Protein AF-0000000071894433 (afdb_homodimer)

Organism: Sorghum bicolor (NCBI:txid4558)

pLDDT: mean 80.27, std 16.72, range [29.19, 98.5]

Secondary structure (DSSP, 8-state):
-HHHHHHHHHHHHHHHHHH--------SS-THHHHHHHHTS-HHHHHHHHHTS-HHHHHHGGGT-HHHHHHHHT-SEEEEEGGGGT--TTS-HHHHHHHHHHHHHHHHHHHHSS--SS--SEEEEEEE-S-HHHHHHHHHHHHHT--SEEEEEEES-----BPPP--HHHHTT--EEEEES-EE-HHHHHHHHHH-TT--EEEEES-EE-SSS--EEE-TT--EEEEEEEEE-SSSPEEEE-TT--EEEEEEEEESS-EEEE--TT--EEEEE--TTT--HHHHHHHHHHTTT-SEEEEES--HHHH--SSGGGSPP-TT--EEEEES-S-SS--HHHHHHHHHHHHHT-TT--EEEEES-SS---SS-TT----SEEEE-S--SPPP--TT--EEEEEE-S--HHHHHHHHHHHHHH-TTSEEEEEE--SS--/-HHHHHHHHHHHHHHHHHH--------SS-THHHHHHHHTS-HHHHHHHHHTS-HHHHHHGGGT-HHHHHHHHT-SEEEEEGGGGT--TTS-HHHHHHHHHHHHHHHHHHHHHS--SS--SEEEEEEE-S-HHHHHHHHHHHHHT--SEEEEEEES-----BPPP--HHHHTT--EEEEES-EE-HHHHHHHHHH-TT--EEEEES-EE-SSS--EEE-TT--EEEEEEEEE-SSSPEEEE-TT--EEEEEEEE-SS-EEEE--TT--EEEEE--TTTS-HHHHHHHHHHTTT-SEEEEES--HHHH--SSGGGSPP-TT--EEEEES-S-SS--HHHHHHHHHHHHHT-TT--EEEEES-SS---SS-TT----SEEEE-S--SPPP--TT--EEEEEE-S--HHHHHHHHHHHHHH-TTSEEEEEE--TT--

InterPro domains:
  IPR001810 F-box domain [PF00646] (38-77)
  IPR001810 F-box domain [PS50181] (35-81)
  IPR001810 F-box domain [SM00256] (41-81)
  IPR032675 Leucine-rich repeat domain superfamily [G3DSA:3.80.10.10] (117-419)
  IPR036047 F-box-like domain superfamily [SSF81383] (24-81)
  IPR053197 F-box/SCF ubiquitin ligase complex component [PTHR34223] (30-425)

Nearest PDB structures (foldseek):
  7b5r-assembly1_T  TM=5.183E-01  e=6.063E-05  Homo sapiens
  7v8x-assembly1_A  TM=3.724E-01  e=5.279E+00  Paenibacillus sp.
  7v8x-assembly1_A  TM=3.524E-01  e=8.282E+00  Paenibacillus sp.
  3dz1-assembly1_A  TM=2.800E-01  e=5.695E+00  Rhodopseudomonas palustris
  2qgq-assembly4_D  TM=2.876E-01  e=9.532E+00  Thermotoga maritima MSB8

Sequence (868 aa):
MQCEAENNHVLVVVRAQMMHPEPTMKRAGGPTNAVDRLSALPDELLHVILSFLPAPLVVQTSLLSRRWRRLWRSTPLIKIHEQEFVISSKIRTNTLEERWAKFEDFATNLLLFHDNTSALGEFRLCCRVHNWRHVDRWIRRGIEYCPSVLQIRLVGYVLGFKLPPMVESNFCCLKRLHLEHIILNSHFTGSLCSACPVLEDMNLDCCEFCDNCPQGIISPKLNKLVMDLCLNNTLYPLVITAPSLTYLYISFQYFRVGILLCKMDSLVKAEISVSETEISEETQRNLLGSLCNVTSLELTGFEAEVMLNDNSKEFPVFHNLQTLVLRSCFLNEYELTDKLEALGSFLQNAPCLEKFSLQYCMFYSFSDSDWEIERKNITLPRHDGKILHCQKLKLIEVIYDHDHDHQLIELVWSLGRRLPDANIKLNKIDRFHPMQCEAENNHVLVVVRAQMMHPEPTMKRAGGPTNAVDRLSALPDELLHVILSFLPAPLVVQTSLLSRRWRRLWRSTPLIKIHEQEFVISSKIRTNTLEERWAKFEDFATNLLLFHDNTSALGEFRLCCRVHNWRHVDRWIRRGIEYCPSVLQIRLVGYVLGFKLPPMVESNFCCLKRLHLEHIILNSHFTGSLCSACPVLEDMNLDCCEFCDNCPQGIISPKLNKLVMDLCLNNTLYPLVITAPSLTYLYISFQYFRVGILLCKMDSLVKAEISVSETEISEETQRNLLGSLCNVTSLELTGFEAEVMLNDNSKEFPVFHNLQTLVLRSCFLNEYELTDKLEALGSFLQNAPCLEKFSLQYCMFYSFSDSDWEIERKNITLPRHDGKILHCQKLKLIEVIYDHDHDHQLIELVWSLGRRLPDANIKLNKIDRFHP

Solvent-accessible surface area (backbone atoms only — not comparable to full-atom values): 44522 Å² total; per-residue (Å²): 112,66,71,53,46,59,49,44,51,54,49,49,52,56,49,60,57,64,73,62,73,66,80,84,66,83,76,64,97,47,84,64,55,60,56,49,52,58,68,66,46,56,67,72,56,48,44,55,53,44,66,72,39,58,51,71,57,39,58,52,43,30,74,75,36,72,64,37,40,51,47,58,24,60,41,46,59,46,61,47,52,46,70,82,57,68,74,52,88,84,47,58,67,69,59,42,52,49,42,48,48,50,48,52,51,47,54,51,48,57,63,66,60,36,55,75,83,55,70,26,45,32,35,36,40,36,36,58,79,82,48,63,68,58,51,51,50,52,52,53,54,52,40,65,32,21,21,26,28,40,34,43,35,41,48,70,95,58,84,76,46,64,71,73,81,64,47,42,86,30,25,53,54,20,29,33,43,35,42,24,41,35,32,40,40,56,63,46,36,68,28,39,44,73,17,28,64,53,27,29,37,42,36,37,34,47,24,32,38,43,51,88,49,77,42,37,51,44,31,68,50,24,29,34,43,37,33,41,49,28,33,46,68,23,89,37,40,40,35,36,37,27,51,45,20,33,36,40,35,40,29,46,60,41,32,76,60,36,64,43,73,39,57,46,78,48,26,35,37,40,35,44,37,47,49,87,89,25,58,53,56,66,49,52,40,53,43,52,47,52,52,26,58,22,33,31,43,35,43,28,39,52,46,37,73,55,44,43,48,95,57,65,86,70,55,61,57,21,72,48,22,30,36,42,36,37,30,49,20,31,55,61,90,68,51,67,69,56,41,49,49,11,51,45,49,50,49,58,31,22,59,45,27,32,37,39,34,39,33,48,43,62,54,70,80,64,90,76,57,81,70,66,63,72,64,48,60,47,72,47,60,52,75,45,79,70,69,54,76,45,86,50,28,49,37,34,37,39,35,36,62,64,92,43,59,66,60,51,42,51,50,53,51,39,48,43,57,19,35,53,75,27,28,38,34,41,35,60,49,68,83,78,67,130,112,66,72,55,48,58,49,42,52,53,49,47,53,58,51,58,58,63,74,60,74,69,77,86,65,85,82,58,102,44,83,64,57,59,59,47,51,57,67,64,45,55,67,71,56,48,44,55,53,44,66,72,40,57,51,71,55,38,59,53,43,31,72,74,37,74,65,37,40,52,48,58,24,60,42,46,58,47,60,46,52,44,70,81,57,69,73,50,88,86,49,57,66,69,60,41,51,49,42,47,50,51,48,50,50,47,55,50,47,56,63,65,60,36,56,75,83,54,71,26,46,31,34,36,40,37,37,59,80,82,47,63,67,58,52,52,50,50,51,53,53,52,40,66,31,21,20,26,28,42,35,41,35,42,48,71,96,57,83,77,45,64,70,74,80,67,47,41,88,31,25,54,53,21,30,33,42,36,42,24,42,36,32,41,40,54,62,46,35,68,28,38,43,72,16,29,63,53,27,30,36,41,37,35,35,47,24,32,37,43,51,84,48,79,41,37,50,44,31,67,50,23,29,34,42,37,33,41,49,29,34,52,66,23,83,42,41,40,35,37,38,26,50,45,20,32,37,40,34,42,30,48,59,41,32,75,60,34,62,42,70,37,58,47,78,48,26,36,38,40,37,43,36,46,48,86,88,26,57,52,56,67,47,53,41,53,44,52,48,51,50,26,58,21,34,33,42,35,42,28,40,51,47,36,74,56,42,42,47,95,57,63,87,70,53,58,56,20,72,48,22,30,36,41,37,38,30,50,22,32,55,61,92,67,53,68,69,56,38,50,48,10,50,46,51,51,46,58,32,22,60,44,26,32,37,38,34,38,33,47,43,63,51,71,79,64,89,75,59,81,69,68,63,73,64,47,60,49,72,48,59,53,76,46,79,70,69,54,77,44,85,50,28,50,38,34,36,39,35,38,64,64,92,43,57,65,60,51,43,51,48,52,51,38,48,43,56,18,34,54,76,27,27,39,34,41,35,61,48,69,84,77,67,127

Radius of gyration: 45.7 Å; Cα contacts (8 Å, |Δi|>4): 1756; chains: 2; bounding box: 72×140×84 Å

Structure (mmCIF, N/CA/C/O backbone):
data_AF-0000000071894433-model_v1
#
loop_
_entity.id
_entity.type
_entity.pdbx_description
1 polymer 'F-box domain-containing protein'
#
loop_
_atom_site.group_PDB
_atom_site.id
_atom_site.type_symbol
_atom_site.label_atom_id
_atom_site.label_alt_id
_atom_site.label_comp_id
_atom_site.label_asym_id
_atom_site.label_entity_id
_atom_site.label_seq_id
_atom_site.pdbx_PDB_ins_code
_atom_site.Cartn_x
_atom_site.Cartn_y
_atom_site.Cartn_z
_atom_site.occupancy
_atom_site.B_iso_or_equiv
_atom_site.auth_seq_id
_atom_site.auth_comp_id
_atom_site.auth_asym_id
_atom_site.auth_atom_id
_atom_site.pdbx_PDB_model_num
ATOM 1 N N . MET A 1 1 ? 15.125 -42.625 4.516 1 29.95 1 MET A N 1
ATOM 2 C CA . MET A 1 1 ? 16.484 -42.219 4.859 1 29.95 1 MET A CA 1
ATOM 3 C C . MET A 1 1 ? 17.328 -43.406 5.266 1 29.95 1 MET A C 1
ATOM 5 O O . MET A 1 1 ? 18.516 -43.469 4.965 1 29.95 1 MET A O 1
ATOM 9 N N . GLN A 1 2 ? 16.641 -44.344 5.996 1 32.09 2 GLN A N 1
ATOM 10 C CA . GLN A 1 2 ? 17.391 -45.5 6.5 1 32.09 2 GLN A CA 1
ATOM 11 C C . GLN A 1 2 ? 17.781 -46.438 5.363 1 32.09 2 GLN A C 1
ATOM 13 O O . GLN A 1 2 ? 18.891 -47 5.367 1 32.09 2 GLN A O 1
ATOM 18 N N . CYS A 1 3 ? 16.766 -46.625 4.477 1 35.28 3 CYS A N 1
ATOM 19 C CA . CYS A 1 3 ? 17.078 -47.531 3.385 1 35.28 3 CYS A CA 1
ATOM 20 C C . CYS A 1 3 ? 18.156 -46.969 2.471 1 35.28 3 CYS A C 1
ATOM 22 O O . CYS A 1 3 ? 18.875 -47.719 1.807 1 35.28 3 CYS A O 1
ATOM 24 N N . GLU A 1 4 ? 18.266 -45.656 2.564 1 36.09 4 GLU A N 1
ATOM 25 C CA . GLU A 1 4 ? 19.266 -45 1.729 1 36.09 4 GLU A CA 1
ATOM 26 C C . GLU A 1 4 ? 20.656 -45.156 2.326 1 36.09 4 GLU A C 1
ATOM 28 O O . GLU A 1 4 ? 21.656 -45.25 1.594 1 36.09 4 GLU A O 1
ATOM 33 N N . ALA A 1 5 ? 20.734 -45.219 3.623 1 43.12 5 ALA A N 1
ATOM 34 C CA . ALA A 1 5 ? 22.031 -45.312 4.277 1 43.12 5 ALA A CA 1
ATOM 35 C C . ALA A 1 5 ? 22.625 -46.719 4.129 1 43.12 5 ALA A C 1
ATOM 37 O O . ALA A 1 5 ? 23.828 -46.875 3.898 1 43.12 5 ALA A O 1
ATOM 38 N N . GLU A 1 6 ? 21.812 -47.625 4.477 1 39.94 6 GLU A N 1
ATOM 39 C CA . GLU A 1 6 ? 22.297 -49 4.328 1 39.94 6 GLU A CA 1
ATOM 40 C C . GLU A 1 6 ? 22.656 -49.312 2.877 1 39.94 6 GLU A C 1
ATOM 42 O O . GLU A 1 6 ? 23.625 -50.031 2.613 1 39.94 6 GLU A O 1
ATOM 47 N N . ASN A 1 7 ? 21.844 -48.656 2.016 1 43.09 7 ASN A N 1
ATOM 48 C CA . ASN A 1 7 ? 22.125 -48.781 0.589 1 43.09 7 ASN A CA 1
ATOM 49 C C . ASN A 1 7 ? 23.422 -48.062 0.209 1 43.09 7 ASN A C 1
ATOM 51 O O . ASN A 1 7 ? 24.172 -48.531 -0.65 1 43.09 7 ASN A O 1
ATOM 55 N N . ASN A 1 8 ? 23.672 -47.031 0.991 1 47.16 8 ASN A N 1
ATOM 56 C CA . ASN A 1 8 ? 24.922 -46.344 0.759 1 47.16 8 ASN A CA 1
ATOM 57 C C . ASN A 1 8 ? 26.125 -47.188 1.178 1 47.16 8 ASN A C 1
ATOM 59 O O . ASN A 1 8 ? 27.172 -47.156 0.523 1 47.16 8 ASN A O 1
ATOM 63 N N . HIS A 1 9 ? 25.953 -47.906 2.307 1 47.12 9 HIS A N 1
ATOM 64 C CA . HIS A 1 9 ? 27.078 -48.75 2.754 1 47.12 9 HIS A CA 1
ATOM 65 C C . HIS A 1 9 ? 27.375 -49.844 1.751 1 47.12 9 HIS A C 1
ATOM 67 O O . HIS A 1 9 ? 28.531 -50.125 1.471 1 47.12 9 HIS A O 1
ATOM 73 N N . VAL A 1 10 ? 26.344 -50.469 1.257 1 49.03 10 VAL A N 1
ATOM 74 C CA . VAL A 1 10 ? 26.547 -51.5 0.246 1 49.03 10 VAL A CA 1
ATOM 75 C C . VAL A 1 10 ? 27.141 -50.875 -1.017 1 49.03 10 VAL A C 1
ATOM 77 O O . VAL A 1 10 ? 28.031 -51.438 -1.634 1 49.03 10 VAL A O 1
ATOM 80 N N . LEU A 1 11 ? 26.75 -49.656 -1.272 1 52.41 11 LEU A N 1
ATOM 81 C CA . LEU A 1 11 ? 27.281 -48.938 -2.434 1 52.41 11 LEU A CA 1
ATOM 82 C C . LEU A 1 11 ? 28.75 -48.594 -2.252 1 52.41 11 LEU A C 1
ATOM 84 O O . LEU A 1 11 ? 29.531 -48.719 -3.195 1 52.41 11 LEU A O 1
ATOM 88 N N . VAL A 1 12 ? 29.094 -48.25 -1.104 1 51.72 12 VAL A N 1
ATOM 89 C CA . VAL A 1 12 ? 30.484 -47.938 -0.795 1 51.72 12 VAL A CA 1
ATOM 90 C C . VAL A 1 12 ? 31.328 -49.219 -0.84 1 51.72 12 VAL A C 1
ATOM 92 O O . VAL A 1 12 ? 32.438 -49.188 -1.356 1 51.72 12 VAL A O 1
ATOM 95 N N . VAL A 1 13 ? 30.781 -50.281 -0.39 1 49.34 13 VAL A N 1
ATOM 96 C CA . VAL A 1 13 ? 31.547 -51.531 -0.353 1 49.34 13 VAL A CA 1
ATOM 97 C C . VAL A 1 13 ? 31.75 -52.062 -1.773 1 49.34 13 VAL A C 1
ATOM 99 O O . VAL A 1 13 ? 32.844 -52.469 -2.131 1 49.34 13 VAL A O 1
ATOM 102 N N . VAL A 1 14 ? 30.766 -51.875 -2.6 1 51.75 14 VAL A N 1
ATOM 103 C CA . VAL A 1 14 ? 30.906 -52.344 -3.979 1 51.75 14 VAL A CA 1
ATOM 104 C C . VAL A 1 14 ? 31.891 -51.438 -4.723 1 51.75 14 VAL A C 1
ATOM 106 O O . VAL A 1 14 ? 32.75 -51.938 -5.449 1 51.75 14 VAL A O 1
ATOM 109 N N . ARG A 1 15 ? 31.906 -50.156 -4.469 1 52.5 15 ARG A N 1
ATOM 110 C CA . ARG A 1 15 ? 32.844 -49.219 -5.102 1 52.5 15 ARG A CA 1
ATOM 111 C C . ARG A 1 15 ? 34.25 -49.469 -4.629 1 52.5 15 ARG A C 1
ATOM 113 O O . ARG A 1 15 ? 35.188 -49.438 -5.426 1 52.5 15 ARG A O 1
ATOM 120 N N . ALA A 1 16 ? 34.438 -49.469 -3.447 1 51.75 16 ALA A N 1
ATOM 121 C CA . ALA A 1 16 ? 35.75 -49.688 -2.852 1 51.75 16 ALA A CA 1
ATOM 122 C C . ALA A 1 16 ? 36.375 -51 -3.34 1 51.75 16 ALA A C 1
ATOM 124 O O . ALA A 1 16 ? 37.594 -51.062 -3.572 1 51.75 16 ALA A O 1
ATOM 125 N N . GLN A 1 17 ? 35.719 -51.906 -3.562 1 47.22 17 GLN A N 1
ATOM 126 C CA . GLN A 1 17 ? 36.25 -53.188 -4.023 1 47.22 17 GLN A CA 1
ATOM 127 C C . GLN A 1 17 ? 36.656 -53.125 -5.484 1 47.22 17 GLN A C 1
ATOM 129 O O . GLN A 1 17 ? 37.594 -53.812 -5.895 1 47.22 17 GLN A O 1
ATOM 134 N N . MET A 1 18 ? 36.094 -52.281 -6.176 1 46.97 18 MET A N 1
ATOM 135 C CA . MET A 1 18 ? 36.375 -52.188 -7.602 1 46.97 18 MET A CA 1
ATOM 136 C C . MET A 1 18 ? 37.656 -51.344 -7.844 1 46.97 18 MET A C 1
ATOM 138 O O . MET A 1 18 ? 38.312 -51.531 -8.852 1 46.97 18 MET A O 1
ATOM 142 N N . MET A 1 19 ? 38 -50.281 -7.223 1 45.44 19 MET A N 1
ATOM 143 C CA . MET A 1 19 ? 39.156 -49.438 -7.492 1 45.44 19 MET A CA 1
ATOM 144 C C . MET A 1 19 ? 40.469 -50.156 -7.203 1 45.44 19 MET A C 1
ATOM 146 O O . MET A 1 19 ? 41.531 -49.75 -7.699 1 45.44 19 MET A O 1
ATOM 150 N N . HIS A 1 20 ? 40.75 -50.844 -6.176 1 36.25 20 HIS A N 1
ATOM 151 C CA . HIS A 1 20 ? 42.094 -51.406 -5.914 1 36.25 20 HIS A CA 1
ATOM 152 C C . HIS A 1 20 ? 42.062 -52.938 -6.082 1 36.25 20 HIS A C 1
ATOM 154 O O . HIS A 1 20 ? 41.75 -53.656 -5.148 1 36.25 20 HIS A O 1
ATOM 160 N N . PRO A 1 21 ? 42.062 -53.375 -7.391 1 37.66 21 PRO A N 1
ATOM 161 C CA . PRO A 1 21 ? 42.25 -54.812 -7.5 1 37.66 21 PRO A CA 1
ATOM 162 C C . PRO A 1 21 ? 43.625 -55.281 -6.973 1 37.66 21 PRO A C 1
ATOM 164 O O . PRO A 1 21 ? 44.656 -55 -7.586 1 37.66 21 PRO A O 1
ATOM 167 N N . GLU A 1 22 ? 44.062 -54.906 -5.785 1 34.75 22 GLU A N 1
ATOM 168 C CA . GLU A 1 22 ? 45.406 -55.375 -5.41 1 34.75 22 GLU A CA 1
ATOM 169 C C . GLU A 1 22 ? 45.594 -56.844 -5.777 1 34.75 22 GLU A C 1
ATOM 171 O O . GLU A 1 22 ? 44.656 -57.625 -5.793 1 34.75 22 GLU A O 1
ATOM 176 N N . PRO A 1 23 ? 46.906 -57.188 -6.418 1 35.12 23 PRO A N 1
ATOM 177 C CA . PRO A 1 23 ? 47.344 -58.562 -6.609 1 35.12 23 PRO A CA 1
ATOM 178 C C . PRO A 1 23 ? 47.031 -59.469 -5.414 1 35.12 23 PRO A C 1
ATOM 180 O O . PRO A 1 23 ? 46.875 -58.969 -4.297 1 35.12 23 PRO A O 1
ATOM 183 N N . THR A 1 24 ? 46.656 -60.656 -5.672 1 31.45 24 THR A N 1
ATOM 184 C CA . THR A 1 24 ? 46.281 -61.812 -4.836 1 31.45 24 THR A CA 1
ATOM 185 C C . THR A 1 24 ? 47.344 -62.094 -3.795 1 31.45 24 THR A C 1
ATOM 187 O O . THR A 1 24 ? 48.281 -62.875 -4.039 1 31.45 24 THR A O 1
ATOM 190 N N . MET A 1 25 ? 48.094 -61.125 -3.139 1 30.12 25 MET A N 1
ATOM 191 C CA . MET A 1 25 ? 48.781 -61.906 -2.1 1 30.12 25 MET A CA 1
ATOM 192 C C . MET A 1 25 ? 47.781 -62.688 -1.264 1 30.12 25 MET A C 1
ATOM 194 O O . MET A 1 25 ? 46.625 -62.281 -1.099 1 30.12 25 MET A O 1
ATOM 198 N N . LYS A 1 26 ? 48.344 -63.656 -0.49 1 33.09 26 LYS A N 1
ATOM 199 C CA . LYS A 1 26 ? 47.719 -64.75 0.263 1 33.09 26 LYS A CA 1
ATOM 200 C C . LYS A 1 26 ? 46.531 -64.25 1.069 1 33.09 26 LYS A C 1
ATOM 202 O O . LYS A 1 26 ? 46.406 -63.062 1.346 1 33.09 26 LYS A O 1
ATOM 207 N N . ARG A 1 27 ? 45.875 -65.188 1.806 1 30.47 27 ARG A N 1
ATOM 208 C CA . ARG A 1 27 ? 44.688 -65.688 2.434 1 30.47 27 ARG A CA 1
ATOM 209 C C . ARG A 1 27 ? 44.312 -64.875 3.674 1 30.47 27 ARG A C 1
ATOM 211 O O . ARG A 1 27 ? 43.531 -65.375 4.523 1 30.47 27 ARG A O 1
ATOM 218 N N . ALA A 1 28 ? 44.938 -63.969 4.25 1 31.73 28 ALA A N 1
ATOM 219 C CA . ALA A 1 28 ? 44.188 -63.781 5.484 1 31.73 28 ALA A CA 1
ATOM 220 C C . ALA A 1 28 ? 42.719 -63.438 5.191 1 31.73 28 ALA A C 1
ATOM 222 O O . ALA A 1 28 ? 42.375 -63 4.09 1 31.73 28 ALA A O 1
ATOM 223 N N . GLY A 1 29 ? 41.812 -63.375 6.223 1 33.22 29 GLY A N 1
ATOM 224 C CA . GLY A 1 29 ? 40.344 -63.25 6.172 1 33.22 29 GLY A CA 1
ATOM 225 C C . GLY A 1 29 ? 39.875 -62.188 5.199 1 33.22 29 GLY A C 1
ATOM 226 O O . GLY A 1 29 ? 39.5 -61.094 5.609 1 33.22 29 GLY A O 1
ATOM 227 N N . GLY A 1 30 ? 40.438 -62.031 4.086 1 31.72 30 GLY A N 1
ATOM 228 C CA . GLY A 1 30 ? 40.5 -60.938 3.15 1 31.72 30 GLY A CA 1
ATOM 229 C C . GLY A 1 30 ? 39.125 -60.531 2.652 1 31.72 30 GLY A C 1
ATOM 230 O O . GLY A 1 30 ? 38.125 -61.188 2.93 1 31.72 30 GLY A O 1
ATOM 231 N N . PRO A 1 31 ? 39 -59.344 2.021 1 38.97 31 PRO A N 1
ATOM 232 C CA . PRO A 1 31 ? 37.812 -58.719 1.417 1 38.97 31 PRO A CA 1
ATOM 233 C C . PRO A 1 31 ? 36.906 -59.719 0.695 1 38.97 31 PRO A C 1
ATOM 235 O O . PRO A 1 31 ? 35.938 -59.344 0.059 1 38.97 31 PRO A O 1
ATOM 238 N N . THR A 1 32 ? 37.25 -61.031 0.605 1 41.41 32 THR A N 1
ATOM 239 C CA . THR A 1 32 ? 36.469 -62.125 0.011 1 41.41 32 THR A CA 1
ATOM 240 C C . THR A 1 32 ? 35.125 -62.281 0.703 1 41.41 32 THR A C 1
ATOM 242 O O . THR A 1 32 ? 34.156 -62.75 0.096 1 41.41 32 THR A O 1
ATOM 245 N N . ASN A 1 33 ? 35.062 -61.906 1.915 1 44.38 33 ASN A N 1
ATOM 246 C CA . ASN A 1 33 ? 33.875 -62.188 2.699 1 44.38 33 ASN A CA 1
ATOM 247 C C . ASN A 1 33 ? 32.719 -61.281 2.314 1 44.38 33 ASN A C 1
ATOM 249 O O . ASN A 1 33 ? 31.562 -61.719 2.371 1 44.38 33 ASN A O 1
ATOM 253 N N . ALA A 1 34 ? 32.969 -60.094 2.092 1 44.25 34 ALA A N 1
ATOM 254 C CA . ALA A 1 34 ? 31.844 -59.188 1.804 1 44.25 34 ALA A CA 1
ATOM 255 C C . ALA A 1 34 ? 31.203 -59.531 0.462 1 44.25 34 ALA A C 1
ATOM 257 O O . ALA A 1 34 ? 29.984 -59.469 0.314 1 44.25 34 ALA A O 1
ATOM 258 N N . VAL A 1 35 ? 31.953 -59.875 -0.567 1 50.25 35 VAL A N 1
ATOM 259 C CA . VAL A 1 35 ? 31.438 -60.344 -1.85 1 50.25 35 VAL A CA 1
ATOM 260 C C . VAL A 1 35 ? 30.625 -61.625 -1.646 1 50.25 35 VAL A C 1
ATOM 262 O O . VAL A 1 35 ? 29.578 -61.812 -2.27 1 50.25 35 VAL A O 1
ATOM 265 N N . ASP A 1 36 ? 31.125 -62.375 -0.728 1 53.88 36 ASP A N 1
ATOM 266 C CA . ASP A 1 36 ? 30.406 -63.594 -0.388 1 53.88 36 ASP A CA 1
ATOM 267 C C . ASP A 1 36 ? 29.047 -63.312 0.234 1 53.88 36 ASP A C 1
ATOM 269 O O . ASP A 1 36 ? 28.062 -63.969 -0.048 1 53.88 36 ASP A O 1
ATOM 273 N N . ARG A 1 37 ? 29 -62.25 0.822 1 54.34 37 ARG A N 1
ATOM 274 C CA . ARG A 1 37 ? 27.734 -61.938 1.475 1 54.34 37 ARG A CA 1
ATOM 275 C C . ARG A 1 37 ? 26.719 -61.375 0.479 1 54.34 37 ARG A C 1
ATOM 277 O O . ARG A 1 37 ? 25.531 -61.688 0.554 1 54.34 37 ARG A O 1
ATOM 284 N N . LEU A 1 38 ? 27.234 -60.656 -0.3 1 60 38 LEU A N 1
ATOM 285 C CA . LEU A 1 38 ? 26.344 -60.094 -1.304 1 60 38 LEU A CA 1
ATOM 286 C C . LEU A 1 38 ? 25.891 -61.156 -2.297 1 60 38 LEU A C 1
ATOM 288 O O . LEU A 1 38 ? 24.75 -61.156 -2.748 1 60 38 LEU A O 1
ATOM 292 N N . SER A 1 39 ? 26.797 -62.062 -2.512 1 61.16 39 SER A N 1
ATOM 293 C CA . SER A 1 39 ? 26.5 -63.156 -3.451 1 61.16 39 SER A CA 1
ATOM 294 C C . SER A 1 39 ? 25.453 -64.125 -2.885 1 61.16 39 SER A C 1
ATOM 296 O O . SER A 1 39 ? 24.812 -64.875 -3.631 1 61.16 39 SER A O 1
ATOM 298 N N . ALA A 1 40 ? 25.375 -63.938 -1.609 1 63.31 40 ALA A N 1
ATOM 299 C CA . ALA A 1 40 ? 24.391 -64.812 -0.978 1 63.31 40 ALA A CA 1
ATOM 300 C C . ALA A 1 40 ? 23 -64.25 -1.028 1 63.31 40 ALA A C 1
ATOM 302 O O . ALA A 1 40 ? 22.016 -64.938 -0.72 1 63.31 40 ALA A O 1
ATOM 303 N N . LEU A 1 41 ? 22.891 -63.062 -1.447 1 67.5 41 LEU A N 1
ATOM 304 C CA . LEU A 1 41 ? 21.578 -62.406 -1.458 1 67.5 41 LEU A CA 1
ATOM 305 C C . LEU A 1 41 ? 20.734 -62.906 -2.633 1 67.5 41 LEU A C 1
ATOM 307 O O . LEU A 1 41 ? 21.281 -63.25 -3.686 1 67.5 41 LEU A O 1
ATOM 311 N N . PRO A 1 42 ? 19.438 -63.094 -2.27 1 74.69 42 PRO A N 1
ATOM 312 C CA . PRO A 1 42 ? 18.547 -63.5 -3.369 1 74.69 42 PRO A CA 1
ATOM 313 C C . PRO A 1 42 ? 18.641 -62.562 -4.566 1 74.69 42 PRO A C 1
ATOM 315 O O . PRO A 1 42 ? 18.984 -61.375 -4.406 1 74.69 42 PRO A O 1
ATOM 318 N N . ASP A 1 43 ? 18.359 -63.125 -5.746 1 74.31 43 ASP A N 1
ATOM 319 C CA . ASP A 1 43 ? 18.484 -62.375 -7.004 1 74.31 43 ASP A CA 1
ATOM 320 C C . ASP A 1 43 ? 17.625 -61.125 -6.988 1 74.31 43 ASP A C 1
ATOM 322 O O . ASP A 1 43 ? 18.062 -60.062 -7.484 1 74.31 43 ASP A O 1
ATOM 326 N N . GLU A 1 44 ? 16.484 -61.219 -6.348 1 74.31 44 GLU A N 1
ATOM 327 C CA . GLU A 1 44 ? 15.578 -60.062 -6.312 1 74.31 44 GLU A CA 1
ATOM 328 C C . GLU A 1 44 ? 16.203 -58.875 -5.59 1 74.31 44 GLU A C 1
ATOM 330 O O . GLU A 1 44 ? 16.062 -57.75 -6.023 1 74.31 44 GLU A O 1
ATOM 335 N N . LEU A 1 45 ? 16.828 -59.188 -4.637 1 73.25 45 LEU A N 1
ATOM 336 C CA . LEU A 1 45 ? 17.469 -58.156 -3.85 1 73.25 45 LEU A CA 1
ATOM 337 C C . LEU A 1 45 ? 18.703 -57.625 -4.562 1 73.25 45 LEU A C 1
ATOM 339 O O . LEU A 1 45 ? 18.969 -56.406 -4.52 1 73.25 45 LEU A O 1
ATOM 343 N N . LEU A 1 46 ? 19.391 -58.5 -5.176 1 73.31 46 LEU A N 1
ATOM 344 C CA . LEU A 1 46 ? 20.594 -58.062 -5.902 1 73.31 46 LEU A CA 1
ATOM 345 C C . LEU A 1 46 ? 20.219 -57.125 -7.043 1 73.31 46 LEU A C 1
ATOM 347 O O . LEU A 1 46 ? 20.906 -56.156 -7.285 1 73.31 46 LEU A O 1
ATOM 351 N N . HIS A 1 47 ? 19.078 -57.438 -7.629 1 74.44 47 HIS A N 1
ATOM 352 C CA . HIS A 1 47 ? 18.609 -56.562 -8.695 1 74.44 47 HIS A CA 1
ATOM 353 C C . HIS A 1 47 ? 18.281 -55.188 -8.156 1 74.44 47 HIS A C 1
ATOM 355 O O . HIS A 1 47 ? 18.547 -54.188 -8.828 1 74.44 47 HIS A O 1
ATOM 361 N N . VAL A 1 48 ? 17.812 -55.156 -6.98 1 70.44 48 VAL A N 1
ATOM 362 C CA . VAL A 1 48 ? 17.5 -53.875 -6.352 1 70.44 48 VAL A CA 1
ATOM 363 C C . VAL A 1 48 ? 18.797 -53.094 -6.098 1 70.44 48 VAL A C 1
ATOM 365 O O . VAL A 1 48 ? 18.859 -51.906 -6.363 1 70.44 48 VAL A O 1
ATOM 368 N N . ILE A 1 49 ? 19.734 -53.812 -5.695 1 66.19 49 ILE A N 1
ATOM 369 C CA . ILE A 1 49 ? 21.016 -53.188 -5.406 1 66.19 49 ILE A CA 1
ATOM 370 C C . ILE A 1 49 ? 21.625 -52.656 -6.699 1 66.19 49 ILE A C 1
ATOM 372 O O . ILE A 1 49 ? 22.109 -51.5 -6.738 1 66.19 49 ILE A O 1
ATOM 376 N N . LEU A 1 50 ? 21.547 -53.438 -7.637 1 71.88 50 LEU A N 1
ATOM 377 C CA . LEU A 1 50 ? 22.156 -53.062 -8.914 1 71.88 50 LEU A CA 1
ATOM 378 C C . LEU A 1 50 ? 21.469 -51.844 -9.508 1 71.88 50 LEU A C 1
ATOM 380 O O . LEU A 1 50 ? 22.094 -51.062 -10.227 1 71.88 50 LEU A O 1
ATOM 384 N N . SER A 1 51 ? 20.219 -51.719 -9.133 1 71.19 51 SER A N 1
ATOM 385 C CA . SER A 1 51 ? 19.438 -50.625 -9.68 1 71.19 51 SER A CA 1
ATOM 386 C C . SER A 1 51 ? 19.938 -49.281 -9.164 1 71.19 51 SER A C 1
ATOM 388 O O . SER A 1 51 ? 19.688 -48.25 -9.773 1 71.19 51 SER A O 1
ATOM 390 N N . PHE A 1 52 ? 20.703 -49.406 -8.102 1 66.44 52 PHE A N 1
ATOM 391 C CA . PHE A 1 52 ? 21.203 -48.156 -7.512 1 66.44 52 PHE A CA 1
ATOM 392 C C . PHE A 1 52 ? 22.609 -47.844 -8.016 1 66.44 52 PHE A C 1
ATOM 394 O O . PHE A 1 52 ? 23.141 -46.781 -7.746 1 66.44 52 PHE A O 1
ATOM 401 N N . LEU A 1 53 ? 23.094 -48.688 -8.719 1 66.75 53 LEU A N 1
ATOM 402 C CA . LEU A 1 53 ? 24.469 -48.5 -9.172 1 66.75 53 LEU A CA 1
ATOM 403 C C . LEU A 1 53 ? 24.5 -47.906 -10.586 1 66.75 53 LEU A C 1
ATOM 405 O O . LEU A 1 53 ? 23.641 -48.25 -11.406 1 66.75 53 LEU A O 1
ATOM 409 N N . PRO A 1 54 ? 25.438 -46.938 -10.758 1 72.62 54 PRO A N 1
ATOM 410 C CA . PRO A 1 54 ? 25.641 -46.5 -12.141 1 72.62 54 PRO A CA 1
ATOM 411 C C . PRO A 1 54 ? 25.938 -47.688 -13.078 1 72.62 54 PRO A C 1
ATOM 413 O O . PRO A 1 54 ? 26.547 -48.656 -12.664 1 72.62 54 PRO A O 1
ATOM 416 N N . ALA A 1 55 ? 25.516 -47.531 -14.281 1 74.75 55 ALA A N 1
ATOM 417 C CA . ALA A 1 55 ? 25.562 -48.625 -15.258 1 74.75 55 ALA A CA 1
ATOM 418 C C . ALA A 1 55 ? 26.969 -49.188 -15.391 1 74.75 55 ALA A C 1
ATOM 420 O O . ALA A 1 55 ? 27.156 -50.406 -15.414 1 74.75 55 ALA A O 1
ATOM 421 N N . PRO A 1 56 ? 27.953 -48.312 -15.391 1 72.31 56 PRO A N 1
ATOM 422 C CA . PRO A 1 56 ? 29.297 -48.906 -15.523 1 72.31 56 PRO A CA 1
ATOM 423 C C . PRO A 1 56 ? 29.672 -49.781 -14.336 1 72.31 56 PRO A C 1
ATOM 425 O O . PRO A 1 56 ? 30.359 -50.812 -14.516 1 72.31 56 PRO A O 1
ATOM 428 N N . LEU A 1 57 ? 29.203 -49.375 -13.281 1 70.62 57 LEU A N 1
ATOM 429 C CA . LEU A 1 57 ? 29.531 -50.156 -12.094 1 70.62 57 LEU A CA 1
ATOM 430 C C . LEU A 1 57 ? 28.766 -51.469 -12.086 1 70.62 57 LEU A C 1
ATOM 432 O O . LEU A 1 57 ? 29.281 -52.5 -11.641 1 70.62 57 LEU A O 1
ATOM 436 N N . VAL A 1 58 ? 27.625 -51.375 -12.547 1 71.38 58 VAL A N 1
ATOM 437 C CA . VAL A 1 58 ? 26.828 -52.594 -12.641 1 71.38 58 VAL A CA 1
ATOM 438 C C . VAL A 1 58 ? 27.531 -53.625 -13.508 1 71.38 58 VAL A C 1
ATOM 440 O O . VAL A 1 58 ? 27.672 -54.812 -13.125 1 71.38 58 VAL A O 1
ATOM 443 N N . VAL A 1 59 ? 28.016 -53.219 -14.594 1 71.62 59 VAL A N 1
ATOM 444 C CA . VAL A 1 59 ? 28.703 -54.125 -15.531 1 71.62 59 VAL A CA 1
ATOM 445 C C . VAL A 1 59 ? 29.984 -54.656 -14.883 1 71.62 59 VAL A C 1
ATOM 447 O O . VAL A 1 59 ? 30.328 -55.812 -15.07 1 71.62 59 VAL A O 1
ATOM 450 N N . GLN A 1 60 ? 30.547 -53.812 -14.125 1 72.31 60 GLN A N 1
ATOM 451 C CA . GLN A 1 60 ? 31.797 -54.188 -13.492 1 72.31 60 GLN A CA 1
ATOM 452 C C . GLN A 1 60 ? 31.562 -55.312 -12.477 1 72.31 60 GLN A C 1
ATOM 454 O O . GLN A 1 60 ? 32.469 -56.125 -12.211 1 72.31 60 GLN A O 1
ATOM 459 N N . THR A 1 61 ? 30.453 -55.281 -11.93 1 69.12 61 THR A N 1
ATOM 460 C CA . THR A 1 61 ? 30.156 -56.312 -10.953 1 69.12 61 THR A CA 1
ATOM 461 C C . THR A 1 61 ? 30.156 -57.688 -11.617 1 69.12 61 THR A C 1
ATOM 463 O O . THR A 1 61 ? 30.281 -58.719 -10.945 1 69.12 61 THR A O 1
ATOM 466 N N . SER A 1 62 ? 30.016 -57.688 -12.914 1 70.06 62 SER A N 1
ATOM 467 C CA . SER A 1 62 ? 30.016 -58.969 -13.648 1 70.06 62 SER A CA 1
ATOM 468 C C . SER A 1 62 ? 31.359 -59.688 -13.508 1 70.06 62 SER A C 1
ATOM 470 O O . SER A 1 62 ? 31.438 -60.875 -13.719 1 70.06 62 SER A O 1
ATOM 472 N N . LEU A 1 63 ? 32.281 -58.875 -13.133 1 67.12 63 LEU A N 1
ATOM 473 C CA . LEU A 1 63 ? 33.625 -59.438 -12.992 1 67.12 63 LEU A CA 1
ATOM 474 C C . LEU A 1 63 ? 33.75 -60.188 -11.664 1 67.12 63 LEU A C 1
ATOM 476 O O . LEU A 1 63 ? 34.719 -60.938 -11.461 1 67.12 63 LEU A O 1
ATOM 480 N N . LEU A 1 64 ? 32.844 -60.031 -10.82 1 67.31 64 LEU A N 1
ATOM 481 C CA . LEU A 1 64 ? 32.969 -60.562 -9.469 1 67.31 64 LEU A CA 1
ATOM 482 C C . LEU A 1 64 ? 32.688 -62.062 -9.469 1 67.31 64 LEU A C 1
ATOM 484 O O . LEU A 1 64 ? 33.375 -62.844 -8.805 1 67.31 64 LEU A O 1
ATOM 488 N N . SER A 1 65 ? 31.578 -62.406 -10.125 1 68.12 65 SER A N 1
ATOM 489 C CA . SER A 1 65 ? 31.234 -63.844 -10.211 1 68.12 65 SER A CA 1
ATOM 490 C C . SER A 1 65 ? 30.297 -64.125 -11.383 1 68.12 65 SER A C 1
ATOM 492 O O . SER A 1 65 ? 29.781 -63.156 -12 1 68.12 65 SER A O 1
ATOM 494 N N . ARG A 1 66 ? 30.172 -65.312 -11.773 1 75.06 66 ARG A N 1
ATOM 495 C CA . ARG A 1 66 ? 29.266 -65.75 -12.828 1 75.06 66 ARG A CA 1
ATOM 496 C C . ARG A 1 66 ? 27.812 -65.375 -12.508 1 75.06 66 ARG A C 1
ATOM 498 O O . ARG A 1 66 ? 27.047 -65 -13.398 1 75.06 66 ARG A O 1
ATOM 505 N N . ARG A 1 67 ? 27.594 -65.375 -11.312 1 75.81 67 ARG A N 1
ATOM 506 C CA . ARG A 1 67 ? 26.25 -65 -10.883 1 75.81 67 ARG A CA 1
ATOM 507 C C . ARG A 1 67 ? 25.953 -63.531 -11.18 1 75.81 67 ARG A C 1
ATOM 509 O O . ARG A 1 67 ? 24.891 -63.219 -11.688 1 75.81 67 ARG A O 1
ATOM 516 N N . TRP A 1 68 ? 27.016 -62.781 -10.953 1 73.5 68 TRP A N 1
ATOM 517 C CA . TRP A 1 68 ? 26.844 -61.375 -11.172 1 73.5 68 TRP A CA 1
ATOM 518 C C . TRP A 1 68 ? 26.703 -61.062 -12.656 1 73.5 68 TRP A C 1
ATOM 520 O O . TRP A 1 68 ? 25.953 -60.125 -13.039 1 73.5 68 TRP A O 1
ATOM 530 N N . ARG A 1 69 ? 27.281 -61.812 -13.359 1 72.31 69 ARG A N 1
ATOM 531 C CA . ARG A 1 69 ? 27.172 -61.656 -14.812 1 72.31 69 ARG A CA 1
ATOM 532 C C . ARG A 1 69 ? 25.75 -61.938 -15.281 1 72.31 69 ARG A C 1
ATOM 534 O O . ARG A 1 69 ? 25.203 -61.219 -16.125 1 72.31 69 ARG A O 1
ATOM 541 N N . ARG A 1 70 ? 25.234 -62.875 -14.672 1 74.94 70 ARG A N 1
ATOM 542 C CA . ARG A 1 70 ? 23.859 -63.219 -15.031 1 74.94 70 ARG A CA 1
ATOM 543 C C . ARG A 1 70 ? 22.875 -62.188 -14.516 1 74.94 70 ARG A C 1
ATOM 545 O O . ARG A 1 70 ? 21.906 -61.844 -15.195 1 74.94 70 ARG A O 1
ATOM 552 N N . LEU A 1 71 ? 23.172 -61.688 -13.438 1 75.81 71 LEU A N 1
ATOM 553 C CA . LEU A 1 71 ? 22.281 -60.719 -12.797 1 75.81 71 LEU A CA 1
ATOM 554 C C . LEU A 1 71 ? 22.234 -59.406 -13.586 1 75.81 71 LEU A C 1
ATOM 556 O O . LEU A 1 71 ? 21.156 -58.844 -13.758 1 75.81 71 LEU A O 1
ATOM 560 N N . TRP A 1 72 ? 23.312 -59.125 -14.055 1 74.56 72 TRP A N 1
ATOM 561 C CA . TRP A 1 72 ? 23.297 -57.844 -14.766 1 74.56 72 TRP A CA 1
ATOM 562 C C . TRP A 1 72 ? 22.562 -57.969 -16.094 1 74.56 72 TRP A C 1
ATOM 564 O O . TRP A 1 72 ? 21.875 -57.062 -16.516 1 74.56 72 TRP A O 1
ATOM 574 N N . ARG A 1 73 ? 22.578 -59.125 -16.672 1 77.5 73 ARG A N 1
ATOM 575 C CA . ARG A 1 73 ? 21.922 -59.344 -17.953 1 77.5 73 ARG A CA 1
ATOM 576 C C . ARG A 1 73 ? 20.406 -59.438 -17.797 1 77.5 73 ARG A C 1
ATOM 578 O O . ARG A 1 73 ? 19.672 -59.25 -18.766 1 77.5 73 ARG A O 1
ATOM 585 N N . SER A 1 74 ? 19.984 -59.688 -16.547 1 79.81 74 SER A N 1
ATOM 586 C CA . SER A 1 74 ? 18.547 -59.875 -16.328 1 79.81 74 SER A CA 1
ATOM 587 C C . SER A 1 74 ? 17.969 -58.75 -15.484 1 79.81 74 SER A C 1
ATOM 589 O O . SER A 1 74 ? 16.859 -58.875 -14.945 1 79.81 74 SER A O 1
ATOM 591 N N . THR A 1 75 ? 18.672 -57.625 -15.352 1 80.38 75 THR A N 1
ATOM 592 C CA . THR A 1 75 ? 18.203 -56.531 -14.539 1 80.38 75 THR A CA 1
ATOM 593 C C . THR A 1 75 ? 16.922 -55.906 -15.133 1 80.38 75 THR A C 1
ATOM 595 O O . THR A 1 75 ? 16.812 -55.781 -16.344 1 80.38 75 THR A O 1
ATOM 598 N N . PRO A 1 76 ? 16 -55.594 -14.289 1 83.94 76 PRO A N 1
ATOM 599 C CA . PRO A 1 76 ? 14.766 -55 -14.789 1 83.94 76 PRO A CA 1
ATOM 600 C C . PRO A 1 76 ? 14.922 -53.531 -15.133 1 83.94 76 PRO A C 1
ATOM 602 O O . PRO A 1 76 ? 14.039 -52.938 -15.75 1 83.94 76 PRO A O 1
ATOM 605 N N . LEU A 1 77 ? 15.977 -52.938 -14.789 1 87.5 77 LEU A N 1
ATOM 606 C CA . LEU A 1 77 ? 16.234 -51.531 -15.07 1 87.5 77 LEU A CA 1
ATOM 607 C C . LEU A 1 77 ? 17.484 -51.375 -15.922 1 87.5 77 LEU A C 1
ATOM 609 O O . LEU A 1 77 ? 18.562 -51.844 -15.555 1 87.5 77 LEU A O 1
ATOM 613 N N . ILE A 1 78 ? 17.297 -50.781 -17.078 1 86.88 78 ILE A N 1
ATOM 614 C CA . ILE A 1 78 ? 18.438 -50.406 -17.891 1 86.88 78 ILE A CA 1
ATOM 615 C C . ILE A 1 78 ? 18.562 -48.875 -17.938 1 86.88 78 ILE A C 1
ATOM 617 O O . ILE A 1 78 ? 17.672 -48.219 -18.438 1 86.88 78 ILE A O 1
ATOM 621 N N . LYS A 1 79 ? 19.562 -48.406 -17.344 1 88.81 79 LYS A N 1
ATOM 622 C CA . LYS A 1 79 ? 19.797 -46.938 -17.312 1 88.81 79 LYS A CA 1
ATOM 623 C C . LYS A 1 79 ? 21.094 -46.594 -18.031 1 88.81 79 LYS A C 1
ATOM 625 O O . LYS A 1 79 ? 22.172 -47.031 -17.625 1 88.81 79 LYS A O 1
ATOM 630 N N . ILE A 1 80 ? 20.984 -45.875 -19.078 1 88.62 80 ILE A N 1
ATOM 631 C CA . ILE A 1 80 ? 22.141 -45.406 -19.828 1 88.62 80 ILE A CA 1
ATOM 632 C C . ILE A 1 80 ? 22.219 -43.875 -19.766 1 88.62 80 ILE A C 1
ATOM 634 O O . ILE A 1 80 ? 21.375 -43.188 -20.328 1 88.62 80 ILE A O 1
ATOM 638 N N . HIS A 1 81 ? 23.234 -43.344 -19.109 1 87.44 81 HIS A N 1
ATOM 639 C CA . HIS A 1 81 ? 23.422 -41.906 -18.938 1 87.44 81 HIS A CA 1
ATOM 640 C C . HIS A 1 81 ? 24.828 -41.5 -19.328 1 87.44 81 HIS A C 1
ATOM 642 O O . HIS A 1 81 ? 25.812 -41.969 -18.766 1 87.44 81 HIS A O 1
ATOM 648 N N . GLU A 1 82 ? 24.844 -40.562 -20.141 1 85 82 GLU A N 1
ATOM 649 C CA . GLU A 1 82 ? 26.141 -40.125 -20.625 1 85 82 GLU A CA 1
ATOM 650 C C . GLU A 1 82 ? 26.953 -39.469 -19.516 1 85 82 GLU A C 1
ATOM 652 O O . GLU A 1 82 ? 28.188 -39.5 -19.531 1 85 82 GLU A O 1
ATOM 657 N N . GLN A 1 83 ? 26.281 -38.812 -18.625 1 79.44 83 GLN A N 1
ATOM 658 C CA . GLN A 1 83 ? 26.984 -38.094 -17.562 1 79.44 83 GLN A CA 1
ATOM 659 C C . GLN A 1 83 ? 27.875 -39 -16.75 1 79.44 83 GLN A C 1
ATOM 661 O O . GLN A 1 83 ? 28.844 -38.562 -16.125 1 79.44 83 GLN A O 1
ATOM 666 N N . GLU A 1 84 ? 27.531 -40.25 -16.719 1 77.06 84 GLU A N 1
ATOM 667 C CA . GLU A 1 84 ? 28.328 -41.188 -15.977 1 77.06 84 GLU A CA 1
ATOM 668 C C . GLU A 1 84 ? 29.703 -41.375 -16.594 1 77.06 84 GLU A C 1
ATOM 670 O O . GLU A 1 84 ? 30.609 -41.906 -15.953 1 77.06 84 GLU A O 1
ATOM 675 N N . PHE A 1 85 ? 29.906 -40.906 -17.812 1 75.88 85 PHE A N 1
ATOM 676 C CA . PHE A 1 85 ? 31.188 -41.031 -18.516 1 75.88 85 PHE A CA 1
ATOM 677 C C . PHE A 1 85 ? 31.906 -39.719 -18.594 1 75.88 85 PHE A C 1
ATOM 679 O O . PHE A 1 85 ? 32.875 -39.562 -19.344 1 75.88 85 PHE A O 1
ATOM 686 N N . VAL A 1 86 ? 31.516 -38.781 -17.719 1 67.69 86 VAL A N 1
ATOM 687 C CA . VAL A 1 86 ? 32.156 -37.5 -17.516 1 67.69 86 VAL A CA 1
ATOM 688 C C . VAL A 1 86 ? 32.406 -36.812 -18.859 1 67.69 86 VAL A C 1
ATOM 690 O O . VAL A 1 86 ? 33.5 -36.375 -19.156 1 67.69 86 VAL A O 1
ATOM 693 N N . ILE A 1 87 ? 31.516 -37 -19.75 1 67.75 87 ILE A N 1
ATOM 694 C CA . ILE A 1 87 ? 31.625 -36.375 -21.047 1 67.75 87 ILE A CA 1
ATOM 695 C C . ILE A 1 87 ? 31.312 -34.875 -20.906 1 67.75 87 ILE A C 1
ATOM 697 O O . ILE A 1 87 ? 30.188 -34.5 -20.562 1 67.75 87 ILE A O 1
ATOM 701 N N . SER A 1 88 ? 32.344 -34.031 -20.656 1 63.03 88 SER A N 1
ATOM 702 C CA . SER A 1 88 ? 32.188 -32.594 -20.516 1 63.03 88 SER A CA 1
ATOM 703 C C . SER A 1 88 ? 32.875 -31.844 -21.656 1 63.03 88 SER A C 1
ATOM 705 O O . SER A 1 88 ? 33.812 -32.375 -22.266 1 63.03 88 SER A O 1
ATOM 707 N N . SER A 1 89 ? 32.312 -30.828 -22.047 1 60.06 89 SER A N 1
ATOM 708 C CA . SER A 1 89 ? 32.906 -30 -23.109 1 60.06 89 SER A CA 1
ATOM 709 C C . SER A 1 89 ? 34.25 -29.469 -22.703 1 60.06 89 SER A C 1
ATOM 711 O O . SER A 1 89 ? 35.031 -28.984 -23.547 1 60.06 89 SER A O 1
ATOM 713 N N . LYS A 1 90 ? 34.5 -29.578 -21.5 1 60.12 90 LYS A N 1
ATOM 714 C CA . LYS A 1 90 ? 35.75 -28.969 -21.047 1 60.12 90 LYS A CA 1
ATOM 715 C C . LYS A 1 90 ? 36.938 -29.891 -21.297 1 60.12 90 LYS A C 1
ATOM 717 O O . LYS A 1 90 ? 38.094 -29.516 -21.062 1 60.12 90 LYS A O 1
ATOM 722 N N . ILE A 1 91 ? 36.812 -30.906 -21.812 1 65.12 91 ILE A N 1
ATOM 723 C CA . ILE A 1 91 ? 37.875 -31.906 -21.969 1 65.12 91 ILE A CA 1
ATOM 724 C C . ILE A 1 91 ? 38.469 -31.812 -23.375 1 65.12 91 ILE A C 1
ATOM 726 O O . ILE A 1 91 ? 37.781 -31.438 -24.328 1 65.12 91 ILE A O 1
ATOM 730 N N . ARG A 1 92 ? 39.688 -32.094 -23.422 1 64.12 92 ARG A N 1
ATOM 731 C CA . ARG A 1 92 ? 40.406 -32.094 -24.688 1 64.12 92 ARG A CA 1
ATOM 732 C C . ARG A 1 92 ? 39.688 -33 -25.719 1 64.12 92 ARG A C 1
ATOM 734 O O . ARG A 1 92 ? 39.125 -34.031 -25.359 1 64.12 92 ARG A O 1
ATOM 741 N N . THR A 1 93 ? 39.75 -32.562 -27.031 1 69.88 93 THR A N 1
ATOM 742 C CA . THR A 1 93 ? 39 -33.156 -28.125 1 69.88 93 THR A CA 1
ATOM 743 C C . THR A 1 93 ? 39.281 -34.656 -28.219 1 69.88 93 THR A C 1
ATOM 745 O O . THR A 1 93 ? 38.344 -35.438 -28.375 1 69.88 93 THR A O 1
ATOM 748 N N . ASN A 1 94 ? 40.531 -34.938 -28.219 1 72.44 94 ASN A N 1
ATOM 749 C CA . ASN A 1 94 ? 40.875 -36.344 -28.359 1 72.44 94 ASN A CA 1
ATOM 750 C C . ASN A 1 94 ? 40.312 -37.188 -27.203 1 72.44 94 ASN A C 1
ATOM 752 O O . ASN A 1 94 ? 39.844 -38.281 -27.422 1 72.44 94 ASN A O 1
ATOM 756 N N . THR A 1 95 ? 40.5 -36.656 -26.094 1 75.62 95 THR A N 1
ATOM 757 C CA . THR A 1 95 ? 40 -37.344 -24.906 1 75.62 95 THR A CA 1
ATOM 758 C C . THR A 1 95 ? 38.469 -37.438 -24.953 1 75.62 95 THR A C 1
ATOM 760 O O . THR A 1 95 ? 37.875 -38.438 -24.516 1 75.62 95 THR A O 1
ATOM 763 N N . LEU A 1 96 ? 38.031 -36.406 -25.578 1 77.5 96 LEU A N 1
ATOM 764 C CA . LEU A 1 96 ? 36.562 -36.406 -25.703 1 77.5 96 LEU A CA 1
ATOM 765 C C . LEU A 1 96 ? 36.094 -37.5 -26.641 1 77.5 96 LEU A C 1
ATOM 767 O O . LEU A 1 96 ? 35.094 -38.188 -26.359 1 77.5 96 LEU A O 1
ATOM 771 N N . GLU A 1 97 ? 36.844 -37.688 -27.641 1 81.12 97 GLU A N 1
ATOM 772 C CA . GLU A 1 97 ? 36.5 -38.719 -28.609 1 81.12 97 GLU A CA 1
ATOM 773 C C . GLU A 1 97 ? 36.625 -40.094 -27.984 1 81.12 97 GLU A C 1
ATOM 775 O O . GLU A 1 97 ? 35.812 -41 -28.25 1 81.12 97 GLU A O 1
ATOM 780 N N . GLU A 1 98 ? 37.531 -40.25 -27.203 1 82.69 98 GLU A N 1
ATOM 781 C CA . GLU A 1 98 ? 37.719 -41.5 -26.531 1 82.69 98 GLU A CA 1
ATOM 782 C C . GLU A 1 98 ? 36.594 -41.812 -25.531 1 82.69 98 GLU A C 1
ATOM 784 O O . GLU A 1 98 ? 36.156 -42.938 -25.422 1 82.69 98 GLU A O 1
ATOM 789 N N . ARG A 1 99 ? 36.312 -40.875 -24.891 1 81.25 99 ARG A N 1
ATOM 790 C CA . ARG A 1 99 ? 35.25 -41.031 -23.891 1 81.25 99 ARG A CA 1
ATOM 791 C C . ARG A 1 99 ? 33.938 -41.344 -24.578 1 81.25 99 ARG A C 1
ATOM 793 O O . ARG A 1 99 ? 33.156 -42.188 -24.078 1 81.25 99 ARG A O 1
ATOM 800 N N . TRP A 1 100 ? 33.781 -40.75 -25.703 1 83.31 100 TRP A N 1
ATOM 801 C CA . TRP A 1 100 ? 32.562 -41.062 -26.484 1 83.31 100 TRP A CA 1
ATOM 802 C C . TRP A 1 100 ? 32.562 -42.5 -26.969 1 83.31 100 TRP A C 1
ATOM 804 O O . TRP A 1 100 ? 31.547 -43.188 -26.891 1 83.31 100 TRP A O 1
ATOM 814 N N . ALA A 1 101 ? 33.625 -42.844 -27.359 1 84.38 101 ALA A N 1
ATOM 815 C CA . ALA A 1 101 ? 33.75 -44.219 -27.844 1 84.38 101 ALA A CA 1
ATOM 816 C C . ALA A 1 101 ? 33.469 -45.219 -26.719 1 84.38 101 ALA A C 1
ATOM 818 O O . ALA A 1 101 ? 32.812 -46.219 -26.938 1 84.38 101 ALA A O 1
ATOM 819 N N . LYS A 1 102 ? 34 -44.906 -25.609 1 82.44 102 LYS A N 1
ATOM 820 C CA . LYS A 1 102 ? 33.781 -45.75 -24.453 1 82.44 102 LYS A CA 1
ATOM 821 C C . LYS A 1 102 ? 32.312 -45.812 -24.078 1 82.44 102 LYS A C 1
ATOM 823 O O . LYS A 1 102 ? 31.781 -46.875 -23.75 1 82.44 102 LYS A O 1
ATOM 828 N N . PHE A 1 103 ? 31.703 -44.781 -24.094 1 86 103 PHE A N 1
ATOM 829 C CA . PHE A 1 103 ? 30.266 -44.688 -23.781 1 86 103 PHE A CA 1
ATOM 830 C C . PHE A 1 103 ? 29.469 -45.5 -24.797 1 86 103 PHE A C 1
ATOM 832 O O . PHE A 1 103 ? 28.594 -46.281 -24.422 1 86 103 PHE A O 1
ATOM 839 N N . GLU A 1 104 ? 29.844 -45.281 -26.047 1 87.31 104 GLU A N 1
ATOM 840 C CA . GLU A 1 104 ? 29.125 -45.969 -27.109 1 87.31 104 GLU A CA 1
ATOM 841 C C . GLU A 1 104 ? 29.281 -47.469 -27 1 87.31 104 GLU A C 1
ATOM 843 O O . GLU A 1 104 ? 28.312 -48.219 -27.156 1 87.31 104 GLU A O 1
ATOM 848 N N . ASP A 1 105 ? 30.438 -47.844 -26.719 1 86.5 105 ASP A N 1
ATOM 849 C CA . ASP A 1 105 ? 30.703 -49.281 -26.547 1 86.5 105 ASP A CA 1
ATOM 850 C C . ASP A 1 105 ? 29.938 -49.844 -25.359 1 86.5 105 ASP A C 1
ATOM 852 O O . ASP A 1 105 ? 29.344 -50.938 -25.453 1 86.5 105 ASP A O 1
ATOM 856 N N . PHE A 1 106 ? 30.031 -49.156 -24.422 1 84.19 106 PHE A N 1
ATOM 857 C CA . PHE A 1 106 ? 29.344 -49.594 -23.203 1 84.19 106 PHE A CA 1
ATOM 858 C C . PHE A 1 106 ? 27.844 -49.719 -23.453 1 84.19 106 PHE A C 1
ATOM 860 O O . PHE A 1 106 ? 27.25 -50.781 -23.141 1 84.19 106 PHE A O 1
ATOM 867 N N . ALA A 1 107 ? 27.234 -48.688 -23.938 1 86.38 107 ALA A N 1
ATOM 868 C CA . ALA A 1 107 ? 25.797 -48.688 -24.188 1 86.38 107 ALA A CA 1
ATOM 869 C C . ALA A 1 107 ? 25.391 -49.812 -25.125 1 86.38 107 ALA A C 1
ATOM 871 O O . ALA A 1 107 ? 24.422 -50.531 -24.859 1 86.38 107 ALA A O 1
ATOM 872 N N . THR A 1 108 ? 26.125 -49.969 -26.109 1 88 108 THR A N 1
ATOM 873 C CA . THR A 1 108 ? 25.844 -51 -27.094 1 88 108 THR A CA 1
ATOM 874 C C . THR A 1 108 ? 25.922 -52.375 -26.453 1 88 108 THR A C 1
ATOM 876 O O . THR A 1 108 ? 25.016 -53.188 -26.625 1 88 108 THR A O 1
ATOM 879 N N . ASN A 1 109 ? 26.938 -52.594 -25.688 1 84.25 109 ASN A N 1
ATOM 880 C CA . ASN A 1 109 ? 27.125 -53.906 -25.062 1 84.25 109 ASN A CA 1
ATOM 881 C C . ASN A 1 109 ? 26.078 -54.188 -24 1 84.25 109 ASN A C 1
ATOM 883 O O . ASN A 1 109 ? 25.609 -55.312 -23.875 1 84.25 109 ASN A O 1
ATOM 887 N N . LEU A 1 110 ? 25.828 -53.188 -23.312 1 83.12 110 LEU A N 1
ATOM 888 C CA . LEU A 1 110 ? 24.812 -53.344 -22.266 1 83.12 110 LEU A CA 1
ATOM 889 C C . LEU A 1 110 ? 23.5 -53.844 -22.859 1 83.12 110 LEU A C 1
ATOM 891 O O . LEU A 1 110 ? 22.859 -54.719 -22.297 1 83.12 110 LEU A O 1
ATOM 895 N N . LEU A 1 111 ? 23.094 -53.281 -23.953 1 86.56 111 LEU A N 1
ATOM 896 C CA . LEU A 1 111 ? 21.828 -53.625 -24.594 1 86.56 111 LEU A CA 1
ATOM 897 C C . LEU A 1 111 ? 21.922 -54.938 -25.344 1 86.56 111 LEU A C 1
ATOM 899 O O . LEU A 1 111 ? 20.953 -55.719 -25.406 1 86.56 111 LEU A O 1
ATOM 903 N N . LEU A 1 112 ? 23.062 -55.219 -25.812 1 82.19 112 LEU A N 1
ATOM 904 C CA . LEU A 1 112 ? 23.25 -56.438 -26.594 1 82.19 112 LEU A CA 1
ATOM 905 C C . LEU A 1 112 ? 23.234 -57.656 -25.703 1 82.19 112 LEU A C 1
ATOM 907 O O . LEU A 1 112 ? 22.703 -58.719 -26.094 1 82.19 112 LEU A O 1
ATOM 911 N N . PHE A 1 113 ? 23.719 -57.5 -24.547 1 79.88 113 PHE A N 1
ATOM 912 C CA . PHE A 1 113 ? 23.922 -58.688 -23.719 1 79.88 113 PHE A CA 1
ATOM 913 C C . PHE A 1 113 ? 22.797 -58.844 -22.719 1 79.88 113 PHE A C 1
ATOM 915 O O . PHE A 1 113 ? 22.766 -59.812 -21.953 1 79.88 113 PHE A O 1
ATOM 922 N N . HIS A 1 114 ? 21.969 -57.938 -22.781 1 82.31 114 HIS A N 1
ATOM 923 C CA . HIS A 1 114 ? 20.844 -58.062 -21.875 1 82.31 114 HIS A CA 1
ATOM 924 C C . HIS A 1 114 ? 19.938 -59.25 -22.312 1 82.31 114 HIS A C 1
ATOM 926 O O . HIS A 1 114 ? 19.734 -59.469 -23.5 1 82.31 114 HIS A O 1
ATOM 932 N N . ASP A 1 115 ? 19.438 -59.906 -21.297 1 77.88 115 ASP A N 1
ATOM 933 C CA . ASP A 1 115 ? 18.562 -61.062 -21.562 1 77.88 115 ASP A CA 1
ATOM 934 C C . ASP A 1 115 ? 17.141 -60.562 -21.906 1 77.88 115 ASP A C 1
ATOM 936 O O . ASP A 1 115 ? 16.609 -59.688 -21.219 1 77.88 115 ASP A O 1
ATOM 940 N N . ASN A 1 116 ? 16.625 -60.969 -23.094 1 65.94 116 ASN A N 1
ATOM 941 C CA . ASN A 1 116 ? 15.328 -60.562 -23.609 1 65.94 116 ASN A CA 1
ATOM 942 C C . ASN A 1 116 ? 14.188 -61.375 -23.016 1 65.94 116 ASN A C 1
ATOM 944 O O . ASN A 1 116 ? 13.086 -61.406 -23.578 1 65.94 116 ASN A O 1
ATOM 948 N N . THR A 1 117 ? 14.375 -62.094 -22.031 1 60.72 117 THR A N 1
ATOM 949 C CA . THR A 1 117 ? 13.414 -63.125 -21.625 1 60.72 117 THR A CA 1
ATOM 950 C C . THR A 1 117 ? 12.188 -62.469 -20.984 1 60.72 117 THR A C 1
ATOM 952 O O . THR A 1 117 ? 11.086 -63.031 -21.062 1 60.72 117 THR A O 1
ATOM 955 N N . SER A 1 118 ? 12.312 -61.469 -20.203 1 65.31 118 SER A N 1
ATOM 956 C CA . SER A 1 118 ? 11.156 -60.875 -19.531 1 65.31 118 SER A CA 1
ATOM 957 C C . SER A 1 118 ? 11.008 -59.406 -19.875 1 65.31 118 SER A C 1
ATOM 959 O O . SER A 1 118 ? 11.961 -58.75 -20.328 1 65.31 118 SER A O 1
ATOM 961 N N . ALA A 1 119 ? 9.758 -59 -19.859 1 75.06 119 ALA A N 1
ATOM 962 C CA . ALA A 1 119 ? 9.477 -57.562 -20.109 1 75.06 119 ALA A CA 1
ATOM 963 C C . ALA A 1 119 ? 10.297 -56.688 -19.172 1 75.06 119 ALA A C 1
ATOM 965 O O . ALA A 1 119 ? 10.367 -56.938 -17.969 1 75.06 119 ALA A O 1
ATOM 966 N N . LEU A 1 120 ? 10.992 -55.781 -19.75 1 85.25 120 LEU A N 1
ATOM 967 C CA . LEU A 1 120 ? 11.852 -54.875 -19.016 1 85.25 120 LEU A CA 1
ATOM 968 C C . LEU A 1 120 ? 11.016 -53.906 -18.156 1 85.25 120 LEU A C 1
ATOM 970 O O . LEU A 1 120 ? 9.945 -53.469 -18.578 1 85.25 120 LEU A O 1
ATOM 974 N N . GLY A 1 121 ? 11.375 -53.719 -16.906 1 88.81 121 GLY A N 1
ATOM 975 C CA . GLY A 1 121 ? 10.711 -52.75 -16.047 1 88.81 121 GLY A CA 1
ATOM 976 C C . GLY A 1 121 ? 10.859 -51.312 -16.5 1 88.81 121 GLY A C 1
ATOM 977 O O . GLY A 1 121 ? 9.867 -50.625 -16.766 1 88.81 121 GLY A O 1
ATOM 978 N N . GLU A 1 122 ? 12.109 -50.938 -16.547 1 93.19 122 GLU A N 1
ATOM 979 C CA . GLU A 1 122 ? 12.375 -49.562 -16.906 1 93.19 122 GLU A CA 1
ATOM 980 C C . GLU A 1 122 ? 13.57 -49.438 -17.859 1 93.19 122 GLU A C 1
ATOM 982 O O . GLU A 1 122 ? 14.594 -50.094 -17.641 1 93.19 122 GLU A O 1
ATOM 987 N N . PHE A 1 123 ? 13.422 -48.688 -18.906 1 92.81 123 PHE A N 1
ATOM 988 C CA . PHE A 1 123 ? 14.516 -48.312 -19.797 1 92.81 123 PHE A CA 1
ATOM 989 C C . PHE A 1 123 ? 14.703 -46.812 -19.812 1 92.81 123 PHE A C 1
ATOM 991 O O . PHE A 1 123 ? 13.781 -46.062 -20.172 1 92.81 123 PHE A O 1
ATOM 998 N N . ARG A 1 124 ? 15.805 -46.344 -19.453 1 93.88 124 ARG A N 1
ATOM 999 C CA . ARG A 1 124 ? 16.125 -44.906 -19.422 1 93.88 124 ARG A CA 1
ATOM 1000 C C . ARG A 1 124 ? 17.391 -44.594 -20.219 1 93.88 124 ARG A C 1
ATOM 1002 O O . ARG A 1 124 ? 18.438 -45.219 -19.984 1 93.88 124 ARG A O 1
ATOM 1009 N N . LEU A 1 125 ? 17.188 -43.75 -21.141 1 93.25 125 LEU A N 1
ATOM 1010 C CA . LEU A 1 125 ? 18.312 -43.281 -21.953 1 93.25 125 LEU A CA 1
ATOM 1011 C C . LEU A 1 125 ? 18.469 -41.781 -21.859 1 93.25 125 LEU A C 1
ATOM 1013 O O . LEU A 1 125 ? 17.516 -41.031 -22.125 1 93.25 125 LEU A O 1
ATOM 1017 N N . CYS A 1 126 ? 19.594 -41.25 -21.453 1 91.12 126 CYS A N 1
ATOM 1018 C CA . CYS A 1 126 ? 19.906 -39.812 -21.406 1 91.12 126 CYS A CA 1
ATOM 1019 C C . CYS A 1 126 ? 21.266 -39.531 -22.031 1 91.12 126 CYS A C 1
ATOM 1021 O O . CYS A 1 126 ? 22.297 -39.875 -21.453 1 91.12 126 CYS A O 1
ATOM 1023 N N . CYS A 1 127 ? 21.188 -38.938 -23.172 1 87.44 127 CYS A N 1
ATOM 1024 C CA . CYS A 1 127 ? 22.484 -38.719 -23.812 1 87.44 127 CYS A CA 1
ATOM 1025 C C . CYS A 1 127 ? 22.359 -37.656 -24.906 1 87.44 127 CYS A C 1
ATOM 1027 O O . CYS A 1 127 ? 21.25 -37.344 -25.344 1 87.44 127 CYS A O 1
ATOM 1029 N N . ARG A 1 128 ? 23.469 -37.094 -25.328 1 81.56 128 ARG A N 1
ATOM 1030 C CA . ARG A 1 128 ? 23.547 -36.25 -26.516 1 81.56 128 ARG A CA 1
ATOM 1031 C C . ARG A 1 128 ? 23.594 -37.125 -27.781 1 81.56 128 ARG A C 1
ATOM 1033 O O . ARG A 1 128 ? 24 -38.281 -27.734 1 81.56 128 ARG A O 1
ATOM 1040 N N . VAL A 1 129 ? 23.234 -36.531 -28.781 1 81.19 129 VAL A N 1
ATOM 1041 C CA . VAL A 1 129 ? 23.281 -37.25 -30.047 1 81.19 129 VAL A CA 1
ATOM 1042 C C . VAL A 1 129 ? 24.641 -37.062 -30.703 1 81.19 129 VAL A C 1
ATOM 1044 O O . VAL A 1 129 ? 24.797 -36.188 -31.578 1 81.19 129 VAL A O 1
ATOM 1047 N N . HIS A 1 130 ? 25.5 -37.812 -30.25 1 79.56 130 HIS A N 1
ATOM 1048 C CA . HIS A 1 130 ? 26.844 -37.781 -30.844 1 79.56 130 HIS A CA 1
ATOM 1049 C C . HIS A 1 130 ? 26.875 -38.625 -32.125 1 79.56 130 HIS A C 1
ATOM 1051 O O . HIS A 1 130 ? 27.422 -38.188 -33.125 1 79.56 130 HIS A O 1
ATOM 1057 N N . ASN A 1 131 ? 26.391 -39.688 -32.062 1 82.69 131 ASN A N 1
ATOM 1058 C CA . ASN A 1 131 ? 26.203 -40.594 -33.188 1 82.69 131 ASN A CA 1
ATOM 1059 C C . ASN A 1 131 ? 24.75 -41.031 -33.344 1 82.69 131 ASN A C 1
ATOM 1061 O O . ASN A 1 131 ? 24.25 -41.844 -32.531 1 82.69 131 ASN A O 1
ATOM 1065 N N . TRP A 1 132 ? 24.203 -40.625 -34.438 1 83.62 132 TRP A N 1
ATOM 1066 C CA . TRP A 1 132 ? 22.781 -40.812 -34.625 1 83.62 132 TRP A CA 1
ATOM 1067 C C . TRP A 1 132 ? 22.453 -42.312 -34.781 1 83.62 132 TRP A C 1
ATOM 1069 O O . TRP A 1 132 ? 21.453 -42.781 -34.25 1 83.62 132 TRP A O 1
ATOM 1079 N N . ARG A 1 133 ? 23.219 -42.938 -35.438 1 87.06 133 ARG A N 1
ATOM 1080 C CA . ARG A 1 133 ? 22.969 -44.344 -35.719 1 87.06 133 ARG A CA 1
ATOM 1081 C C . ARG A 1 133 ? 23.031 -45.156 -34.438 1 87.06 133 ARG A C 1
ATOM 1083 O O . ARG A 1 133 ? 22.203 -46.062 -34.219 1 87.06 133 ARG A O 1
ATOM 1090 N N . HIS A 1 134 ? 23.938 -44.906 -33.594 1 88.25 134 HIS A N 1
ATOM 1091 C CA . HIS A 1 134 ? 24.062 -45.594 -32.312 1 88.25 134 HIS A CA 1
ATOM 1092 C C . HIS A 1 134 ? 22.859 -45.312 -31.422 1 88.25 134 HIS A C 1
ATOM 1094 O O . HIS A 1 134 ? 22.266 -46.25 -30.859 1 88.25 134 HIS A O 1
ATOM 1100 N N . VAL A 1 135 ? 22.547 -44.094 -31.422 1 88.88 135 VAL A N 1
ATOM 1101 C CA . VAL A 1 135 ? 21.438 -43.719 -30.562 1 88.88 135 VAL A CA 1
ATOM 1102 C C . VAL A 1 135 ? 20.156 -44.375 -31.062 1 88.88 135 VAL A C 1
ATOM 1104 O O . VAL A 1 135 ? 19.375 -44.906 -30.266 1 88.88 135 VAL A O 1
ATOM 1107 N N . ASP A 1 136 ? 20 -44.281 -32.344 1 89.44 136 ASP A N 1
ATOM 1108 C CA . ASP A 1 136 ? 18.844 -44.938 -32.938 1 89.44 136 ASP A CA 1
ATOM 1109 C C . ASP A 1 136 ? 18.797 -46.406 -32.594 1 89.44 136 ASP A C 1
ATOM 1111 O O . ASP A 1 136 ? 17.734 -46.938 -32.219 1 89.44 136 ASP A O 1
ATOM 1115 N N . ARG A 1 137 ? 19.859 -47.094 -32.656 1 89.81 137 ARG A N 1
ATOM 1116 C CA . ARG A 1 137 ? 19.953 -48.531 -32.344 1 89.81 137 ARG A CA 1
ATOM 1117 C C . ARG A 1 137 ? 19.641 -48.781 -30.875 1 89.81 137 ARG A C 1
ATOM 1119 O O . ARG A 1 137 ? 18.984 -49.75 -30.531 1 89.81 137 ARG A O 1
ATOM 1126 N N . TRP A 1 138 ? 20.188 -48 -30.016 1 91.75 138 TRP A N 1
ATOM 1127 C CA . TRP A 1 138 ? 19.938 -48.156 -28.594 1 91.75 138 TRP A CA 1
ATOM 1128 C C . TRP A 1 138 ? 18.453 -48.062 -28.266 1 91.75 138 TRP A C 1
ATOM 1130 O O . TRP A 1 138 ? 17.906 -48.875 -27.516 1 91.75 138 TRP A O 1
ATOM 1140 N N . ILE A 1 139 ? 17.844 -47.062 -28.859 1 91.56 139 ILE A N 1
ATOM 1141 C CA . ILE A 1 139 ? 16.422 -46.812 -28.609 1 91.56 139 ILE A CA 1
ATOM 1142 C C . ILE A 1 139 ? 15.602 -48 -29.125 1 91.56 139 ILE A C 1
ATOM 1144 O O . ILE A 1 139 ? 14.734 -48.5 -28.406 1 91.56 139 ILE A O 1
ATOM 1148 N N . ARG A 1 140 ? 15.938 -48.438 -30.281 1 89.19 140 ARG A N 1
ATOM 1149 C CA . ARG A 1 140 ? 15.211 -49.562 -30.859 1 89.19 140 ARG A CA 1
ATOM 1150 C C . ARG A 1 140 ? 15.352 -50.812 -30 1 89.19 140 ARG A C 1
ATOM 1152 O O . ARG A 1 140 ? 14.367 -51.5 -29.719 1 89.19 140 ARG A O 1
ATOM 1159 N N . ARG A 1 141 ? 16.547 -51.062 -29.594 1 88.75 141 ARG A N 1
ATOM 1160 C CA . ARG A 1 141 ? 16.797 -52.25 -28.766 1 88.75 141 ARG A CA 1
ATOM 1161 C C . ARG A 1 141 ? 16.094 -52.125 -27.406 1 88.75 141 ARG A C 1
ATOM 1163 O O . ARG A 1 141 ? 15.531 -53.094 -26.906 1 88.75 141 ARG A O 1
ATOM 1170 N N . GLY A 1 142 ? 16.219 -50.969 -26.859 1 90.5 142 GLY A N 1
ATOM 1171 C CA . GLY A 1 142 ? 15.539 -50.719 -25.594 1 90.5 142 GLY A CA 1
ATOM 1172 C C . GLY A 1 142 ? 14.047 -50.969 -25.672 1 90.5 142 GLY A C 1
ATOM 1173 O O . GLY A 1 142 ? 13.461 -51.562 -24.766 1 90.5 142 GLY A O 1
ATOM 1174 N N . ILE A 1 143 ? 13.445 -50.531 -26.75 1 90.38 143 ILE A N 1
ATOM 1175 C CA . ILE A 1 143 ? 12.008 -50.656 -26.969 1 90.38 143 ILE A CA 1
ATOM 1176 C C . ILE A 1 143 ? 11.656 -52.125 -27.172 1 90.38 143 ILE A C 1
ATOM 1178 O O . ILE A 1 143 ? 10.594 -52.594 -26.75 1 90.38 143 ILE A O 1
ATOM 1182 N N . GLU A 1 144 ? 12.547 -52.875 -27.75 1 88.12 144 GLU A N 1
ATOM 1183 C CA . GLU A 1 144 ? 12.328 -54.281 -28.031 1 88.12 144 GLU A CA 1
ATOM 1184 C C . GLU A 1 144 ? 12.164 -55.094 -26.734 1 88.12 144 GLU A C 1
ATOM 1186 O O . GLU A 1 144 ? 11.562 -56.156 -26.75 1 88.12 144 GLU A O 1
ATOM 1191 N N . TYR A 1 145 ? 12.648 -54.562 -25.688 1 89.5 145 TYR A N 1
ATOM 1192 C CA . TYR A 1 145 ? 12.555 -55.281 -24.406 1 89.5 145 TYR A CA 1
ATOM 1193 C C . TYR A 1 145 ? 11.211 -55 -23.734 1 89.5 145 TYR A C 1
ATOM 1195 O O . TYR A 1 145 ? 10.969 -55.469 -22.609 1 89.5 145 TYR A O 1
ATOM 1203 N N . CYS A 1 146 ? 10.344 -54.25 -24.344 1 90.31 146 CYS A N 1
ATOM 1204 C CA . CYS A 1 146 ? 8.969 -53.969 -23.922 1 90.31 146 CYS A CA 1
ATOM 1205 C C . CYS A 1 146 ? 8.93 -53.438 -22.5 1 90.31 146 CYS A C 1
ATOM 1207 O O . CYS A 1 146 ? 8.25 -54 -21.641 1 90.31 146 CYS A O 1
ATOM 1209 N N . PRO A 1 147 ? 9.578 -52.312 -22.297 1 93.12 147 PRO A N 1
ATOM 1210 C CA . PRO A 1 147 ? 9.602 -51.75 -20.938 1 93.12 147 PRO A CA 1
ATOM 1211 C C . PRO A 1 147 ? 8.25 -51.188 -20.516 1 93.12 147 PRO A C 1
ATOM 1213 O O . PRO A 1 147 ? 7.48 -50.719 -21.359 1 93.12 147 PRO A O 1
ATOM 1216 N N . SER A 1 148 ? 7.996 -51.219 -19.188 1 95.25 148 SER A N 1
ATOM 1217 C CA . SER A 1 148 ? 6.816 -50.562 -18.625 1 95.25 148 SER A CA 1
ATOM 1218 C C . SER A 1 148 ? 7.027 -49.062 -18.484 1 95.25 148 SER A C 1
ATOM 1220 O O . SER A 1 148 ? 6.066 -48.312 -18.516 1 95.25 148 SER A O 1
ATOM 1222 N N . VAL A 1 149 ? 8.242 -48.688 -18.219 1 96.31 149 VAL A N 1
ATOM 1223 C CA . VAL A 1 149 ? 8.617 -47.281 -18.156 1 96.31 149 VAL A CA 1
ATOM 1224 C C . VAL A 1 149 ? 9.695 -46.969 -19.188 1 96.31 149 VAL A C 1
ATOM 1226 O O . VAL A 1 149 ? 10.742 -47.594 -19.203 1 96.31 149 VAL A O 1
ATOM 1229 N N . LEU A 1 150 ? 9.43 -46.062 -20.062 1 95.56 150 LEU A N 1
ATOM 1230 C CA . LEU A 1 150 ? 10.367 -45.688 -21.094 1 95.56 150 LEU A CA 1
ATOM 1231 C C . LEU A 1 150 ? 10.711 -44.188 -21 1 95.56 150 LEU A C 1
ATOM 1233 O O . LEU A 1 150 ? 9.82 -43.344 -21.078 1 95.56 150 LEU A O 1
ATOM 1237 N N . GLN A 1 151 ? 11.891 -43.875 -20.75 1 96.56 151 GLN A N 1
ATOM 1238 C CA . GLN A 1 151 ? 12.359 -42.5 -20.703 1 96.56 151 GLN A CA 1
ATOM 1239 C C . GLN A 1 151 ? 13.508 -42.25 -21.672 1 96.56 151 GLN A C 1
ATOM 1241 O O . GLN A 1 151 ? 14.547 -42.906 -21.578 1 96.56 151 GLN A O 1
ATOM 1246 N N . ILE A 1 152 ? 13.312 -41.406 -22.625 1 94.5 152 ILE A N 1
ATOM 1247 C CA . ILE A 1 152 ? 14.344 -41 -23.578 1 94.5 152 ILE A CA 1
ATOM 1248 C C . ILE A 1 152 ? 14.586 -39.5 -23.5 1 94.5 152 ILE A C 1
ATOM 1250 O O . ILE A 1 152 ? 13.719 -38.719 -23.875 1 94.5 152 ILE A O 1
ATOM 1254 N N . ARG A 1 153 ? 15.711 -39.094 -23.078 1 93.06 153 ARG A N 1
ATOM 1255 C CA . ARG A 1 153 ? 16.094 -37.688 -22.953 1 93.06 153 ARG A CA 1
ATOM 1256 C C . ARG A 1 153 ? 17.344 -37.375 -23.797 1 93.06 153 ARG A C 1
ATOM 1258 O O . ARG A 1 153 ? 18.438 -37.844 -23.453 1 93.06 153 ARG A O 1
ATOM 1265 N N . LEU A 1 154 ? 17.125 -36.719 -24.812 1 91 154 LEU A N 1
ATOM 1266 C CA . LEU A 1 154 ? 18.25 -36.312 -25.656 1 91 154 LEU A CA 1
ATOM 1267 C C . LEU A 1 154 ? 18.688 -34.875 -25.312 1 91 154 LEU A C 1
ATOM 1269 O O . LEU A 1 154 ? 17.875 -33.969 -25.344 1 91 154 LEU A O 1
ATOM 1273 N N . VAL A 1 155 ? 19.859 -34.844 -24.719 1 81.19 155 VAL A N 1
ATOM 1274 C CA . VAL A 1 155 ? 20.375 -33.594 -24.234 1 81.19 155 VAL A CA 1
ATOM 1275 C C . VAL A 1 155 ? 21.094 -32.844 -25.375 1 81.19 155 VAL A C 1
ATOM 1277 O O . VAL A 1 155 ? 21.719 -33.5 -26.234 1 81.19 155 VAL A O 1
ATOM 1280 N N . GLY A 1 156 ? 20.891 -31.578 -25.453 1 68.19 156 GLY A N 1
ATOM 1281 C CA . GLY A 1 156 ? 21.531 -30.734 -26.469 1 68.19 156 GLY A CA 1
ATOM 1282 C C . GLY A 1 156 ? 20.625 -30.406 -27.625 1 68.19 156 GLY A C 1
ATOM 1283 O O . GLY A 1 156 ? 19.5 -30.922 -27.719 1 68.19 156 GLY A O 1
ATOM 1284 N N . TYR A 1 157 ? 20.891 -29.297 -28.484 1 56.59 157 TYR A N 1
ATOM 1285 C CA . TYR A 1 157 ? 20.078 -28.766 -29.562 1 56.59 157 TYR A CA 1
ATOM 1286 C C . TYR A 1 157 ? 20.016 -29.75 -30.734 1 56.59 157 TYR A C 1
ATOM 1288 O O . TYR A 1 157 ? 20.938 -29.797 -31.562 1 56.59 157 TYR A O 1
ATOM 1296 N N . VAL A 1 158 ? 19.672 -31.016 -30.438 1 59.94 158 VAL A N 1
ATOM 1297 C CA . VAL A 1 158 ? 19.672 -31.844 -31.641 1 59.94 158 VAL A CA 1
ATOM 1298 C C . VAL A 1 158 ? 18.328 -31.734 -32.344 1 59.94 158 VAL A C 1
ATOM 1300 O O . VAL A 1 158 ? 17.281 -31.969 -31.75 1 59.94 158 VAL A O 1
ATOM 1303 N N . LEU A 1 159 ? 18.266 -30.969 -33.281 1 59.28 159 LEU A N 1
ATOM 1304 C CA . LEU A 1 159 ? 17.125 -30.812 -34.156 1 59.28 159 LEU A CA 1
ATOM 1305 C C . LEU A 1 159 ? 16.891 -32.094 -34.969 1 59.28 159 LEU A C 1
ATOM 1307 O O . LEU A 1 159 ? 17.828 -32.688 -35.5 1 59.28 159 LEU A O 1
ATOM 1311 N N . GLY A 1 160 ? 15.773 -32.844 -34.719 1 68.81 160 GLY A N 1
ATOM 1312 C CA . GLY A 1 160 ? 15.328 -33.688 -35.812 1 68.81 160 GLY A CA 1
ATOM 1313 C C . GLY A 1 160 ? 15.344 -35.156 -35.469 1 68.81 160 GLY A C 1
ATOM 1314 O O . GLY A 1 160 ? 15.359 -36 -36.344 1 68.81 160 GLY A O 1
ATOM 1315 N N . PHE A 1 161 ? 15.641 -35.562 -34.125 1 83.44 161 PHE A N 1
ATOM 1316 C CA . PHE A 1 161 ? 15.625 -37 -33.875 1 83.44 161 PHE A CA 1
ATOM 1317 C C . PHE A 1 161 ? 14.195 -37.531 -33.812 1 83.44 161 PHE A C 1
ATOM 1319 O O . PHE A 1 161 ? 13.352 -37 -33.094 1 83.44 161 PHE A O 1
ATOM 1326 N N . LYS A 1 162 ? 13.938 -38.531 -34.656 1 84.06 162 LYS A N 1
ATOM 1327 C CA . LYS A 1 162 ? 12.609 -39.125 -34.719 1 84.06 162 LYS A CA 1
ATOM 1328 C C . LYS A 1 162 ? 12.594 -40.5 -34.062 1 84.06 162 LYS A C 1
ATOM 1330 O O . LYS A 1 162 ? 13.531 -41.281 -34.219 1 84.06 162 LYS A O 1
ATOM 1335 N N . LEU A 1 163 ? 11.578 -40.75 -33.281 1 82.5 163 LEU A N 1
ATOM 1336 C CA . LEU A 1 163 ? 11.422 -42.062 -32.688 1 82.5 163 LEU A CA 1
ATOM 1337 C C . LEU A 1 163 ? 11.078 -43.125 -33.719 1 82.5 163 LEU A C 1
ATOM 1339 O O . LEU A 1 163 ? 10.383 -42.812 -34.688 1 82.5 163 LEU A O 1
ATOM 1343 N N . PRO A 1 164 ? 11.57 -44.312 -33.438 1 78.38 164 PRO A N 1
ATOM 1344 C CA . PRO A 1 164 ? 11.164 -45.375 -34.344 1 78.38 164 PRO A CA 1
ATOM 1345 C C . PRO A 1 164 ? 9.664 -45.656 -34.281 1 78.38 164 PRO A C 1
ATOM 1347 O O . PRO A 1 164 ? 9 -45.312 -33.312 1 78.38 164 PRO A O 1
ATOM 1350 N N . PRO A 1 165 ? 9.188 -46.25 -35.438 1 77.19 165 PRO A N 1
ATOM 1351 C CA . PRO A 1 165 ? 7.754 -46.562 -35.438 1 77.19 165 PRO A CA 1
ATOM 1352 C C . PRO A 1 165 ? 7.332 -47.438 -34.281 1 77.19 165 PRO A C 1
ATOM 1354 O O . PRO A 1 165 ? 8.062 -48.344 -33.906 1 77.19 165 PRO A O 1
ATOM 1357 N N . MET A 1 166 ? 6.297 -47.094 -33.688 1 73.94 166 MET A N 1
ATOM 1358 C CA . MET A 1 166 ? 5.762 -47.844 -32.562 1 73.94 166 MET A CA 1
ATOM 1359 C C . MET A 1 166 ? 5.039 -49.125 -33.031 1 73.94 166 MET A C 1
ATOM 1361 O O . MET A 1 166 ? 4.121 -49.031 -33.844 1 73.94 166 MET A O 1
ATOM 1365 N N . VAL A 1 167 ? 5.562 -50.219 -32.688 1 77.12 167 VAL A N 1
ATOM 1366 C CA . VAL A 1 167 ? 4.914 -51.5 -32.969 1 77.12 167 VAL A CA 1
ATOM 1367 C C . VAL A 1 167 ? 4.266 -52.031 -31.703 1 77.12 167 VAL A C 1
ATOM 1369 O O . VAL A 1 167 ? 4.848 -51.969 -30.609 1 77.12 167 VAL A O 1
ATOM 1372 N N . GLU A 1 168 ? 3.033 -52.5 -31.828 1 80.12 168 GLU A N 1
ATOM 1373 C CA . GLU A 1 168 ? 2.207 -52.938 -30.703 1 80.12 168 GLU A CA 1
ATOM 1374 C C . GLU A 1 168 ? 2.951 -53.906 -29.812 1 80.12 168 GLU A C 1
ATOM 1376 O O . GLU A 1 168 ? 2.867 -53.844 -28.594 1 80.12 168 GLU A O 1
ATOM 1381 N N . SER A 1 169 ? 3.705 -54.75 -30.438 1 81.81 169 SER A N 1
ATOM 1382 C CA . SER A 1 169 ? 4.359 -55.844 -29.688 1 81.81 169 SER A CA 1
ATOM 1383 C C . SER A 1 169 ? 5.41 -55.281 -28.734 1 81.81 169 SER A C 1
ATOM 1385 O O . SER A 1 169 ? 5.672 -55.875 -27.688 1 81.81 169 SER A O 1
ATOM 1387 N N . ASN A 1 170 ? 5.801 -54.062 -29.016 1 86.19 170 ASN A N 1
ATOM 1388 C CA . ASN A 1 170 ? 6.902 -53.562 -28.219 1 86.19 170 ASN A CA 1
ATOM 1389 C C . ASN A 1 170 ? 6.41 -52.594 -27.141 1 86.19 170 ASN A C 1
ATOM 1391 O O . ASN A 1 170 ? 7.129 -52.312 -26.172 1 86.19 170 ASN A O 1
ATOM 1395 N N . PHE A 1 171 ? 5.129 -52.219 -27.281 1 90.5 171 PHE A N 1
ATOM 1396 C CA . PHE A 1 171 ? 4.688 -51.156 -26.375 1 90.5 171 PHE A CA 1
ATOM 1397 C C . PHE A 1 171 ? 3.467 -51.594 -25.578 1 90.5 171 PHE A C 1
ATOM 1399 O O . PHE A 1 171 ? 2.848 -50.781 -24.891 1 90.5 171 PHE A O 1
ATOM 1406 N N . CYS A 1 172 ? 3.107 -52.812 -25.625 1 89.94 172 CYS A N 1
ATOM 1407 C CA . CYS A 1 172 ? 1.877 -53.344 -25.016 1 89.94 172 CYS A CA 1
ATOM 1408 C C . CYS A 1 172 ? 1.914 -53.219 -23.5 1 89.94 172 CYS A C 1
ATOM 1410 O O . CYS A 1 172 ? 0.868 -53.156 -22.859 1 89.94 172 CYS A O 1
ATOM 1412 N N . CYS A 1 173 ? 3.158 -53.094 -22.891 1 92.38 173 CYS A N 1
ATOM 1413 C CA . CYS A 1 173 ? 3.279 -53.031 -21.438 1 92.38 173 CYS A CA 1
ATOM 1414 C C . CYS A 1 173 ? 3.664 -51.625 -20.969 1 92.38 173 CYS A C 1
ATOM 1416 O O . CYS A 1 173 ? 3.875 -51.406 -19.781 1 92.38 173 CYS A O 1
ATOM 1418 N N . LEU A 1 174 ? 3.65 -50.688 -21.844 1 94.75 174 LEU A N 1
ATOM 1419 C CA . LEU A 1 174 ? 4.152 -49.344 -21.516 1 94.75 174 LEU A CA 1
ATOM 1420 C C . LEU A 1 174 ? 3.135 -48.562 -20.688 1 94.75 174 LEU A C 1
ATOM 1422 O O . LEU A 1 174 ? 2.045 -48.25 -21.172 1 94.75 174 LEU A O 1
ATOM 1426 N N . LYS A 1 175 ? 3.539 -48.188 -19.5 1 96.75 175 LYS A N 1
ATOM 1427 C CA . LYS A 1 175 ? 2.666 -47.469 -18.578 1 96.75 175 LYS A CA 1
ATOM 1428 C C . LYS A 1 175 ? 3.066 -46 -18.469 1 96.75 175 LYS A C 1
ATOM 1430 O O . LYS A 1 175 ? 2.211 -45.125 -18.312 1 96.75 175 LYS A O 1
ATOM 1435 N N . ARG A 1 176 ? 4.34 -45.781 -18.516 1 97.94 176 ARG A N 1
ATOM 1436 C CA . ARG A 1 176 ? 4.863 -44.438 -18.391 1 97.94 176 ARG A CA 1
ATOM 1437 C C . ARG A 1 176 ? 5.84 -44.125 -19.516 1 97.94 176 ARG A C 1
ATOM 1439 O O . ARG A 1 176 ? 6.77 -44.875 -19.781 1 97.94 176 ARG A O 1
ATOM 1446 N N . LEU A 1 177 ? 5.613 -43 -20.172 1 96.81 177 LEU A N 1
ATOM 1447 C CA . LEU A 1 177 ? 6.453 -42.562 -21.281 1 96.81 177 LEU A CA 1
ATOM 1448 C C . LEU A 1 177 ? 6.973 -41.156 -21.047 1 96.81 177 LEU A C 1
ATOM 1450 O O . LEU A 1 177 ? 6.191 -40.219 -20.797 1 96.81 177 LEU A O 1
ATOM 1454 N N . HIS A 1 178 ? 8.234 -40.938 -21.031 1 97.25 178 HIS A N 1
ATOM 1455 C CA . HIS A 1 178 ? 8.859 -39.625 -20.922 1 97.25 178 HIS A CA 1
ATOM 1456 C C . HIS A 1 178 ? 9.82 -39.375 -22.094 1 97.25 178 HIS A C 1
ATOM 1458 O O . HIS A 1 178 ? 10.812 -40.094 -22.234 1 97.25 178 HIS A O 1
ATOM 1464 N N . LEU A 1 179 ? 9.5 -38.406 -22.891 1 94.62 179 LEU A N 1
ATOM 1465 C CA . LEU A 1 179 ? 10.336 -38.031 -24.047 1 94.62 179 LEU A CA 1
ATOM 1466 C C . LEU A 1 179 ? 10.82 -36.594 -23.938 1 94.62 179 LEU A C 1
ATOM 1468 O O . LEU A 1 179 ? 10.055 -35.719 -23.562 1 94.62 179 LEU A O 1
ATOM 1472 N N . GLU A 1 180 ? 12.047 -36.375 -24.25 1 93.19 180 GLU A N 1
ATOM 1473 C CA . GLU A 1 180 ? 12.625 -35.031 -24.234 1 93.19 180 GLU A CA 1
ATOM 1474 C C . GLU A 1 180 ? 13.445 -34.781 -25.484 1 93.19 180 GLU A C 1
ATOM 1476 O O . GLU A 1 180 ? 14.344 -35.531 -25.828 1 93.19 180 GLU A O 1
ATOM 1481 N N . HIS A 1 181 ? 13.086 -33.719 -26.219 1 90.88 181 HIS A N 1
ATOM 1482 C CA . HIS A 1 181 ? 13.789 -33.281 -27.406 1 90.88 181 HIS A CA 1
ATOM 1483 C C . HIS A 1 181 ? 13.68 -34.312 -28.531 1 90.88 181 HIS A C 1
ATOM 1485 O O . HIS A 1 181 ? 14.688 -34.688 -29.125 1 90.88 181 HIS A O 1
ATOM 1491 N N . ILE A 1 182 ? 12.477 -34.688 -28.781 1 90.44 182 ILE A N 1
ATOM 1492 C CA . ILE A 1 182 ? 12.203 -35.688 -29.797 1 90.44 182 ILE A CA 1
ATOM 1493 C C . ILE A 1 182 ? 11.164 -35.156 -30.781 1 90.44 182 ILE A C 1
ATOM 1495 O O . ILE A 1 182 ? 10.266 -34.406 -30.406 1 90.44 182 ILE A O 1
ATOM 1499 N N . ILE A 1 183 ? 11.344 -35.531 -32.031 1 89.88 183 ILE A N 1
ATOM 1500 C CA . ILE A 1 183 ? 10.352 -35.188 -33.062 1 89.88 183 ILE A CA 1
ATOM 1501 C C . ILE A 1 183 ? 9.297 -36.312 -33.125 1 89.88 183 ILE A C 1
ATOM 1503 O O . ILE A 1 183 ? 9.633 -37.469 -33.25 1 89.88 183 ILE A O 1
ATOM 1507 N N . LEU A 1 184 ? 8.109 -35.875 -32.969 1 90.88 184 LEU A N 1
ATOM 1508 C CA . LEU A 1 184 ? 6.988 -36.781 -33.031 1 90.88 184 LEU A CA 1
ATOM 1509 C C . LEU A 1 184 ? 6.266 -36.719 -34.375 1 90.88 184 LEU A C 1
ATOM 1511 O O . LEU A 1 184 ? 5.613 -35.719 -34.656 1 90.88 184 LEU A O 1
ATOM 1515 N N . ASN A 1 185 ? 6.316 -37.719 -35.094 1 89.75 185 ASN A N 1
ATOM 1516 C CA . ASN A 1 185 ? 5.676 -37.719 -36.406 1 89.75 185 ASN A CA 1
ATOM 1517 C C . ASN A 1 185 ? 4.289 -38.375 -36.344 1 89.75 185 ASN A C 1
ATOM 1519 O O . ASN A 1 185 ? 3.84 -38.781 -35.281 1 89.75 185 ASN A O 1
ATOM 1523 N N . SER A 1 186 ? 3.65 -38.406 -37.5 1 90.62 186 SER A N 1
ATOM 1524 C CA . SER A 1 186 ? 2.273 -38.875 -37.562 1 90.62 186 SER A CA 1
ATOM 1525 C C . SER A 1 186 ? 2.191 -40.375 -37.281 1 90.62 186 SER A C 1
ATOM 1527 O O . SER A 1 186 ? 1.173 -40.844 -36.781 1 90.62 186 SER A O 1
ATOM 1529 N N . HIS A 1 187 ? 3.215 -41.062 -37.562 1 87.81 187 HIS A N 1
ATOM 1530 C CA . HIS A 1 187 ? 3.225 -42.5 -37.25 1 87.81 187 HIS A CA 1
ATOM 1531 C C . HIS A 1 187 ? 3.188 -42.75 -35.75 1 87.81 187 HIS A C 1
ATOM 1533 O O . HIS A 1 187 ? 2.455 -43.625 -35.281 1 87.81 187 HIS A O 1
ATOM 1539 N N . PHE A 1 188 ? 3.957 -42 -35.094 1 87.94 188 PHE A N 1
ATOM 1540 C CA . PHE A 1 188 ? 3.994 -42.094 -33.625 1 87.94 188 PHE A CA 1
ATOM 1541 C C . PHE A 1 188 ? 2.631 -41.781 -33.031 1 87.94 188 PHE A C 1
ATOM 1543 O O . PHE A 1 188 ? 2.078 -42.562 -32.25 1 87.94 188 PHE A O 1
ATOM 1550 N N . THR A 1 189 ? 2.072 -40.625 -33.406 1 90 189 THR A N 1
ATOM 1551 C CA . THR A 1 189 ? 0.818 -40.156 -32.844 1 90 189 THR A CA 1
ATOM 1552 C C . THR A 1 189 ? -0.334 -41.094 -33.219 1 90 189 THR A C 1
ATOM 1554 O O . THR A 1 189 ? -1.23 -41.344 -32.438 1 90 189 THR A O 1
ATOM 1557 N N . GLY A 1 190 ? -0.249 -41.562 -34.375 1 89 190 GLY A N 1
ATOM 1558 C CA . GLY A 1 190 ? -1.312 -42.438 -34.875 1 89 190 GLY A CA 1
ATOM 1559 C C . GLY A 1 190 ? -1.316 -43.812 -34.25 1 89 190 GLY A C 1
ATOM 1560 O O . GLY A 1 190 ? -2.354 -44.469 -34.188 1 89 190 GLY A O 1
ATOM 1561 N N . SER A 1 191 ? -0.211 -44.219 -33.719 1 90.12 191 SER A N 1
ATOM 1562 C CA . SER A 1 191 ? -0.092 -45.594 -33.188 1 90.12 191 SER A CA 1
ATOM 1563 C C . SER A 1 191 ? -0.26 -45.594 -31.672 1 90.12 191 SER A C 1
ATOM 1565 O O . SER A 1 191 ? -0.38 -46.656 -31.062 1 90.12 191 SER A O 1
ATOM 1567 N N . LEU A 1 192 ? -0.326 -44.5 -31.078 1 90.75 192 LEU A N 1
ATOM 1568 C CA . LEU A 1 192 ? -0.318 -44.375 -29.625 1 90.75 192 LEU A CA 1
ATOM 1569 C C . LEU A 1 192 ? -1.483 -45.156 -29.016 1 90.75 192 LEU A C 1
ATOM 1571 O O . LEU A 1 192 ? -1.299 -45.906 -28.062 1 90.75 192 LEU A O 1
ATOM 1575 N N . CYS A 1 193 ? -2.643 -45.031 -29.609 1 90.44 193 CYS A N 1
ATOM 1576 C CA . CYS A 1 193 ? -3.852 -45.625 -29.062 1 90.44 193 CYS A CA 1
ATOM 1577 C C . CYS A 1 193 ? -3.789 -47.156 -29.156 1 90.44 193 CYS A C 1
ATOM 1579 O O . CYS A 1 193 ? -4.133 -47.844 -28.188 1 90.44 193 CYS A O 1
ATOM 1581 N N . SER A 1 194 ? -3.254 -47.625 -30.25 1 91.12 194 SER A N 1
ATOM 1582 C CA . SER A 1 194 ? -3.24 -49.062 -30.469 1 91.12 194 SER A CA 1
ATOM 1583 C C . SER A 1 194 ? -1.996 -49.719 -29.875 1 91.12 194 SER A C 1
ATOM 1585 O O . SER A 1 194 ? -2.066 -50.812 -29.297 1 91.12 194 SER A O 1
ATOM 1587 N N . ALA A 1 195 ? -0.91 -49.031 -29.953 1 90.5 195 ALA A N 1
ATOM 1588 C CA . ALA A 1 195 ? 0.369 -49.625 -29.547 1 90.5 195 ALA A CA 1
ATOM 1589 C C . ALA A 1 195 ? 0.556 -49.562 -28.047 1 90.5 195 ALA A C 1
ATOM 1591 O O . ALA A 1 195 ? 1.264 -50.375 -27.453 1 90.5 195 ALA A O 1
ATOM 1592 N N . CYS A 1 196 ? -0.112 -48.625 -27.406 1 93.5 196 CYS A N 1
ATOM 1593 C CA . CYS A 1 196 ? 0.091 -48.438 -25.969 1 93.5 196 CYS A CA 1
ATOM 1594 C C . CYS A 1 196 ? -1.238 -48.438 -25.219 1 93.5 196 CYS A C 1
ATOM 1596 O O . CYS A 1 196 ? -1.646 -47.438 -24.641 1 93.5 196 CYS A O 1
ATOM 1598 N N . PRO A 1 197 ? -1.871 -49.562 -25.094 1 93 197 PRO A N 1
ATOM 1599 C CA . PRO A 1 197 ? -3.213 -49.656 -24.516 1 93 197 PRO A CA 1
ATOM 1600 C C . PRO A 1 197 ? -3.219 -49.406 -23 1 93 197 PRO A C 1
ATOM 1602 O O . PRO A 1 197 ? -4.262 -49.094 -22.422 1 93 197 PRO A O 1
ATOM 1605 N N . VAL A 1 198 ? -2.01 -49.562 -22.297 1 95.25 198 VAL A N 1
ATOM 1606 C CA . VAL A 1 198 ? -2.014 -49.46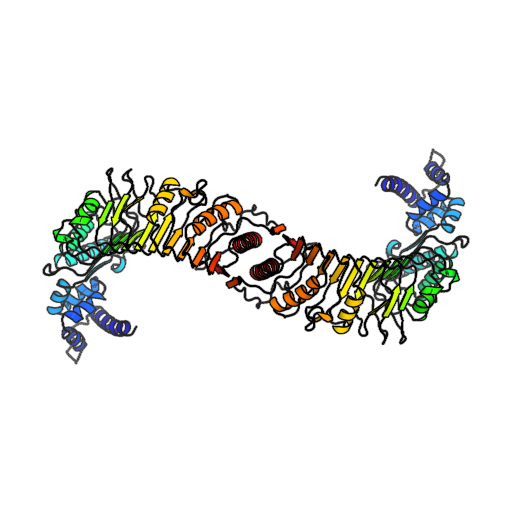9 -20.828 1 95.25 198 VAL A CA 1
ATOM 1607 C C . VAL A 1 198 ? -1.269 -48.188 -20.406 1 95.25 198 VAL A C 1
ATOM 1609 O O . VAL A 1 198 ? -0.89 -48.062 -19.234 1 95.25 198 VAL A O 1
ATOM 1612 N N . LEU A 1 199 ? -1.075 -47.25 -21.312 1 96.62 199 LEU A N 1
ATOM 1613 C CA . LEU A 1 199 ? -0.349 -46.031 -21.031 1 96.62 199 LEU A CA 1
ATOM 1614 C C . LEU A 1 199 ? -1.13 -45.125 -20.062 1 96.62 199 LEU A C 1
ATOM 1616 O O . LEU A 1 199 ? -2.285 -44.812 -20.312 1 96.62 199 LEU A O 1
ATOM 1620 N N . GLU A 1 200 ? -0.485 -44.719 -18.906 1 98.06 200 GLU A N 1
ATOM 1621 C CA . GLU A 1 200 ? -1.148 -43.938 -17.875 1 98.06 200 GLU A CA 1
ATOM 1622 C C . GLU A 1 200 ? -0.521 -42.562 -17.734 1 98.06 200 GLU A C 1
ATOM 1624 O O . GLU A 1 200 ? -1.2 -41.594 -17.359 1 98.06 200 GLU A O 1
ATOM 1629 N N . ASP A 1 201 ? 0.741 -42.5 -17.906 1 98.31 201 ASP A N 1
ATOM 1630 C CA . ASP A 1 201 ? 1.495 -41.25 -17.688 1 98.31 201 ASP A CA 1
ATOM 1631 C C . ASP A 1 201 ? 2.354 -40.938 -18.906 1 98.31 201 ASP A C 1
ATOM 1633 O O . ASP A 1 201 ? 3.186 -41.719 -19.328 1 98.31 201 ASP A O 1
ATOM 1637 N N . MET A 1 202 ? 2.195 -39.75 -19.484 1 97.88 202 MET A N 1
ATOM 1638 C CA . MET A 1 202 ? 2.996 -39.312 -20.625 1 97.88 202 MET A CA 1
ATOM 1639 C C . MET A 1 202 ? 3.578 -37.906 -20.375 1 97.88 202 MET A C 1
ATOM 1641 O O . MET A 1 202 ? 2.846 -36.969 -20.047 1 97.88 202 MET A O 1
ATOM 1645 N N . ASN A 1 203 ? 4.832 -37.75 -20.438 1 97.88 203 ASN A N 1
ATOM 1646 C CA . ASN A 1 203 ? 5.555 -36.5 -20.281 1 97.88 203 ASN A CA 1
ATOM 1647 C C . ASN A 1 203 ? 6.375 -36.156 -21.516 1 97.88 203 ASN A C 1
ATOM 1649 O O . ASN A 1 203 ? 7.301 -36.906 -21.875 1 97.88 203 ASN A O 1
ATOM 1653 N N . LEU A 1 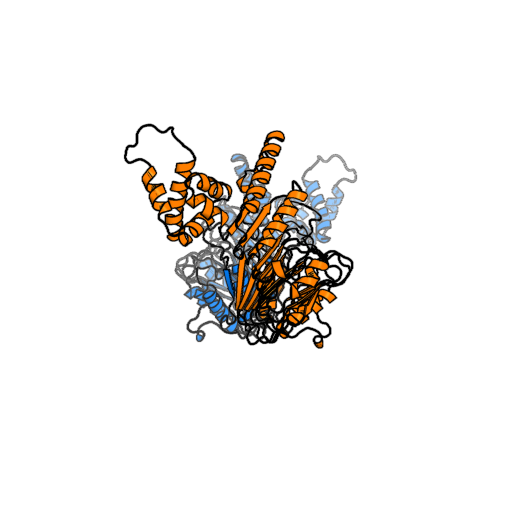204 ? 6.02 -35.125 -22.188 1 95.12 204 LEU A N 1
ATOM 1654 C CA . LEU A 1 204 ? 6.73 -34.625 -23.359 1 95.12 204 LEU A CA 1
ATOM 1655 C C . LEU A 1 204 ? 7.41 -33.312 -23.062 1 95.12 204 LEU A C 1
ATOM 1657 O O . LEU A 1 204 ? 6.738 -32.312 -22.781 1 95.12 204 LEU A O 1
ATOM 1661 N N . ASP A 1 205 ? 8.703 -33.219 -23.141 1 92.81 205 ASP A N 1
ATOM 1662 C CA . ASP A 1 205 ? 9.469 -32.031 -22.875 1 92.81 205 ASP A CA 1
ATOM 1663 C C . ASP A 1 205 ? 10.211 -31.547 -24.125 1 92.81 205 ASP A C 1
ATOM 1665 O O . ASP A 1 205 ? 11.07 -32.281 -24.641 1 92.81 205 ASP A O 1
ATOM 1669 N N . CYS A 1 206 ? 9.867 -30.359 -24.641 1 90 206 CYS A N 1
ATOM 1670 C CA . CYS A 1 206 ? 10.531 -29.75 -25.781 1 90 206 CYS A CA 1
ATOM 1671 C C . CYS A 1 206 ? 10.438 -30.656 -27 1 90 206 CYS A C 1
ATOM 1673 O O . CYS A 1 206 ? 11.406 -30.797 -27.75 1 90 206 CYS A O 1
ATOM 1675 N N . CYS A 1 207 ? 9.344 -31.344 -27.078 1 89.62 207 CYS A N 1
ATOM 1676 C CA . CYS A 1 207 ? 9.117 -32.188 -28.25 1 89.62 207 CYS A CA 1
ATOM 1677 C C . CYS A 1 207 ? 8.422 -31.406 -29.359 1 89.62 207 CYS A C 1
ATOM 1679 O O . CYS A 1 207 ? 7.844 -30.344 -29.109 1 89.62 207 CYS A O 1
ATOM 1681 N N . GLU A 1 208 ? 8.57 -31.922 -30.578 1 89.19 208 GLU A N 1
ATOM 1682 C CA . GLU A 1 208 ? 8.008 -31.219 -31.734 1 89.19 208 GLU A CA 1
ATOM 1683 C C . GLU A 1 208 ? 7.141 -32.156 -32.594 1 89.19 208 GLU A C 1
ATOM 1685 O O . GLU A 1 208 ? 7.602 -33.219 -33.031 1 89.19 208 GLU A O 1
ATOM 1690 N N . PHE A 1 209 ? 5.891 -31.781 -32.656 1 88.88 209 PHE A N 1
ATOM 1691 C CA . PHE A 1 209 ? 5.043 -32.469 -33.625 1 88.88 209 PHE A CA 1
ATOM 1692 C C . PHE A 1 209 ? 5.309 -31.953 -35.031 1 88.88 209 PHE A C 1
ATOM 1694 O O . PHE A 1 209 ? 5.277 -30.75 -35.281 1 88.88 209 PHE A O 1
ATOM 1701 N N . CYS A 1 210 ? 5.586 -33.031 -35.781 1 83.56 210 CYS A N 1
ATOM 1702 C CA . CYS A 1 210 ? 5.961 -32.656 -37.156 1 83.56 210 CYS A CA 1
ATOM 1703 C C . CYS A 1 210 ? 5.129 -33.406 -38.188 1 83.56 210 CYS A C 1
ATOM 1705 O O . CYS A 1 210 ? 4.324 -34.25 -37.812 1 83.56 210 CYS A O 1
ATOM 1707 N N . ASP A 1 211 ? 4.934 -32.969 -39.375 1 86.12 211 ASP A N 1
ATOM 1708 C CA . ASP A 1 211 ? 4.219 -33.469 -40.562 1 86.12 211 ASP A CA 1
ATOM 1709 C C . ASP A 1 211 ? 2.99 -32.625 -40.875 1 86.12 211 ASP A C 1
ATOM 1711 O O . ASP A 1 211 ? 2.332 -32.125 -39.969 1 86.12 211 ASP A O 1
ATOM 1715 N N . ASN A 1 212 ? 2.758 -32.531 -42.031 1 85.81 212 ASN A N 1
ATOM 1716 C CA . ASN A 1 212 ? 1.659 -31.672 -42.469 1 85.81 212 ASN A CA 1
ATOM 1717 C C . ASN A 1 212 ? 0.34 -32.438 -42.5 1 85.81 212 ASN A C 1
ATOM 1719 O O . ASN A 1 212 ? -0.3 -32.531 -43.562 1 85.81 212 ASN A O 1
ATOM 1723 N N . CYS A 1 213 ? -0.027 -33.125 -41.469 1 90.62 213 CYS A N 1
ATOM 1724 C CA . CYS A 1 213 ? -1.298 -33.812 -41.312 1 90.62 213 CYS A CA 1
ATOM 1725 C C . CYS A 1 213 ? -1.814 -33.656 -39.875 1 90.62 213 CYS A C 1
ATOM 1727 O O . CYS A 1 213 ? -1.065 -33.25 -38.969 1 90.62 213 CYS A O 1
ATOM 1729 N N . PRO A 1 214 ? -3.031 -33.781 -39.781 1 90.5 214 PRO A N 1
ATOM 1730 C CA . PRO A 1 214 ? -3.574 -33.688 -38.438 1 90.5 214 PRO A CA 1
ATOM 1731 C C . PRO A 1 214 ? -2.953 -34.719 -37.5 1 90.5 214 PRO A C 1
ATOM 1733 O O . PRO A 1 214 ? -2.773 -35.875 -37.875 1 90.5 214 PRO A O 1
ATOM 1736 N N . GLN A 1 215 ? -2.457 -34.312 -36.375 1 90.56 215 GLN A N 1
ATOM 1737 C CA . GLN A 1 215 ? -1.863 -35.156 -35.344 1 90.56 215 GLN A CA 1
ATOM 1738 C C . GLN A 1 215 ? -2.553 -34.938 -34 1 90.56 215 GLN A C 1
ATOM 1740 O O . GLN A 1 215 ? -3.215 -33.938 -33.781 1 90.56 215 GLN A O 1
ATOM 1745 N N . GLY A 1 216 ? -2.475 -36 -33.188 1 91.75 216 GLY A N 1
ATOM 1746 C CA . GLY A 1 216 ? -3.094 -35.906 -31.875 1 91.75 216 GLY A CA 1
ATOM 1747 C C . GLY A 1 216 ? -2.635 -36.969 -30.906 1 91.75 216 GLY A C 1
ATOM 1748 O O . GLY A 1 216 ? -1.91 -37.875 -31.297 1 91.75 216 GLY A O 1
ATOM 1749 N N . ILE A 1 217 ? -2.979 -36.812 -29.703 1 94.69 217 ILE A N 1
ATOM 1750 C CA . ILE A 1 217 ? -2.744 -37.781 -28.641 1 94.69 217 ILE A CA 1
ATOM 1751 C C . ILE A 1 217 ? -4.062 -38.438 -28.25 1 94.69 217 ILE A C 1
ATOM 1753 O O . ILE A 1 217 ? -4.922 -37.812 -27.625 1 94.69 217 ILE A O 1
ATOM 1757 N N . ILE A 1 218 ? -4.227 -39.594 -28.75 1 95.56 218 ILE A N 1
ATOM 1758 C CA . ILE A 1 218 ? -5.426 -40.375 -28.438 1 95.56 218 ILE A CA 1
ATOM 1759 C C . ILE A 1 218 ? -5.066 -41.562 -27.531 1 95.56 218 ILE A C 1
ATOM 1761 O O . ILE A 1 218 ? -4.371 -42.469 -27.969 1 95.56 218 ILE A O 1
ATOM 1765 N N . SER A 1 219 ? -5.453 -41.531 -26.297 1 95.25 219 SER A N 1
ATOM 1766 C CA . SER A 1 219 ? -5.145 -42.594 -25.328 1 95.25 219 SER A CA 1
ATOM 1767 C C . SER A 1 219 ? -6.254 -42.719 -24.281 1 95.25 219 SER A C 1
ATOM 1769 O O . SER A 1 219 ? -6.398 -41.844 -23.422 1 95.25 219 SER A O 1
ATOM 1771 N N . PRO A 1 220 ? -7.02 -43.781 -24.312 1 94.38 220 PRO A N 1
ATOM 1772 C CA . PRO A 1 220 ? -8.172 -43.938 -23.422 1 94.38 220 PRO A CA 1
ATOM 1773 C C . PRO A 1 220 ? -7.77 -44.062 -21.953 1 94.38 220 PRO A C 1
ATOM 1775 O O . PRO A 1 220 ? -8.516 -43.625 -21.062 1 94.38 220 PRO A O 1
ATOM 1778 N N . LYS A 1 221 ? -6.559 -44.594 -21.672 1 96.06 221 LYS A N 1
ATOM 1779 C CA . LYS A 1 221 ? -6.199 -44.875 -20.297 1 96.06 221 LYS A CA 1
ATOM 1780 C C . LYS A 1 221 ? -5.23 -43.844 -19.734 1 96.06 221 LYS A C 1
ATOM 1782 O O . LYS A 1 221 ? -4.844 -43.906 -18.562 1 96.06 221 LYS A O 1
ATOM 1787 N N . LEU A 1 222 ? -4.969 -42.875 -20.516 1 97.5 222 LEU A N 1
ATOM 1788 C CA . LEU A 1 222 ? -4.035 -41.844 -20.094 1 97.5 222 LEU A CA 1
ATOM 1789 C C . LEU A 1 222 ? -4.594 -41.031 -18.906 1 97.5 222 LEU A C 1
ATOM 1791 O O . LEU A 1 222 ? -5.695 -40.5 -18.984 1 97.5 222 LEU A O 1
ATOM 1795 N N . ASN A 1 223 ? -3.803 -41 -17.828 1 98.12 223 ASN A N 1
ATOM 1796 C CA . ASN A 1 223 ? -4.234 -40.344 -16.594 1 98.12 223 ASN A CA 1
ATOM 1797 C C . ASN A 1 223 ? -3.555 -38.969 -16.422 1 98.12 223 ASN A C 1
ATOM 1799 O O . ASN A 1 223 ? -4.168 -38.031 -15.93 1 98.12 223 ASN A O 1
ATOM 1803 N N . LYS A 1 224 ? -2.336 -38.938 -16.734 1 98.5 224 LYS A N 1
ATOM 1804 C CA . LYS A 1 224 ? -1.543 -37.719 -16.609 1 98.5 224 LYS A CA 1
ATOM 1805 C C . LYS A 1 224 ? -0.827 -37.375 -17.906 1 98.5 224 LYS A C 1
ATOM 1807 O O . LYS A 1 224 ? -0.15 -38.25 -18.484 1 98.5 224 LYS A O 1
ATOM 1812 N N . LEU A 1 225 ? -0.977 -36.125 -18.391 1 98.06 225 LEU A N 1
ATOM 1813 C CA . LEU A 1 225 ? -0.291 -35.656 -19.594 1 98.06 225 LEU A CA 1
ATOM 1814 C C . LEU A 1 225 ? 0.442 -34.344 -19.328 1 98.06 225 LEU A C 1
ATOM 1816 O O . LEU A 1 225 ? -0.172 -33.375 -18.906 1 98.06 225 LEU A O 1
ATOM 1820 N N . VAL A 1 226 ? 1.697 -34.344 -19.453 1 97.56 226 VAL A N 1
ATOM 1821 C CA . VAL A 1 226 ? 2.52 -33.156 -19.281 1 97.56 226 VAL A CA 1
ATOM 1822 C C . VAL A 1 226 ? 3.203 -32.812 -20.609 1 97.56 226 VAL A C 1
ATOM 1824 O O . VAL A 1 226 ? 3.975 -33.625 -21.141 1 97.56 226 VAL A O 1
ATOM 1827 N N . MET A 1 227 ? 2.891 -31.734 -21.172 1 94.38 227 MET A N 1
ATOM 1828 C CA . MET A 1 227 ? 3.547 -31.203 -22.359 1 94.38 227 MET A CA 1
ATOM 1829 C C . MET A 1 227 ? 4.242 -29.875 -22.062 1 94.38 227 MET A C 1
ATOM 1831 O O . MET A 1 227 ? 3.605 -28.828 -22.062 1 94.38 227 MET A O 1
ATOM 1835 N N . ASP A 1 228 ? 5.484 -29.906 -21.875 1 92.75 228 ASP A N 1
ATOM 1836 C CA . ASP A 1 228 ? 6.238 -28.719 -21.469 1 92.75 228 ASP A CA 1
ATOM 1837 C C . ASP A 1 228 ? 7.086 -28.188 -22.625 1 92.75 228 ASP A C 1
ATOM 1839 O O . ASP A 1 228 ? 7.961 -28.891 -23.125 1 92.75 228 ASP A O 1
ATOM 1843 N N . LEU A 1 229 ? 6.805 -26.969 -23.109 1 88.88 229 LEU A N 1
ATOM 1844 C CA . LEU A 1 229 ? 7.547 -26.266 -24.156 1 88.88 229 LEU A CA 1
ATOM 1845 C C . LEU A 1 229 ? 7.539 -27.062 -25.453 1 88.88 229 LEU A C 1
ATOM 1847 O O . LEU A 1 229 ? 8.57 -27.188 -26.109 1 88.88 229 LEU A O 1
ATOM 1851 N N . CYS A 1 230 ? 6.453 -27.734 -25.672 1 87.5 230 CYS A N 1
ATOM 1852 C CA . CYS A 1 230 ? 6.32 -28.484 -26.906 1 87.5 230 CYS A CA 1
ATOM 1853 C C . CYS A 1 230 ? 5.949 -27.562 -28.062 1 87.5 230 CYS A C 1
ATOM 1855 O O . CYS A 1 230 ? 5.434 -26.453 -27.844 1 87.5 230 CYS A O 1
ATOM 1857 N N . LEU A 1 231 ? 6.234 -28.047 -29.328 1 85.25 231 LEU A N 1
ATOM 1858 C CA . LEU A 1 231 ? 5.949 -27.281 -30.531 1 85.25 231 LEU A CA 1
ATOM 1859 C C . LEU A 1 231 ? 5.047 -28.062 -31.484 1 85.25 231 LEU A C 1
ATOM 1861 O O . LEU A 1 231 ? 5.191 -29.281 -31.609 1 85.25 231 LEU A O 1
ATOM 1865 N N . ASN A 1 232 ? 4.113 -27.375 -31.922 1 86.12 232 ASN A N 1
ATOM 1866 C CA . ASN A 1 232 ? 3.289 -27.969 -32.969 1 86.12 232 ASN A CA 1
ATOM 1867 C C . ASN A 1 232 ? 3.527 -27.281 -34.312 1 86.12 232 ASN A C 1
ATOM 1869 O O . ASN A 1 232 ? 2.988 -26.203 -34.594 1 86.12 232 ASN A O 1
ATOM 1873 N N . ASN A 1 233 ? 4.254 -27.875 -35.094 1 82.88 233 ASN A N 1
ATOM 1874 C CA . ASN A 1 233 ? 4.566 -27.328 -36.438 1 82.88 233 ASN A CA 1
ATOM 1875 C C . ASN A 1 233 ? 3.729 -27.984 -37.531 1 82.88 233 ASN A C 1
ATOM 1877 O O . ASN A 1 233 ? 4.105 -27.969 -38.688 1 82.88 233 ASN A O 1
ATOM 1881 N N . THR A 1 234 ? 2.666 -28.438 -36.906 1 82.44 234 THR A N 1
ATOM 1882 C CA . THR A 1 234 ? 1.731 -28.953 -37.906 1 82.44 234 THR A CA 1
ATOM 1883 C C . THR A 1 234 ? 0.809 -27.859 -38.406 1 82.44 234 THR A C 1
ATOM 1885 O O . THR A 1 234 ? 0.74 -26.781 -37.812 1 82.44 234 THR A O 1
ATOM 1888 N N . LEU A 1 235 ? 0.308 -27.703 -39.594 1 82.25 235 LEU A N 1
ATOM 1889 C CA . LEU A 1 235 ? -0.65 -26.734 -40.156 1 82.25 235 LEU A CA 1
ATOM 1890 C C . LEU A 1 235 ? -2.053 -27.016 -39.625 1 82.25 235 LEU A C 1
ATOM 1892 O O . LEU A 1 235 ? -3.018 -26.375 -40.031 1 82.25 235 LEU A O 1
ATOM 1896 N N . TYR A 1 236 ? -2.08 -27.938 -38.562 1 87.38 236 TYR A N 1
ATOM 1897 C CA . TYR A 1 236 ? -3.365 -28.328 -37.969 1 87.38 236 TYR A CA 1
ATOM 1898 C C . TYR A 1 236 ? -3.34 -28.219 -36.469 1 87.38 236 TYR A C 1
ATOM 1900 O O . TYR A 1 236 ? -2.277 -28.312 -35.844 1 87.38 236 TYR A O 1
ATOM 1908 N N . PRO A 1 237 ? -4.465 -28.016 -35.844 1 88.25 237 PRO A N 1
ATOM 1909 C CA . PRO A 1 237 ? -4.516 -28.031 -34.375 1 88.25 237 PRO A CA 1
ATOM 1910 C C . PRO A 1 237 ? -4.203 -29.406 -33.781 1 88.25 237 PRO A C 1
ATOM 1912 O O . PRO A 1 237 ? -4.566 -30.438 -34.375 1 88.25 237 PRO A O 1
ATOM 1915 N N . LEU A 1 238 ? -3.508 -29.422 -32.688 1 89.69 238 LEU A N 1
ATOM 1916 C CA . LEU A 1 238 ? -3.234 -30.672 -32 1 89.69 238 LEU A CA 1
ATOM 1917 C C . LEU A 1 238 ? -4.473 -31.156 -31.25 1 89.69 238 LEU A C 1
ATOM 1919 O O . LEU A 1 238 ? -5.055 -30.422 -30.453 1 89.69 238 LEU A O 1
ATOM 1923 N N . VAL A 1 239 ? -4.902 -32.375 -31.578 1 92.56 239 VAL A N 1
ATOM 1924 C CA . VAL A 1 239 ? -6.109 -32.906 -30.953 1 92.56 239 VAL A CA 1
ATOM 1925 C C . VAL A 1 239 ? -5.734 -33.875 -29.844 1 92.56 239 VAL A C 1
ATOM 1927 O O . VAL A 1 239 ? -4.992 -34.844 -30.062 1 92.56 239 VAL A O 1
ATOM 1930 N N . ILE A 1 240 ? -6.215 -33.656 -28.656 1 94.88 240 ILE A N 1
ATOM 1931 C CA . ILE A 1 240 ? -5.98 -34.531 -27.516 1 94.88 240 ILE A CA 1
ATOM 1932 C C . ILE A 1 240 ? -7.301 -35.156 -27.078 1 94.88 240 ILE A C 1
ATOM 1934 O O . ILE A 1 240 ? -8.25 -34.438 -26.734 1 94.88 240 ILE A O 1
ATOM 1938 N N . THR A 1 241 ? -7.375 -36.469 -27.188 1 96.5 241 THR A N 1
ATOM 1939 C CA . THR A 1 241 ? -8.531 -37.219 -26.719 1 96.5 241 THR A CA 1
ATOM 1940 C C . THR A 1 241 ? -8.133 -38.219 -25.656 1 96.5 241 THR A C 1
ATOM 1942 O O . THR A 1 241 ? -7.574 -39.281 -25.969 1 96.5 241 THR A O 1
ATOM 1945 N N . ALA A 1 242 ? -8.367 -37.938 -24.438 1 96.12 242 ALA 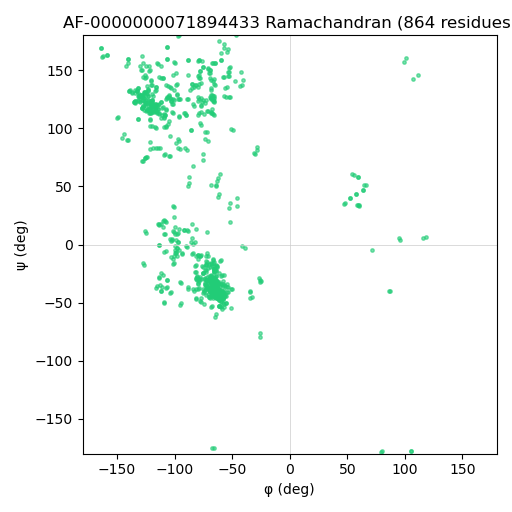A N 1
ATOM 1946 C CA . ALA A 1 242 ? -8 -38.781 -23.281 1 96.12 242 ALA A CA 1
ATOM 1947 C C . ALA A 1 242 ? -9.102 -38.75 -22.234 1 96.12 242 ALA A C 1
ATOM 1949 O O . ALA A 1 242 ? -9.023 -38 -21.25 1 96.12 242 ALA A O 1
ATOM 1950 N N . PRO A 1 243 ? -10.078 -39.656 -22.312 1 95.88 243 PRO A N 1
ATOM 1951 C CA . PRO A 1 243 ? -11.258 -39.625 -21.438 1 95.88 243 PRO A CA 1
ATOM 1952 C C . PRO A 1 243 ? -10.922 -39.875 -19.984 1 95.88 243 PRO A C 1
ATOM 1954 O O . PRO A 1 243 ? -11.672 -39.5 -19.094 1 95.88 243 PRO A O 1
ATOM 1957 N N . SER A 1 244 ? -9.773 -40.562 -19.688 1 97.12 244 SER A N 1
ATOM 1958 C CA . SER A 1 244 ? -9.422 -40.875 -18.297 1 97.12 244 SER A CA 1
ATOM 1959 C C . SER A 1 244 ? -8.453 -39.875 -17.719 1 97.12 244 SER A C 1
ATOM 1961 O O . SER A 1 244 ? -7.98 -40.031 -16.594 1 97.12 244 SER A O 1
ATOM 1963 N N . LEU A 1 245 ? -8.227 -38.812 -18.406 1 97.69 245 LEU A N 1
ATOM 1964 C CA . LEU A 1 245 ? -7.227 -37.812 -18 1 97.69 245 LEU A CA 1
ATOM 1965 C C . LEU A 1 245 ? -7.66 -37.094 -16.75 1 97.69 245 LEU A C 1
ATOM 1967 O O . LEU A 1 245 ? -8.766 -36.531 -16.703 1 97.69 245 LEU A O 1
ATOM 1971 N N . THR A 1 246 ? -6.797 -37.062 -15.672 1 98.06 246 THR A N 1
ATOM 1972 C CA . THR A 1 246 ? -7.109 -36.375 -14.43 1 98.06 246 THR A CA 1
ATOM 1973 C C . THR A 1 246 ? -6.219 -35.125 -14.25 1 98.06 246 THR A C 1
ATOM 1975 O O . THR A 1 246 ? -6.586 -34.188 -13.547 1 98.06 246 THR A O 1
ATOM 1978 N N . TYR A 1 247 ? -5.105 -35.219 -14.852 1 98.44 247 TYR A N 1
ATOM 1979 C CA . TYR A 1 247 ? -4.156 -34.125 -14.742 1 98.44 247 TYR A CA 1
ATOM 1980 C C . TYR A 1 247 ? -3.609 -33.75 -16.109 1 98.44 247 TYR A C 1
ATOM 1982 O O . TYR A 1 247 ? -3.156 -34.594 -16.875 1 98.44 247 TYR A O 1
ATOM 1990 N N . LEU A 1 248 ? -3.598 -32.438 -16.422 1 97.56 248 LEU A N 1
ATOM 1991 C CA . LEU A 1 248 ? -3.102 -31.906 -17.703 1 97.56 248 LEU A CA 1
ATOM 1992 C C . LEU A 1 248 ? -2.197 -30.703 -17.484 1 97.56 248 LEU A C 1
ATOM 1994 O O . LEU A 1 248 ? -2.584 -29.75 -16.812 1 97.56 248 LEU A O 1
ATOM 1998 N N . TYR A 1 249 ? -1.058 -30.766 -17.922 1 97 249 TYR A N 1
ATOM 1999 C CA . TYR A 1 249 ? -0.151 -29.625 -17.953 1 97 249 TYR A CA 1
ATOM 2000 C C . TYR A 1 249 ? 0.277 -29.297 -19.391 1 97 249 TYR A C 1
ATOM 2002 O O . TYR A 1 249 ? 0.748 -30.188 -20.109 1 97 249 TYR A O 1
ATOM 2010 N N . ILE A 1 250 ? 0.074 -28.109 -19.812 1 92.88 250 ILE A N 1
ATOM 2011 C CA . ILE A 1 250 ? 0.501 -27.688 -21.141 1 92.88 250 ILE A CA 1
ATOM 2012 C C . ILE A 1 250 ? 1.244 -26.359 -21.062 1 92.88 250 ILE A C 1
ATOM 2014 O O . ILE A 1 250 ? 0.729 -25.391 -20.5 1 92.88 250 ILE A O 1
ATOM 2018 N N . SER A 1 251 ? 2.424 -26.281 -21.516 1 88.38 251 SER A N 1
ATOM 2019 C CA . SER A 1 251 ? 3.18 -25.047 -21.734 1 88.38 251 SER A CA 1
ATOM 2020 C C . SER A 1 251 ? 3.613 -24.906 -23.188 1 88.38 251 SER A C 1
ATOM 2022 O O . SER A 1 251 ? 4.277 -25.797 -23.734 1 88.38 251 SER A O 1
ATOM 2024 N N . PHE A 1 252 ? 3.105 -23.859 -23.781 1 70.38 252 PHE A N 1
ATOM 2025 C CA . PHE A 1 252 ? 3.322 -23.781 -25.219 1 70.38 252 PHE A CA 1
ATOM 2026 C C . PHE A 1 252 ? 4.402 -22.75 -25.547 1 70.38 252 PHE A C 1
ATOM 2028 O O . PHE A 1 252 ? 4.453 -21.672 -24.938 1 70.38 252 PHE A O 1
ATOM 2035 N N . GLN A 1 253 ? 5.227 -23.125 -26.375 1 63.34 253 GLN A N 1
ATOM 2036 C CA . GLN A 1 253 ? 6.156 -22.172 -26.953 1 63.34 253 GLN A CA 1
ATOM 2037 C C . GLN A 1 253 ? 5.625 -21.609 -28.281 1 63.34 253 GLN A C 1
ATOM 2039 O O . GLN A 1 253 ? 5.637 -20.391 -28.484 1 63.34 253 GLN A O 1
ATOM 2044 N N . TYR A 1 254 ? 5.164 -22.5 -29.266 1 62.47 254 TYR A N 1
ATOM 2045 C CA . TYR A 1 254 ? 4.688 -22.078 -30.578 1 62.47 254 TYR A CA 1
ATOM 2046 C C . TYR A 1 254 ? 3.539 -22.953 -31.047 1 62.47 254 TYR A C 1
ATOM 2048 O O . TYR A 1 254 ? 3.738 -24.125 -31.375 1 62.47 254 TYR A O 1
ATOM 2056 N N . PHE A 1 255 ? 2.246 -22.422 -30.766 1 62.34 255 PHE A N 1
ATOM 2057 C CA . PHE A 1 255 ? 1.151 -23.156 -31.406 1 62.34 255 PHE A CA 1
ATOM 2058 C C . PHE A 1 255 ? 0.337 -22.234 -32.312 1 62.34 255 PHE A C 1
ATOM 2060 O O . PHE A 1 255 ? -0.601 -21.578 -31.844 1 62.34 255 PHE A O 1
ATOM 2067 N N . ARG A 1 256 ? 0.739 -22.109 -33.562 1 62.97 256 ARG A N 1
ATOM 2068 C CA . ARG A 1 256 ? 0.071 -21.172 -34.469 1 62.97 256 ARG A CA 1
ATOM 2069 C C . ARG A 1 256 ? -1.392 -21.547 -34.656 1 62.97 256 ARG A C 1
ATOM 2071 O O . ARG A 1 256 ? -2.266 -20.672 -34.688 1 62.97 256 ARG A O 1
ATOM 2078 N N . VAL A 1 257 ? -1.624 -22.969 -34.781 1 72 257 VAL A N 1
ATOM 2079 C CA . VAL A 1 257 ? -2.963 -23.328 -35.25 1 72 257 VAL A CA 1
ATOM 2080 C C . VAL A 1 257 ? -3.811 -23.75 -34.062 1 72 257 VAL A C 1
ATOM 2082 O O . VAL A 1 257 ? -5.023 -23.938 -34.188 1 72 257 VAL A O 1
ATOM 2085 N N . GLY A 1 258 ? -3.203 -23.938 -32.844 1 77.38 258 GLY A N 1
ATOM 2086 C CA . GLY A 1 258 ? -4.016 -24.109 -31.656 1 77.38 258 GLY A CA 1
ATOM 2087 C C . GLY A 1 258 ? -4.062 -25.547 -31.172 1 77.38 258 GLY A C 1
ATOM 2088 O O . GLY A 1 258 ? -3.371 -26.422 -31.703 1 77.38 258 GLY A O 1
ATOM 2089 N N . ILE A 1 259 ? -4.871 -25.891 -30.016 1 84.12 259 ILE A N 1
ATOM 2090 C CA . ILE A 1 259 ? -5.043 -27.188 -29.375 1 84.12 259 ILE A CA 1
ATOM 2091 C C . ILE A 1 259 ? -6.527 -27.453 -29.125 1 84.12 259 ILE A C 1
ATOM 2093 O O . ILE A 1 259 ? -7.27 -26.547 -28.766 1 84.12 259 ILE A O 1
ATOM 2097 N N . LEU A 1 260 ? -6.926 -28.641 -29.5 1 87.81 260 LEU A N 1
ATOM 2098 C CA . LEU A 1 260 ? -8.297 -29.062 -29.234 1 87.81 260 LEU A CA 1
ATOM 2099 C C . LEU A 1 260 ? -8.328 -30.188 -28.188 1 87.81 260 LEU A C 1
ATOM 2101 O O . LEU A 1 260 ? -7.699 -31.219 -28.375 1 87.81 260 LEU A O 1
ATOM 2105 N N . LEU A 1 261 ? -9.031 -29.938 -27.125 1 92.88 261 LEU A N 1
ATOM 2106 C CA . LEU A 1 261 ? -9.18 -30.922 -26.062 1 92.88 261 LEU A CA 1
ATOM 2107 C C . LEU A 1 261 ? -10.547 -31.578 -26.125 1 92.88 261 LEU A C 1
ATOM 2109 O O . LEU A 1 261 ? -11.57 -30.906 -26.109 1 92.88 261 LEU A O 1
ATOM 2113 N N . CYS A 1 262 ? -10.484 -32.938 -26.219 1 92.38 262 CYS A N 1
ATOM 2114 C CA . CYS A 1 262 ? -11.711 -33.688 -26.359 1 92.38 262 CYS A CA 1
ATOM 2115 C C . CYS A 1 262 ? -11.875 -34.688 -25.203 1 92.38 262 CYS A C 1
ATOM 2117 O O . CYS A 1 262 ? -10.898 -35.25 -24.734 1 92.38 262 CYS A O 1
ATOM 2119 N N . LYS A 1 263 ? -13.172 -34.812 -24.719 1 91.94 263 LYS A N 1
ATOM 2120 C CA . LYS A 1 263 ? -13.555 -35.781 -23.719 1 91.94 263 LYS A CA 1
ATOM 2121 C C . LYS A 1 263 ? -12.766 -35.594 -22.422 1 91.94 263 LYS A C 1
ATOM 2123 O O . LYS A 1 263 ? -12.141 -36.531 -21.922 1 91.94 263 LYS A O 1
ATOM 2128 N N . MET A 1 264 ? -12.875 -34.438 -21.891 1 91.06 264 MET A N 1
ATOM 2129 C CA . MET A 1 264 ? -12.102 -34.062 -20.719 1 91.06 264 MET A CA 1
ATOM 2130 C C . MET A 1 264 ? -12.953 -34.156 -19.453 1 91.06 264 MET A C 1
ATOM 2132 O O . MET A 1 264 ? -12.719 -33.438 -18.484 1 91.06 264 MET A O 1
ATOM 2136 N N . ASP A 1 265 ? -13.883 -35.062 -19.375 1 91.88 265 ASP A N 1
ATOM 2137 C CA . ASP A 1 265 ? -14.844 -35.125 -18.281 1 91.88 265 ASP A CA 1
ATOM 2138 C C . ASP A 1 265 ? -14.164 -35.531 -16.969 1 91.88 265 ASP A C 1
ATOM 2140 O O . ASP A 1 265 ? -14.609 -35.156 -15.891 1 91.88 265 ASP A O 1
ATOM 2144 N N . SER A 1 266 ? -13.102 -36.312 -17.078 1 95.69 266 SER A N 1
ATOM 2145 C CA . SER A 1 266 ? -12.445 -36.844 -15.875 1 95.69 266 SER A CA 1
ATOM 2146 C C . SER A 1 266 ? -11.367 -35.875 -15.383 1 95.69 266 SER A C 1
ATOM 2148 O O . SER A 1 266 ? -10.758 -36.125 -14.336 1 95.69 266 SER A O 1
ATOM 2150 N N . LEU A 1 267 ? -11.18 -34.781 -16.125 1 96.88 267 LEU A N 1
ATOM 2151 C CA . LEU A 1 267 ? -10.102 -33.875 -15.797 1 96.88 267 LEU A CA 1
ATOM 2152 C C . LEU A 1 267 ? -10.359 -33.188 -14.469 1 96.88 267 LEU A C 1
ATOM 2154 O O . LEU A 1 267 ? -11.445 -32.625 -14.25 1 96.88 267 LEU A O 1
ATOM 2158 N N . VAL A 1 268 ? -9.344 -33.25 -13.57 1 97.75 268 VAL A N 1
ATOM 2159 C CA . VAL A 1 268 ? -9.477 -32.656 -12.234 1 97.75 268 VAL A CA 1
ATOM 2160 C C . VAL A 1 268 ? -8.617 -31.422 -12.117 1 97.75 268 VAL A C 1
ATOM 2162 O O . VAL A 1 268 ? -9.094 -30.359 -11.68 1 97.75 268 VAL A O 1
ATOM 2165 N N . LYS A 1 269 ? -7.371 -31.547 -12.5 1 98.31 269 LYS A N 1
ATOM 2166 C CA . LYS A 1 269 ? -6.434 -30.422 -12.406 1 98.31 269 LYS A CA 1
ATOM 2167 C C . LYS A 1 269 ? -5.82 -30.109 -13.766 1 98.31 269 LYS A C 1
ATOM 2169 O O . LYS A 1 269 ? -5.398 -31.016 -14.492 1 98.31 269 LYS A O 1
ATOM 2174 N N . ALA A 1 270 ? -5.789 -28.891 -14.148 1 97.75 270 ALA A N 1
ATOM 2175 C CA . ALA A 1 270 ? -5.164 -28.438 -15.398 1 97.75 270 ALA A CA 1
ATOM 2176 C C . ALA A 1 270 ? -4.258 -27.234 -15.156 1 97.75 270 ALA A C 1
ATOM 2178 O O . ALA A 1 270 ? -4.602 -26.328 -14.391 1 97.75 270 ALA A O 1
ATOM 2179 N N . GLU A 1 271 ? -3.135 -27.219 -15.672 1 97.06 271 GLU A N 1
ATOM 2180 C CA . GLU A 1 271 ? -2.18 -26.125 -15.68 1 97.06 271 GLU A CA 1
ATOM 2181 C C . GLU A 1 271 ? -1.812 -25.734 -17.109 1 97.06 271 GLU A C 1
ATOM 2183 O O . GLU A 1 271 ? -1.174 -26.5 -17.828 1 97.06 271 GLU A O 1
ATOM 2188 N N . ILE A 1 272 ? -2.207 -24.562 -17.453 1 93.69 272 ILE A N 1
ATOM 2189 C CA . ILE A 1 272 ? -1.978 -24.125 -18.828 1 93.69 272 ILE A CA 1
ATOM 2190 C C . ILE A 1 272 ? -1.104 -22.875 -18.828 1 93.69 272 ILE A C 1
ATOM 2192 O O . ILE A 1 272 ? -1.398 -21.906 -18.125 1 93.69 272 ILE A O 1
ATOM 2196 N N . SER A 1 273 ? -0.067 -22.812 -19.562 1 91.69 273 SER A N 1
ATOM 2197 C CA . SER A 1 273 ? 0.812 -21.656 -19.719 1 91.69 273 SER A CA 1
ATOM 2198 C C . SER A 1 273 ? 0.875 -21.203 -21.172 1 91.69 273 SER A C 1
ATOM 2200 O O . SER A 1 273 ? 1.125 -22 -22.062 1 91.69 273 SER A O 1
ATOM 2202 N N . VAL A 1 274 ? 0.539 -19.938 -21.359 1 85 274 VAL A N 1
ATOM 2203 C CA . VAL A 1 274 ? 0.576 -19.391 -22.719 1 85 274 VAL A CA 1
ATOM 2204 C C . VAL A 1 274 ? 1.627 -18.281 -22.797 1 85 274 VAL A C 1
ATOM 2206 O O . VAL A 1 274 ? 1.795 -17.5 -21.859 1 85 274 VAL A O 1
ATOM 2209 N N . SER A 1 275 ? 2.381 -18.312 -23.812 1 72.56 275 SER A N 1
ATOM 2210 C CA . SER A 1 275 ? 3.322 -17.219 -24.062 1 72.56 275 SER A CA 1
ATOM 2211 C C . SER A 1 275 ? 2.764 -16.234 -25.062 1 72.56 275 SER A C 1
ATOM 2213 O O . SER A 1 275 ? 1.936 -16.594 -25.906 1 72.56 275 SER A O 1
ATOM 2215 N N . GLU A 1 276 ? 2.688 -14.812 -24.875 1 59.09 276 GLU A N 1
ATOM 2216 C CA . GLU A 1 276 ? 2.072 -13.68 -25.547 1 59.09 276 GLU A CA 1
ATOM 2217 C C . GLU A 1 276 ? 2.057 -13.875 -27.062 1 59.09 276 GLU A C 1
ATOM 2219 O O . GLU A 1 276 ? 1.09 -13.508 -27.734 1 59.09 276 GLU A O 1
ATOM 2224 N N . THR A 1 277 ? 3.059 -14.367 -27.625 1 58.75 277 THR A N 1
ATOM 2225 C CA . THR A 1 277 ? 3.244 -14.195 -29.062 1 58.75 277 THR A CA 1
ATOM 2226 C C . THR A 1 277 ? 2.732 -15.414 -29.812 1 58.75 277 THR A C 1
ATOM 2228 O O . THR A 1 277 ? 2.676 -15.406 -31.047 1 58.75 277 THR A O 1
ATOM 2231 N N . GLU A 1 278 ? 1.894 -16.344 -29.016 1 63.16 278 GLU A N 1
ATOM 2232 C CA . GLU A 1 278 ? 1.95 -17.578 -29.812 1 63.16 278 GLU A CA 1
ATOM 2233 C C . GLU A 1 278 ? 0.551 -18.094 -30.125 1 63.16 278 GLU A C 1
ATOM 2235 O O . GLU A 1 278 ? 0.354 -18.828 -31.094 1 63.16 278 GLU A O 1
ATOM 2240 N N . ILE A 1 279 ? -0.497 -17.625 -29.359 1 72.94 279 ILE A N 1
ATOM 2241 C CA . ILE A 1 279 ? -1.812 -18.234 -29.547 1 72.94 279 ILE A CA 1
ATOM 2242 C C . ILE A 1 279 ? -2.877 -17.141 -29.625 1 72.94 279 ILE A C 1
ATOM 2244 O O . ILE A 1 279 ? -2.836 -16.172 -28.844 1 72.94 279 ILE A O 1
ATOM 2248 N N . SER A 1 280 ? -3.686 -17.266 -30.656 1 78.81 280 SER A N 1
ATOM 2249 C CA . SER A 1 280 ? -4.746 -16.266 -30.828 1 78.81 280 SER A CA 1
ATOM 2250 C C . SER A 1 280 ? -5.672 -16.25 -29.609 1 78.81 280 SER A C 1
ATOM 2252 O O . SER A 1 280 ? -5.766 -17.219 -28.875 1 78.81 280 SER A O 1
ATOM 2254 N N . GLU A 1 281 ? -6.348 -15.211 -29.422 1 81.25 281 GLU A N 1
ATOM 2255 C CA . GLU A 1 281 ? -7.305 -15.055 -28.344 1 81.25 281 GLU A CA 1
ATOM 2256 C C . GLU A 1 281 ? -8.445 -16.062 -28.453 1 81.25 281 GLU A C 1
ATOM 2258 O O . GLU A 1 281 ? -8.922 -16.594 -27.453 1 81.25 281 GLU A O 1
ATOM 2263 N N . GLU A 1 282 ? -8.844 -16.297 -29.656 1 80.44 282 GLU A N 1
ATOM 2264 C CA . GLU A 1 282 ? -9.938 -17.234 -29.906 1 80.44 282 GLU A CA 1
ATOM 2265 C C . GLU A 1 282 ? -9.562 -18.656 -29.484 1 80.44 282 GLU A C 1
ATOM 2267 O O . GLU A 1 282 ? -10.367 -19.359 -28.891 1 80.44 282 GLU A O 1
ATOM 2272 N N . THR A 1 283 ? -8.352 -19 -29.812 1 80.31 283 THR A N 1
ATOM 2273 C CA . THR A 1 283 ? -7.879 -20.328 -29.438 1 80.31 283 THR A CA 1
ATOM 2274 C C . THR A 1 283 ? -7.789 -20.453 -27.922 1 80.31 283 THR A C 1
ATOM 2276 O O . THR A 1 283 ? -8.102 -21.516 -27.359 1 80.31 283 THR A O 1
ATOM 2279 N N . GLN A 1 284 ? -7.387 -19.422 -27.312 1 85.56 284 GLN A N 1
ATOM 2280 C CA . GLN A 1 284 ? -7.297 -19.422 -25.859 1 85.56 284 GLN A CA 1
ATOM 2281 C C . GLN A 1 284 ? -8.672 -19.578 -25.219 1 85.56 284 GLN A C 1
ATOM 2283 O O . GLN A 1 284 ? -8.844 -20.328 -24.25 1 85.56 284 GLN A O 1
ATOM 2288 N N . ARG A 1 285 ? -9.609 -18.953 -25.75 1 85.19 285 ARG A N 1
ATOM 2289 C CA . ARG A 1 285 ? -10.977 -19.047 -25.25 1 85.19 285 ARG A CA 1
ATOM 2290 C C . ARG A 1 285 ? -11.539 -20.453 -25.422 1 85.19 285 ARG A C 1
ATOM 2292 O O . ARG A 1 285 ? -12.195 -20.969 -24.516 1 85.19 285 ARG A O 1
ATOM 2299 N N . ASN A 1 286 ? -11.281 -21 -26.547 1 82.94 286 ASN A N 1
ATOM 2300 C CA . ASN A 1 286 ? -11.719 -22.375 -26.797 1 82.94 286 ASN A CA 1
ATOM 2301 C C . ASN A 1 286 ? -1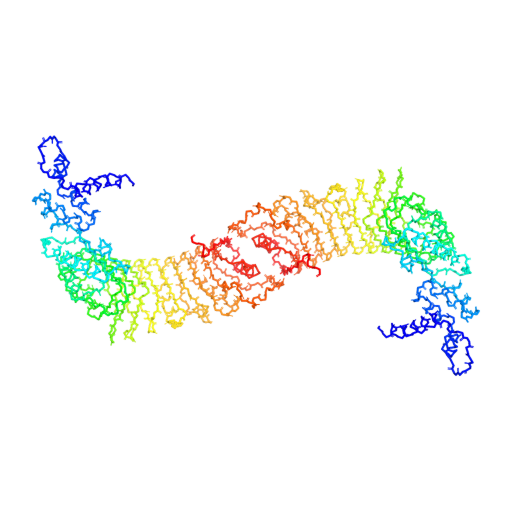1.086 -23.359 -25.812 1 82.94 286 ASN A C 1
ATOM 2303 O O . ASN A 1 286 ? -11.742 -24.297 -25.359 1 82.94 286 ASN A O 1
ATOM 2307 N N . LEU A 1 287 ? -9.867 -23.094 -25.641 1 86.5 287 LEU A N 1
ATOM 2308 C CA . LEU A 1 287 ? -9.148 -23.938 -24.672 1 86.5 287 LEU A CA 1
ATOM 2309 C C . LEU A 1 287 ? -9.797 -23.844 -23.297 1 86.5 287 LEU A C 1
ATOM 2311 O O . LEU A 1 287 ? -10.039 -24.875 -22.656 1 86.5 287 LEU A O 1
ATOM 2315 N N . LEU A 1 288 ? -10.125 -22.672 -22.891 1 88.88 288 LEU A N 1
ATOM 2316 C CA . LEU A 1 288 ? -10.758 -22.469 -21.594 1 88.88 288 LEU A CA 1
ATOM 2317 C C . LEU A 1 288 ? -12.117 -23.156 -21.531 1 88.88 288 LEU A C 1
ATOM 2319 O O . LEU A 1 288 ? -12.5 -23.719 -20.5 1 88.88 288 LEU A O 1
ATOM 2323 N N . GLY A 1 289 ? -12.781 -23.172 -22.625 1 88.44 289 GLY A N 1
ATOM 2324 C CA . GLY A 1 289 ? -14.07 -23.859 -22.703 1 88.44 289 GLY A CA 1
ATOM 2325 C C . GLY A 1 289 ? -13.969 -25.344 -22.484 1 88.44 289 GLY A C 1
ATOM 2326 O O . GLY A 1 289 ? -14.875 -25.953 -21.922 1 88.44 289 GLY A O 1
ATOM 2327 N N . SER A 1 290 ? -12.891 -25.891 -22.875 1 89.12 290 SER A N 1
ATOM 2328 C CA . SER A 1 290 ? -12.68 -27.328 -22.75 1 89.12 290 SER A CA 1
ATOM 2329 C C . SER A 1 290 ? -12.273 -27.719 -21.328 1 89.12 290 SER A C 1
ATOM 2331 O O . SER A 1 290 ? -12.25 -28.891 -20.969 1 89.12 290 SER A O 1
ATOM 2333 N N . LEU A 1 291 ? -12.008 -26.719 -20.516 1 92.5 291 LEU A N 1
ATOM 2334 C CA . LEU A 1 291 ? -11.531 -26.969 -19.172 1 92.5 291 LEU A CA 1
ATOM 2335 C C . LEU A 1 291 ? -12.609 -26.656 -18.141 1 92.5 291 LEU A C 1
ATOM 2337 O O . LEU A 1 291 ? -12.312 -26.484 -16.953 1 92.5 291 LEU A O 1
ATOM 2341 N N . CYS A 1 292 ? -13.852 -26.609 -18.469 1 90.88 292 CYS A N 1
ATOM 2342 C CA . CYS A 1 292 ? -14.938 -26.094 -17.641 1 90.88 292 CYS A CA 1
ATOM 2343 C C . CYS A 1 292 ? -15.25 -27.047 -16.484 1 90.88 292 CYS A C 1
ATOM 2345 O O . CYS A 1 292 ? -15.867 -26.656 -15.5 1 90.88 292 CYS A O 1
ATOM 2347 N N . ASN A 1 293 ? -14.758 -28.297 -16.531 1 91.88 293 ASN A N 1
ATOM 2348 C CA . ASN A 1 293 ? -15.133 -29.281 -15.523 1 91.88 293 ASN A CA 1
ATOM 2349 C C . ASN A 1 293 ? -14.031 -29.469 -14.492 1 91.88 293 ASN A C 1
ATOM 2351 O O . ASN A 1 293 ? -14.172 -30.281 -13.57 1 91.88 293 ASN A O 1
ATOM 2355 N N . VAL A 1 294 ? -13.047 -28.75 -14.586 1 96.88 294 VAL A N 1
ATOM 2356 C CA . VAL A 1 294 ? -11.914 -28.953 -13.695 1 96.88 294 VAL A CA 1
ATOM 2357 C C . VAL A 1 294 ? -12.242 -28.422 -12.305 1 96.88 294 VAL A C 1
ATOM 2359 O O . VAL A 1 294 ? -13.055 -27.516 -12.156 1 96.88 294 VAL A O 1
ATOM 2362 N N . THR A 1 295 ? -11.594 -29 -11.281 1 97.62 295 THR A N 1
ATOM 2363 C CA . THR A 1 295 ? -11.734 -28.531 -9.906 1 97.62 295 THR A CA 1
ATOM 2364 C C . THR A 1 295 ? -10.609 -27.562 -9.555 1 97.62 295 THR A C 1
ATOM 2366 O O . THR A 1 295 ? -10.781 -26.688 -8.703 1 97.62 295 THR A O 1
ATOM 2369 N N . SER A 1 296 ? -9.5 -27.797 -10.125 1 98.38 296 SER A N 1
ATOM 2370 C CA . SER A 1 296 ? -8.336 -26.938 -9.914 1 98.38 296 SER A CA 1
ATOM 2371 C C . SER A 1 296 ? -7.754 -26.453 -11.234 1 98.38 296 SER A C 1
ATOM 2373 O O . SER A 1 296 ? -7.453 -27.266 -12.117 1 98.38 296 SER A O 1
ATOM 2375 N N . LEU A 1 297 ? -7.609 -25.172 -11.391 1 97.88 297 LEU A N 1
ATOM 2376 C CA . LEU A 1 297 ? -7.129 -24.594 -12.641 1 97.88 297 LEU A CA 1
ATOM 2377 C C . LEU A 1 297 ? -6.012 -23.594 -12.375 1 97.88 297 LEU A C 1
ATOM 2379 O O . LEU A 1 297 ? -6.125 -22.734 -11.492 1 97.88 297 LEU A O 1
ATOM 2383 N N . GLU A 1 298 ? -4.938 -23.703 -13.039 1 97.88 298 GLU A N 1
ATOM 2384 C CA . GLU A 1 298 ? -3.84 -22.734 -13.008 1 97.88 298 GLU A CA 1
ATOM 2385 C C . GLU A 1 298 ? -3.553 -22.188 -14.398 1 97.88 298 GLU A C 1
ATOM 2387 O O . GLU A 1 298 ? -3.291 -22.953 -15.336 1 97.88 298 GLU A O 1
ATOM 2392 N N . LEU A 1 299 ? -3.658 -20.938 -14.555 1 95.25 299 LEU A N 1
ATOM 2393 C CA . LEU A 1 299 ? -3.43 -20.266 -15.836 1 95.25 299 LEU A CA 1
ATOM 2394 C C . LEU A 1 299 ? -2.24 -19.328 -15.75 1 95.25 299 LEU A C 1
ATOM 2396 O O . LEU A 1 299 ? -2.137 -18.531 -14.805 1 95.25 299 LEU A O 1
ATOM 2400 N N . THR A 1 300 ? -1.37 -19.391 -16.719 1 94 300 THR A N 1
ATOM 2401 C CA . THR A 1 300 ? -0.203 -18.516 -16.766 1 94 300 THR A CA 1
ATOM 2402 C C . THR A 1 300 ? -0.156 -17.75 -18.094 1 94 300 THR A C 1
ATOM 2404 O O . THR A 1 300 ? -0.278 -18.344 -19.156 1 94 300 THR A O 1
ATOM 2407 N N . GLY A 1 301 ? -0.109 -16.469 -17.984 1 90.12 301 GLY A N 1
ATOM 2408 C CA . GLY A 1 301 ? 0.177 -15.664 -19.172 1 90.12 301 GLY A CA 1
ATOM 2409 C C . GLY A 1 301 ? -1.072 -15.164 -19.875 1 90.12 301 GLY A C 1
ATOM 2410 O O . GLY A 1 301 ? -0.987 -14.523 -20.922 1 90.12 301 GLY A O 1
ATOM 2411 N N . PHE A 1 302 ? -2.236 -15.359 -19.375 1 89.75 302 PHE A N 1
ATOM 2412 C CA . PHE A 1 302 ? -3.477 -14.961 -20.031 1 89.75 302 PHE A CA 1
ATOM 2413 C C . PHE A 1 302 ? -3.727 -13.469 -19.844 1 89.75 302 PHE A C 1
ATOM 2415 O O . PHE A 1 302 ? -3.469 -12.922 -18.766 1 89.75 302 PHE A O 1
ATOM 2422 N N . GLU A 1 303 ? -4.273 -12.852 -20.891 1 89.12 303 GLU A N 1
ATOM 2423 C CA . GLU A 1 303 ? -4.555 -11.422 -20.859 1 89.12 303 GLU A CA 1
ATOM 2424 C C . GLU A 1 303 ? -6.051 -11.156 -20.734 1 89.12 303 GLU A C 1
ATOM 2426 O O . GLU A 1 303 ? -6.863 -12.07 -20.844 1 89.12 303 GLU A O 1
ATOM 2431 N N . ALA A 1 304 ? -6.379 -9.898 -20.484 1 87.06 304 ALA A N 1
ATOM 2432 C CA . ALA A 1 304 ? -7.746 -9.492 -20.156 1 87.06 304 ALA A CA 1
ATOM 2433 C C . ALA A 1 304 ? -8.688 -9.773 -21.328 1 87.06 304 ALA A C 1
ATOM 2435 O O . ALA A 1 304 ? -9.852 -10.109 -21.125 1 87.06 304 ALA A O 1
ATOM 2436 N N . GLU A 1 305 ? -8.203 -9.688 -22.516 1 85 305 GLU A N 1
ATOM 2437 C CA . GLU A 1 305 ? -9.039 -9.82 -23.719 1 85 305 GLU A CA 1
ATOM 2438 C C . GLU A 1 305 ? -9.641 -11.219 -23.812 1 85 305 GLU A C 1
ATOM 2440 O O . GLU A 1 305 ? -10.727 -11.398 -24.359 1 85 305 GLU A O 1
ATOM 2445 N N . VAL A 1 306 ? -8.898 -12.117 -23.281 1 83.12 306 VAL A N 1
ATOM 2446 C CA . VAL A 1 306 ? -9.344 -13.5 -23.359 1 83.12 306 VAL A CA 1
ATOM 2447 C C . VAL A 1 306 ? -10.516 -13.719 -22.406 1 83.12 306 VAL A C 1
ATOM 2449 O O . VAL A 1 306 ? -11.406 -14.531 -22.672 1 83.12 306 VAL A O 1
ATOM 2452 N N . MET A 1 307 ? -10.492 -12.977 -21.344 1 80.88 307 MET A N 1
ATOM 2453 C CA . MET A 1 307 ? -11.477 -13.211 -20.297 1 80.88 307 MET A CA 1
ATOM 2454 C C . MET A 1 307 ? -12.609 -12.195 -20.375 1 80.88 307 MET A C 1
ATOM 2456 O O . MET A 1 307 ? -13.641 -12.359 -19.719 1 80.88 307 MET A O 1
ATOM 2460 N N . LEU A 1 308 ? -12.328 -11.008 -21.188 1 71.25 308 LEU A N 1
ATOM 2461 C CA . LEU A 1 308 ? -13.328 -9.953 -21.312 1 71.25 308 LEU A CA 1
ATOM 2462 C C . LEU A 1 308 ? -14.477 -10.398 -22.219 1 71.25 308 LEU A C 1
ATOM 2464 O O . LEU A 1 308 ? -14.258 -10.867 -23.328 1 71.25 308 LEU A O 1
ATOM 2468 N N . ASN A 1 309 ? -15.555 -10.867 -21.812 1 60.81 309 ASN A N 1
ATOM 2469 C CA . ASN A 1 309 ? -16.641 -11.211 -22.734 1 60.81 309 ASN A CA 1
ATOM 2470 C C . ASN A 1 309 ? -17.75 -10.164 -22.703 1 60.81 309 ASN A C 1
ATOM 2472 O O . ASN A 1 309 ? -18.344 -9.914 -21.656 1 60.81 309 ASN A O 1
ATOM 2476 N N . ASP A 1 310 ? -17.625 -9.148 -23.672 1 56.66 310 ASP A N 1
ATOM 2477 C CA . ASP A 1 310 ? -18.766 -8.258 -23.875 1 56.66 310 ASP A CA 1
ATOM 2478 C C . ASP A 1 310 ? -20.094 -8.992 -23.656 1 56.66 310 ASP A C 1
ATOM 2480 O O . ASP A 1 310 ? -21.047 -8.414 -23.141 1 56.66 310 ASP A O 1
ATOM 2484 N N . ASN A 1 311 ? -20.266 -10.203 -24.203 1 51.94 311 ASN A N 1
ATOM 2485 C CA . ASN A 1 311 ? -21.453 -11.031 -24.062 1 51.94 311 ASN A CA 1
ATOM 2486 C C . ASN A 1 311 ? -21.219 -12.172 -23.078 1 51.94 311 ASN A C 1
ATOM 2488 O O . ASN A 1 311 ? -20.609 -13.18 -23.422 1 51.94 311 ASN A O 1
ATOM 2492 N N . SER A 1 312 ? -21.234 -11.852 -21.703 1 53.47 312 SER A N 1
ATOM 2493 C CA . SER A 1 312 ? -21.094 -12.766 -20.578 1 53.47 312 SER A CA 1
ATOM 2494 C C . SER A 1 312 ? -21.578 -14.172 -20.953 1 53.47 312 SER A C 1
ATOM 2496 O O . SER A 1 312 ? -21.047 -15.164 -20.438 1 53.47 312 SER A O 1
ATOM 2498 N N . LYS A 1 313 ? -22.531 -14.281 -21.891 1 54.09 313 LYS A N 1
ATOM 2499 C CA . LYS A 1 313 ? -23.234 -15.539 -22.172 1 54.09 313 LYS A CA 1
ATOM 2500 C C . LYS A 1 313 ? -22.328 -16.531 -22.891 1 54.09 313 LYS A C 1
ATOM 2502 O O . LYS A 1 313 ? -22.609 -17.734 -22.906 1 54.09 313 LYS A O 1
ATOM 2507 N N . GLU A 1 314 ? -21.172 -15.906 -23.266 1 66.81 314 GLU A N 1
ATOM 2508 C CA . GLU A 1 314 ? -20.406 -16.828 -24.109 1 66.81 314 GLU A CA 1
ATOM 2509 C C . GLU A 1 314 ? -19.172 -17.344 -23.391 1 66.81 314 GLU A C 1
ATOM 2511 O O . GLU A 1 314 ? -18.531 -18.281 -23.844 1 66.81 314 GLU A O 1
ATOM 2516 N N . PHE A 1 315 ? -18.844 -16.797 -22.141 1 77.25 315 PHE A N 1
ATOM 2517 C CA . PHE A 1 315 ? -17.703 -17.312 -21.406 1 77.25 315 PHE A CA 1
ATOM 2518 C C . PHE A 1 315 ? -18.062 -18.609 -20.688 1 77.25 315 PHE A C 1
ATOM 2520 O O . PHE A 1 315 ? -19.172 -18.75 -20.172 1 77.25 315 PHE A O 1
ATOM 2527 N N . PRO A 1 316 ? -17.188 -19.531 -20.797 1 86.12 316 PRO A N 1
ATOM 2528 C CA . PRO A 1 316 ? -17.5 -20.828 -20.188 1 86.12 316 PRO A CA 1
ATOM 2529 C C . PRO A 1 316 ? -17.797 -20.719 -18.688 1 86.12 316 PRO A C 1
ATOM 2531 O O . PRO A 1 316 ? -17.234 -19.875 -18 1 86.12 316 PRO A O 1
ATOM 2534 N N . VAL A 1 317 ? -18.719 -21.531 -18.281 1 90.44 317 VAL A N 1
ATOM 2535 C CA . VAL A 1 317 ? -19.047 -21.594 -16.859 1 90.44 317 VAL A CA 1
ATOM 2536 C C . VAL A 1 317 ? -18.281 -22.75 -16.203 1 90.44 317 VAL A C 1
ATOM 2538 O O . VAL A 1 317 ? -18.344 -23.891 -16.688 1 90.44 317 VAL A O 1
ATOM 2541 N N . PHE A 1 318 ? -17.562 -22.484 -15.203 1 93.38 318 PHE A N 1
ATOM 2542 C CA . PHE A 1 318 ? -16.781 -23.469 -14.461 1 93.38 318 PHE A CA 1
ATOM 2543 C C . PHE A 1 318 ? -17.531 -23.953 -13.234 1 93.38 318 PHE A C 1
ATOM 2545 O O . PHE A 1 318 ? -17.281 -23.484 -12.117 1 93.38 318 PHE A O 1
ATOM 2552 N N . HIS A 1 319 ? -18.312 -24.969 -13.336 1 92.38 319 HIS A N 1
ATOM 2553 C CA . HIS A 1 319 ? -19.281 -25.391 -12.32 1 92.38 319 HIS A CA 1
ATOM 2554 C C . HIS A 1 319 ? -18.578 -26.062 -11.148 1 92.38 319 HIS A C 1
ATOM 2556 O O . HIS A 1 319 ? -19.078 -26.047 -10.023 1 92.38 319 HIS A O 1
ATOM 2562 N N . ASN A 1 320 ? -17.406 -26.594 -11.453 1 94.5 320 ASN A N 1
ATOM 2563 C CA . ASN A 1 320 ? -16.781 -27.391 -10.406 1 94.5 320 ASN A CA 1
ATOM 2564 C C . ASN A 1 320 ? -15.508 -26.75 -9.883 1 94.5 320 ASN A C 1
ATOM 2566 O O . ASN A 1 320 ? -14.859 -27.281 -8.992 1 94.5 320 ASN A O 1
ATOM 2570 N N . LEU A 1 321 ? -15.195 -25.656 -10.422 1 96.44 321 LEU A N 1
ATOM 2571 C CA . LEU A 1 321 ? -13.914 -25.031 -10.102 1 96.44 321 LEU A CA 1
ATOM 2572 C C . LEU A 1 321 ? -13.875 -24.594 -8.648 1 96.44 321 LEU A C 1
ATOM 2574 O O . LEU A 1 321 ? -14.703 -23.797 -8.211 1 96.44 321 LEU A O 1
ATOM 2578 N N . GLN A 1 322 ? -12.898 -25.062 -7.887 1 97.12 322 GLN A N 1
ATOM 2579 C CA . GLN A 1 322 ? -12.766 -24.734 -6.473 1 97.12 322 GLN A CA 1
ATOM 2580 C C . GLN A 1 322 ? -11.523 -23.891 -6.223 1 97.12 322 GLN A C 1
ATOM 2582 O O . GLN A 1 322 ? -11.508 -23.062 -5.305 1 97.12 322 GLN A O 1
ATOM 2587 N N . THR A 1 323 ? -10.523 -24.188 -6.973 1 97.75 323 THR A N 1
ATOM 2588 C CA . THR A 1 323 ? -9.281 -23.453 -6.809 1 97.75 323 THR A CA 1
ATOM 2589 C C . THR A 1 323 ? -8.82 -22.875 -8.141 1 97.75 323 THR A C 1
ATOM 2591 O O . THR A 1 323 ? -8.75 -23.578 -9.148 1 97.75 323 THR A O 1
ATOM 2594 N N . LEU A 1 324 ? -8.492 -21.609 -8.18 1 97.56 324 LEU A N 1
ATOM 2595 C CA . LEU A 1 324 ? -7.996 -20.922 -9.367 1 97.56 324 LEU A CA 1
ATOM 2596 C C . LEU A 1 324 ? -6.703 -20.172 -9.07 1 97.56 324 LEU A C 1
ATOM 2598 O O . LEU A 1 324 ? -6.621 -19.438 -8.086 1 97.56 324 LEU A O 1
ATOM 2602 N N . VAL A 1 325 ? -5.73 -20.406 -9.82 1 98 325 VAL A N 1
ATOM 2603 C CA . VAL A 1 325 ? -4.469 -19.688 -9.695 1 98 325 VAL A CA 1
ATOM 2604 C C . VAL A 1 325 ? -4.141 -18.984 -11.016 1 98 325 VAL A C 1
ATOM 2606 O O . VAL A 1 325 ? -4.086 -19.625 -12.07 1 98 325 VAL A O 1
ATOM 2609 N N . LEU A 1 326 ? -4.004 -17.75 -11 1 97.12 326 LEU A N 1
ATOM 2610 C CA . LEU A 1 326 ? -3.521 -16.969 -12.141 1 97.12 326 LEU A CA 1
ATOM 2611 C C . LEU A 1 326 ? -2.09 -16.5 -11.906 1 97.12 326 LEU A C 1
ATOM 2613 O O . LEU A 1 326 ? -1.79 -15.898 -10.867 1 97.12 326 LEU A O 1
ATOM 2617 N N . ARG A 1 327 ? -1.312 -16.812 -12.844 1 94.31 327 ARG A N 1
ATOM 2618 C CA . ARG A 1 327 ? 0.092 -16.422 -12.727 1 94.31 327 ARG A CA 1
ATOM 2619 C C . ARG A 1 327 ? 0.521 -15.57 -13.914 1 94.31 327 ARG A C 1
ATOM 2621 O O . ARG A 1 327 ? 0.317 -15.953 -15.07 1 94.31 327 ARG A O 1
ATOM 2628 N N . SER A 1 328 ? 1.123 -14.383 -13.609 1 91.81 328 SER A N 1
ATOM 2629 C CA . SER A 1 328 ? 1.62 -13.484 -14.641 1 91.81 328 SER A CA 1
ATOM 2630 C C . SER A 1 328 ? 0.539 -13.18 -15.672 1 91.81 328 SER A C 1
ATOM 2632 O O . SER A 1 328 ? 0.788 -13.242 -16.875 1 91.81 328 SER A O 1
ATOM 2634 N N . CYS A 1 329 ? -0.654 -13 -15.234 1 92.38 329 CYS A N 1
ATOM 2635 C CA . CYS A 1 329 ? -1.784 -12.664 -16.094 1 92.38 329 CYS A CA 1
ATOM 2636 C C . CYS A 1 329 ? -2.086 -11.172 -16.047 1 92.38 329 CYS A C 1
ATOM 2638 O O . CYS A 1 329 ? -1.716 -10.492 -15.094 1 92.38 329 CYS A O 1
ATOM 2640 N N . PHE A 1 330 ? -2.742 -10.609 -17.094 1 92.19 330 PHE A N 1
ATOM 2641 C CA . PHE A 1 330 ? -3.219 -9.227 -17.156 1 92.19 330 PHE A CA 1
ATOM 2642 C C . PHE A 1 330 ? -2.053 -8.25 -17.094 1 92.19 330 PHE A C 1
ATOM 2644 O O . PHE A 1 330 ? -2.068 -7.297 -16.312 1 92.19 330 PHE A O 1
ATOM 2651 N N . LEU A 1 331 ? -1.109 -8.508 -17.844 1 88.94 331 LEU A N 1
ATOM 2652 C CA . LEU A 1 331 ? 0.081 -7.664 -17.781 1 88.94 331 LEU A CA 1
ATOM 2653 C C . LEU A 1 331 ? 0.076 -6.641 -18.906 1 88.94 331 LEU A C 1
ATOM 2655 O O . LEU A 1 331 ? 0.906 -5.727 -18.938 1 88.94 331 LEU A O 1
ATOM 2659 N N . ASN A 1 332 ? -0.897 -6.754 -19.75 1 84.5 332 ASN A N 1
ATOM 2660 C CA . ASN A 1 332 ? -0.971 -5.824 -20.875 1 84.5 332 ASN A CA 1
ATOM 2661 C C . ASN A 1 332 ? -1.266 -4.402 -20.406 1 84.5 332 ASN A C 1
ATOM 2663 O O . ASN A 1 332 ? -1.319 -4.137 -19.203 1 84.5 332 ASN A O 1
ATOM 2667 N N . GLU A 1 333 ? -1.48 -3.414 -21.328 1 82.5 333 GLU A N 1
ATOM 2668 C CA . GLU A 1 333 ? -1.522 -1.987 -21.016 1 82.5 333 GLU A CA 1
ATOM 2669 C C . GLU A 1 333 ? -2.936 -1.544 -20.656 1 82.5 333 GLU A C 1
ATOM 2671 O O . GLU A 1 333 ? -3.193 -0.35 -20.484 1 82.5 333 GLU A O 1
ATOM 2676 N N . TYR A 1 334 ? -3.811 -2.432 -20.438 1 82 334 TYR A N 1
ATOM 2677 C CA . TYR A 1 334 ? -5.168 -2.057 -20.062 1 82 334 TYR A CA 1
ATOM 2678 C C . TYR A 1 334 ? -5.188 -1.418 -18.672 1 82 334 TYR A C 1
ATOM 2680 O O . TYR A 1 334 ? -4.277 -1.641 -17.859 1 82 334 TYR A O 1
ATOM 2688 N N . GLU A 1 335 ? -6.203 -0.642 -18.484 1 87.56 335 GLU A N 1
ATOM 2689 C CA . GLU A 1 335 ? -6.414 -0.046 -17.172 1 87.56 335 GLU A CA 1
ATOM 2690 C C . GLU A 1 335 ? -6.812 -1.102 -16.141 1 87.56 335 GLU A C 1
ATOM 2692 O O . GLU A 1 335 ? -7.375 -2.141 -16.5 1 87.56 335 GLU A O 1
ATOM 2697 N N . LEU A 1 336 ? -6.465 -0.848 -15 1 89.69 336 LEU A N 1
ATOM 2698 C CA . LEU A 1 336 ? -6.77 -1.781 -13.922 1 89.69 336 LEU A CA 1
ATOM 2699 C C . LEU A 1 336 ? -8.258 -2.096 -13.875 1 89.69 336 LEU A C 1
ATOM 2701 O O . LEU A 1 336 ? -8.648 -3.24 -13.633 1 89.69 336 LEU A O 1
ATOM 2705 N N . THR A 1 337 ? -9.102 -1.101 -14.156 1 88.31 337 THR A N 1
ATOM 2706 C CA . THR A 1 337 ? -10.547 -1.28 -14.109 1 88.31 337 THR A CA 1
ATOM 2707 C C . THR A 1 337 ? -10.992 -2.32 -15.133 1 88.31 337 THR A C 1
ATOM 2709 O O . THR A 1 337 ? -11.828 -3.178 -14.836 1 88.31 337 THR A O 1
ATOM 2712 N N . ASP A 1 338 ? -10.438 -2.225 -16.297 1 89.62 338 ASP A N 1
ATOM 2713 C CA . ASP A 1 338 ? -10.773 -3.176 -17.344 1 89.62 338 ASP A CA 1
ATOM 2714 C C . ASP A 1 338 ? -10.289 -4.582 -17 1 89.62 338 ASP A C 1
ATOM 2716 O O . ASP A 1 338 ? -10.984 -5.566 -17.25 1 89.62 338 ASP A O 1
ATOM 2720 N N . LYS A 1 339 ? -9.086 -4.668 -16.5 1 91.88 339 LYS A N 1
ATOM 2721 C CA . LYS A 1 339 ? -8.531 -5.953 -16.078 1 91.88 339 LYS A CA 1
ATOM 2722 C C . LYS A 1 339 ? -9.398 -6.602 -15.008 1 91.88 339 LYS A C 1
ATOM 2724 O O . LYS A 1 339 ? -9.672 -7.805 -15.062 1 91.88 339 LYS A O 1
ATOM 2729 N N . LEU A 1 340 ? -9.867 -5.781 -14.109 1 92.19 340 LEU A N 1
ATOM 2730 C CA . LEU A 1 340 ? -10.688 -6.289 -13.016 1 92.19 340 LEU A CA 1
ATOM 2731 C C . LEU A 1 340 ? -12.078 -6.68 -13.523 1 92.19 340 LEU A C 1
ATOM 2733 O O . LEU A 1 340 ? -12.711 -7.582 -12.969 1 92.19 340 LEU A O 1
ATOM 2737 N N . GLU A 1 341 ? -12.523 -6 -14.539 1 90.12 341 GLU A N 1
ATOM 2738 C CA . GLU A 1 341 ? -13.781 -6.395 -15.148 1 90.12 341 GLU A CA 1
ATOM 2739 C C . GLU A 1 341 ? -13.672 -7.766 -15.812 1 90.12 341 GLU A C 1
ATOM 2741 O O . GLU A 1 341 ? -14.578 -8.594 -15.695 1 90.12 341 GLU A O 1
ATOM 2746 N N . ALA A 1 342 ? -12.586 -7.91 -16.516 1 90.88 342 ALA A N 1
ATOM 2747 C CA . ALA A 1 342 ? -12.328 -9.211 -17.125 1 90.88 342 ALA A CA 1
ATOM 2748 C C . ALA A 1 342 ? -12.234 -10.305 -16.078 1 90.88 342 ALA A C 1
ATOM 2750 O O . ALA A 1 342 ? -12.852 -11.367 -16.219 1 90.88 342 ALA A O 1
ATOM 2751 N N . LEU A 1 343 ? -11.461 -10.062 -15.055 1 92.94 343 LEU A N 1
ATOM 2752 C CA . LEU A 1 343 ? -11.344 -11.008 -13.953 1 92.94 343 LEU A CA 1
ATOM 2753 C C . LEU A 1 343 ? -12.703 -11.289 -13.328 1 92.94 343 LEU A C 1
ATOM 2755 O O . LEU A 1 343 ? -13.023 -12.438 -13.008 1 92.94 343 LEU A O 1
ATOM 2759 N N . GLY A 1 344 ? -13.477 -10.266 -13.125 1 91.19 344 GLY A N 1
ATOM 2760 C CA . GLY A 1 344 ? -14.812 -10.414 -12.562 1 91.19 344 GLY A CA 1
ATOM 2761 C C . GLY A 1 344 ? -15.703 -11.312 -13.383 1 91.19 344 GLY A C 1
ATOM 2762 O O . GLY A 1 344 ? -16.469 -12.109 -12.836 1 91.19 344 GLY A O 1
ATOM 2763 N N . SER A 1 345 ? -15.609 -11.18 -14.672 1 88.94 345 SER A N 1
ATOM 2764 C CA . SER A 1 345 ? -16.375 -12.055 -15.547 1 88.94 345 SER A CA 1
ATOM 2765 C C . SER A 1 345 ? -16.016 -13.516 -15.328 1 88.94 345 SER A C 1
ATOM 2767 O O . SER A 1 345 ? -16.891 -14.383 -15.281 1 88.94 345 SER A O 1
ATOM 2769 N N . PHE A 1 346 ? -14.781 -13.773 -15.227 1 91.75 346 PHE A N 1
ATOM 2770 C CA . PHE A 1 346 ? -14.312 -15.125 -14.969 1 91.75 346 PHE A CA 1
ATOM 2771 C C . PHE A 1 346 ? -14.836 -15.633 -13.625 1 91.75 346 PHE A C 1
ATOM 2773 O O . PHE A 1 346 ? -15.391 -16.734 -13.547 1 91.75 346 PHE A O 1
ATOM 2780 N N . LEU A 1 347 ? -14.719 -14.82 -12.586 1 92.5 347 LEU A N 1
ATOM 2781 C CA . LEU A 1 347 ? -15.078 -15.227 -11.227 1 92.5 347 LEU A CA 1
ATOM 2782 C C . LEU A 1 347 ? -16.578 -15.438 -11.109 1 92.5 347 LEU A C 1
ATOM 2784 O O . LEU A 1 347 ? -17.031 -16.344 -10.398 1 92.5 347 LEU A O 1
ATOM 2788 N N . GLN A 1 348 ? -17.312 -14.672 -11.789 1 89.56 348 GLN A N 1
ATOM 2789 C CA . GLN A 1 348 ? -18.766 -14.805 -11.742 1 89.56 348 GLN A CA 1
ATOM 2790 C C . GLN A 1 348 ? -19.219 -16.109 -12.391 1 89.56 348 GLN A C 1
ATOM 2792 O O . GLN A 1 348 ? -20.297 -16.609 -12.078 1 89.56 348 GLN A O 1
ATOM 2797 N N . ASN A 1 349 ? -18.406 -16.578 -13.312 1 90.81 349 ASN A N 1
ATOM 2798 C CA . ASN A 1 349 ? -18.719 -17.828 -13.992 1 90.81 349 ASN A CA 1
ATOM 2799 C C . ASN A 1 349 ? -18.094 -19.031 -13.281 1 90.81 349 ASN A C 1
ATOM 2801 O O . ASN A 1 349 ? -18.016 -20.125 -13.852 1 90.81 349 ASN A O 1
ATOM 2805 N N . ALA A 1 350 ? -17.625 -18.844 -12.133 1 93.25 350 ALA A N 1
ATOM 2806 C CA . ALA A 1 350 ? -17.125 -19.906 -11.273 1 93.25 350 ALA A CA 1
ATOM 2807 C C . ALA A 1 350 ? -17.812 -19.891 -9.906 1 93.25 350 ALA A C 1
ATOM 2809 O O . ALA A 1 350 ? -17.203 -19.516 -8.898 1 93.25 350 ALA A O 1
ATOM 2810 N N . PRO A 1 351 ? -19 -20.312 -9.805 1 92.56 351 PRO A N 1
ATOM 2811 C CA . PRO A 1 351 ? -19.828 -20.156 -8.602 1 92.56 351 PRO A CA 1
ATOM 2812 C C . PRO A 1 351 ? -19.281 -20.953 -7.422 1 92.56 351 PRO A C 1
ATOM 2814 O O . PRO A 1 351 ? -19.562 -20.625 -6.266 1 92.56 351 PRO A O 1
ATOM 2817 N N . CYS 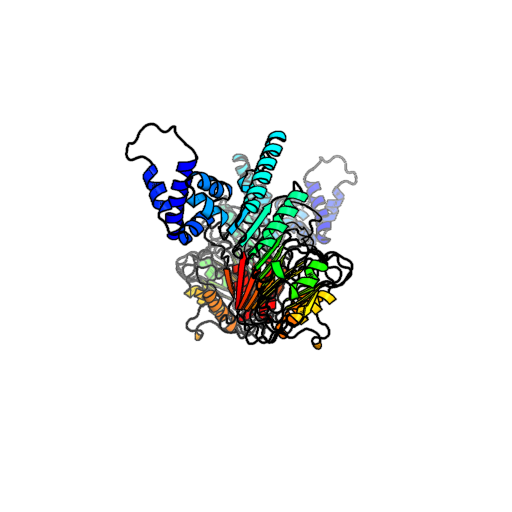A 1 352 ? -18.469 -22.016 -7.688 1 94.44 352 CYS A N 1
ATOM 2818 C CA . CYS A 1 352 ? -18.016 -22.875 -6.605 1 94.44 352 CYS A CA 1
ATOM 2819 C C . CYS A 1 352 ? -16.594 -22.531 -6.199 1 94.44 352 CYS A C 1
ATOM 2821 O O . CYS A 1 352 ? -15.953 -23.281 -5.457 1 94.44 352 CYS A O 1
ATOM 2823 N N . LEU A 1 353 ? -16.094 -21.469 -6.664 1 96.25 353 LEU A N 1
ATOM 2824 C CA . LEU A 1 353 ? -14.703 -21.078 -6.387 1 96.25 353 LEU A CA 1
ATOM 2825 C C . LEU A 1 353 ? -14.516 -20.766 -4.906 1 96.25 353 LEU A C 1
ATOM 2827 O O . LEU A 1 353 ? -15.273 -19.984 -4.336 1 96.25 353 LEU A O 1
ATOM 2831 N N . GLU A 1 354 ? -13.547 -21.359 -4.246 1 96.06 354 GLU A N 1
ATOM 2832 C CA . GLU A 1 354 ? -13.289 -21.188 -2.822 1 96.06 354 GLU A CA 1
ATOM 2833 C C . GLU A 1 354 ? -11.977 -20.438 -2.592 1 96.06 354 GLU A C 1
ATOM 2835 O O . GLU A 1 354 ? -11.844 -19.688 -1.627 1 96.06 354 GLU A O 1
ATOM 2840 N N . LYS A 1 355 ? -11.055 -20.797 -3.389 1 95.94 355 LYS A N 1
ATOM 2841 C CA . LYS A 1 355 ? -9.734 -20.188 -3.258 1 95.94 355 LYS A CA 1
ATOM 2842 C C . LYS A 1 355 ? -9.273 -19.578 -4.582 1 95.94 355 LYS A C 1
ATOM 2844 O O . LYS A 1 355 ? -9.375 -20.219 -5.629 1 95.94 355 LYS A O 1
ATOM 2849 N N . PHE A 1 356 ? -8.859 -18.453 -4.508 1 97.06 356 PHE A N 1
ATOM 2850 C CA . PHE A 1 356 ? -8.391 -17.719 -5.68 1 97.06 356 PHE A CA 1
ATOM 2851 C C . PHE A 1 356 ? -7.039 -17.078 -5.418 1 97.06 356 PHE A C 1
ATOM 2853 O O . PHE A 1 356 ? -6.855 -16.391 -4.41 1 97.06 356 PHE A O 1
ATOM 2860 N N . SER A 1 357 ? -6.059 -17.328 -6.289 1 97.56 357 SER A N 1
ATOM 2861 C CA . SER A 1 357 ? -4.723 -16.781 -6.094 1 97.56 357 SER A CA 1
ATOM 2862 C C . SER A 1 357 ? -4.277 -15.961 -7.305 1 97.56 357 SER A C 1
ATOM 2864 O O . SER A 1 357 ? -4.383 -16.422 -8.445 1 97.56 357 SER A O 1
ATOM 2866 N N . LEU A 1 358 ? -3.807 -14.766 -7.086 1 96.5 358 LEU A N 1
ATOM 2867 C CA . LEU A 1 358 ? -3.174 -13.891 -8.07 1 96.5 358 LEU A CA 1
ATOM 2868 C C . LEU A 1 358 ? -1.673 -13.789 -7.824 1 96.5 358 LEU A C 1
ATOM 2870 O O . LEU A 1 358 ? -1.24 -13.188 -6.836 1 96.5 358 LEU A O 1
ATOM 2874 N N . GLN A 1 359 ? -0.956 -14.359 -8.758 1 94.56 359 GLN A N 1
ATOM 2875 C CA . GLN A 1 359 ? 0.492 -14.336 -8.586 1 94.56 359 GLN A CA 1
ATOM 2876 C C . GLN A 1 359 ? 1.163 -13.484 -9.656 1 94.56 359 GLN A C 1
ATOM 2878 O O . GLN A 1 359 ? 1.118 -13.82 -10.844 1 94.56 359 GLN A O 1
ATOM 2883 N N . TYR A 1 360 ? 1.742 -12.344 -9.266 1 91.06 360 TYR A N 1
ATOM 2884 C CA . TYR A 1 360 ? 2.455 -11.438 -10.164 1 91.06 360 TYR A CA 1
ATOM 2885 C C . TYR A 1 360 ? 1.552 -10.977 -11.305 1 91.06 360 TYR A C 1
ATOM 2887 O O . TYR A 1 360 ? 1.947 -11.008 -12.469 1 91.06 360 TYR A O 1
ATOM 2895 N N . CYS A 1 361 ? 0.388 -10.656 -11.008 1 92.75 361 CYS A N 1
ATOM 2896 C CA . CYS A 1 361 ? -0.613 -10.289 -12.008 1 92.75 361 CYS A CA 1
ATOM 2897 C C . CYS A 1 361 ? -0.872 -8.789 -11.992 1 92.75 361 CYS A C 1
ATOM 2899 O O . CYS A 1 361 ? -0.495 -8.094 -11.047 1 92.75 361 CYS A O 1
ATOM 2901 N N . MET A 1 362 ? -1.421 -8.195 -13.047 1 91.56 362 MET A N 1
ATOM 2902 C CA . MET A 1 362 ? -2.023 -6.871 -13.156 1 91.56 362 MET A CA 1
ATOM 2903 C C . MET A 1 362 ? -0.969 -5.816 -13.469 1 91.56 362 MET A C 1
ATOM 2905 O O . MET A 1 362 ? -1.263 -4.816 -14.133 1 91.56 362 MET A O 1
ATOM 2909 N N . PHE A 1 363 ? 0.214 -5.969 -12.82 1 85.06 363 PHE A N 1
ATOM 2910 C CA . PHE A 1 363 ? 1.236 -4.949 -13.023 1 85.06 363 PHE A CA 1
ATOM 2911 C C . PHE A 1 363 ? 2.539 -5.578 -13.5 1 85.06 363 PHE A C 1
ATOM 2913 O O . PHE A 1 363 ? 2.865 -6.707 -13.125 1 85.06 363 PHE A O 1
ATOM 2920 N N . TYR A 1 364 ? 3.172 -4.773 -14.383 1 73 364 TYR A N 1
ATOM 2921 C CA . TYR A 1 364 ? 4.5 -5.219 -14.789 1 73 364 TYR A CA 1
ATOM 2922 C C . TYR A 1 364 ? 5.555 -4.793 -13.781 1 73 364 TYR A C 1
ATOM 2924 O O . TYR A 1 364 ? 5.461 -3.715 -13.188 1 73 364 TYR A O 1
ATOM 2932 N N . SER A 1 365 ? 6.281 -5.605 -13.141 1 60.69 365 SER A N 1
ATOM 2933 C CA . SER A 1 365 ? 7.355 -5.281 -12.203 1 60.69 365 SER A CA 1
ATOM 2934 C C . SER A 1 365 ? 8.484 -4.52 -12.898 1 60.69 365 SER A C 1
ATOM 2936 O O . SER A 1 365 ? 9.32 -5.121 -13.57 1 60.69 365 SER A O 1
ATOM 2938 N N . PHE A 1 366 ? 8.305 -3.568 -13.797 1 53.12 366 PHE A N 1
ATOM 2939 C CA . PHE A 1 366 ? 9.562 -3.066 -14.328 1 53.12 366 PHE A CA 1
ATOM 2940 C C . PHE A 1 366 ? 10.227 -2.115 -13.344 1 53.12 366 PHE A C 1
ATOM 2942 O O . PHE A 1 366 ? 9.562 -1.248 -12.766 1 53.12 366 PHE A O 1
ATOM 2949 N N . SER A 1 367 ? 11.297 -2.512 -12.602 1 48.16 367 SER A N 1
ATOM 2950 C CA . SER A 1 367 ? 12.141 -1.632 -11.797 1 48.16 367 SER A CA 1
ATOM 2951 C C . SER A 1 367 ? 12.117 -0.205 -12.336 1 48.16 367 SER A C 1
ATOM 2953 O O . SER A 1 367 ? 11.953 0.749 -11.57 1 48.16 367 SER A O 1
ATOM 2955 N N . ASP A 1 368 ? 12.922 -0.011 -13.547 1 45.66 368 ASP A N 1
ATOM 2956 C CA . ASP A 1 368 ? 13.555 1.193 -14.078 1 45.66 368 ASP A CA 1
ATOM 2957 C C . ASP A 1 368 ? 12.547 2.043 -14.852 1 45.66 368 ASP A C 1
ATOM 2959 O O . ASP A 1 368 ? 12.938 2.951 -15.586 1 45.66 368 ASP A O 1
ATOM 2963 N N . SER A 1 369 ? 11.477 1.551 -15.234 1 44.84 369 SER A N 1
ATOM 2964 C CA . SER A 1 369 ? 10.945 2.449 -16.25 1 44.84 369 SER A CA 1
ATOM 2965 C C . SER A 1 369 ? 10.523 3.781 -15.648 1 44.84 369 SER A C 1
ATOM 2967 O O . SER A 1 369 ? 9.93 3.818 -14.57 1 44.84 369 SER A O 1
ATOM 2969 N N . ASP A 1 370 ? 11.141 4.777 -15.961 1 45.66 370 ASP A N 1
ATOM 2970 C CA . ASP A 1 370 ? 10.938 6.215 -15.805 1 45.66 370 ASP A CA 1
ATOM 2971 C C . ASP A 1 370 ? 9.453 6.551 -15.68 1 45.66 370 ASP A C 1
ATOM 2973 O O . ASP A 1 370 ? 9.102 7.648 -15.242 1 45.66 370 ASP A O 1
ATOM 2977 N N . TRP A 1 371 ? 8.672 5.711 -16.328 1 45.16 371 TRP A N 1
ATOM 2978 C CA . TRP A 1 371 ? 7.293 6.156 -16.531 1 45.16 371 TRP A CA 1
ATOM 2979 C C . TRP A 1 371 ? 6.457 5.93 -15.281 1 45.16 371 TRP A C 1
ATOM 2981 O O . TRP A 1 371 ? 5.285 6.316 -15.234 1 45.16 371 TRP A O 1
ATOM 2991 N N . GLU A 1 372 ? 6.871 4.996 -14.586 1 49.22 372 GLU A N 1
ATOM 2992 C CA . GLU A 1 372 ? 5.926 4.871 -13.484 1 49.22 372 GLU A CA 1
ATOM 2993 C C . GLU A 1 372 ? 5.895 6.141 -12.633 1 49.22 372 GLU A C 1
ATOM 2995 O O . GLU A 1 372 ? 6.75 6.332 -11.766 1 49.22 372 GLU A O 1
ATOM 3000 N N . ILE A 1 373 ? 5.609 7.188 -13.305 1 49.78 373 ILE A N 1
ATOM 3001 C CA . ILE A 1 373 ? 5.246 8.383 -12.562 1 49.78 373 ILE A CA 1
ATOM 3002 C C . ILE A 1 373 ? 4.582 7.992 -11.242 1 49.78 373 ILE A C 1
ATOM 3004 O O . ILE A 1 373 ? 3.508 7.391 -11.234 1 49.78 373 ILE A O 1
ATOM 3008 N N . GLU A 1 374 ? 5.457 7.609 -10.359 1 56.88 374 GLU A N 1
ATOM 3009 C CA . GLU A 1 374 ? 4.988 7.449 -8.984 1 56.88 374 GLU A CA 1
ATOM 3010 C C . GLU A 1 374 ? 3.812 8.375 -8.695 1 56.88 374 GLU A C 1
ATOM 3012 O O . GLU A 1 374 ? 3.969 9.602 -8.672 1 56.88 374 GLU A O 1
ATOM 3017 N N . ARG A 1 375 ? 2.605 7.988 -9.086 1 67.69 375 ARG A N 1
ATOM 3018 C CA . ARG A 1 375 ? 1.474 8.805 -8.656 1 67.69 375 ARG A CA 1
ATOM 3019 C C . ARG A 1 375 ? 1.527 9.078 -7.16 1 67.69 375 ARG A C 1
ATOM 3021 O O . ARG A 1 375 ? 1.191 8.211 -6.352 1 67.69 375 ARG A O 1
ATOM 3028 N N . LYS A 1 376 ? 2.012 10.219 -6.891 1 75.69 376 LYS A N 1
ATOM 3029 C CA . LYS A 1 376 ? 2.121 10.617 -5.492 1 75.69 376 LYS A CA 1
ATOM 3030 C C . LYS A 1 376 ? 0.743 10.781 -4.855 1 75.69 376 LYS A C 1
ATOM 3032 O O . LYS A 1 376 ? 0.604 10.711 -3.635 1 75.69 376 LYS A O 1
ATOM 3037 N N . ASN A 1 377 ? -0.232 10.844 -5.75 1 86.31 377 ASN A N 1
ATOM 3038 C CA . ASN A 1 377 ? -1.582 11.031 -5.23 1 86.31 377 ASN A CA 1
ATOM 3039 C C . ASN A 1 377 ? -2.58 10.102 -5.91 1 86.31 377 ASN A C 1
ATOM 3041 O O . ASN A 1 377 ? -2.596 9.992 -7.141 1 86.31 377 ASN A O 1
ATOM 3045 N N . ILE A 1 378 ? -3.248 9.305 -5.117 1 88.06 378 ILE A N 1
ATOM 3046 C CA . ILE A 1 378 ? -4.309 8.469 -5.664 1 88.06 378 ILE A CA 1
ATOM 3047 C C . ILE A 1 378 ? -5.586 8.656 -4.852 1 88.06 378 ILE A C 1
ATOM 3049 O O . ILE A 1 378 ? -5.535 9.047 -3.684 1 88.06 378 ILE A O 1
ATOM 3053 N N . THR A 1 379 ? -6.641 8.5 -5.516 1 91.69 379 THR A N 1
ATOM 3054 C CA . THR A 1 379 ? -7.945 8.547 -4.859 1 91.69 379 THR A CA 1
ATOM 3055 C C . THR A 1 379 ? -8.641 7.191 -4.953 1 91.69 379 THR A C 1
ATOM 3057 O O . THR A 1 379 ? -8.773 6.629 -6.043 1 91.69 379 THR A O 1
ATOM 3060 N N . LEU A 1 380 ? -8.938 6.605 -3.846 1 92.88 380 LEU A N 1
ATOM 3061 C CA . LEU A 1 380 ? -9.695 5.363 -3.752 1 92.88 380 LEU A CA 1
ATOM 3062 C C . LEU A 1 380 ? -11.188 5.648 -3.635 1 92.88 380 LEU A C 1
ATOM 3064 O O . LEU A 1 380 ? -11.656 6.152 -2.607 1 92.88 380 LEU A O 1
ATOM 3068 N N . PRO A 1 381 ? -11.883 5.305 -4.656 1 90.19 381 PRO A N 1
ATOM 3069 C CA . PRO A 1 381 ? -13.305 5.668 -4.66 1 90.19 381 PRO A CA 1
ATOM 3070 C C . PRO A 1 381 ? -14.148 4.746 -3.783 1 90.19 381 PRO A C 1
ATOM 3072 O O . PRO A 1 381 ? -13.852 3.557 -3.662 1 90.19 381 PRO A O 1
ATOM 3075 N N . ARG A 1 382 ? -15.234 5.32 -3.227 1 84.69 382 ARG A N 1
ATOM 3076 C CA . ARG A 1 382 ? -16.172 4.531 -2.43 1 84.69 382 ARG A CA 1
ATOM 3077 C C . ARG A 1 382 ? -16.859 3.477 -3.285 1 84.69 382 ARG A C 1
ATOM 3079 O O . ARG A 1 382 ? -17.109 2.363 -2.82 1 84.69 382 ARG A O 1
ATOM 3086 N N . HIS A 1 383 ? -17.172 3.924 -4.488 1 78.31 383 HIS A N 1
ATOM 3087 C CA . HIS A 1 383 ? -17.766 2.965 -5.418 1 78.31 383 HIS A CA 1
ATOM 3088 C C . HIS A 1 383 ? -16.75 2.523 -6.469 1 78.31 383 HIS A C 1
ATOM 3090 O O . HIS A 1 383 ? -16.156 3.357 -7.16 1 78.31 383 HIS A O 1
ATOM 3096 N N . ASP A 1 384 ? -16.328 1.307 -6.242 1 73.94 384 ASP A N 1
ATOM 3097 C CA . ASP A 1 384 ? -15.359 0.783 -7.211 1 73.94 384 ASP A CA 1
ATOM 3098 C C . ASP A 1 384 ? -15.914 -0.457 -7.914 1 73.94 384 ASP A C 1
ATOM 3100 O O . ASP A 1 384 ? -15.562 -1.584 -7.555 1 73.94 384 ASP A O 1
ATOM 3104 N N . GLY A 1 385 ? -16.734 -0.287 -8.969 1 74.75 385 GLY A N 1
ATOM 3105 C CA . GLY A 1 385 ? -17.219 -1.373 -9.797 1 74.75 385 GLY A CA 1
ATOM 3106 C C . GLY A 1 385 ? -18.391 -2.123 -9.172 1 74.75 385 GLY A C 1
ATOM 3107 O O . GLY A 1 385 ? -18.875 -1.741 -8.109 1 74.75 385 GLY A O 1
ATOM 3108 N N . LYS A 1 386 ? -18.875 -3.178 -9.844 1 83.25 386 LYS A N 1
ATOM 3109 C CA . LYS A 1 386 ? -20 -4.012 -9.406 1 83.25 386 LYS A CA 1
ATOM 3110 C C . LYS A 1 386 ? -19.531 -5.066 -8.406 1 83.25 386 LYS A C 1
ATOM 3112 O O . LYS A 1 386 ? -18.422 -5.582 -8.508 1 83.25 386 LYS A O 1
ATOM 3117 N N . ILE A 1 387 ? -20.312 -5.211 -7.43 1 86.88 387 ILE A N 1
ATOM 3118 C CA . ILE A 1 387 ? -20.047 -6.258 -6.445 1 86.88 387 ILE A CA 1
ATOM 3119 C C . ILE A 1 387 ? -20.219 -7.629 -7.098 1 86.88 387 ILE A C 1
ATOM 3121 O O . ILE A 1 387 ? -21.203 -7.875 -7.801 1 86.88 387 ILE A O 1
ATOM 3125 N N . LEU A 1 388 ? -19.219 -8.391 -7.023 1 89.69 388 LEU A N 1
ATOM 3126 C CA . LEU A 1 388 ? -19.234 -9.742 -7.574 1 89.69 388 LEU A CA 1
ATOM 3127 C C . LEU A 1 388 ? -19.828 -10.727 -6.57 1 89.69 388 LEU A C 1
ATOM 3129 O O . LEU A 1 388 ? -19.547 -10.656 -5.375 1 89.69 388 LEU A O 1
ATOM 3133 N N . HIS A 1 389 ? -20.641 -11.508 -7.035 1 86.12 389 HIS A N 1
ATOM 3134 C CA . HIS A 1 389 ? -21.312 -12.461 -6.172 1 86.12 389 HIS A CA 1
ATOM 3135 C C . HIS A 1 389 ? -20.625 -13.82 -6.199 1 86.12 389 HIS A C 1
ATOM 3137 O O . HIS A 1 389 ? -20.953 -14.68 -7.012 1 86.12 389 HIS A O 1
ATOM 3143 N N . CYS A 1 390 ? -19.641 -13.953 -5.441 1 88.19 390 CYS A N 1
ATOM 3144 C CA . CYS A 1 390 ? -18.906 -15.203 -5.238 1 88.19 390 CYS A CA 1
ATOM 3145 C C . CYS A 1 390 ? -19.062 -15.703 -3.809 1 88.19 390 CYS A C 1
ATOM 3147 O O . CYS A 1 390 ? -18.188 -15.484 -2.967 1 88.19 390 CYS A O 1
ATOM 3149 N N . GLN A 1 391 ? -20.094 -16.359 -3.514 1 85.69 391 GLN A N 1
ATOM 3150 C CA . GLN A 1 391 ? -20.531 -16.672 -2.158 1 85.69 391 GLN A CA 1
ATOM 3151 C C . GLN A 1 391 ? -19.547 -17.625 -1.474 1 85.69 391 GLN A C 1
ATOM 3153 O O . GLN A 1 391 ? -19.312 -17.531 -0.264 1 85.69 391 GLN A O 1
ATOM 3158 N N . LYS A 1 392 ? -18.938 -18.484 -2.258 1 92.94 392 LYS A N 1
ATOM 3159 C CA . LYS A 1 392 ? -18.109 -19.516 -1.642 1 92.94 392 LYS A CA 1
ATOM 3160 C C . LYS A 1 392 ? -16.641 -19.062 -1.576 1 92.94 392 LYS A C 1
ATOM 3162 O O . LYS A 1 392 ? -15.812 -19.75 -0.982 1 92.94 392 LYS A O 1
ATOM 3167 N N . LEU A 1 393 ? -16.359 -17.953 -2.205 1 93.62 393 LEU A N 1
ATOM 3168 C CA . LEU A 1 393 ? -14.977 -17.469 -2.205 1 93.62 393 LEU A CA 1
ATOM 3169 C C . LEU A 1 393 ? -14.578 -16.953 -0.828 1 93.62 393 LEU A C 1
ATOM 3171 O O . LEU A 1 393 ? -15.117 -15.938 -0.363 1 93.62 393 LEU A O 1
ATOM 3175 N N . LYS A 1 394 ? -13.609 -17.641 -0.205 1 88.31 394 LYS A N 1
ATOM 3176 C CA . LYS A 1 394 ? -13.25 -17.328 1.176 1 88.31 394 LYS A CA 1
ATOM 3177 C C . LYS A 1 394 ? -11.906 -16.609 1.242 1 88.31 394 LYS A C 1
ATOM 3179 O O . LYS A 1 394 ? -11.625 -15.891 2.203 1 88.31 394 LYS A O 1
ATOM 3184 N N . LEU A 1 395 ? -11.156 -16.969 0.295 1 94.19 395 LEU A N 1
ATOM 3185 C CA . LEU A 1 395 ? -9.797 -16.469 0.407 1 94.19 395 LEU A CA 1
ATOM 3186 C C . LEU A 1 395 ? -9.258 -16.031 -0.956 1 94.19 395 LEU A C 1
ATOM 3188 O O . LEU A 1 395 ? -9.375 -16.781 -1.933 1 94.19 395 LEU A O 1
ATOM 3192 N N . ILE A 1 396 ? -8.703 -14.914 -1.001 1 96.19 396 ILE A N 1
ATOM 3193 C CA . ILE A 1 396 ? -7.957 -14.398 -2.148 1 96.19 396 ILE A CA 1
ATOM 3194 C C . ILE A 1 396 ? -6.492 -14.188 -1.763 1 96.19 396 ILE A C 1
ATOM 3196 O O . ILE A 1 396 ? -6.195 -13.469 -0.811 1 96.19 396 ILE A O 1
ATOM 3200 N N . GLU A 1 397 ? -5.676 -14.828 -2.432 1 96.56 397 GLU A N 1
ATOM 3201 C CA . GLU A 1 397 ? -4.246 -14.664 -2.193 1 96.56 397 GLU A CA 1
ATOM 3202 C C . GLU A 1 397 ? -3.596 -13.828 -3.291 1 96.56 397 GLU A C 1
ATOM 3204 O O . GLU A 1 397 ? -3.771 -14.109 -4.48 1 96.56 397 GLU A O 1
ATOM 3209 N N . VAL A 1 398 ? -2.893 -12.828 -2.889 1 94.38 398 VAL A N 1
ATOM 3210 C CA . VAL A 1 398 ? -2.168 -11.977 -3.826 1 94.38 398 VAL A CA 1
ATOM 3211 C C . VAL A 1 398 ? -0.668 -12.07 -3.551 1 94.38 398 VAL A C 1
ATOM 3213 O O . VAL A 1 398 ? -0.205 -11.703 -2.469 1 94.38 398 VAL A O 1
ATOM 3216 N N . ILE A 1 399 ? 0.024 -12.586 -4.477 1 92.5 399 ILE A N 1
ATOM 3217 C CA . ILE A 1 399 ? 1.476 -12.695 -4.383 1 92.5 399 ILE A CA 1
ATOM 3218 C C . ILE A 1 399 ? 2.133 -11.688 -5.324 1 92.5 399 ILE A C 1
ATOM 3220 O O . ILE A 1 399 ? 1.802 -11.633 -6.512 1 92.5 399 ILE A O 1
ATOM 3224 N N . TYR A 1 400 ? 3.014 -10.852 -4.805 1 88.06 400 TYR A N 1
ATOM 3225 C CA . TYR A 1 400 ? 3.652 -9.812 -5.605 1 88.06 400 TYR A CA 1
ATOM 3226 C C . TYR A 1 400 ? 5.125 -9.664 -5.238 1 88.06 400 TYR A C 1
ATOM 3228 O O . TYR A 1 400 ? 5.574 -10.203 -4.223 1 88.06 400 TYR A O 1
ATOM 3236 N N . ASP A 1 401 ? 5.984 -9.07 -6.102 1 79.69 401 ASP A N 1
ATOM 3237 C CA . ASP A 1 401 ? 7.426 -9.016 -5.875 1 79.69 401 ASP A CA 1
ATOM 3238 C C . ASP A 1 401 ? 7.891 -7.574 -5.648 1 79.69 401 ASP A C 1
ATOM 3240 O O . ASP A 1 401 ? 9.016 -7.344 -5.195 1 79.69 401 ASP A O 1
ATOM 3244 N N . HIS A 1 402 ? 7.266 -6.52 -6.168 1 69.94 402 HIS A N 1
ATOM 3245 C CA . HIS A 1 402 ? 7.785 -5.16 -6.105 1 69.94 402 HIS A CA 1
ATOM 3246 C C . HIS A 1 402 ? 6.895 -4.266 -5.258 1 69.94 402 HIS A C 1
ATOM 3248 O O . HIS A 1 402 ? 5.73 -4.594 -5.012 1 69.94 402 HIS A O 1
ATOM 3254 N N . ASP A 1 403 ? 7.73 -3.244 -4.82 1 63 403 ASP A N 1
ATOM 3255 C CA . ASP A 1 403 ? 7.016 -2.252 -4.023 1 63 403 ASP A CA 1
ATOM 3256 C C . ASP A 1 403 ? 6.156 -1.353 -4.906 1 63 403 ASP A C 1
ATOM 3258 O O . ASP A 1 403 ? 6.648 -0.381 -5.48 1 63 403 ASP A O 1
ATOM 3262 N N . HIS A 1 404 ? 5.074 -1.901 -5.406 1 60.12 404 HIS A N 1
ATOM 3263 C CA . HIS A 1 404 ? 4.102 -1.126 -6.172 1 60.12 404 HIS A CA 1
ATOM 3264 C C . HIS A 1 404 ? 3.119 -0.413 -5.25 1 60.12 404 HIS A C 1
ATOM 3266 O O . HIS A 1 404 ? 1.906 -0.604 -5.359 1 60.12 404 HIS A O 1
ATOM 3272 N N . ASP A 1 405 ? 3.615 0.587 -4.461 1 73.19 405 ASP A N 1
ATOM 3273 C CA . ASP A 1 405 ? 2.85 0.939 -3.271 1 73.19 405 ASP A CA 1
ATOM 3274 C C . ASP A 1 405 ? 1.418 1.329 -3.635 1 73.19 405 ASP A C 1
ATOM 3276 O O . ASP A 1 405 ? 0.466 0.646 -3.25 1 73.19 405 ASP A O 1
ATOM 3280 N N . HIS A 1 406 ? 1.28 2.312 -4.59 1 80.06 406 HIS A N 1
ATOM 3281 C CA . HIS A 1 406 ? -0.075 2.805 -4.809 1 80.06 406 HIS A CA 1
ATOM 3282 C C . HIS A 1 406 ? -0.866 1.862 -5.711 1 80.06 406 HIS A C 1
ATOM 3284 O O . HIS A 1 406 ? -2.076 1.704 -5.539 1 80.06 406 HIS A O 1
ATOM 3290 N N . GLN A 1 407 ? -0.155 1.13 -6.598 1 85.38 407 GLN A N 1
ATOM 3291 C CA . GLN A 1 407 ? -0.853 0.205 -7.484 1 85.38 407 GLN A CA 1
ATOM 3292 C C . GLN A 1 407 ? -1.41 -0.986 -6.711 1 85.38 407 GLN A C 1
ATOM 3294 O O . GLN A 1 407 ? -2.525 -1.438 -6.973 1 85.38 407 GLN A O 1
ATOM 3299 N N . LEU A 1 408 ? -0.578 -1.462 -5.895 1 88.19 408 LEU A N 1
ATOM 3300 C CA . LEU A 1 408 ? -1.021 -2.576 -5.066 1 88.19 408 LEU A CA 1
ATOM 3301 C C . LEU A 1 408 ? -2.211 -2.172 -4.203 1 88.19 408 LEU A C 1
ATOM 3303 O O . LEU A 1 408 ? -3.156 -2.947 -4.039 1 88.19 408 LEU A O 1
ATOM 3307 N N . ILE A 1 409 ? -2.166 -1.009 -3.666 1 89.62 409 ILE A N 1
ATOM 3308 C CA . ILE A 1 409 ? -3.252 -0.507 -2.83 1 89.62 409 ILE A CA 1
ATOM 3309 C C . ILE A 1 409 ? -4.535 -0.416 -3.65 1 89.62 409 ILE A C 1
ATOM 3311 O O . ILE A 1 409 ? -5.605 -0.817 -3.188 1 89.62 409 ILE A O 1
ATOM 3315 N N . GLU A 1 410 ? -4.41 0.142 -4.805 1 90.5 410 GLU A N 1
ATOM 3316 C CA . GLU A 1 410 ? -5.574 0.253 -5.676 1 90.5 410 GLU A CA 1
ATOM 3317 C C . GLU A 1 410 ? -6.164 -1.119 -5.984 1 90.5 410 GLU A C 1
ATOM 3319 O O . GLU A 1 410 ? -7.387 -1.287 -5.996 1 90.5 410 GLU A O 1
ATOM 3324 N N . LEU A 1 411 ? -5.273 -2.021 -6.258 1 92.06 411 LEU A N 1
ATOM 3325 C CA . LEU A 1 411 ? -5.727 -3.375 -6.566 1 92.06 411 LEU A CA 1
ATOM 3326 C C . LEU A 1 411 ? -6.477 -3.977 -5.383 1 92.06 411 LEU A C 1
ATOM 3328 O O . LEU A 1 411 ? -7.594 -4.48 -5.543 1 92.06 411 LEU A O 1
ATOM 3332 N N . VAL A 1 412 ? -5.832 -3.934 -4.277 1 91.75 412 VAL A N 1
ATOM 3333 C CA . VAL A 1 412 ? -6.414 -4.52 -3.076 1 91.75 412 VAL A CA 1
ATOM 3334 C C . VAL A 1 412 ? -7.73 -3.814 -2.742 1 91.75 412 VAL A C 1
ATOM 3336 O O . VAL A 1 412 ? -8.703 -4.457 -2.342 1 91.75 412 VAL A O 1
ATOM 3339 N N . TRP A 1 413 ? -7.711 -2.518 -2.885 1 92.19 413 TRP A N 1
ATOM 3340 C CA . TRP A 1 413 ? -8.922 -1.736 -2.646 1 92.19 413 TRP A CA 1
ATOM 3341 C C . TRP A 1 413 ? -10.055 -2.205 -3.547 1 92.19 413 TRP A C 1
ATOM 3343 O O . TRP A 1 413 ? -11.164 -2.48 -3.07 1 92.19 413 TRP A O 1
ATOM 3353 N N . SER A 1 414 ? -9.812 -2.311 -4.824 1 92.81 414 SER A N 1
ATOM 3354 C CA . SER A 1 414 ? -10.82 -2.703 -5.797 1 92.81 414 SER A CA 1
ATOM 3355 C C . SER A 1 414 ? -11.312 -4.125 -5.539 1 92.81 414 SER A C 1
ATOM 3357 O O . SER A 1 414 ? -12.516 -4.398 -5.617 1 92.81 414 SER A O 1
ATOM 3359 N N . LEU A 1 415 ? -10.375 -5.027 -5.262 1 92.81 415 LEU A N 1
ATOM 3360 C CA . LEU A 1 415 ? -10.758 -6.406 -4.961 1 92.81 415 LEU A CA 1
ATOM 3361 C C . LEU A 1 415 ? -11.664 -6.461 -3.734 1 92.81 415 LEU A C 1
ATOM 3363 O O . LEU A 1 415 ? -12.656 -7.195 -3.727 1 92.81 415 LEU A O 1
ATOM 3367 N N . GLY A 1 416 ? -11.25 -5.734 -2.766 1 90.5 416 GLY A N 1
ATOM 3368 C CA . GLY A 1 416 ? -12.023 -5.719 -1.536 1 90.5 416 GLY A CA 1
ATOM 3369 C C . GLY A 1 416 ? -13.43 -5.188 -1.728 1 90.5 416 GLY A C 1
ATOM 3370 O O . GLY A 1 416 ? -14.375 -5.676 -1.101 1 90.5 416 GLY A O 1
ATOM 3371 N N . ARG A 1 417 ? -13.562 -4.168 -2.543 1 90.06 417 ARG A N 1
ATOM 3372 C CA . ARG A 1 417 ? -14.875 -3.582 -2.797 1 90.06 417 ARG A CA 1
ATOM 3373 C C . ARG A 1 417 ? -15.734 -4.516 -3.643 1 90.06 417 ARG A C 1
ATOM 3375 O O . ARG A 1 417 ? -16.938 -4.629 -3.42 1 90.06 417 ARG A O 1
ATOM 3382 N N . ARG A 1 418 ? -15.172 -5.184 -4.586 1 90.56 418 ARG A N 1
ATOM 3383 C CA . ARG A 1 418 ? -15.898 -6.051 -5.512 1 90.56 418 ARG A CA 1
ATOM 3384 C C . ARG A 1 418 ? -16.188 -7.402 -4.875 1 90.56 418 ARG A C 1
ATOM 3386 O O . ARG A 1 418 ? -17.156 -8.07 -5.234 1 90.56 418 ARG A O 1
ATOM 3393 N N . LEU A 1 419 ? -15.297 -7.812 -3.98 1 92 419 LEU A N 1
ATOM 3394 C CA . LEU A 1 419 ? -15.453 -9.078 -3.271 1 92 419 LEU A CA 1
ATOM 3395 C C . LEU A 1 419 ? -15.438 -8.867 -1.763 1 92 419 LEU A C 1
ATOM 3397 O O . LEU A 1 419 ? -14.508 -9.289 -1.079 1 92 419 LEU A O 1
ATOM 3401 N N . PRO A 1 420 ? -16.5 -8.359 -1.219 1 86.69 420 PRO A N 1
ATOM 3402 C CA . PRO A 1 420 ? -16.516 -7.934 0.182 1 86.69 420 PRO A CA 1
ATOM 3403 C C . PRO A 1 420 ? -16.516 -9.109 1.156 1 86.69 420 PRO A C 1
ATOM 3405 O O . PRO A 1 420 ? -16.172 -8.945 2.328 1 86.69 420 PRO A O 1
ATOM 3408 N N . ASP A 1 421 ? -16.828 -10.281 0.721 1 88.62 421 ASP A N 1
ATOM 3409 C CA . ASP A 1 421 ? -16.984 -11.422 1.624 1 88.62 421 ASP A CA 1
ATOM 3410 C C . ASP A 1 421 ? -15.711 -12.266 1.677 1 88.62 421 ASP A C 1
ATOM 3412 O O . ASP A 1 421 ? -15.688 -13.32 2.311 1 88.62 421 ASP A O 1
ATOM 3416 N N . ALA A 1 422 ? -14.766 -11.891 1.043 1 91.31 422 ALA A N 1
ATOM 3417 C CA . ALA A 1 422 ? -13.539 -12.688 1 1 91.31 422 ALA A CA 1
ATOM 3418 C C . ALA A 1 422 ? -12.414 -12 1.775 1 91.31 422 ALA A C 1
ATOM 3420 O O . ALA A 1 422 ? -12.336 -10.773 1.814 1 91.31 422 ALA A O 1
ATOM 3421 N N . ASN A 1 423 ? -11.547 -12.844 2.479 1 93.38 423 ASN A N 1
ATOM 3422 C CA . ASN A 1 423 ? -10.297 -12.344 3.043 1 93.38 423 ASN A CA 1
ATOM 3423 C C . ASN A 1 423 ? -9.211 -12.227 1.979 1 93.38 423 ASN A C 1
ATOM 3425 O O . ASN A 1 423 ? -9.18 -13 1.025 1 93.38 423 ASN A O 1
ATOM 3429 N N . ILE A 1 424 ? -8.414 -11.25 2.131 1 94.38 424 ILE A N 1
ATOM 3430 C CA . ILE A 1 424 ? -7.32 -11.078 1.182 1 94.38 424 ILE A CA 1
ATOM 3431 C C . ILE A 1 424 ? -5.984 -11.289 1.893 1 94.38 424 ILE A C 1
ATOM 3433 O O . ILE A 1 424 ? -5.707 -10.641 2.906 1 94.38 424 ILE A O 1
ATOM 3437 N N . LYS A 1 425 ? -5.254 -12.211 1.436 1 94.81 425 LYS A N 1
ATOM 3438 C CA . LYS A 1 425 ? -3.908 -12.469 1.938 1 94.81 425 LYS A CA 1
ATOM 3439 C C . LYS A 1 425 ? -2.852 -11.914 0.987 1 94.81 425 LYS A C 1
ATOM 3441 O O . LYS A 1 425 ? -2.828 -12.258 -0.196 1 94.81 425 LYS A O 1
ATOM 3446 N N . LEU A 1 426 ? -2.021 -11.039 1.444 1 91.81 426 LEU A N 1
ATOM 3447 C CA . LEU A 1 426 ? -0.946 -10.453 0.655 1 91.81 426 LEU A CA 1
ATOM 3448 C C . LEU A 1 426 ? 0.4 -11.062 1.024 1 91.81 426 LEU A C 1
ATOM 3450 O O . LEU A 1 426 ? 0.749 -11.141 2.205 1 91.81 426 LEU A O 1
ATOM 3454 N N . ASN A 1 427 ? 1.083 -11.555 0.015 1 90.38 427 ASN A N 1
ATOM 3455 C CA . ASN A 1 427 ? 2.404 -12.148 0.196 1 90.38 427 ASN A CA 1
ATOM 3456 C C . ASN A 1 427 ? 3.43 -11.531 -0.747 1 90.38 427 ASN A C 1
ATOM 3458 O O . ASN A 1 427 ? 3.262 -11.57 -1.967 1 90.38 427 ASN A O 1
ATOM 3462 N N . LYS A 1 428 ? 4.43 -10.914 -0.132 1 86.69 428 LYS A N 1
ATOM 3463 C CA . LYS A 1 428 ? 5.531 -10.391 -0.938 1 86.69 428 LYS A CA 1
ATOM 3464 C C . LYS A 1 428 ? 6.645 -11.43 -1.079 1 86.69 428 LYS A C 1
ATOM 3466 O O . LYS A 1 428 ? 7.234 -11.852 -0.083 1 86.69 428 LYS A O 1
ATOM 3471 N N . ILE A 1 429 ? 6.836 -11.914 -2.268 1 83.38 429 ILE A N 1
ATOM 3472 C CA . ILE A 1 429 ? 7.871 -12.906 -2.535 1 83.38 429 ILE A CA 1
ATOM 3473 C C . ILE A 1 429 ? 8.789 -12.406 -3.645 1 83.38 429 ILE A C 1
ATOM 3475 O O . ILE A 1 429 ? 8.328 -12.07 -4.738 1 83.38 429 ILE A O 1
ATOM 3479 N N . ASP A 1 430 ? 10.156 -12.25 -3.305 1 74.06 430 ASP A N 1
ATOM 3480 C CA . ASP A 1 430 ? 11.109 -11.852 -4.336 1 74.06 430 ASP A CA 1
ATOM 3481 C C . ASP A 1 430 ? 11.289 -12.961 -5.375 1 74.06 430 ASP A C 1
ATOM 3483 O O . ASP A 1 430 ? 11.617 -14.094 -5.027 1 74.06 430 ASP A O 1
ATOM 3487 N N . ARG A 1 431 ? 10.914 -12.703 -6.691 1 65.06 431 ARG A N 1
ATOM 3488 C CA . ARG A 1 431 ? 11.016 -13.688 -7.766 1 65.06 431 ARG A CA 1
ATOM 3489 C C . ARG A 1 431 ? 12.461 -14.141 -7.953 1 65.06 431 ARG A C 1
ATOM 3491 O O . ARG A 1 431 ? 12.711 -15.281 -8.359 1 65.06 431 ARG A O 1
ATOM 3498 N N . PHE A 1 432 ? 13.359 -13.148 -7.816 1 58.41 432 PHE A N 1
ATOM 3499 C CA . PHE A 1 432 ? 14.734 -13.422 -8.227 1 58.41 432 PHE A CA 1
ATOM 3500 C C . PHE A 1 432 ? 15.602 -13.773 -7.02 1 58.41 432 PHE A C 1
ATOM 3502 O O . PHE A 1 432 ? 16.828 -13.867 -7.129 1 58.41 432 PHE A O 1
ATOM 3509 N N . HIS A 1 433 ? 15.234 -13.891 -5.93 1 47.97 433 HIS A N 1
ATOM 3510 C CA . HIS A 1 433 ? 16.219 -14.336 -4.957 1 47.97 433 HIS A CA 1
ATOM 3511 C C . HIS A 1 433 ? 16.422 -15.844 -5.027 1 47.97 433 HIS A C 1
ATOM 3513 O O . HIS A 1 433 ? 15.461 -16.609 -4.91 1 47.97 433 HIS A O 1
ATOM 3519 N N . PRO A 1 434 ? 17.609 -16.375 -5.492 1 40.91 434 PRO A N 1
ATOM 3520 C CA . PRO A 1 434 ? 18.109 -17.75 -5.473 1 40.91 434 PRO A CA 1
ATOM 3521 C C . PRO A 1 434 ? 17.859 -18.453 -4.141 1 40.91 434 PRO A C 1
ATOM 3523 O O . PRO A 1 434 ? 17.75 -17.797 -3.102 1 40.91 434 PRO A O 1
ATOM 3526 N N . MET B 1 1 ? 2.365 44.094 -6.617 1 29.19 1 MET B N 1
ATOM 3527 C CA . MET B 1 1 ? 3.654 44.062 -7.305 1 29.19 1 MET B CA 1
ATOM 3528 C C . MET B 1 1 ? 4.02 45.438 -7.848 1 29.19 1 MET B C 1
ATOM 3530 O O . MET B 1 1 ? 5.191 45.844 -7.84 1 29.19 1 MET B O 1
ATOM 3534 N N . GLN B 1 2 ? 2.939 46.156 -8.344 1 32.62 2 GLN B N 1
ATOM 3535 C CA . GLN B 1 2 ? 3.215 47.438 -8.961 1 32.62 2 GLN B CA 1
ATOM 3536 C C . GLN B 1 2 ? 3.59 48.469 -7.914 1 32.62 2 GLN B C 1
ATOM 3538 O O . GLN B 1 2 ? 4.469 49.312 -8.141 1 32.62 2 GLN B O 1
ATOM 3543 N N . CYS B 1 3 ? 2.797 48.406 -6.852 1 35.22 3 CYS B N 1
ATOM 3544 C CA . CYS B 1 3 ? 3.074 49.406 -5.82 1 35.22 3 CYS B CA 1
ATOM 3545 C C . CYS B 1 3 ? 4.434 49.188 -5.18 1 35.22 3 CYS B C 1
ATOM 3547 O O . CYS B 1 3 ? 5.051 50.094 -4.652 1 35.22 3 CYS B O 1
ATOM 3549 N N . GLU B 1 4 ? 4.859 47.938 -5.348 1 36.28 4 GLU B N 1
ATOM 3550 C CA . GLU B 1 4 ? 6.16 47.594 -4.773 1 36.28 4 GLU B CA 1
ATOM 3551 C C . GLU B 1 4 ? 7.297 48.094 -5.656 1 36.28 4 GLU B C 1
ATOM 3553 O O . GLU B 1 4 ? 8.367 48.469 -5.16 1 36.28 4 GLU B O 1
ATOM 3558 N N . ALA B 1 5 ? 7.039 48.156 -6.93 1 43.94 5 ALA B N 1
ATOM 3559 C CA . ALA B 1 5 ? 8.086 48.562 -7.855 1 43.94 5 ALA B CA 1
ATOM 3560 C C . ALA B 1 5 ? 8.289 50.094 -7.801 1 43.94 5 ALA B C 1
ATOM 3562 O O . ALA B 1 5 ? 9.422 50.562 -7.852 1 43.94 5 ALA B O 1
ATOM 3563 N N . GLU B 1 6 ? 7.234 50.719 -7.898 1 40.53 6 GLU B N 1
ATOM 3564 C CA . GLU B 1 6 ? 7.336 52.188 -7.82 1 40.53 6 GLU B CA 1
ATOM 3565 C C . GLU B 1 6 ? 7.914 52.625 -6.48 1 40.53 6 GLU B C 1
ATOM 3567 O O . GLU B 1 6 ? 8.68 53.594 -6.418 1 40.53 6 GLU B O 1
ATOM 3572 N N . ASN B 1 7 ? 7.531 51.812 -5.484 1 43.28 7 ASN B N 1
ATOM 3573 C CA . ASN B 1 7 ? 8.078 52.062 -4.152 1 43.28 7 ASN B CA 1
ATOM 3574 C C . ASN B 1 7 ? 9.562 51.719 -4.082 1 43.28 7 ASN B C 1
ATOM 3576 O O . ASN B 1 7 ? 10.32 52.375 -3.381 1 43.28 7 ASN B O 1
ATOM 3580 N N . ASN B 1 8 ? 9.891 50.812 -4.934 1 47.66 8 ASN B N 1
ATOM 3581 C CA . ASN B 1 8 ? 11.312 50.469 -5.012 1 47.66 8 ASN B CA 1
ATOM 3582 C C . ASN B 1 8 ? 12.117 51.594 -5.656 1 47.66 8 ASN B C 1
ATOM 3584 O O . ASN B 1 8 ? 13.25 51.844 -5.25 1 47.66 8 ASN B O 1
ATOM 3588 N N . HIS B 1 9 ? 11.516 52.219 -6.656 1 47.19 9 HIS B N 1
ATOM 3589 C CA . HIS B 1 9 ? 12.242 53.312 -7.312 1 47.19 9 HIS B CA 1
ATOM 3590 C C . HIS B 1 9 ? 12.445 54.5 -6.367 1 47.19 9 HIS B C 1
ATOM 3592 O O . HIS B 1 9 ? 13.523 55.094 -6.348 1 47.19 9 HIS B O 1
ATOM 3598 N N . VAL B 1 10 ? 11.461 54.844 -5.609 1 50.12 10 VAL B N 1
ATOM 3599 C CA . VAL B 1 10 ? 11.594 55.906 -4.633 1 50.12 10 VAL B CA 1
ATOM 3600 C C . VAL B 1 10 ? 12.594 55.5 -3.553 1 50.12 10 VAL B C 1
ATOM 3602 O O . VAL B 1 10 ? 13.43 56.312 -3.139 1 50.12 10 VAL B O 1
ATOM 3605 N N . LEU B 1 11 ? 12.602 54.25 -3.301 1 52.97 11 LEU B N 1
ATOM 3606 C CA . LEU B 1 11 ? 13.539 53.719 -2.307 1 52.97 11 LEU B CA 1
ATOM 3607 C C . LEU B 1 11 ? 14.969 53.781 -2.822 1 52.97 11 LEU B C 1
ATOM 3609 O O . LEU B 1 11 ? 15.891 54.125 -2.074 1 52.97 11 LEU B O 1
ATOM 3613 N N . VAL B 1 12 ? 15.133 53.5 -4.062 1 52.16 12 VAL B N 1
ATOM 3614 C CA . VAL B 1 12 ? 16.453 53.562 -4.684 1 52.16 12 VAL B CA 1
ATOM 3615 C C . VAL B 1 12 ? 16.906 55 -4.785 1 52.16 12 VAL B C 1
ATOM 3617 O O . VAL B 1 12 ? 18.078 55.312 -4.531 1 52.16 12 VAL B O 1
ATOM 3620 N N . VAL B 1 13 ? 16.016 55.906 -5.051 1 49.19 13 VAL B N 1
ATOM 3621 C CA . VAL B 1 13 ? 16.391 57.312 -5.215 1 49.19 13 VAL B CA 1
ATOM 3622 C C . VAL B 1 13 ? 16.766 57.906 -3.859 1 49.19 13 VAL B C 1
ATOM 3624 O O . VAL B 1 13 ? 17.766 58.594 -3.738 1 49.19 13 VAL B O 1
ATOM 3627 N N . VAL B 1 14 ? 16.078 57.5 -2.838 1 52.91 14 VAL B N 1
ATOM 3628 C CA . VAL B 1 14 ? 16.391 58.031 -1.508 1 52.91 14 VAL B CA 1
ATOM 3629 C C . VAL B 1 14 ? 17.719 57.438 -1.028 1 52.91 14 VAL B C 1
ATOM 3631 O O . VAL B 1 14 ? 18.562 58.156 -0.494 1 52.91 14 VAL B O 1
ATOM 3634 N N . ARG B 1 15 ? 18 56.156 -1.335 1 53.5 15 ARG B N 1
ATOM 3635 C CA . ARG B 1 15 ? 19.266 55.5 -0.965 1 53.5 15 ARG B CA 1
ATOM 3636 C C . ARG B 1 15 ? 20.422 56.125 -1.734 1 53.5 15 ARG B C 1
ATOM 3638 O O . ARG B 1 15 ? 21.5 56.344 -1.167 1 53.5 15 ARG B O 1
ATOM 3645 N N . ALA B 1 16 ? 20.328 56.188 -2.943 1 51.75 16 ALA B N 1
ATOM 3646 C CA . ALA B 1 16 ? 21.391 56.719 -3.805 1 51.75 16 ALA B CA 1
ATOM 3647 C C . ALA B 1 16 ? 21.734 58.156 -3.424 1 51.75 16 ALA B C 1
ATOM 3649 O O . ALA B 1 16 ? 22.906 58.531 -3.451 1 51.75 16 ALA B O 1
ATOM 3650 N N . GLN B 1 17 ? 20.953 58.875 -3.072 1 47.91 17 GLN B N 1
ATOM 3651 C CA . GLN B 1 17 ? 21.219 60.281 -2.697 1 47.91 17 GLN B CA 1
ATOM 3652 C C . GLN B 1 17 ? 21.953 60.375 -1.364 1 47.91 17 GLN B C 1
ATOM 3654 O O . GLN B 1 17 ? 22.734 61.281 -1.144 1 47.91 17 GLN B O 1
ATOM 3659 N N . MET B 1 18 ? 21.812 59.406 -0.605 1 47.53 18 MET B N 1
ATOM 3660 C CA . MET B 1 18 ? 22.438 59.406 0.717 1 47.53 18 MET B CA 1
ATOM 3661 C C . MET B 1 18 ? 23.875 58.938 0.646 1 47.53 18 MET B C 1
ATOM 3663 O O . MET B 1 18 ? 24.703 59.312 1.478 1 47.53 18 MET B O 1
ATOM 3667 N N . MET B 1 19 ? 24.359 58 -0.106 1 46.06 19 MET B N 1
ATOM 3668 C CA . MET B 1 19 ? 25.719 57.469 -0.141 1 46.06 19 MET B CA 1
ATOM 3669 C C . MET B 1 19 ? 26.688 58.5 -0.71 1 46.06 19 MET B C 1
ATOM 3671 O O . MET B 1 19 ? 27.891 58.406 -0.501 1 46.06 19 MET B O 1
ATOM 3675 N N . HIS B 1 20 ? 26.531 59.219 -1.758 1 36.5 20 HIS B N 1
ATOM 3676 C CA . HIS B 1 20 ? 27.547 60.125 -2.299 1 36.5 20 HIS B CA 1
ATOM 3677 C C . HIS B 1 20 ? 27.156 61.594 -2.08 1 36.5 20 HIS B C 1
ATOM 3679 O O . HIS B 1 20 ? 26.453 62.188 -2.902 1 36.5 20 HIS B O 1
ATOM 3685 N N . PRO B 1 21 ? 27.359 62.062 -0.806 1 38.03 21 PRO B N 1
ATOM 3686 C CA . PRO B 1 21 ? 27.203 63.5 -0.69 1 38.03 21 PRO B CA 1
ATOM 3687 C C . PRO B 1 21 ? 28.234 64.312 -1.488 1 38.03 21 PRO B C 1
ATOM 3689 O O . PRO B 1 21 ? 29.422 64.25 -1.157 1 38.03 21 PRO B O 1
ATOM 3692 N N . GLU B 1 22 ? 28.453 64.062 -2.791 1 35.28 22 GLU B N 1
ATOM 3693 C CA . GLU B 1 22 ? 29.5 64.875 -3.438 1 35.28 22 GLU B CA 1
ATOM 3694 C C . GLU B 1 22 ? 29.438 66.312 -3.012 1 35.28 22 GLU B C 1
ATOM 3696 O O . GLU B 1 22 ? 28.359 66.875 -2.717 1 35.28 22 GLU B O 1
ATOM 3701 N N . PRO B 1 23 ? 30.719 67 -2.715 1 35.81 23 PRO B N 1
ATOM 3702 C CA . PRO B 1 23 ? 30.875 68.438 -2.51 1 35.81 23 PRO B CA 1
ATOM 3703 C C . PRO B 1 23 ? 30.078 69.312 -3.508 1 35.81 23 PRO B C 1
ATOM 3705 O O . PRO B 1 23 ? 29.734 68.812 -4.582 1 35.81 23 PRO B O 1
ATOM 3708 N N . THR B 1 24 ? 29.641 70.438 -3.109 1 32.41 24 THR B N 1
ATOM 3709 C CA . THR B 1 24 ? 28.859 71.5 -3.738 1 32.41 24 THR B CA 1
ATOM 3710 C C . THR B 1 24 ? 29.5 71.938 -5.051 1 32.41 24 THR B C 1
ATOM 3712 O O . THR B 1 24 ? 30.266 72.938 -5.082 1 32.41 24 THR B O 1
ATOM 3715 N N . MET B 1 25 ? 30.203 71.188 -5.898 1 30.48 25 MET B N 1
ATOM 3716 C CA . MET B 1 25 ? 30.438 72 -7.051 1 30.48 25 MET B CA 1
ATOM 3717 C C . MET B 1 25 ? 29.125 72.562 -7.582 1 30.48 25 MET B C 1
ATOM 3719 O O . MET B 1 25 ? 28.062 71.938 -7.414 1 30.48 25 MET B O 1
ATOM 3723 N N . LYS B 1 26 ? 29.266 73.562 -8.539 1 35.22 26 LYS B N 1
ATOM 3724 C CA . LYS B 1 26 ? 28.281 74.438 -9.195 1 35.22 26 LYS B CA 1
ATOM 3725 C C . LYS B 1 26 ? 27.094 73.625 -9.695 1 35.22 26 LYS B C 1
ATOM 3727 O O . LYS B 1 26 ? 27.234 72.5 -10.086 1 35.22 26 LYS B O 1
ATOM 3732 N N . ARG B 1 27 ? 25.859 74.188 -9.555 1 31.41 27 ARG B N 1
ATOM 3733 C CA . ARG B 1 27 ? 24.406 74.125 -9.602 1 31.41 27 ARG B CA 1
ATOM 3734 C C . ARG B 1 27 ? 23.938 73.562 -10.961 1 31.41 27 ARG B C 1
ATOM 3736 O O . ARG B 1 27 ? 23.422 74.375 -11.773 1 31.41 27 ARG B O 1
ATOM 3743 N N . ALA B 1 28 ? 24.609 72.875 -11.812 1 31.73 28 ALA B N 1
ATOM 3744 C CA . ALA B 1 28 ? 23.672 72.562 -12.883 1 31.73 28 ALA B CA 1
ATOM 3745 C C . ALA B 1 28 ? 22.438 71.812 -12.328 1 31.73 28 ALA B C 1
ATOM 3747 O O . ALA B 1 28 ? 22.469 71.312 -11.219 1 31.73 28 ALA B O 1
ATOM 3748 N N . GLY B 1 29 ? 21.297 71.625 -13.172 1 33.69 29 GLY B N 1
ATOM 3749 C CA . GLY B 1 29 ? 19.953 71.188 -12.828 1 33.69 29 GLY B CA 1
ATOM 3750 C C . GLY B 1 29 ? 19.969 70 -11.922 1 33.69 29 GLY B C 1
ATOM 3751 O O . GLY B 1 29 ? 19.531 68.875 -12.328 1 33.69 29 GLY B O 1
ATOM 3752 N N . GLY B 1 30 ? 20.859 69.812 -11.07 1 31.86 30 GLY B N 1
ATOM 3753 C CA . GLY B 1 30 ? 21.391 68.688 -10.391 1 31.86 30 GLY B CA 1
ATOM 3754 C C . GLY B 1 30 ? 20.375 67.938 -9.523 1 31.86 30 GLY B C 1
ATOM 3755 O O . GLY B 1 30 ? 19.234 68.375 -9.398 1 31.86 30 GLY B O 1
ATOM 3756 N N . PRO B 1 31 ? 20.719 66.812 -8.906 1 38.53 31 PRO B N 1
ATOM 3757 C CA . PRO B 1 31 ? 19.922 65.938 -8.062 1 38.53 31 PRO B CA 1
ATOM 3758 C C . PRO B 1 31 ? 19.016 66.688 -7.094 1 38.53 31 PRO B C 1
ATOM 3760 O O . PRO B 1 31 ? 18.328 66.062 -6.27 1 38.53 31 PRO B O 1
ATOM 3763 N N . THR B 1 32 ? 19 68 -7.031 1 41.03 32 THR B N 1
ATOM 3764 C CA . THR B 1 32 ? 18.172 68.875 -6.219 1 41.03 32 THR B CA 1
ATOM 3765 C C . THR B 1 32 ? 16.703 68.688 -6.574 1 41.03 32 THR B C 1
ATOM 3767 O O . THR B 1 32 ? 15.82 68.938 -5.75 1 41.03 32 THR B O 1
ATOM 3770 N N . ASN B 1 33 ? 16.453 68.25 -7.75 1 44.78 33 ASN B N 1
ATOM 3771 C CA . ASN B 1 33 ? 15.078 68.25 -8.227 1 44.78 33 ASN B CA 1
ATOM 3772 C C . ASN B 1 33 ? 14.297 67.062 -7.641 1 44.78 33 ASN B C 1
ATOM 3774 O O . ASN B 1 33 ? 13.094 67.125 -7.422 1 44.78 33 ASN B O 1
ATOM 3778 N N . ALA B 1 34 ? 14.844 65.938 -7.48 1 45.47 34 ALA B N 1
ATOM 3779 C CA . ALA B 1 34 ? 14.102 64.812 -6.969 1 45.47 34 ALA B CA 1
ATOM 3780 C C . ALA B 1 34 ? 13.742 65 -5.496 1 45.47 34 ALA B C 1
ATOM 3782 O O . ALA B 1 34 ? 12.656 64.625 -5.062 1 45.47 34 ALA B O 1
ATOM 3783 N N . VAL B 1 35 ? 14.648 65.5 -4.75 1 49.84 35 VAL B N 1
ATOM 3784 C CA . VAL B 1 35 ? 14.375 65.812 -3.357 1 49.84 35 VAL B CA 1
ATOM 3785 C C . VAL B 1 35 ? 13.258 66.875 -3.289 1 49.84 35 VAL B C 1
ATOM 3787 O O . VAL B 1 35 ? 12.391 66.812 -2.422 1 49.84 35 VAL B O 1
ATOM 3790 N N . ASP B 1 36 ? 13.328 67.625 -4.254 1 54.19 36 ASP B N 1
ATOM 3791 C CA . ASP B 1 36 ? 12.273 68.625 -4.359 1 54.19 36 ASP B CA 1
ATOM 3792 C C . ASP B 1 36 ? 10.93 68 -4.691 1 54.19 36 ASP B C 1
ATOM 3794 O O . ASP B 1 36 ? 9.891 68.438 -4.172 1 54.19 36 ASP B O 1
ATOM 3798 N N . ARG B 1 37 ? 11.062 67 -5.344 1 54.59 37 ARG B N 1
ATOM 3799 C CA . ARG B 1 37 ? 9.797 66.375 -5.727 1 54.59 37 ARG B CA 1
ATOM 3800 C C . ARG B 1 37 ? 9.219 65.562 -4.57 1 54.59 37 ARG B C 1
ATOM 3802 O O . ARG B 1 37 ? 8 65.562 -4.375 1 54.59 37 ARG B O 1
ATOM 3809 N N . LEU B 1 38 ? 10.062 65 -3.963 1 60.09 38 LEU B N 1
ATOM 3810 C CA . LEU B 1 38 ? 9.578 64.25 -2.822 1 60.09 38 LEU B CA 1
ATOM 3811 C C . LEU B 1 38 ? 9.102 65.125 -1.705 1 60.09 38 LEU B C 1
ATOM 3813 O O . LEU B 1 38 ? 8.117 64.875 -1.022 1 60.09 38 LEU B O 1
ATOM 3817 N N . SER B 1 39 ? 9.758 66.25 -1.639 1 61.12 39 SER B N 1
ATOM 3818 C CA . SER B 1 39 ? 9.406 67.25 -0.612 1 61.12 39 SER B CA 1
ATOM 3819 C C . SER B 1 39 ? 8.055 67.875 -0.896 1 61.12 39 SER B C 1
ATOM 3821 O O . SER B 1 39 ? 7.426 68.438 0 1 61.12 39 SER B O 1
ATOM 3823 N N . ALA B 1 40 ? 7.738 67.688 -2.125 1 63.25 40 ALA B N 1
ATOM 3824 C CA . ALA B 1 40 ? 6.457 68.25 -2.494 1 63.25 40 ALA B CA 1
ATOM 3825 C C . ALA B 1 40 ? 5.301 67.312 -2.164 1 63.25 40 ALA B C 1
ATOM 3827 O O . ALA B 1 40 ? 4.133 67.75 -2.223 1 63.25 40 ALA B O 1
ATOM 3828 N N . LEU B 1 41 ? 5.613 66.188 -1.778 1 67.75 41 LEU B N 1
ATOM 3829 C CA . LEU B 1 41 ? 4.555 65.25 -1.512 1 67.75 41 LEU B CA 1
ATOM 3830 C C . LEU B 1 41 ? 3.891 65.5 -0.166 1 67.75 41 LEU B C 1
ATOM 3832 O O . LEU B 1 41 ? 4.539 66 0.757 1 67.75 41 LEU B O 1
ATOM 3836 N N . PRO B 1 42 ? 2.533 65.375 -0.22 1 74.56 42 PRO B N 1
ATOM 3837 C CA . PRO B 1 42 ? 1.84 65.562 1.058 1 74.56 42 PRO B CA 1
ATOM 3838 C C . PRO B 1 42 ? 2.426 64.688 2.174 1 74.56 42 PRO B C 1
ATOM 3840 O O . PRO B 1 42 ? 3.018 63.625 1.904 1 74.56 42 PRO B O 1
ATOM 3843 N N . ASP B 1 43 ? 2.266 65.188 3.393 1 74.19 43 ASP B N 1
ATOM 3844 C CA . ASP B 1 43 ? 2.836 64.5 4.566 1 74.19 43 ASP B CA 1
ATOM 3845 C C . ASP B 1 43 ? 2.359 63.062 4.684 1 74.19 43 ASP B C 1
ATOM 3847 O O . ASP B 1 43 ? 3.139 62.188 5.035 1 74.19 43 ASP B O 1
ATOM 3851 N N . GLU B 1 44 ? 1.114 62.844 4.312 1 74.62 44 GLU B N 1
ATOM 3852 C CA . GLU B 1 44 ? 0.545 61.5 4.43 1 74.62 44 GLU B CA 1
ATOM 3853 C C . GLU B 1 44 ? 1.29 60.5 3.545 1 74.62 44 GLU B C 1
ATOM 3855 O O . GLU B 1 44 ? 1.55 59.375 3.957 1 74.62 44 GLU B O 1
ATOM 3860 N N . LEU B 1 45 ? 1.58 60.938 2.494 1 73.25 45 LEU B N 1
ATOM 3861 C CA . LEU B 1 45 ? 2.283 60.094 1.55 1 73.25 45 LEU B CA 1
ATOM 3862 C C . LEU B 1 45 ? 3.738 59.906 1.962 1 73.25 45 LEU B C 1
ATOM 3864 O O . LEU B 1 45 ? 4.297 58.812 1.813 1 73.25 45 LEU B O 1
ATOM 3868 N N . LEU B 1 46 ? 4.301 60.969 2.453 1 73.25 46 LEU B N 1
ATOM 3869 C CA . LEU B 1 46 ? 5.688 60.875 2.887 1 73.25 46 LEU B CA 1
ATOM 3870 C C . LEU B 1 46 ? 5.832 59.875 4.047 1 73.25 46 LEU B C 1
ATOM 3872 O O . LEU B 1 46 ? 6.793 59.125 4.098 1 73.25 46 LEU B O 1
ATOM 3876 N N . HIS B 1 47 ? 4.812 59.906 4.867 1 74.62 47 HIS B N 1
ATOM 3877 C CA . HIS B 1 47 ? 4.824 58.969 5.977 1 74.62 47 HIS B CA 1
ATOM 3878 C C . HIS B 1 47 ? 4.762 57.5 5.473 1 74.62 47 HIS B C 1
ATOM 3880 O O . HIS B 1 47 ? 5.414 56.625 6.027 1 74.62 47 HIS B O 1
ATOM 3886 N N . VAL B 1 48 ? 4.07 57.344 4.438 1 70.69 48 VAL B N 1
ATOM 3887 C CA . VAL B 1 48 ? 3.967 56.031 3.84 1 70.69 48 VAL B CA 1
ATOM 3888 C C . VAL B 1 48 ? 5.324 55.594 3.287 1 70.69 48 VAL B C 1
ATOM 3890 O O . VAL B 1 48 ? 5.758 54.469 3.49 1 70.69 48 VAL B O 1
ATOM 3893 N N . ILE B 1 49 ? 5.93 56.531 2.715 1 66.31 49 ILE B N 1
ATOM 3894 C CA . ILE B 1 49 ? 7.234 56.219 2.133 1 66.31 49 ILE B CA 1
ATOM 3895 C C . ILE B 1 49 ? 8.234 55.906 3.238 1 66.31 49 ILE B C 1
ATOM 3897 O O . ILE B 1 49 ? 8.984 54.938 3.131 1 66.31 49 ILE B O 1
ATOM 3901 N N . LEU B 1 50 ? 8.18 56.656 4.207 1 72.12 50 LEU B N 1
ATOM 3902 C CA . LEU B 1 50 ? 9.125 56.5 5.309 1 72.12 50 LEU B CA 1
ATOM 3903 C C . LEU B 1 50 ? 8.914 55.156 5.996 1 72.12 50 LEU B C 1
ATOM 3905 O O . LEU B 1 50 ? 9.859 54.562 6.523 1 72.12 50 LEU B O 1
ATOM 3909 N N . SER B 1 51 ? 7.684 54.688 5.902 1 71.56 51 SER B N 1
ATOM 3910 C CA . SER B 1 51 ? 7.348 53.438 6.57 1 71.56 51 SER B CA 1
ATOM 3911 C C . SER B 1 51 ? 8.047 52.25 5.906 1 71.56 51 SER B C 1
ATOM 3913 O O . SER B 1 51 ? 8.211 51.188 6.523 1 71.56 51 SER B O 1
ATOM 3915 N N . PHE B 1 52 ? 8.508 52.562 4.703 1 66.38 52 PHE B N 1
ATOM 3916 C CA . PHE B 1 52 ? 9.164 51.469 3.973 1 66.38 52 PHE B CA 1
ATOM 3917 C C . PHE B 1 52 ? 10.68 51.562 4.141 1 66.38 52 PHE B C 1
ATOM 3919 O O . PHE B 1 52 ? 11.398 50.625 3.725 1 66.38 52 PHE B O 1
ATOM 3926 N N . LEU B 1 53 ? 11.078 52.5 4.762 1 66.69 53 LEU B N 1
ATOM 3927 C CA . LEU B 1 53 ? 12.516 52.688 4.891 1 66.69 53 LEU B CA 1
ATOM 3928 C C . LEU B 1 53 ? 13.008 52.156 6.242 1 66.69 53 LEU B C 1
ATOM 3930 O O . LEU B 1 53 ? 12.305 52.281 7.246 1 66.69 53 LEU B O 1
ATOM 3934 N N . PRO B 1 54 ? 14.188 51.438 6.172 1 72.62 54 PRO B N 1
ATOM 3935 C CA . PRO B 1 54 ? 14.789 51.125 7.465 1 72.62 54 PRO B CA 1
ATOM 3936 C C . PRO B 1 54 ? 14.977 52.344 8.352 1 72.62 54 PRO B C 1
ATOM 3938 O O . PRO B 1 54 ? 15.211 53.469 7.848 1 72.62 54 PRO B O 1
ATOM 3941 N N . ALA B 1 55 ? 14.883 52.156 9.617 1 74.69 55 ALA B N 1
ATOM 3942 C CA . ALA B 1 55 ? 14.859 53.219 10.594 1 74.69 55 ALA B CA 1
ATOM 3943 C C . ALA B 1 55 ? 16.062 54.156 10.43 1 74.69 55 ALA B C 1
ATOM 3945 O O . ALA B 1 55 ? 15.938 55.375 10.453 1 74.69 55 ALA B O 1
ATOM 3946 N N . PRO B 1 56 ? 17.219 53.562 10.172 1 72.38 56 PRO B N 1
ATOM 3947 C CA . PRO B 1 56 ? 18.359 54.469 10.023 1 72.38 56 PRO B CA 1
ATOM 3948 C C . PRO B 1 56 ? 18.234 55.406 8.82 1 72.38 56 PRO B C 1
ATOM 3950 O O . PRO B 1 56 ? 18.641 56.562 8.875 1 72.38 56 PRO B O 1
ATOM 3953 N N . LEU B 1 57 ? 17.656 54.875 7.887 1 70.81 57 LEU B N 1
ATOM 3954 C CA . LEU B 1 57 ? 17.484 55.656 6.68 1 70.81 57 LEU B CA 1
ATOM 3955 C C . LEU B 1 57 ? 16.422 56.75 6.891 1 70.81 57 LEU B C 1
ATOM 3957 O O . LEU B 1 57 ? 16.547 57.844 6.379 1 70.81 57 LEU B O 1
ATOM 3961 N N . VAL B 1 58 ? 15.484 56.375 7.578 1 71.62 58 VAL B N 1
ATOM 3962 C CA . VAL B 1 58 ? 14.43 57.312 7.887 1 71.62 58 VAL B CA 1
ATOM 3963 C C . VAL B 1 58 ? 15.031 58.531 8.609 1 71.62 58 VAL B C 1
ATOM 3965 O O . VAL B 1 58 ? 14.766 59.688 8.242 1 71.62 58 VAL B O 1
ATOM 3968 N N . VAL B 1 59 ? 15.836 58.281 9.555 1 71.56 59 VAL B N 1
ATOM 3969 C CA . VAL B 1 59 ? 16.453 59.344 10.344 1 71.56 59 VAL B CA 1
ATOM 3970 C C . VAL B 1 59 ? 17.375 60.188 9.445 1 71.56 59 VAL B C 1
ATOM 3972 O O . VAL B 1 59 ? 17.438 61.406 9.594 1 71.56 59 VAL B O 1
ATOM 3975 N N . GLN B 1 60 ? 17.953 59.5 8.555 1 72.31 60 GLN B N 1
ATOM 3976 C CA . GLN B 1 60 ? 18.875 60.188 7.672 1 72.31 60 GLN B CA 1
ATOM 3977 C C . GLN B 1 60 ? 18.156 61.188 6.77 1 72.31 60 GLN B C 1
ATOM 3979 O O . GLN B 1 60 ? 18.734 62.188 6.336 1 72.31 60 GLN B O 1
ATOM 3984 N N . THR B 1 61 ? 17 60.844 6.496 1 68.81 61 THR B N 1
ATOM 3985 C CA . THR B 1 61 ? 16.25 61.75 5.641 1 68.81 61 THR B CA 1
ATOM 3986 C C . THR B 1 61 ? 16.031 63.094 6.332 1 68.81 61 THR B C 1
ATOM 3988 O O . THR B 1 61 ? 15.75 64.062 5.676 1 68.81 61 THR B O 1
ATOM 3991 N N . SER B 1 62 ? 16.203 63.094 7.629 1 69.75 62 SER B N 1
ATOM 3992 C CA . SER B 1 62 ? 16.031 64.312 8.375 1 69.75 62 SER B CA 1
ATOM 3993 C C . SER B 1 62 ? 17.078 65.375 7.969 1 69.75 62 SER B C 1
ATOM 3995 O O . SER B 1 62 ? 16.891 66.562 8.188 1 69.75 62 SER B O 1
ATOM 3997 N N . LEU B 1 63 ? 18.078 64.812 7.363 1 67.25 63 LEU B N 1
ATOM 3998 C CA . LEU B 1 63 ? 19.156 65.75 6.949 1 67.25 63 LEU B CA 1
ATOM 3999 C C . LEU B 1 63 ? 18.812 66.438 5.645 1 67.25 63 LEU B C 1
ATOM 4001 O O . LEU B 1 63 ? 19.469 67.375 5.258 1 67.25 63 LEU B O 1
ATOM 4005 N N . LEU B 1 64 ? 17.812 66 5.02 1 67.06 64 LEU B N 1
ATOM 4006 C CA . LEU B 1 64 ? 17.5 66.562 3.697 1 67.06 64 LEU B CA 1
ATOM 4007 C C . LEU B 1 64 ? 16.828 67.938 3.803 1 67.06 64 LEU B C 1
ATOM 4009 O O . LEU B 1 64 ? 17.156 68.812 3.027 1 67.06 64 LEU B O 1
ATOM 4013 N N . SER B 1 65 ? 15.852 68 4.703 1 67.44 65 SER B N 1
ATOM 4014 C CA . SER B 1 65 ? 15.172 69.25 4.906 1 67.44 65 SER B CA 1
ATOM 4015 C C . SER B 1 65 ? 14.492 69.312 6.266 1 67.44 65 SER B C 1
ATOM 4017 O O . SER B 1 65 ? 14.383 68.312 6.953 1 67.44 65 SER B O 1
ATOM 4019 N N . ARG B 1 66 ? 14.141 70.438 6.715 1 74.69 66 ARG B N 1
ATOM 4020 C CA . ARG B 1 66 ? 13.414 70.688 7.961 1 74.69 66 ARG B CA 1
ATOM 4021 C C . ARG B 1 66 ? 12.086 69.938 7.949 1 74.69 66 ARG B C 1
ATOM 4023 O O . ARG B 1 66 ? 11.633 69.438 8.984 1 74.69 66 ARG B O 1
ATOM 4030 N N . ARG B 1 67 ? 11.617 69.875 6.828 1 75.69 67 ARG B N 1
ATOM 4031 C CA . ARG B 1 67 ? 10.344 69.125 6.703 1 75.69 67 ARG B CA 1
ATOM 4032 C C . ARG B 1 67 ? 10.508 67.688 7.02 1 75.69 67 ARG B C 1
ATOM 4034 O O . ARG B 1 67 ? 9.695 67.062 7.742 1 75.69 67 ARG B O 1
ATOM 4041 N N . TRP B 1 68 ? 11.648 67.188 6.535 1 73.25 68 TRP B N 1
ATOM 4042 C CA . TRP B 1 68 ? 11.898 65.75 6.746 1 73.25 68 TRP B CA 1
ATOM 4043 C C . TRP B 1 68 ? 12.164 65.5 8.219 1 73.25 68 TRP B C 1
ATOM 4045 O O . TRP B 1 68 ? 11.781 64.438 8.727 1 73.25 68 TRP B O 1
ATOM 4055 N N . ARG B 1 69 ? 12.672 66.375 8.812 1 72.19 69 ARG B N 1
ATOM 4056 C CA . ARG B 1 69 ? 12.922 66.25 10.242 1 72.19 69 ARG B CA 1
ATOM 4057 C C . ARG B 1 69 ? 11.609 66.188 11.016 1 72.19 69 ARG B C 1
ATOM 4059 O O . ARG B 1 69 ? 11.484 65.375 11.938 1 72.19 69 ARG B O 1
ATOM 4066 N N . ARG B 1 70 ? 10.758 66.938 10.547 1 74.94 70 ARG B N 1
ATOM 4067 C CA . ARG B 1 70 ? 9.461 66.875 11.211 1 74.94 70 ARG B CA 1
ATOM 4068 C C . ARG B 1 70 ? 8.695 65.625 10.898 1 74.94 70 ARG B C 1
ATOM 4070 O O . ARG B 1 70 ? 8.023 65.062 11.766 1 74.94 70 ARG B O 1
ATOM 4077 N N . LEU B 1 71 ? 8.875 65.188 9.773 1 75.88 71 LEU B N 1
ATOM 4078 C CA . LEU B 1 71 ? 8.141 64 9.312 1 75.88 71 LEU B CA 1
ATOM 4079 C C . LEU B 1 71 ? 8.594 62.75 10.055 1 75.88 71 LEU B C 1
ATOM 4081 O O . LEU B 1 71 ? 7.773 61.906 10.438 1 75.88 71 LEU B O 1
ATOM 4085 N N . TRP B 1 72 ? 9.805 62.75 10.266 1 74.62 72 TRP B N 1
ATOM 4086 C CA . TRP B 1 72 ? 10.281 61.562 10.914 1 74.62 72 TRP B CA 1
ATOM 4087 C C . TRP B 1 72 ? 9.859 61.5 12.383 1 74.62 72 TRP B C 1
ATOM 4089 O O . TRP B 1 72 ? 9.531 60.438 12.914 1 74.62 72 TRP B O 1
ATOM 4099 N N . ARG B 1 73 ? 9.68 62.625 12.984 1 77.62 73 ARG B N 1
ATOM 4100 C CA . ARG B 1 73 ? 9.297 62.719 14.391 1 77.62 73 ARG B CA 1
ATOM 4101 C C . ARG B 1 73 ? 7.82 62.375 14.57 1 77.62 73 ARG B C 1
ATOM 4103 O O . ARG B 1 73 ? 7.383 62.062 15.672 1 77.62 73 ARG B O 1
ATOM 4110 N N . SER B 1 74 ? 7.078 62.469 13.438 1 79.94 74 SER B N 1
ATOM 4111 C CA . SER B 1 74 ? 5.637 62.25 13.547 1 79.94 74 SER B CA 1
ATOM 4112 C C . SER B 1 74 ? 5.191 61 12.805 1 79.94 74 SER B C 1
ATOM 4114 O O . SER B 1 74 ? 4.004 60.844 12.531 1 79.94 74 SER B O 1
ATOM 4116 N N . THR B 1 75 ? 6.105 60.125 12.492 1 80.44 75 THR B N 1
ATOM 4117 C CA . THR B 1 75 ? 5.777 58.906 11.766 1 80.44 75 THR B CA 1
ATOM 4118 C C . THR B 1 75 ? 4.871 58 12.602 1 80.44 75 THR B C 1
ATOM 4120 O O . THR B 1 75 ? 5.062 57.875 13.812 1 80.44 75 THR B O 1
ATOM 4123 N N . PRO B 1 76 ? 3.891 57.438 11.977 1 83.81 76 PRO B N 1
ATOM 4124 C CA . PRO B 1 76 ? 2.992 56.562 12.719 1 83.81 76 PRO B CA 1
ATOM 4125 C C . PRO B 1 76 ? 3.594 55.188 12.961 1 83.81 76 PRO B C 1
ATOM 4127 O O . PRO B 1 76 ? 3.041 54.375 13.734 1 83.81 76 PRO B O 1
ATOM 4130 N N . LEU B 1 77 ? 4.656 54.875 12.367 1 87.5 77 LEU B N 1
ATOM 4131 C CA . LEU B 1 77 ? 5.324 53.594 12.531 1 87.5 77 LEU B CA 1
ATOM 4132 C C . LEU B 1 77 ? 6.734 53.781 13.078 1 87.5 77 LEU B C 1
ATOM 4134 O O . LEU B 1 77 ? 7.539 54.531 12.5 1 87.5 77 LEU B O 1
ATOM 4138 N N . ILE B 1 78 ? 6.945 53.219 14.234 1 86.81 78 ILE B N 1
ATOM 4139 C CA . ILE B 1 78 ? 8.305 53.156 14.766 1 86.81 78 ILE B CA 1
ATOM 4140 C C . ILE B 1 78 ? 8.812 51.719 14.727 1 86.81 78 ILE B C 1
ATOM 4142 O O . ILE B 1 78 ? 8.266 50.844 15.391 1 86.81 78 ILE B O 1
ATOM 4146 N N . LYS B 1 79 ? 9.758 51.5 13.906 1 88.81 79 LYS B N 1
ATOM 4147 C CA . LYS B 1 79 ? 10.344 50.156 13.773 1 88.81 79 LYS B CA 1
ATOM 4148 C C . LYS B 1 79 ? 11.82 50.156 14.172 1 88.81 79 LYS B C 1
ATOM 4150 O O . LYS B 1 79 ? 12.625 50.875 13.555 1 88.81 79 LYS B O 1
ATOM 4155 N N . ILE B 1 80 ? 12.125 49.469 15.195 1 88.56 80 ILE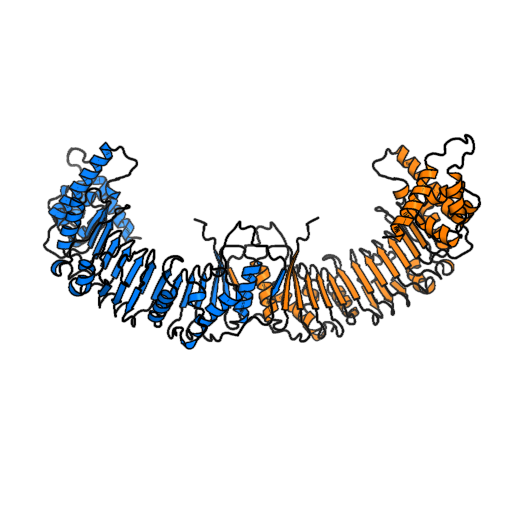 B N 1
ATOM 4156 C CA . ILE B 1 80 ? 13.508 49.344 15.664 1 88.56 80 ILE B CA 1
ATOM 4157 C C . ILE B 1 80 ? 13.961 47.875 15.523 1 88.56 80 ILE B C 1
ATOM 4159 O O . ILE B 1 80 ? 13.469 47 16.234 1 88.56 80 ILE B O 1
ATOM 4163 N N . HIS B 1 81 ? 14.914 47.625 14.656 1 87.38 81 HIS B N 1
ATOM 4164 C CA . HIS B 1 81 ? 15.414 46.281 14.391 1 87.38 81 HIS B CA 1
ATOM 4165 C C . HIS B 1 81 ? 16.938 46.25 14.445 1 87.38 81 HIS B C 1
ATOM 4167 O O . HIS B 1 81 ? 17.609 46.938 13.688 1 87.38 81 HIS B O 1
ATOM 4173 N N . GLU B 1 82 ? 17.359 45.375 15.188 1 84.81 82 GLU B N 1
ATOM 4174 C CA . GLU B 1 82 ? 18.812 45.281 15.359 1 84.81 82 GLU B CA 1
ATOM 4175 C C . GLU B 1 82 ? 19.5 44.844 14.078 1 84.81 82 GLU B C 1
ATOM 4177 O O . GLU B 1 82 ? 20.641 45.219 13.82 1 84.81 82 GLU B O 1
ATOM 4182 N N . GLN B 1 83 ? 18.844 44.031 13.328 1 79.12 83 GLN B N 1
ATOM 4183 C CA . GLN B 1 83 ? 19.453 43.469 12.117 1 79.12 83 GLN B CA 1
ATOM 4184 C C . GLN B 1 83 ? 19.875 44.594 11.164 1 79.12 83 GLN B C 1
ATOM 4186 O O . GLN B 1 83 ? 20.75 44.406 10.32 1 79.12 83 GLN B O 1
ATOM 4191 N N . GLU B 1 84 ? 19.219 45.688 11.266 1 76.88 84 GLU B N 1
ATOM 4192 C CA . GLU B 1 84 ? 19.547 46.812 10.398 1 76.88 84 GLU B CA 1
ATOM 4193 C C . GLU B 1 84 ? 20.938 47.375 10.703 1 76.88 84 GLU B C 1
ATOM 4195 O O . GLU B 1 84 ? 21.516 48.094 9.906 1 76.88 84 GLU B O 1
ATOM 4200 N N . PHE B 1 85 ? 21.516 46.969 11.82 1 75.44 85 PHE B N 1
ATOM 4201 C CA . PHE B 1 85 ? 22.828 47.469 12.234 1 75.44 85 PHE B CA 1
ATOM 4202 C C . PHE B 1 85 ? 23.875 46.375 12.109 1 75.44 85 PHE B C 1
ATOM 4204 O O . PHE B 1 85 ? 24.984 46.5 12.617 1 75.44 85 PHE B O 1
ATOM 4211 N N . VAL B 1 86 ? 23.562 45.375 11.305 1 67.5 86 VAL B N 1
ATOM 4212 C CA . VAL B 1 86 ? 24.453 44.281 10.922 1 67.5 86 VAL B CA 1
ATOM 4213 C C . VAL B 1 86 ? 25.141 43.719 12.164 1 67.5 86 VAL B C 1
ATOM 4215 O O . VAL B 1 86 ? 26.359 43.594 12.188 1 67.5 86 VAL B O 1
ATOM 4218 N N . ILE B 1 87 ? 24.453 43.719 13.219 1 67.56 87 ILE B N 1
ATOM 4219 C CA . ILE B 1 87 ? 25 43.125 14.445 1 67.56 87 ILE B CA 1
ATOM 4220 C C . ILE B 1 87 ? 25.062 41.594 14.32 1 67.56 87 ILE B C 1
ATOM 4222 O O . ILE B 1 87 ? 24.031 40.938 14.211 1 67.56 87 ILE B O 1
ATOM 4226 N N . SER B 1 88 ? 26.188 41.062 13.789 1 62.66 88 SER B N 1
ATOM 4227 C CA . SER B 1 88 ? 26.391 39.625 13.633 1 62.66 88 SER B CA 1
ATOM 4228 C C . SER B 1 88 ? 27.484 39.125 14.57 1 62.66 88 SER B C 1
ATOM 4230 O O . SER B 1 88 ? 28.375 39.875 14.969 1 62.66 88 SER B O 1
ATOM 4232 N N . SER B 1 89 ? 27.281 38 15.055 1 59.91 89 SER B N 1
ATOM 4233 C CA . SER B 1 89 ? 28.266 37.375 15.93 1 59.91 89 SER B CA 1
ATOM 4234 C C . SER B 1 89 ? 29.609 37.188 15.219 1 59.91 89 SER B C 1
ATOM 4236 O O . SER B 1 89 ? 30.625 36.938 15.859 1 59.91 89 SER B O 1
ATOM 4238 N N . LYS B 1 90 ? 29.547 37.344 13.992 1 60.62 90 LYS B N 1
ATOM 4239 C CA . LYS B 1 90 ? 30.781 37.031 13.273 1 60.62 90 LYS B CA 1
ATOM 4240 C C . LYS B 1 90 ? 31.719 38.25 13.281 1 60.62 90 LYS B C 1
ATOM 4242 O O . LYS B 1 90 ? 32.844 38.156 12.805 1 60.62 90 LYS B O 1
ATOM 4247 N N . ILE B 1 91 ? 31.5 39.219 13.867 1 65.94 91 ILE B N 1
ATOM 4248 C CA . ILE B 1 91 ? 32.25 40.438 13.828 1 65.94 91 ILE B CA 1
ATOM 4249 C C . ILE B 1 91 ? 33.156 40.562 15.062 1 65.94 91 ILE B C 1
ATOM 4251 O O . ILE B 1 91 ? 32.812 40.062 16.141 1 65.94 91 ILE B O 1
ATOM 4255 N N . ARG B 1 92 ? 34.219 41.125 14.828 1 63.34 92 ARG B N 1
ATOM 4256 C CA . ARG B 1 92 ? 35.156 41.344 15.906 1 63.34 92 ARG B CA 1
ATOM 4257 C C . ARG B 1 92 ? 34.5 42.062 17.094 1 63.34 92 ARG B C 1
ATOM 4259 O O . ARG B 1 92 ? 33.625 42.906 16.906 1 63.34 92 ARG B O 1
ATOM 4266 N N . THR B 1 93 ? 34.938 41.688 18.328 1 69.56 93 THR B N 1
ATOM 4267 C CA . THR B 1 93 ? 34.312 42.094 19.594 1 69.56 93 THR B CA 1
ATOM 4268 C C . THR B 1 93 ? 34.219 43.625 19.688 1 69.56 93 THR B C 1
ATOM 4270 O O . THR B 1 93 ? 33.188 44.156 20.062 1 69.56 93 THR B O 1
ATOM 4273 N N . ASN B 1 94 ? 35.312 44.219 19.438 1 72.44 94 ASN B N 1
ATOM 4274 C CA . ASN B 1 94 ? 35.312 45.688 19.547 1 72.44 94 ASN B CA 1
ATOM 4275 C C . ASN B 1 94 ? 34.344 46.312 18.578 1 72.44 94 ASN B C 1
ATOM 4277 O O . ASN B 1 94 ? 33.625 47.281 18.922 1 72.44 94 ASN B O 1
ATOM 4281 N N . THR B 1 95 ? 34.375 45.844 17.422 1 75.62 95 THR B N 1
ATOM 4282 C CA . THR B 1 95 ? 33.469 46.312 16.406 1 75.62 95 THR B CA 1
ATOM 4283 C C . THR B 1 95 ? 32.031 46.031 16.781 1 75.62 95 THR B C 1
ATOM 4285 O O . THR B 1 95 ? 31.141 46.844 16.531 1 75.62 95 THR B O 1
ATOM 4288 N N . LEU B 1 96 ? 32 44.938 17.438 1 77.56 96 LEU B N 1
ATOM 4289 C CA . LEU B 1 96 ? 30.688 44.531 17.891 1 77.56 96 LEU B CA 1
ATOM 4290 C C . LEU B 1 96 ? 30.156 45.5 18.938 1 77.56 96 LEU B C 1
ATOM 4292 O O . LEU B 1 96 ? 28.984 45.906 18.906 1 77.56 96 LEU B O 1
ATOM 4296 N N . GLU B 1 97 ? 31.031 45.875 19.766 1 81 97 GLU B N 1
ATOM 4297 C CA . GLU B 1 97 ? 30.656 46.812 20.812 1 81 97 GLU B CA 1
ATOM 4298 C C . GLU B 1 97 ? 30.281 48.188 20.234 1 81 97 GLU B C 1
ATOM 4300 O O . GLU B 1 97 ? 29.359 48.844 20.703 1 81 97 GLU B O 1
ATOM 4305 N N . GLU B 1 98 ? 30.922 48.531 19.281 1 82.56 98 GLU B N 1
ATOM 4306 C CA . GLU B 1 98 ? 30.641 49.812 18.625 1 82.56 98 GLU B CA 1
ATOM 4307 C C . GLU B 1 98 ? 29.297 49.781 17.906 1 82.56 98 GLU B C 1
ATOM 4309 O O . GLU B 1 98 ? 28.547 50.75 17.938 1 82.56 98 GLU B O 1
ATOM 4314 N N . ARG B 1 99 ? 29.141 48.781 17.297 1 80.88 99 ARG B N 1
ATOM 4315 C CA . ARG B 1 99 ? 27.875 48.625 16.578 1 80.88 99 ARG B CA 1
ATOM 4316 C C . ARG B 1 99 ? 26.688 48.594 17.531 1 80.88 99 ARG B C 1
ATOM 4318 O O . ARG B 1 99 ? 25.641 49.188 17.25 1 80.88 99 ARG B O 1
ATOM 4325 N N . TRP B 1 100 ? 26.938 48.031 18.656 1 83.19 100 TRP B N 1
ATOM 4326 C CA . TRP B 1 100 ? 25.906 48.031 19.688 1 83.19 100 TRP B CA 1
ATOM 4327 C C . TRP B 1 100 ? 25.641 49.438 20.203 1 83.19 100 TRP B C 1
ATOM 4329 O O . TRP B 1 100 ? 24.484 49.812 20.375 1 83.19 100 TRP B O 1
ATOM 4339 N N . ALA B 1 101 ? 26.625 50.031 20.375 1 84.25 101 ALA B N 1
ATOM 4340 C CA . ALA B 1 101 ? 26.5 51.406 20.875 1 84.25 101 ALA B CA 1
ATOM 4341 C C . ALA B 1 101 ? 25.75 52.281 19.875 1 84.25 101 ALA B C 1
ATOM 4343 O O . ALA B 1 101 ? 24.922 53.094 20.266 1 84.25 101 ALA B O 1
ATOM 4344 N N . LYS B 1 102 ? 26.047 52.062 18.656 1 82.31 102 LYS B N 1
ATOM 4345 C CA . LYS B 1 102 ? 25.375 52.812 17.609 1 82.31 102 LYS B CA 1
ATOM 4346 C C . LYS B 1 102 ? 23.875 52.5 17.578 1 82.31 102 LYS B C 1
ATOM 4348 O O . LYS B 1 102 ? 23.047 53.375 17.406 1 82.31 102 LYS B O 1
ATOM 4353 N N . PHE B 1 103 ? 23.594 51.312 17.672 1 85.88 103 PHE B N 1
ATOM 4354 C CA . PHE B 1 103 ? 22.203 50.875 17.688 1 85.88 103 PHE B CA 1
ATOM 4355 C C . PHE B 1 103 ? 21.453 51.469 18.875 1 85.88 103 PHE B C 1
ATOM 4357 O O . PHE B 1 103 ? 20.344 52 18.734 1 85.88 103 PHE B O 1
ATOM 4364 N N . GLU B 1 104 ? 22.156 51.375 20 1 87.19 104 GLU B N 1
ATOM 4365 C CA . GLU B 1 104 ? 21.531 51.875 21.219 1 87.19 104 GLU B CA 1
ATOM 4366 C C . GLU B 1 104 ? 21.266 53.375 21.125 1 87.19 104 GLU B C 1
ATOM 4368 O O . GLU B 1 104 ? 20.203 53.844 21.531 1 87.19 104 GLU B O 1
ATOM 4373 N N . ASP B 1 105 ? 22.203 54.031 20.625 1 86.12 105 ASP B N 1
ATOM 4374 C CA . ASP B 1 105 ? 22.047 55.469 20.453 1 86.12 105 ASP B CA 1
ATOM 4375 C C . ASP B 1 105 ? 20.906 55.812 19.484 1 86.12 105 ASP B C 1
ATOM 4377 O O . ASP B 1 105 ? 20.109 56.688 19.734 1 86.12 105 ASP B O 1
ATOM 4381 N N . PHE B 1 106 ? 20.953 55.156 18.531 1 83.69 106 PHE B N 1
ATOM 4382 C CA . PHE B 1 106 ? 19.938 55.344 17.516 1 83.69 106 PHE B CA 1
ATOM 4383 C C . PHE B 1 106 ? 18.547 55.094 18.094 1 83.69 106 PHE B C 1
ATOM 4385 O O . PHE B 1 106 ? 17.641 55.938 17.953 1 83.69 106 PHE B O 1
ATOM 4392 N N . ALA B 1 107 ? 18.344 53.938 18.672 1 86.25 107 ALA B N 1
ATOM 4393 C CA . ALA B 1 107 ? 17.047 53.562 19.219 1 86.25 107 ALA B CA 1
ATOM 4394 C C . ALA B 1 107 ? 16.578 54.562 20.266 1 86.25 107 ALA B C 1
ATOM 4396 O O . ALA B 1 107 ? 15.43 55 20.25 1 86.25 107 ALA B O 1
ATOM 4397 N N . THR B 1 108 ? 17.469 54.938 21.062 1 87.94 108 THR B N 1
ATOM 4398 C CA . THR B 1 108 ? 17.156 55.875 22.109 1 87.94 108 THR B CA 1
ATOM 4399 C C . THR B 1 108 ? 16.719 57.219 21.531 1 87.94 108 THR B C 1
ATOM 4401 O O . THR B 1 108 ? 15.703 57.781 21.922 1 87.94 108 THR B O 1
ATOM 4404 N N . ASN B 1 109 ? 17.453 57.688 20.562 1 84 109 ASN B N 1
ATOM 4405 C CA . ASN B 1 109 ? 17.156 59 19.969 1 84 109 ASN B CA 1
ATOM 4406 C C . ASN B 1 109 ? 15.859 58.969 19.172 1 84 109 ASN B C 1
ATOM 4408 O O . ASN B 1 109 ? 15.086 59.906 19.188 1 84 109 ASN B O 1
ATOM 4412 N N . LEU B 1 110 ? 15.727 57.906 18.516 1 83.06 110 LEU B N 1
ATOM 4413 C CA . LEU B 1 110 ? 14.508 57.781 17.734 1 83.06 110 LEU B CA 1
ATOM 4414 C C . LEU B 1 110 ? 13.273 57.906 18.609 1 83.06 110 LEU B C 1
ATOM 4416 O O . LEU B 1 110 ? 12.32 58.594 18.25 1 83.06 110 LEU B O 1
ATOM 4420 N N . LEU B 1 111 ? 13.281 57.312 19.766 1 86.56 111 LEU B N 1
ATOM 4421 C CA . LEU B 1 111 ? 12.141 57.312 20.672 1 86.56 111 LEU B CA 1
ATOM 4422 C C . LEU B 1 111 ? 12.055 58.625 21.422 1 86.56 111 LEU B C 1
ATOM 4424 O O . LEU B 1 111 ? 10.961 59.125 21.734 1 86.56 111 LEU B O 1
ATOM 4428 N N . LEU B 1 112 ? 13.156 59.219 21.641 1 81.75 112 LEU B N 1
ATOM 4429 C CA . LEU B 1 112 ? 13.195 60.469 22.406 1 81.75 112 LEU B CA 1
ATOM 4430 C C . LEU B 1 112 ? 12.664 61.625 21.578 1 81.75 112 LEU B C 1
ATOM 4432 O O . LEU B 1 112 ? 11.984 62.5 22.094 1 81.75 112 LEU B O 1
ATOM 4436 N N . PHE B 1 113 ? 12.922 61.562 20.344 1 79.62 113 PHE B N 1
ATOM 4437 C CA . PHE B 1 113 ? 12.625 62.719 19.516 1 79.62 113 PHE B CA 1
ATOM 4438 C C . PHE B 1 113 ? 11.297 62.562 18.797 1 79.62 113 PHE B C 1
ATOM 4440 O O . PHE B 1 113 ? 10.844 63.5 18.109 1 79.62 113 PHE B O 1
ATOM 4447 N N . HIS B 1 114 ? 10.773 61.469 19.016 1 82.38 114 HIS B N 1
ATOM 4448 C CA . HIS B 1 114 ? 9.461 61.281 18.406 1 82.38 114 HIS B CA 1
ATOM 4449 C C . HIS B 1 114 ? 8.414 62.188 19.047 1 82.38 114 HIS B C 1
ATOM 4451 O O . HIS B 1 114 ? 8.43 62.375 20.266 1 82.38 114 HIS B O 1
ATOM 4457 N N . ASP B 1 115 ? 7.547 62.688 18.203 1 78.19 115 ASP B N 1
ATOM 4458 C CA . ASP B 1 115 ? 6.484 63.562 18.703 1 78.19 115 ASP B CA 1
ATOM 4459 C C . ASP B 1 115 ? 5.359 62.719 19.328 1 78.19 115 ASP B C 1
ATOM 4461 O O . ASP B 1 115 ? 4.938 61.719 18.766 1 78.19 115 ASP B O 1
ATOM 4465 N N . ASN B 1 116 ? 5.035 63.031 20.609 1 66.19 116 ASN B N 1
ATOM 4466 C CA . ASN B 1 116 ? 4.043 62.281 21.375 1 66.19 116 ASN B CA 1
ATOM 4467 C C . ASN B 1 116 ? 2.631 62.781 21.109 1 66.19 116 ASN B C 1
ATOM 4469 O O . ASN B 1 116 ? 1.721 62.562 21.906 1 66.19 116 ASN B O 1
ATOM 4473 N N . THR B 1 117 ? 2.395 63.469 20.109 1 60.88 117 THR B N 1
ATOM 4474 C CA . THR B 1 117 ? 1.137 64.188 19.953 1 60.88 117 THR B CA 1
ATOM 4475 C C . THR B 1 117 ? 0.002 63.219 19.594 1 60.88 117 THR B C 1
ATOM 4477 O O . THR B 1 117 ? -1.153 63.469 19.953 1 60.88 117 THR B O 1
ATOM 4480 N N . SER B 1 118 ? 0.184 62.281 18.766 1 65.56 118 SER B N 1
ATOM 4481 C CA . SER B 1 118 ? -0.908 61.375 18.359 1 65.56 118 SER B CA 1
ATOM 4482 C C . SER B 1 118 ? -0.578 59.938 18.672 1 65.56 118 SER B C 1
ATOM 4484 O O . SER B 1 118 ? 0.587 59.594 18.875 1 65.56 118 SER B O 1
ATOM 4486 N N . ALA B 1 119 ? -1.658 59.219 18.922 1 75 119 ALA B N 1
ATOM 4487 C CA . ALA B 1 119 ? -1.497 57.781 19.156 1 75 119 ALA B CA 1
ATOM 4488 C C . ALA B 1 119 ? -0.7 57.125 18.031 1 75 119 ALA B C 1
ATOM 4490 O O . ALA B 1 119 ? -0.975 57.344 16.859 1 75 119 ALA B O 1
ATOM 4491 N N . LEU B 1 120 ? 0.323 56.438 18.422 1 85 120 LEU B N 1
ATOM 4492 C CA . LEU B 1 120 ? 1.207 55.781 17.484 1 85 120 LEU B CA 1
ATOM 4493 C C . LEU B 1 120 ? 0.486 54.625 16.797 1 85 120 LEU B C 1
ATOM 4495 O O . LEU B 1 120 ? -0.317 53.906 17.422 1 85 120 LEU B O 1
ATOM 4499 N N . GLY B 1 121 ? 0.589 54.469 15.492 1 88.75 121 GLY B N 1
ATOM 4500 C CA . GLY B 1 121 ? 0.018 53.375 14.758 1 88.75 121 GLY B CA 1
ATOM 4501 C C . GLY B 1 121 ? 0.636 52.031 15.133 1 88.75 121 GLY B C 1
ATOM 4502 O O . GLY B 1 121 ? -0.059 51.125 15.602 1 88.75 121 GLY B O 1
ATOM 4503 N N . GLU B 1 122 ? 1.916 52 14.859 1 93.19 122 GLU B N 1
ATOM 4504 C CA . GLU B 1 122 ? 2.605 50.75 15.102 1 93.19 122 GLU B CA 1
ATOM 4505 C C . GLU B 1 122 ? 3.963 50.969 15.758 1 93.19 122 GLU B C 1
ATOM 4507 O O . GLU B 1 122 ? 4.703 51.875 15.367 1 93.19 122 GLU B O 1
ATOM 4512 N N . PHE B 1 123 ? 4.246 50.25 16.797 1 92.81 123 PHE B N 1
ATOM 4513 C CA . PHE B 1 123 ? 5.566 50.188 17.406 1 92.81 123 PHE B CA 1
ATOM 4514 C C . PHE B 1 123 ? 6.137 48.781 17.344 1 92.81 123 PHE B C 1
ATOM 4516 O O . PHE B 1 123 ? 5.547 47.812 17.875 1 92.81 123 PHE B O 1
ATOM 4523 N N . ARG B 1 124 ? 7.223 48.594 16.719 1 93.81 124 ARG B N 1
ATOM 4524 C CA . ARG B 1 124 ? 7.879 47.281 16.562 1 93.81 124 ARG B CA 1
ATOM 4525 C C . ARG B 1 124 ? 9.32 47.344 17.047 1 93.81 124 ARG B C 1
ATOM 4527 O O . ARG B 1 124 ? 10.102 48.188 16.609 1 93.81 124 ARG B O 1
ATOM 4534 N N . LEU B 1 125 ? 9.57 46.5 17.969 1 93.19 125 LEU B N 1
ATOM 4535 C CA . LEU B 1 125 ? 10.93 46.375 18.484 1 93.19 125 LEU B CA 1
ATOM 4536 C C . LEU B 1 125 ? 11.438 44.938 18.312 1 93.19 125 LEU B C 1
ATOM 4538 O O . LEU B 1 125 ? 10.789 44 18.75 1 93.19 125 LEU B O 1
ATOM 4542 N N . CYS B 1 126 ? 12.539 44.719 17.641 1 91.06 126 CYS B N 1
ATOM 4543 C CA . CYS B 1 126 ? 13.195 43.406 17.484 1 91.06 126 CYS B CA 1
ATOM 4544 C C . CYS B 1 126 ? 14.688 43.5 17.781 1 91.06 126 CYS B C 1
ATOM 4546 O O . CYS B 1 126 ? 15.438 44.094 17 1 91.06 126 CYS B O 1
ATOM 4548 N N . CYS B 1 127 ? 15.023 42.938 18.891 1 87.38 127 CYS B N 1
ATOM 4549 C CA . CYS B 1 127 ? 16.438 43.062 19.219 1 87.38 127 CYS B CA 1
ATOM 4550 C C . CYS B 1 127 ? 16.844 42.062 20.281 1 87.38 127 CYS B C 1
ATOM 4552 O O . CYS B 1 127 ? 15.977 41.469 20.938 1 87.38 127 CYS B O 1
ATOM 4554 N N . ARG B 1 128 ? 18.125 41.781 20.422 1 81.5 128 ARG B N 1
ATOM 4555 C CA . ARG B 1 128 ? 18.688 41.031 21.547 1 81.5 128 ARG B CA 1
ATOM 4556 C C . ARG B 1 128 ? 18.781 41.906 22.797 1 81.5 128 ARG B C 1
ATOM 4558 O O . ARG B 1 128 ? 18.875 43.125 22.688 1 81.5 128 ARG B O 1
ATOM 4565 N N . VAL B 1 129 ? 18.828 41.281 23.828 1 81.06 129 VAL B N 1
ATOM 4566 C CA . VAL B 1 129 ? 18.969 42.031 25.078 1 81.06 129 VAL B CA 1
ATOM 4567 C C . VAL B 1 129 ? 20.438 42.188 25.406 1 81.06 129 VAL B C 1
ATOM 4569 O O . VAL B 1 129 ? 21.016 41.438 26.188 1 81.06 129 VAL B O 1
ATOM 4572 N N . HIS B 1 130 ? 20.953 43.156 24.797 1 79.31 130 HIS B N 1
ATOM 4573 C CA . HIS B 1 130 ? 22.344 43.5 25.078 1 79.31 130 HIS B CA 1
ATOM 4574 C C . HIS B 1 130 ? 22.453 44.344 26.344 1 79.31 130 HIS B C 1
ATOM 4576 O O . HIS B 1 130 ? 23.312 44.094 27.188 1 79.31 130 HIS B O 1
ATOM 4582 N N . ASN B 1 131 ? 21.703 45.219 26.453 1 82.75 131 ASN B N 1
ATOM 4583 C CA . ASN B 1 131 ? 21.547 46.094 27.625 1 82.75 131 ASN B CA 1
ATOM 4584 C C . ASN B 1 131 ? 20.094 46.125 28.094 1 82.75 131 ASN B C 1
ATOM 4586 O O . ASN B 1 131 ? 19.25 46.75 27.453 1 82.75 131 ASN B O 1
ATOM 4590 N N . TRP B 1 132 ? 19.938 45.625 29.266 1 83.62 132 TRP B N 1
ATOM 4591 C CA . TRP B 1 132 ? 18.594 45.438 29.781 1 83.62 132 TRP B CA 1
ATOM 4592 C C . TRP B 1 132 ? 17.922 46.781 30.031 1 83.62 132 TRP B C 1
ATOM 4594 O O . TRP B 1 132 ? 16.734 46.969 29.75 1 83.62 132 TRP B O 1
ATOM 4604 N N . ARG B 1 133 ? 18.625 47.625 30.547 1 87.06 133 ARG B N 1
ATOM 4605 C CA . ARG B 1 133 ? 18.078 48.906 30.906 1 87.06 133 ARG B CA 1
ATOM 4606 C C . ARG B 1 133 ? 17.656 49.688 29.672 1 87.06 133 ARG B C 1
ATOM 4608 O O . ARG B 1 133 ? 16.609 50.344 29.672 1 87.06 133 ARG B O 1
ATOM 4615 N N . HIS B 1 134 ? 18.391 49.656 28.641 1 88.06 134 HIS B N 1
ATOM 4616 C CA . HIS B 1 134 ? 18.031 50.312 27.391 1 88.06 134 HIS B CA 1
ATOM 4617 C C . HIS B 1 134 ? 16.781 49.719 26.781 1 88.06 134 HIS B C 1
ATOM 4619 O O . HIS B 1 134 ? 15.859 50.469 26.391 1 88.06 134 HIS B O 1
ATOM 4625 N N . VAL B 1 135 ? 16.812 48.469 26.812 1 88.56 135 VAL B N 1
ATOM 4626 C CA . VAL B 1 135 ? 15.672 47.781 26.219 1 88.56 135 VAL B CA 1
ATOM 4627 C C . VAL B 1 135 ? 14.406 48.094 27 1 88.56 135 VAL B C 1
ATOM 4629 O O . VAL B 1 135 ? 13.359 48.406 26.406 1 88.56 135 VAL B O 1
ATOM 4632 N N . ASP B 1 136 ? 14.562 48.031 28.266 1 89.38 136 ASP B N 1
ATOM 4633 C CA . ASP B 1 136 ? 13.438 48.344 29.125 1 89.38 136 ASP B CA 1
ATOM 4634 C C . ASP B 1 136 ? 12.938 49.781 28.844 1 89.38 136 ASP B C 1
ATOM 4636 O O . ASP B 1 136 ? 11.727 50 28.766 1 89.38 136 ASP B O 1
ATOM 4640 N N . ARG B 1 137 ? 13.773 50.688 28.703 1 89.69 137 ARG B N 1
ATOM 4641 C CA . ARG B 1 137 ? 13.422 52.094 28.422 1 89.69 137 ARG B CA 1
ATOM 4642 C C . ARG B 1 137 ? 12.742 52.219 27.062 1 89.69 137 ARG B C 1
ATOM 4644 O O . ARG B 1 137 ? 11.789 53 26.922 1 89.69 137 ARG B O 1
ATOM 4651 N N . TRP B 1 138 ? 13.258 51.594 26.094 1 91.56 138 TRP B N 1
ATOM 4652 C CA . TRP B 1 138 ? 12.672 51.625 24.766 1 91.56 138 TRP B CA 1
ATOM 4653 C C . TRP B 1 138 ? 11.234 51.125 24.781 1 91.56 138 TRP B C 1
ATOM 4655 O O . TRP B 1 138 ? 10.344 51.75 24.188 1 91.56 138 TRP B O 1
ATOM 4665 N N . ILE B 1 139 ? 11.047 50.031 25.438 1 91.5 139 ILE B N 1
ATOM 4666 C CA . ILE B 1 139 ? 9.719 49.438 25.5 1 91.5 139 ILE B CA 1
ATOM 4667 C C . ILE B 1 139 ? 8.758 50.375 26.219 1 91.5 139 ILE B C 1
ATOM 4669 O O . ILE B 1 139 ? 7.652 50.625 25.75 1 91.5 139 ILE B O 1
ATOM 4673 N N . ARG B 1 140 ? 9.203 50.906 27.297 1 89.12 140 ARG B N 1
ATOM 4674 C CA . ARG B 1 140 ? 8.367 51.812 28.078 1 89.12 140 ARG B CA 1
ATOM 4675 C C . ARG B 1 140 ? 7.98 53.031 27.25 1 89.12 140 ARG B C 1
ATOM 4677 O O . ARG B 1 140 ? 6.812 53.438 27.219 1 89.12 140 ARG B O 1
ATOM 4684 N N . ARG B 1 141 ? 8.953 53.594 26.578 1 88.62 141 ARG B N 1
ATOM 4685 C CA . ARG B 1 141 ? 8.695 54.75 25.75 1 88.62 141 ARG B CA 1
ATOM 4686 C C . ARG B 1 141 ? 7.773 54.438 24.578 1 88.62 141 ARG B C 1
ATOM 4688 O O . ARG B 1 141 ? 6.875 55.219 24.25 1 88.62 141 ARG B O 1
ATOM 4695 N N . GLY B 1 142 ? 8.062 53.344 24 1 90.38 142 GLY B N 1
ATOM 4696 C CA . GLY B 1 142 ? 7.199 52.906 22.906 1 90.38 142 GLY B CA 1
ATOM 4697 C C . GLY B 1 142 ? 5.746 52.75 23.328 1 90.38 142 GLY B C 1
ATOM 4698 O O . GLY B 1 142 ? 4.84 53.125 22.594 1 90.38 142 GLY B O 1
ATOM 4699 N N . ILE B 1 143 ? 5.539 52.219 24.484 1 90.31 143 ILE B N 1
ATOM 4700 C CA . ILE B 1 143 ? 4.203 51.969 25.016 1 90.31 143 ILE B CA 1
ATOM 4701 C C . ILE B 1 143 ? 3.537 53.312 25.359 1 90.31 143 ILE B C 1
ATOM 4703 O O . ILE B 1 143 ? 2.326 53.469 25.188 1 90.31 143 ILE B O 1
ATOM 4707 N N . GLU B 1 144 ? 4.309 54.25 25.75 1 88.12 144 GLU B N 1
ATOM 4708 C CA . GLU B 1 144 ? 3.799 55.562 26.125 1 88.12 144 GLU B CA 1
ATOM 4709 C C . GLU B 1 144 ? 3.15 56.25 24.922 1 88.12 144 GLU B C 1
ATOM 4711 O O . GLU B 1 144 ? 2.309 57.156 25.094 1 88.12 144 GLU B O 1
ATOM 4716 N N . TYR B 1 145 ? 3.508 55.875 23.766 1 89.44 145 TYR B N 1
ATOM 4717 C CA . TYR B 1 145 ? 2.959 56.5 22.578 1 89.44 145 TYR B CA 1
ATOM 4718 C C . TYR B 1 145 ? 1.613 55.875 22.203 1 89.44 145 TYR B C 1
ATOM 4720 O O . TYR B 1 145 ? 1.021 56.219 21.188 1 89.44 145 TYR B O 1
ATOM 4728 N N . CYS B 1 146 ? 1.141 54.906 22.969 1 90.38 146 CYS B N 1
ATOM 4729 C CA . CYS B 1 146 ? -0.175 54.281 22.859 1 90.38 146 CYS B CA 1
ATOM 4730 C C . CYS B 1 146 ? -0.394 53.719 21.453 1 90.38 146 CYS B C 1
ATOM 4732 O O . CYS B 1 146 ? -1.373 54.062 20.781 1 90.38 146 CYS B O 1
ATOM 4734 N N . PRO B 1 147 ? 0.458 52.812 21.062 1 93.19 147 PRO B N 1
ATOM 4735 C CA . PRO B 1 147 ? 0.322 52.25 19.719 1 93.19 147 PRO B CA 1
ATOM 4736 C C . PRO B 1 147 ? -0.894 51.344 19.578 1 93.19 147 PRO B C 1
ATOM 4738 O O . PRO B 1 147 ? -1.313 50.719 20.562 1 93.19 147 PRO B O 1
ATOM 4741 N N . SER B 1 148 ? -1.44 51.25 18.344 1 95.25 148 SER B N 1
ATOM 4742 C CA . SER B 1 148 ? -2.506 50.312 18.031 1 95.25 148 SER B CA 1
ATOM 4743 C C . SER B 1 148 ? -1.948 48.906 17.797 1 95.25 148 SER B C 1
ATOM 4745 O O . SER B 1 148 ? -2.645 47.906 18 1 95.25 148 SER B O 1
ATOM 4747 N N . VAL B 1 149 ? -0.773 48.844 17.25 1 96.31 149 VAL B N 1
ATOM 4748 C CA . VAL B 1 149 ? -0.068 47.594 17.047 1 96.31 149 VAL B CA 1
ATOM 4749 C C . VAL B 1 149 ? 1.252 47.594 17.828 1 96.31 149 VAL B C 1
ATOM 4751 O O . VAL B 1 149 ? 2.08 48.5 17.625 1 96.31 149 VAL B O 1
ATOM 4754 N N . LEU B 1 150 ? 1.429 46.688 18.703 1 95.56 150 LEU B N 1
ATOM 4755 C CA . LEU B 1 150 ? 2.645 46.594 19.5 1 95.56 150 LEU B CA 1
ATOM 4756 C C . LEU B 1 150 ? 3.326 45.25 19.266 1 95.56 150 LEU B C 1
ATOM 4758 O O . LEU B 1 150 ? 2.73 44.188 19.5 1 95.56 150 LEU B O 1
ATOM 4762 N N . GLN B 1 151 ? 4.465 45.219 18.75 1 96.5 151 GLN B N 1
ATOM 4763 C CA . GLN B 1 151 ? 5.254 44.031 18.547 1 96.5 151 GLN B CA 1
ATOM 4764 C C . GLN B 1 151 ? 6.609 44.125 19.25 1 96.5 151 GLN B C 1
ATOM 4766 O O . GLN B 1 151 ? 7.398 45.031 18.953 1 96.5 151 GLN B O 1
ATOM 4771 N N . ILE B 1 152 ? 6.855 43.25 20.188 1 94.44 152 ILE B N 1
ATOM 4772 C CA . ILE B 1 152 ? 8.141 43.156 20.875 1 94.44 152 ILE B CA 1
ATOM 4773 C C . ILE B 1 152 ? 8.742 41.781 20.688 1 94.44 152 ILE B C 1
ATOM 4775 O O . ILE B 1 152 ? 8.211 40.781 21.219 1 94.44 152 ILE B O 1
ATOM 4779 N N . ARG B 1 153 ? 9.812 41.656 20.016 1 93.06 153 ARG B N 1
ATOM 4780 C CA . ARG B 1 153 ? 10.508 40.406 19.766 1 93.06 153 ARG B CA 1
ATOM 4781 C C . ARG B 1 153 ? 11.938 40.469 20.297 1 93.06 153 ARG B C 1
ATOM 4783 O O . ARG B 1 153 ? 12.781 41.188 19.734 1 93.06 153 ARG B O 1
ATOM 4790 N N . LEU B 1 154 ? 12.141 39.781 21.312 1 91 154 LEU B N 1
ATOM 4791 C CA . LEU B 1 154 ? 13.484 39.688 21.859 1 91 154 LEU B CA 1
ATOM 4792 C C . LEU B 1 154 ? 14.195 38.438 21.375 1 91 154 LEU B C 1
ATOM 4794 O O . LEU B 1 154 ? 13.688 37.312 21.562 1 91 154 LEU B O 1
ATOM 4798 N N . VAL B 1 155 ? 15.164 38.688 20.547 1 81.31 155 VAL B N 1
ATOM 4799 C CA . VAL B 1 155 ? 15.875 37.594 19.922 1 81.31 155 VAL B CA 1
ATOM 4800 C C . VAL B 1 155 ? 16.984 37.094 20.844 1 81.31 155 VAL B C 1
ATOM 4802 O O . VAL B 1 155 ? 17.594 37.875 21.562 1 81.31 155 VAL B O 1
ATOM 4805 N N . GLY B 1 156 ? 17.141 35.812 20.922 1 68.44 156 GLY B N 1
ATOM 4806 C CA . GLY B 1 156 ? 18.172 35.188 21.734 1 68.44 156 GLY B CA 1
ATOM 4807 C C . GLY B 1 156 ? 17.656 34.688 23.062 1 68.44 156 GLY B C 1
ATOM 4808 O O . GLY B 1 156 ? 16.516 34.938 23.438 1 68.44 156 GLY B O 1
ATOM 4809 N N . TYR B 1 157 ? 18.328 33.656 23.766 1 56.97 157 TYR B N 1
ATOM 4810 C CA . TYR B 1 157 ? 17.938 33 25 1 56.97 157 TYR B CA 1
ATOM 4811 C C . TYR B 1 157 ? 17.906 33.969 26.172 1 56.97 157 TYR B C 1
ATOM 4813 O O . TYR B 1 157 ? 18.969 34.281 26.75 1 56.97 157 TYR B O 1
ATOM 4821 N N . VAL B 1 158 ? 17.156 35.062 26.047 1 60.5 158 VAL B N 1
ATOM 4822 C CA . VAL B 1 158 ? 17.219 35.906 27.219 1 60.5 158 VAL B CA 1
ATOM 4823 C C . VAL B 1 158 ? 16.188 35.438 28.25 1 60.5 158 VAL B C 1
ATOM 4825 O O . VAL B 1 158 ? 14.992 35.375 27.938 1 60.5 158 VAL B O 1
ATOM 4828 N N . LEU B 1 159 ? 16.578 34.75 29.141 1 59.41 159 LEU B N 1
ATOM 4829 C CA . LEU B 1 159 ? 15.758 34.312 30.266 1 59.41 159 LEU B CA 1
ATOM 4830 C C . LEU B 1 159 ? 15.375 35.531 31.141 1 59.41 159 LEU B C 1
ATOM 4832 O O . LEU B 1 159 ? 16.219 36.344 31.469 1 59.41 159 LEU B O 1
ATOM 4836 N N . GLY B 1 160 ? 14.062 35.906 31.172 1 68.62 160 GLY B N 1
ATOM 4837 C CA . GLY B 1 160 ? 13.664 36.656 32.344 1 68.62 160 GLY B CA 1
ATOM 4838 C C . GLY B 1 160 ? 13.219 38.062 32.062 1 68.62 160 GLY B C 1
ATOM 4839 O O . GLY B 1 160 ? 13.219 38.938 32.938 1 68.62 160 GLY B O 1
ATOM 4840 N N . PHE B 1 161 ? 13.109 38.5 30.703 1 83.44 161 PHE B N 1
ATOM 4841 C CA . PHE B 1 161 ? 12.656 39.875 30.484 1 83.44 161 PHE B CA 1
ATOM 4842 C C . PHE B 1 161 ? 11.172 40.031 30.781 1 83.44 161 PHE B C 1
ATOM 4844 O O . PHE B 1 161 ? 10.352 39.25 30.25 1 83.44 161 PHE B O 1
ATOM 4851 N N . LYS B 1 162 ? 10.859 40.969 31.672 1 83.88 162 LYS B N 1
ATOM 4852 C CA . LYS B 1 162 ? 9.469 41.188 32.062 1 83.88 162 LYS B CA 1
ATOM 4853 C C . LYS B 1 162 ? 8.953 42.5 31.453 1 83.88 162 LYS B C 1
ATOM 4855 O O . LYS B 1 162 ? 9.672 43.5 31.406 1 83.88 162 LYS B O 1
ATOM 4860 N N . LEU B 1 163 ? 7.762 42.438 30.953 1 82.44 163 LEU B N 1
ATOM 4861 C CA . LEU B 1 163 ? 7.133 43.656 30.438 1 82.44 163 LEU B CA 1
ATOM 4862 C C . LEU B 1 163 ? 6.773 44.625 31.578 1 82.44 163 LEU B C 1
ATOM 4864 O O . LEU B 1 163 ? 6.418 44.156 32.656 1 82.44 163 LEU B O 1
ATOM 4868 N N . PRO B 1 164 ? 6.863 45.906 31.219 1 78.56 164 PRO B N 1
ATOM 4869 C CA . PRO B 1 164 ? 6.395 46.844 32.219 1 78.56 164 PRO B CA 1
ATOM 4870 C C . PRO B 1 164 ? 4.898 46.719 32.5 1 78.56 164 PRO B C 1
ATOM 4872 O O . PRO B 1 164 ? 4.156 46.188 31.688 1 78.56 164 PRO B O 1
ATOM 4875 N N . PRO B 1 165 ? 4.551 47.188 33.75 1 77.44 165 PRO B N 1
ATOM 4876 C CA . PRO B 1 165 ? 3.129 47.125 34.094 1 77.44 165 PRO B CA 1
ATOM 4877 C C . PRO B 1 165 ? 2.242 47.812 33.062 1 77.44 165 PRO B C 1
ATOM 4879 O O . PRO B 1 165 ? 2.6 48.906 32.562 1 77.44 165 PRO B O 1
ATOM 4882 N N . MET B 1 166 ? 1.228 47.219 32.719 1 73.88 166 MET B N 1
ATOM 4883 C CA . MET B 1 166 ? 0.277 47.781 31.75 1 73.88 166 MET B CA 1
ATOM 4884 C C . MET B 1 166 ? -0.622 48.812 32.406 1 73.88 166 MET B C 1
ATOM 4886 O O . MET B 1 166 ? -1.287 48.531 33.406 1 73.88 166 MET B O 1
ATOM 4890 N N . VAL B 1 167 ? -0.49 50 32.031 1 77 167 VAL B N 1
ATOM 4891 C CA . VAL B 1 167 ? -1.37 51.094 32.469 1 77 167 VAL B CA 1
ATOM 4892 C C . VAL B 1 167 ? -2.396 51.406 31.391 1 77 167 VAL B C 1
ATOM 4894 O O . VAL B 1 167 ? -2.064 51.438 30.203 1 77 167 VAL B O 1
ATOM 4897 N N . GLU B 1 168 ? -3.639 51.531 31.781 1 80.06 168 GLU B N 1
ATOM 4898 C CA . GLU B 1 168 ? -4.773 51.688 30.891 1 80.06 168 GLU B CA 1
ATOM 4899 C C . GLU B 1 168 ? -4.52 52.812 29.891 1 80.06 168 GLU B C 1
ATOM 4901 O O . GLU B 1 168 ? -4.852 52.719 28.719 1 80.06 168 GLU B O 1
ATOM 4906 N N . SER B 1 169 ? -3.9 53.844 30.375 1 81.44 169 SER B N 1
ATOM 4907 C CA . SER B 1 169 ? -3.723 55.031 29.547 1 81.44 169 SER B CA 1
ATOM 4908 C C . SER B 1 169 ? -2.801 54.75 28.359 1 81.44 169 SER B C 1
ATOM 4910 O O . SER B 1 169 ? -2.938 55.375 27.297 1 81.44 169 SER B O 1
ATOM 4912 N N . ASN B 1 170 ? -2.064 53.688 28.516 1 86.19 170 ASN B N 1
ATOM 4913 C CA . ASN B 1 170 ? -1.066 53.438 27.469 1 86.19 170 ASN B CA 1
ATOM 4914 C C . ASN B 1 170 ? -1.522 52.375 26.5 1 86.19 170 ASN B C 1
ATOM 4916 O O . ASN B 1 170 ? -0.996 52.281 25.391 1 86.19 170 ASN B O 1
ATOM 4920 N N . PHE B 1 171 ? -2.598 51.688 26.906 1 90.44 171 PHE B N 1
ATOM 4921 C CA . PHE B 1 171 ? -2.939 50.531 26.078 1 90.44 171 PHE B CA 1
ATOM 4922 C C . PHE B 1 171 ? -4.379 50.594 25.594 1 90.44 171 PHE B C 1
ATOM 4924 O O . PHE B 1 171 ? -4.906 49.656 25.016 1 90.44 171 PHE B O 1
ATOM 4931 N N . CYS B 1 172 ? -5.023 51.719 25.75 1 89.88 172 CYS B N 1
ATOM 4932 C CA . CYS B 1 172 ? -6.441 51.875 25.453 1 89.88 172 CYS B CA 1
ATOM 4933 C C . CYS B 1 172 ? -6.711 51.719 23.953 1 89.88 172 CYS B C 1
ATOM 4935 O O . CYS B 1 172 ? -7.824 51.375 23.547 1 89.88 172 CYS B O 1
ATOM 4937 N N . CYS B 1 173 ? -5.648 51.906 23.078 1 92.31 173 CYS B N 1
ATOM 4938 C CA . CYS B 1 173 ? -5.84 51.844 21.641 1 92.31 173 CYS B CA 1
ATOM 4939 C C . CYS B 1 173 ? -5.223 50.594 21.047 1 92.31 173 CYS B C 1
ATOM 4941 O O . CYS B 1 173 ? -5.234 50.375 19.828 1 92.31 173 CYS B O 1
ATOM 4943 N N . LEU B 1 174 ? -4.793 49.688 21.891 1 94.81 174 LEU B N 1
ATOM 4944 C CA . LEU B 1 174 ? -4.051 48.531 21.422 1 94.81 174 LEU B CA 1
ATOM 4945 C C . LEU B 1 174 ? -4.992 47.5 20.797 1 94.81 174 LEU B C 1
ATOM 4947 O O . LEU B 1 174 ? -5.836 46.906 21.5 1 94.81 174 LEU B O 1
ATOM 4951 N N . LYS B 1 175 ? -4.781 47.188 19.531 1 96.75 175 LYS B N 1
ATOM 4952 C CA . LYS B 1 175 ? -5.621 46.25 18.797 1 96.75 175 LYS B CA 1
ATOM 4953 C C . LYS B 1 175 ? -4.887 44.938 18.562 1 96.75 175 LYS B C 1
ATOM 4955 O O . LYS B 1 175 ? -5.504 43.875 18.562 1 96.75 175 LYS B O 1
ATOM 4960 N N . ARG B 1 176 ? -3.629 45.062 18.312 1 97.94 176 ARG B N 1
ATOM 4961 C CA . ARG B 1 176 ? -2.812 43.875 18.016 1 97.94 176 ARG B CA 1
ATOM 4962 C C . ARG B 1 176 ? -1.562 43.844 18.891 1 97.94 176 ARG B C 1
ATOM 4964 O O . ARG B 1 176 ? -0.833 44.844 18.969 1 97.94 176 ARG B O 1
ATOM 4971 N N . LEU B 1 177 ? -1.333 42.75 19.547 1 96.81 177 LEU B N 1
ATOM 4972 C CA . LEU B 1 177 ? -0.185 42.562 20.422 1 96.81 177 LEU B CA 1
ATOM 4973 C C . LEU B 1 177 ? 0.619 41.344 20.047 1 96.81 177 LEU B C 1
ATOM 4975 O O . LEU B 1 177 ? 0.067 40.25 19.938 1 96.81 177 LEU B O 1
ATOM 4979 N N . HIS B 1 178 ? 1.855 41.438 19.75 1 97.25 178 HIS B N 1
ATOM 4980 C CA . HIS B 1 178 ? 2.76 40.344 19.453 1 97.25 178 HIS B CA 1
ATOM 4981 C C . HIS B 1 178 ? 3.982 40.375 20.375 1 97.25 178 HIS B C 1
ATOM 4983 O O . HIS B 1 178 ? 4.766 41.344 20.328 1 97.25 178 HIS B O 1
ATOM 4989 N N . LEU B 1 179 ? 4.117 39.375 21.188 1 94.56 179 LEU B N 1
ATOM 4990 C CA . LEU B 1 179 ? 5.246 39.281 22.109 1 94.56 179 LEU B CA 1
ATOM 4991 C C . LEU B 1 179 ? 6.059 38.031 21.859 1 94.56 179 LEU B C 1
ATOM 4993 O O . LEU B 1 179 ? 5.488 36.938 21.625 1 94.56 179 LEU B O 1
ATOM 4997 N N . GLU B 1 180 ? 7.332 38.125 21.875 1 93.06 180 GLU B N 1
ATOM 4998 C CA . GLU B 1 180 ? 8.219 36.969 21.688 1 93.06 180 GLU B CA 1
ATOM 4999 C C . GLU B 1 180 ? 9.336 36.969 22.719 1 93.06 180 GLU B C 1
ATOM 5001 O O . GLU B 1 180 ? 10.055 37.969 22.875 1 93.06 180 GLU B O 1
ATOM 5006 N N . HIS B 1 181 ? 9.445 35.875 23.469 1 90.81 181 HIS B N 1
ATOM 5007 C CA . HIS B 1 181 ? 10.477 35.656 24.469 1 90.81 181 HIS B CA 1
ATOM 5008 C C . HIS B 1 181 ? 10.352 36.656 25.609 1 90.81 181 HIS B C 1
ATOM 5010 O O . HIS B 1 181 ? 11.336 37.312 25.984 1 90.81 181 HIS B O 1
ATOM 5016 N N . ILE B 1 182 ? 9.18 36.75 26.141 1 90.38 182 ILE B N 1
ATOM 5017 C CA . ILE B 1 182 ? 8.883 37.656 27.234 1 90.38 182 ILE B CA 1
ATOM 5018 C C . ILE B 1 182 ? 8.266 36.906 28.406 1 90.38 182 ILE B C 1
ATOM 5020 O O . ILE B 1 182 ? 7.527 35.938 28.203 1 90.38 182 ILE B O 1
ATOM 5024 N N . ILE B 1 183 ? 8.625 37.344 29.609 1 89.81 183 ILE B N 1
ATOM 5025 C CA . ILE B 1 183 ? 8 36.781 30.797 1 89.81 183 ILE B CA 1
ATOM 5026 C C . ILE B 1 183 ? 6.746 37.562 31.141 1 89.81 183 ILE B C 1
ATOM 5028 O O . ILE B 1 183 ? 6.785 38.812 31.25 1 89.81 183 ILE B O 1
ATOM 5032 N N . LEU B 1 184 ? 5.711 36.844 31.234 1 90.94 184 LEU B N 1
ATOM 5033 C CA . LEU B 1 184 ? 4.422 37.438 31.562 1 90.94 184 LEU B CA 1
ATOM 5034 C C . LEU B 1 184 ? 4.062 37.188 33.031 1 90.94 184 LEU B C 1
ATOM 5036 O O . LEU B 1 184 ? 3.762 36.062 33.406 1 90.94 184 LEU B O 1
ATOM 5040 N N . ASN B 1 185 ? 4.016 38.219 33.75 1 89.81 185 ASN B N 1
ATOM 5041 C CA . ASN B 1 185 ? 3.707 38.094 35.188 1 89.81 185 ASN B CA 1
ATOM 5042 C C . ASN B 1 185 ? 2.227 38.344 35.469 1 89.81 185 ASN B C 1
ATOM 5044 O O . ASN B 1 185 ? 1.454 38.594 34.531 1 89.81 185 ASN B O 1
ATOM 5048 N N . SER B 1 186 ? 1.868 38.25 36.719 1 90.75 186 SER B N 1
ATOM 5049 C CA . SER B 1 186 ? 0.468 38.344 37.125 1 90.75 186 SER B CA 1
ATOM 5050 C C . SER B 1 186 ? -0.066 39.75 36.875 1 90.75 186 SER B C 1
ATOM 5052 O O . SER B 1 186 ? -1.26 39.938 36.656 1 90.75 186 SER B O 1
ATOM 5054 N N . HIS B 1 187 ? 0.784 40.719 36.969 1 87.75 187 HIS B N 1
ATOM 5055 C CA . HIS B 1 187 ? 0.354 42.094 36.719 1 87.75 187 HIS B CA 1
ATOM 5056 C C . HIS B 1 187 ? -0.079 42.25 35.25 1 87.75 187 HIS B C 1
ATOM 5058 O O . HIS B 1 187 ? -1.098 42.906 35 1 87.75 187 HIS B O 1
ATOM 5064 N N . PHE B 1 188 ? 0.679 41.719 34.438 1 87.94 188 PHE B N 1
ATOM 5065 C CA . PHE B 1 188 ? 0.364 41.781 33 1 87.94 188 PHE B CA 1
ATOM 5066 C C . PHE B 1 188 ? -0.965 41.094 32.719 1 87.94 188 PHE B C 1
ATOM 5068 O O . PHE B 1 188 ? -1.858 41.688 32.094 1 87.94 188 PHE B O 1
ATOM 5075 N N . THR B 1 189 ? -1.105 39.875 33.156 1 90.06 189 THR B N 1
ATOM 5076 C CA . THR B 1 189 ? -2.295 39.094 32.875 1 90.06 189 THR B CA 1
ATOM 5077 C C . THR B 1 189 ? -3.527 39.688 33.531 1 90.06 189 THR B C 1
ATOM 5079 O O . THR B 1 189 ? -4.617 39.688 32.969 1 90.06 189 THR B O 1
ATOM 5082 N N . GLY B 1 190 ? -3.324 40.219 34.656 1 89 190 GLY B N 1
ATOM 5083 C CA . GLY B 1 190 ? -4.434 40.781 35.406 1 89 190 GLY B CA 1
ATOM 5084 C C . GLY B 1 190 ? -4.938 42.094 34.844 1 89 190 GLY B C 1
ATOM 5085 O O . GLY B 1 190 ? -6.098 42.438 35.031 1 89 190 GLY B O 1
ATOM 5086 N N . SER B 1 191 ? -4.117 42.781 34.094 1 90.12 191 SER B N 1
ATOM 5087 C CA . SER B 1 191 ? -4.477 44.094 33.594 1 90.12 191 SER B CA 1
ATOM 5088 C C . SER B 1 191 ? -4.973 44.031 32.156 1 90.12 191 SER B C 1
ATOM 5090 O O . SER B 1 191 ? -5.504 45 31.625 1 90.12 191 SER B O 1
ATOM 5092 N N . LEU B 1 192 ? -4.883 42.906 31.547 1 90.81 192 LEU B N 1
ATOM 5093 C CA . LEU B 1 192 ? -5.168 42.781 30.109 1 90.81 192 LEU B CA 1
ATOM 5094 C C . LEU B 1 192 ? -6.598 43.188 29.797 1 90.81 192 LEU B C 1
ATOM 5096 O O . LEU B 1 192 ? -6.832 43.969 28.859 1 90.81 192 LEU B O 1
ATOM 5100 N N . CYS B 1 193 ? -7.52 42.812 30.641 1 90.56 193 CYS B N 1
ATOM 5101 C CA . CYS B 1 193 ? -8.938 43.062 30.406 1 90.56 193 CYS B CA 1
ATOM 5102 C C . CYS B 1 193 ? -9.25 44.531 30.516 1 90.56 193 CYS B C 1
ATOM 5104 O O . CYS B 1 193 ? -9.961 45.094 29.672 1 90.56 193 CYS B O 1
ATOM 5106 N N . SER B 1 194 ? -8.633 45.156 31.469 1 91.12 194 SER B N 1
ATOM 5107 C CA . SER B 1 194 ? -8.945 46.562 31.734 1 91.12 194 SER B CA 1
ATOM 5108 C C . SER B 1 194 ? -8.078 47.469 30.891 1 91.12 194 SER B C 1
ATOM 5110 O O . SER B 1 194 ? -8.547 48.5 30.406 1 91.12 194 SER B O 1
ATOM 5112 N N . ALA B 1 195 ? -6.859 47.094 30.719 1 90.56 195 ALA B N 1
ATOM 5113 C CA . ALA B 1 195 ? -5.895 48 30.078 1 90.56 195 ALA B CA 1
ATOM 5114 C C . ALA B 1 195 ? -6.031 47.938 28.547 1 90.56 195 ALA B C 1
ATOM 5116 O O . ALA B 1 195 ? -5.707 48.906 27.859 1 90.56 195 ALA B O 1
ATOM 5117 N N . CYS B 1 196 ? -6.562 46.844 28.047 1 93.5 196 CYS B N 1
ATOM 5118 C CA . CYS B 1 196 ? -6.637 46.688 26.594 1 93.5 196 CYS B CA 1
ATOM 5119 C C . CYS B 1 196 ? -8.062 46.344 26.156 1 93.5 196 CYS B C 1
ATOM 5121 O O . CYS B 1 196 ? -8.312 45.25 25.641 1 93.5 196 CYS B O 1
ATOM 5123 N N . PRO B 1 197 ? -8.977 47.25 26.203 1 93 197 PRO B N 1
ATOM 5124 C CA . PRO B 1 197 ? -10.391 46.969 25.938 1 93 197 PRO B CA 1
ATOM 5125 C C . PRO B 1 197 ? -10.672 46.719 24.453 1 93 197 PRO B C 1
ATOM 5127 O O . PRO B 1 197 ? -11.688 46.125 24.125 1 93 197 PRO B O 1
ATOM 5130 N N . VAL B 1 198 ? -9.727 47.125 23.516 1 95.25 198 VAL B N 1
ATOM 5131 C CA . VAL B 1 198 ? -10.023 47 22.094 1 95.25 198 VAL B CA 1
ATOM 5132 C C . VAL B 1 198 ? -9.094 45.969 21.469 1 95.25 198 VAL B C 1
ATOM 5134 O O . VAL B 1 198 ? -8.961 45.906 20.234 1 95.25 198 VAL B O 1
ATOM 5137 N N . LEU B 1 199 ? -8.469 45.125 22.281 1 96.56 199 LEU B N 1
ATOM 5138 C CA . LEU B 1 199 ? -7.527 44.125 21.797 1 96.56 199 LEU B CA 1
ATOM 5139 C C . LEU B 1 199 ? -8.25 43.062 21 1 96.56 199 LEU B C 1
ATOM 5141 O O . LEU B 1 199 ? -9.195 42.438 21.5 1 96.56 199 LEU B O 1
ATOM 5145 N N . GLU B 1 200 ? -7.801 42.781 19.719 1 98.06 200 GLU B N 1
ATOM 5146 C CA . GLU B 1 200 ? -8.453 41.844 18.828 1 98.06 200 GLU B CA 1
ATOM 5147 C C . GLU B 1 200 ? -7.531 40.656 18.516 1 98.06 200 GLU B C 1
ATOM 5149 O O . GLU B 1 200 ? -8 39.531 18.266 1 98.06 200 GLU B O 1
ATOM 5154 N N . ASP B 1 201 ? -6.289 40.938 18.391 1 98.31 201 ASP B N 1
ATOM 5155 C CA . ASP B 1 201 ? -5.309 39.938 17.969 1 98.31 201 ASP B CA 1
ATOM 5156 C C . ASP B 1 201 ? -4.145 39.875 18.953 1 98.31 201 ASP B C 1
ATOM 5158 O O . ASP B 1 201 ? -3.486 40.875 19.219 1 98.31 201 ASP B O 1
ATOM 5162 N N . MET B 1 202 ? -3.859 38.688 19.5 1 97.81 202 MET B N 1
ATOM 5163 C CA . MET B 1 202 ? -2.742 38.5 20.422 1 97.81 202 MET B CA 1
ATOM 5164 C C . MET B 1 202 ? -1.89 37.312 20 1 97.81 202 MET B C 1
ATOM 5166 O O . MET B 1 202 ? -2.408 36.219 19.812 1 97.81 202 MET B O 1
ATOM 5170 N N . ASN B 1 203 ? -0.662 37.5 19.781 1 97.81 203 ASN B N 1
ATOM 5171 C CA . ASN B 1 203 ? 0.31 36.469 19.422 1 97.81 203 ASN B CA 1
ATOM 5172 C C . ASN B 1 203 ? 1.441 36.406 20.453 1 97.81 203 ASN B C 1
ATOM 5174 O O . ASN B 1 203 ? 2.201 37.344 20.609 1 97.81 203 ASN B O 1
ATOM 5178 N N . LEU B 1 204 ? 1.527 35.312 21.141 1 95 204 LEU B N 1
ATOM 5179 C CA . LEU B 1 204 ? 2.586 35.031 22.109 1 95 204 LEU B CA 1
ATOM 5180 C C . LEU B 1 204 ? 3.504 33.938 21.625 1 95 204 LEU B C 1
ATOM 5182 O O . LEU B 1 204 ? 3.068 32.781 21.469 1 95 204 LEU B O 1
ATOM 5186 N N . ASP B 1 205 ? 4.75 34.219 21.422 1 92.69 205 ASP B N 1
ATOM 5187 C CA . ASP B 1 205 ? 5.719 33.219 20.953 1 92.69 205 ASP B CA 1
ATOM 5188 C C . ASP B 1 205 ? 6.816 33 22 1 92.69 205 ASP B C 1
ATOM 5190 O O . ASP B 1 205 ? 7.551 33.938 22.344 1 92.69 205 ASP B O 1
ATOM 5194 N N . CYS B 1 206 ? 6.93 31.766 22.547 1 89.88 206 CYS B N 1
ATOM 5195 C CA . CYS B 1 206 ? 7.965 31.391 23.5 1 89.88 206 CYS B CA 1
ATOM 5196 C C . CYS B 1 206 ? 7.91 32.281 24.734 1 89.88 206 CYS B C 1
ATOM 5198 O O . CYS B 1 206 ? 8.953 32.688 25.25 1 89.88 206 CYS B O 1
ATOM 5200 N N . CYS B 1 207 ? 6.723 32.656 25.062 1 89.56 207 CYS B N 1
ATOM 5201 C CA . CYS B 1 207 ? 6.551 33.438 26.281 1 89.56 207 CYS B CA 1
ATOM 5202 C C . CYS B 1 207 ? 6.344 32.531 27.484 1 89.56 207 CYS B C 1
ATOM 5204 O O . CYS B 1 207 ? 6.008 31.359 27.328 1 89.56 207 CYS B O 1
ATOM 5206 N N . GLU B 1 208 ? 6.625 33.094 28.672 1 89.25 208 GLU B N 1
ATOM 5207 C CA . GLU B 1 208 ? 6.531 32.312 29.906 1 89.25 208 GLU B CA 1
ATOM 5208 C C . GLU B 1 208 ? 5.664 33 30.938 1 89.25 208 GLU B C 1
ATOM 5210 O O . GLU B 1 208 ? 5.918 34.156 31.297 1 89.25 208 GLU B O 1
ATOM 5215 N N . PHE B 1 209 ? 4.605 32.281 31.281 1 89.12 209 PHE B N 1
ATOM 5216 C CA . PHE B 1 209 ? 3.844 32.781 32.438 1 89.12 209 PHE B CA 1
ATOM 5217 C C . PHE B 1 209 ? 4.535 32.375 33.75 1 89.12 209 PHE B C 1
ATOM 5219 O O . PHE B 1 209 ? 4.871 31.203 33.938 1 89.12 209 PHE B O 1
ATOM 5226 N N . CYS B 1 210 ? 4.684 33.469 34.438 1 84.12 210 CYS B N 1
ATOM 5227 C CA . CYS B 1 210 ? 5.422 33.219 35.688 1 84.12 210 CYS B CA 1
ATOM 5228 C C . CYS B 1 210 ? 4.664 33.781 36.875 1 84.12 210 CYS B C 1
ATOM 5230 O O . CYS B 1 210 ? 3.617 34.406 36.75 1 84.12 210 CYS B O 1
ATOM 5232 N N . ASP B 1 211 ? 4.914 33.406 38.094 1 86.38 211 ASP B N 1
ATOM 5233 C CA . ASP B 1 211 ? 4.355 33.75 39.375 1 86.38 211 ASP B CA 1
ATOM 5234 C C . ASP B 1 211 ? 3.49 32.594 39.938 1 86.38 211 ASP B C 1
ATOM 5236 O O . ASP B 1 211 ? 2.791 31.938 39.188 1 86.38 211 ASP B O 1
ATOM 5240 N N . ASN B 1 212 ? 3.564 32.438 41.125 1 86.19 212 ASN B N 1
ATOM 5241 C CA . ASN B 1 212 ? 2.85 31.344 41.75 1 86.19 212 ASN B CA 1
ATOM 5242 C C . ASN B 1 212 ? 1.424 31.734 42.125 1 86.19 212 ASN B C 1
ATOM 5244 O O . ASN B 1 212 ? 1.04 31.672 43.281 1 86.19 212 ASN B O 1
ATOM 5248 N N . CYS B 1 213 ? 0.661 32.25 41.188 1 90.62 213 CYS B N 1
ATOM 5249 C CA . CYS B 1 213 ? -0.75 32.594 41.312 1 90.62 213 CYS B CA 1
ATOM 5250 C C . CYS B 1 213 ? -1.519 32.281 40.031 1 90.62 213 CYS B C 1
ATOM 5252 O O . CYS B 1 213 ? -0.918 32.062 38.969 1 90.62 213 CYS B O 1
ATOM 5254 N N . PRO B 1 214 ? -2.723 32.062 40.25 1 90.81 214 PRO B N 1
ATOM 5255 C CA . PRO B 1 214 ? -3.516 31.828 39.031 1 90.81 214 PRO B CA 1
ATOM 5256 C C . PRO B 1 214 ? -3.408 32.969 38 1 90.81 214 PRO B C 1
ATOM 5258 O O . PRO B 1 214 ? -3.457 34.125 38.375 1 90.81 214 PRO B O 1
ATOM 5261 N N . GLN B 1 215 ? -3.08 32.688 36.812 1 90.75 215 GLN B N 1
ATOM 5262 C CA . GLN B 1 215 ? -2.971 33.625 35.688 1 90.75 215 GLN B CA 1
ATOM 5263 C C . GLN B 1 215 ? -3.865 33.219 34.531 1 90.75 215 GLN B C 1
ATOM 5265 O O . GLN B 1 215 ? -4.273 32.062 34.438 1 90.75 215 GLN B O 1
ATOM 5270 N N . GLY B 1 216 ? -4.234 34.219 33.781 1 91.75 216 GLY B N 1
ATOM 5271 C CA . GLY B 1 216 ? -5.078 33.938 32.625 1 91.75 216 GLY B CA 1
ATOM 5272 C C . GLY B 1 216 ? -5.137 35.062 31.625 1 91.75 216 GLY B C 1
ATOM 5273 O O . GLY B 1 216 ? -4.609 36.156 31.859 1 91.75 216 GLY B O 1
ATOM 5274 N N . ILE B 1 217 ? -5.684 34.781 30.516 1 94.69 217 ILE B N 1
ATOM 5275 C CA . ILE B 1 217 ? -5.949 35.75 29.469 1 94.69 217 ILE B CA 1
ATOM 5276 C C . ILE B 1 217 ? -7.449 36.031 29.391 1 94.69 217 ILE B C 1
ATOM 5278 O O . ILE B 1 217 ? -8.234 35.188 28.953 1 94.69 217 ILE B O 1
ATOM 5282 N N . ILE B 1 218 ? -7.809 37.125 29.938 1 95.5 218 ILE B N 1
ATOM 5283 C CA . ILE B 1 218 ? -9.203 37.562 29.938 1 95.5 218 ILE B CA 1
ATOM 5284 C C . ILE B 1 218 ? -9.367 38.75 29.016 1 95.5 218 ILE B C 1
ATOM 5286 O O . ILE B 1 218 ? -8.859 39.844 29.312 1 95.5 218 ILE B O 1
ATOM 5290 N N . SER B 1 219 ? -10 38.625 27.906 1 95.19 219 SER B N 1
ATOM 5291 C CA . SER B 1 219 ? -10.203 39.688 26.922 1 95.19 219 SER B CA 1
ATOM 5292 C C . SER B 1 219 ? -11.508 39.5 26.156 1 95.19 219 SER B C 1
ATOM 5294 O O . SER B 1 219 ? -11.609 38.594 25.312 1 95.19 219 SER B O 1
ATOM 5296 N N . PRO B 1 220 ? -12.5 40.312 26.375 1 94.31 220 PRO B N 1
ATOM 5297 C CA . PRO B 1 220 ? -13.82 40.125 25.766 1 94.31 220 PRO B CA 1
ATOM 5298 C C . PRO B 1 220 ? -13.805 40.312 24.25 1 94.31 220 PRO B C 1
ATOM 5300 O O . PRO B 1 220 ? -14.594 39.688 23.547 1 94.31 220 PRO B O 1
ATOM 5303 N N . LYS B 1 221 ? -12.859 41.156 23.734 1 96.06 221 LYS B N 1
ATOM 5304 C CA . LYS B 1 221 ? -12.906 41.5 22.328 1 96.06 221 LYS B CA 1
ATOM 5305 C C . LYS B 1 221 ? -11.852 40.719 21.531 1 96.06 221 LYS B C 1
ATOM 5307 O O . LYS B 1 221 ? -11.766 40.844 20.312 1 96.06 221 LYS B O 1
ATOM 5312 N N . LEU B 1 222 ? -11.172 39.875 22.203 1 97.5 222 LEU B N 1
ATOM 5313 C CA . LEU B 1 222 ? -10.117 39.125 21.547 1 97.5 222 LEU B CA 1
ATOM 5314 C C . LEU B 1 222 ? -10.703 38.188 20.5 1 97.5 222 LEU B C 1
ATOM 5316 O O . LEU B 1 222 ? -11.586 37.375 20.797 1 97.5 222 LEU B O 1
ATOM 5320 N N . ASN B 1 223 ? -10.195 38.312 19.266 1 98.12 223 ASN B N 1
ATOM 5321 C CA . ASN B 1 223 ? -10.703 37.531 18.141 1 98.12 223 ASN B CA 1
ATOM 5322 C C . ASN B 1 223 ? -9.75 36.375 17.781 1 98.12 223 ASN B C 1
ATOM 5324 O O . ASN B 1 223 ? -10.188 35.312 17.391 1 98.12 223 ASN B O 1
ATOM 5328 N N . LYS B 1 224 ? -8.523 36.656 17.797 1 98.5 224 LYS B N 1
ATOM 5329 C CA . LYS B 1 224 ? -7.488 35.688 17.453 1 98.5 224 LYS B CA 1
ATOM 5330 C C . LYS B 1 224 ? -6.441 35.594 18.547 1 98.5 224 LYS B C 1
ATOM 5332 O O . LYS B 1 224 ? -5.898 36.625 19 1 98.5 224 LYS B O 1
ATOM 5337 N N . LEU B 1 225 ? -6.145 34.375 19.016 1 98.06 225 LEU B N 1
ATOM 5338 C CA . LEU B 1 225 ? -5.113 34.125 20.016 1 98.06 225 LEU B CA 1
ATOM 5339 C C . LEU B 1 225 ? -4.145 33.031 19.547 1 98.06 225 LEU B C 1
ATOM 5341 O O . LEU B 1 225 ? -4.559 31.922 19.25 1 98.06 225 LEU B O 1
ATOM 5345 N N . VAL B 1 226 ? -2.943 33.375 19.391 1 97.62 226 VAL B N 1
ATOM 5346 C CA . VAL B 1 226 ? -1.896 32.406 19.016 1 97.62 226 VAL B CA 1
ATOM 5347 C C . VAL B 1 226 ? -0.875 32.312 20.141 1 97.62 226 VAL B C 1
ATOM 5349 O O . VAL B 1 226 ? -0.245 33.281 20.516 1 97.62 226 VAL B O 1
ATOM 5352 N N . MET B 1 227 ? -0.76 31.188 20.719 1 94.38 227 MET B N 1
ATOM 5353 C CA . MET B 1 227 ? 0.257 30.891 21.719 1 94.38 227 MET B CA 1
ATOM 5354 C C . MET B 1 227 ? 1.187 29.781 21.234 1 94.38 227 MET B C 1
ATOM 5356 O O . MET B 1 227 ? 0.859 28.594 21.328 1 94.38 227 MET B O 1
ATOM 5360 N N . ASP B 1 228 ? 2.312 30.125 20.781 1 92.69 228 ASP B N 1
ATOM 5361 C CA . ASP B 1 228 ? 3.24 29.172 20.188 1 92.69 228 ASP B CA 1
ATOM 5362 C C . ASP B 1 228 ? 4.426 28.906 21.125 1 92.69 228 ASP B C 1
ATOM 5364 O O . ASP B 1 228 ? 5.176 29.828 21.453 1 92.69 228 ASP B O 1
ATOM 5368 N N . LEU B 1 229 ? 4.586 27.672 21.609 1 88.81 229 LEU B N 1
ATOM 5369 C CA . LEU B 1 229 ? 5.691 27.219 22.438 1 88.81 229 LEU B CA 1
ATOM 5370 C C . LEU B 1 229 ? 5.762 28.016 23.75 1 88.81 229 LEU B C 1
ATOM 5372 O O . LEU B 1 229 ? 6.844 28.406 24.172 1 88.81 229 LEU B O 1
ATOM 5376 N N . CYS B 1 230 ? 4.625 28.391 24.203 1 87.62 230 CYS B N 1
ATOM 5377 C CA . CYS B 1 230 ? 4.574 29.109 25.469 1 87.62 230 CYS B CA 1
ATOM 5378 C C . CYS B 1 230 ? 4.711 28.156 26.656 1 87.62 230 CYS B C 1
ATOM 5380 O O . CYS B 1 230 ? 4.457 26.953 26.516 1 87.62 230 CYS B O 1
ATOM 5382 N N . LEU B 1 231 ? 5.129 28.734 27.844 1 85.31 231 LEU B N 1
ATOM 5383 C CA . LEU B 1 231 ? 5.32 27.938 29.062 1 85.31 231 LEU B CA 1
ATOM 5384 C C . LEU B 1 231 ? 4.484 28.5 30.203 1 85.31 231 LEU B C 1
ATOM 5386 O O . LEU B 1 231 ? 4.332 29.719 30.344 1 85.31 231 LEU B O 1
ATOM 5390 N N . ASN B 1 232 ? 3.91 27.609 30.859 1 86.44 232 ASN B N 1
ATOM 5391 C CA . ASN B 1 232 ? 3.215 28 32.094 1 86.44 232 ASN B CA 1
ATOM 5392 C C . ASN B 1 232 ? 3.91 27.438 33.312 1 86.44 232 ASN B C 1
ATOM 5394 O O . ASN B 1 232 ? 3.744 26.266 33.656 1 86.44 232 ASN B O 1
ATOM 5398 N N . ASN B 1 233 ? 4.566 28.281 34.094 1 83.25 233 ASN B N 1
ATOM 5399 C CA . ASN B 1 233 ? 5.297 27.859 35.281 1 83.25 233 ASN B CA 1
ATOM 5400 C C . ASN B 1 233 ? 4.602 28.328 36.531 1 83.25 233 ASN B C 1
ATOM 5402 O O . ASN B 1 233 ? 5.23 28.438 37.594 1 83.25 233 ASN B O 1
ATOM 5406 N N . THR B 1 234 ? 3.342 28.797 36.656 1 84.06 234 THR B N 1
ATOM 5407 C CA . THR B 1 234 ? 2.607 29.312 37.812 1 84.06 234 THR B CA 1
ATOM 5408 C C . THR B 1 234 ? 2.141 28.172 38.719 1 84.06 234 THR B C 1
ATOM 5410 O O . THR B 1 234 ? 1.725 28.406 39.844 1 84.06 234 THR B O 1
ATOM 5413 N N . LEU B 1 235 ? 2.148 26.891 38.562 1 82.69 235 LEU B N 1
ATOM 5414 C CA . LEU B 1 235 ? 1.624 25.734 39.281 1 82.69 235 LEU B CA 1
ATOM 5415 C C . LEU B 1 235 ? 0.106 25.672 39.156 1 82.69 235 LEU B C 1
ATOM 5417 O O . LEU B 1 235 ? -0.524 24.781 39.75 1 82.69 235 LEU B O 1
ATOM 5421 N N . TYR B 1 236 ? -0.538 26.656 38.531 1 87.69 236 TYR B N 1
ATOM 5422 C CA . TYR B 1 236 ? -1.976 26.688 38.281 1 87.69 236 TYR B CA 1
ATOM 5423 C C . TYR B 1 236 ? -2.281 26.562 36.781 1 87.69 236 TYR B C 1
ATOM 5425 O O . TYR B 1 236 ? -1.452 26.906 35.938 1 87.69 236 TYR B O 1
ATOM 5433 N N . PRO B 1 237 ? -3.439 26.062 36.5 1 88.38 237 PRO B N 1
ATOM 5434 C CA . PRO B 1 237 ? -3.822 26.016 35.094 1 88.38 237 PRO B CA 1
ATOM 5435 C C . PRO B 1 237 ? -4.016 27.422 34.5 1 88.38 237 PRO B C 1
ATOM 5437 O O . PRO B 1 237 ? -4.5 28.328 35.188 1 88.38 237 PRO B O 1
ATOM 5440 N N . LEU B 1 238 ? -3.604 27.594 33.312 1 89.88 238 LEU B N 1
ATOM 5441 C CA . LEU B 1 238 ? -3.828 28.844 32.594 1 89.88 238 LEU B CA 1
ATOM 5442 C C . LEU B 1 238 ? -5.281 28.984 32.156 1 89.88 238 LEU B C 1
ATOM 5444 O O . LEU B 1 238 ? -5.816 28.094 31.5 1 89.88 238 LEU B O 1
ATOM 5448 N N . VAL B 1 239 ? -5.941 30.047 32.594 1 92.56 239 VAL B N 1
ATOM 5449 C CA . VAL B 1 239 ? -7.352 30.234 32.281 1 92.56 239 VAL B CA 1
ATOM 5450 C C . VAL B 1 239 ? -7.496 31.234 31.141 1 92.56 239 VAL B C 1
ATOM 5452 O O . VAL B 1 239 ? -6.996 32.375 31.219 1 92.56 239 VAL B O 1
ATOM 5455 N N . ILE B 1 240 ? -8.141 30.875 30.094 1 94.88 240 ILE B N 1
ATOM 5456 C CA . ILE B 1 240 ? -8.398 31.75 28.953 1 94.88 240 ILE B CA 1
ATOM 5457 C C . ILE B 1 240 ? -9.898 32 28.844 1 94.88 240 ILE B C 1
ATOM 5459 O O . ILE B 1 240 ? -10.688 31.062 28.688 1 94.88 240 ILE B O 1
ATOM 5463 N N . THR B 1 241 ? -10.305 33.25 29 1 96.44 241 THR B N 1
ATOM 5464 C CA . THR B 1 241 ? -11.695 33.656 28.828 1 96.44 241 THR B CA 1
ATOM 5465 C C . THR B 1 241 ? -11.812 34.719 27.734 1 96.44 241 THR B C 1
ATOM 5467 O O . THR B 1 241 ? -11.484 35.875 27.953 1 96.44 241 THR B O 1
ATOM 5470 N N . ALA B 1 242 ? -12.219 34.344 26.594 1 96.06 242 ALA B N 1
ATOM 5471 C CA . ALA B 1 242 ? -12.344 35.219 25.422 1 96.06 242 ALA B CA 1
ATOM 5472 C C . ALA B 1 242 ? -13.609 34.875 24.641 1 96.06 242 ALA B C 1
ATOM 5474 O O . ALA B 1 242 ? -13.562 34.156 23.641 1 96.06 242 ALA B O 1
ATOM 5475 N N . PRO B 1 243 ? -14.75 35.5 24.953 1 95.81 243 PRO B N 1
ATOM 5476 C CA . PRO B 1 243 ? -16.047 35.156 24.375 1 95.81 243 PRO B CA 1
ATOM 5477 C C . PRO B 1 243 ? -16.125 35.438 22.875 1 95.81 243 PRO B C 1
ATOM 5479 O O . PRO B 1 243 ? -16.922 34.844 22.156 1 95.81 243 PRO B O 1
ATOM 5482 N N . SER B 1 244 ? -15.273 36.375 22.359 1 97.06 244 SER B N 1
ATOM 5483 C CA . SER B 1 244 ? -15.344 36.75 20.938 1 97.06 244 SER B CA 1
ATOM 5484 C C . SER B 1 244 ? -14.297 36 20.125 1 97.06 244 SER B C 1
ATOM 5486 O O . SER B 1 244 ? -14.141 36.25 18.922 1 97.06 244 SER B O 1
ATOM 5488 N N . LEU B 1 245 ? -13.656 35.062 20.719 1 97.69 245 LEU B N 1
ATOM 5489 C CA . LEU B 1 245 ? -12.547 34.375 20.078 1 97.69 245 LEU B CA 1
ATOM 5490 C C . LEU B 1 245 ? -13.047 33.5 18.922 1 97.69 245 LEU B C 1
ATOM 5492 O O . LEU B 1 245 ? -13.938 32.688 19.094 1 97.69 245 LEU B O 1
ATOM 5496 N N . THR B 1 246 ? -12.469 33.656 17.672 1 98.06 246 THR B N 1
ATOM 5497 C CA . THR B 1 246 ? -12.859 32.875 16.516 1 98.06 246 THR B CA 1
ATOM 5498 C C . THR B 1 246 ? -11.742 31.938 16.094 1 98.06 246 THR B C 1
ATOM 5500 O O . THR B 1 246 ? -12 30.906 15.461 1 98.06 246 THR B O 1
ATOM 5503 N N . TYR B 1 247 ? -10.586 32.312 16.438 1 98.44 247 TYR B N 1
ATOM 5504 C CA . TYR B 1 247 ? -9.43 31.5 16.094 1 98.44 247 TYR B CA 1
ATOM 5505 C C . TYR B 1 247 ? -8.516 31.312 17.297 1 98.44 247 TYR B C 1
ATOM 5507 O O . TYR B 1 247 ? -8.148 32.281 17.969 1 98.44 247 TYR B O 1
ATOM 5515 N N . LEU B 1 248 ? -8.094 30.062 17.547 1 97.56 248 LEU B N 1
ATOM 5516 C CA . LEU B 1 248 ? -7.207 29.734 18.656 1 97.56 248 LEU B CA 1
ATOM 5517 C C . LEU B 1 248 ? -6.094 28.781 18.219 1 97.56 248 LEU B C 1
ATOM 5519 O O . LEU B 1 248 ? -6.359 27.75 17.609 1 97.56 248 LEU B O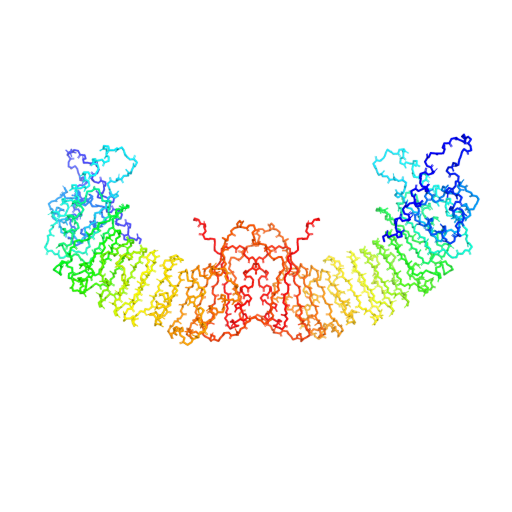 1
ATOM 5523 N N . TYR B 1 249 ? -4.945 29.156 18.391 1 97 249 TYR B N 1
ATOM 5524 C CA . TYR B 1 249 ? -3.789 28.297 18.172 1 97 249 TYR B CA 1
ATOM 5525 C C . TYR B 1 249 ? -2.982 28.141 19.469 1 97 249 TYR B C 1
ATOM 5527 O O . TYR B 1 249 ? -2.604 29.125 20.094 1 97 249 TYR B O 1
ATOM 5535 N N . ILE B 1 250 ? -2.773 26.953 19.891 1 92.94 250 ILE B N 1
ATOM 5536 C CA . ILE B 1 250 ? -1.963 26.688 21.078 1 92.94 250 ILE B CA 1
ATOM 5537 C C . ILE B 1 250 ? -0.947 25.594 20.781 1 92.94 250 ILE B C 1
ATOM 5539 O O . ILE B 1 250 ? -1.312 24.516 20.312 1 92.94 250 ILE B O 1
ATOM 5543 N N . SER B 1 251 ? 0.275 25.828 20.969 1 88.5 251 SER B N 1
ATOM 5544 C CA . SER B 1 251 ? 1.335 24.828 20.938 1 88.5 251 SER B CA 1
ATOM 5545 C C . SER B 1 251 ? 2.064 24.75 22.281 1 88.5 251 SER B C 1
ATOM 5547 O O . SER B 1 251 ? 2.572 25.766 22.766 1 88.5 251 SER B O 1
ATOM 5549 N N . PHE B 1 252 ? 1.988 23.578 22.844 1 70.06 252 PHE B N 1
ATOM 5550 C CA . PHE B 1 252 ? 2.43 23.453 24.234 1 70.06 252 PHE B CA 1
ATOM 5551 C C . PHE B 1 252 ? 3.859 22.938 24.297 1 70.06 252 PHE B C 1
ATOM 5553 O O . PHE B 1 252 ? 4.215 21.984 23.594 1 70.06 252 PHE B O 1
ATOM 5560 N N . GLN B 1 253 ? 4.656 23.625 24.938 1 63.53 253 GLN B N 1
ATOM 5561 C CA . GLN B 1 253 ? 5.945 23.031 25.266 1 63.53 253 GLN B CA 1
ATOM 5562 C C . GLN B 1 253 ? 5.918 22.406 26.672 1 63.53 253 GLN B C 1
ATOM 5564 O O . GLN B 1 253 ? 6.34 21.266 26.859 1 63.53 253 GLN B O 1
ATOM 5569 N N . TYR B 1 254 ? 5.48 23.156 27.766 1 62.88 254 TYR B N 1
ATOM 5570 C CA . TYR B 1 254 ? 5.473 22.672 29.125 1 62.88 254 TYR B CA 1
ATOM 5571 C C . TYR B 1 254 ? 4.293 23.234 29.906 1 62.88 254 TYR B C 1
ATOM 5573 O O . TYR B 1 254 ? 4.32 24.391 30.328 1 62.88 254 TYR B O 1
ATOM 5581 N N . PHE B 1 255 ? 3.141 22.422 29.875 1 62 255 PHE B N 1
ATOM 5582 C CA . PHE B 1 255 ? 2.055 22.844 30.75 1 62 255 PHE B CA 1
ATOM 5583 C C . PHE B 1 255 ? 1.69 21.766 31.75 1 62 255 PHE B C 1
ATOM 5585 O O . PHE B 1 255 ? 0.792 20.953 31.5 1 62 255 PHE B O 1
ATOM 5592 N N . ARG B 1 256 ? 2.436 21.688 32.844 1 63.22 256 ARG B N 1
ATOM 5593 C CA . ARG B 1 256 ? 2.254 20.594 33.781 1 63.22 256 ARG B CA 1
ATOM 5594 C C . ARG B 1 256 ? 0.846 20.609 34.375 1 63.22 256 ARG B C 1
ATOM 5596 O O . ARG B 1 256 ? 0.24 19.547 34.562 1 63.22 256 ARG B O 1
ATOM 5603 N N . VAL B 1 257 ? 0.318 21.922 34.656 1 72.06 257 VAL B N 1
ATOM 5604 C CA . VAL B 1 257 ? -0.92 21.953 35.438 1 72.06 257 VAL B CA 1
ATOM 5605 C C . VAL B 1 257 ? -2.111 22.125 34.469 1 72.06 257 VAL B C 1
ATOM 5607 O O . VAL B 1 257 ? -3.264 22 34.906 1 72.06 257 VAL B O 1
ATOM 5610 N N . GLY B 1 258 ? -1.864 22.422 33.188 1 77.56 258 GLY B N 1
ATOM 5611 C CA . GLY B 1 258 ? -2.951 22.344 32.219 1 77.56 258 GLY B CA 1
ATOM 5612 C C . GLY B 1 258 ? -3.475 23.703 31.797 1 77.56 258 GLY B C 1
ATOM 5613 O O . GLY B 1 258 ? -2.926 24.734 32.188 1 77.56 258 GLY B O 1
ATOM 5614 N N . ILE B 1 259 ? -4.562 23.797 30.891 1 84.06 259 ILE B N 1
ATOM 5615 C CA . ILE B 1 259 ? -5.203 24.984 30.344 1 84.06 259 ILE B CA 1
ATOM 5616 C C . ILE B 1 259 ? -6.719 24.844 30.422 1 84.06 259 ILE B C 1
ATOM 5618 O O . ILE B 1 259 ? -7.262 23.75 30.203 1 84.06 259 ILE B O 1
ATOM 5622 N N . LEU B 1 260 ? -7.328 25.891 30.906 1 87.94 260 LEU B N 1
ATOM 5623 C CA . LEU B 1 260 ? -8.789 25.938 30.953 1 87.94 260 LEU B CA 1
ATOM 5624 C C . LEU B 1 260 ? -9.336 26.969 29.984 1 87.94 260 LEU B C 1
ATOM 5626 O O . LEU B 1 260 ? -8.969 28.156 30.062 1 87.94 260 LEU B O 1
ATOM 5630 N N . LEU B 1 261 ? -10.156 26.516 29.109 1 92.81 261 LEU B N 1
ATOM 5631 C CA . LEU B 1 261 ? -10.789 27.406 28.125 1 92.81 261 LEU B CA 1
ATOM 5632 C C . LEU B 1 261 ? -12.234 27.703 28.516 1 92.81 261 LEU B C 1
ATOM 5634 O O . LEU B 1 261 ? -13.031 26.781 28.703 1 92.81 261 LEU B O 1
ATOM 5638 N N . CYS B 1 262 ? -12.508 29 28.641 1 92.38 262 CYS B N 1
ATOM 5639 C CA . CYS B 1 262 ? -13.836 29.422 29.062 1 92.38 262 CYS B CA 1
ATOM 5640 C C . CYS B 1 262 ? -14.5 30.297 28.016 1 92.38 262 CYS B C 1
ATOM 5642 O O . CYS B 1 262 ? -13.836 31.109 27.359 1 92.38 262 CYS B O 1
ATOM 5644 N N . LYS B 1 263 ? -15.859 30.094 27.828 1 91.88 263 LYS B N 1
ATOM 5645 C CA . LYS B 1 263 ? -16.703 30.922 26.969 1 91.88 263 LYS B CA 1
ATOM 5646 C C . LYS B 1 263 ? -16.188 30.891 25.531 1 91.88 263 LYS B C 1
ATOM 5648 O O . LYS B 1 263 ? -15.953 31.938 24.922 1 91.88 263 LYS B O 1
ATOM 5653 N N . MET B 1 264 ? -16.125 29.719 25 1 91 264 MET B N 1
ATOM 5654 C CA . MET B 1 264 ? -15.562 29.531 23.656 1 91 264 MET B CA 1
ATOM 5655 C C . MET B 1 264 ? -16.672 29.375 22.625 1 91 264 MET B C 1
ATOM 5657 O O . MET B 1 264 ? -16.484 28.703 21.609 1 91 264 MET B O 1
ATOM 5661 N N . ASP B 1 265 ? -17.797 30.016 22.781 1 91.81 265 ASP B N 1
ATOM 5662 C CA . ASP B 1 265 ? -18.953 29.797 21.922 1 91.81 265 ASP B CA 1
ATOM 5663 C C . ASP B 1 265 ? -18.719 30.328 20.516 1 91.81 265 ASP B C 1
ATOM 5665 O O . ASP B 1 265 ? -19.266 29.812 19.547 1 91.81 265 ASP B O 1
ATOM 5669 N N . SER B 1 266 ? -17.891 31.359 20.406 1 95.69 266 SER B N 1
ATOM 5670 C CA . SER B 1 266 ? -17.672 32 19.109 1 95.69 266 SER B CA 1
ATOM 5671 C C . SER B 1 266 ? -16.516 31.344 18.359 1 95.69 266 SER B C 1
ATOM 5673 O O . SER B 1 266 ? -16.234 31.703 17.219 1 95.69 266 SER B O 1
ATOM 5675 N N . LEU B 1 267 ? -15.906 30.359 19 1 96.94 267 LEU B N 1
ATOM 5676 C CA . LEU B 1 267 ? -14.719 29.75 18.422 1 96.94 267 LEU B CA 1
ATOM 5677 C C . LEU B 1 267 ? -15.078 28.969 17.156 1 96.94 267 LEU B C 1
ATOM 5679 O O . LEU B 1 267 ? -16 28.156 17.156 1 96.94 267 LEU B O 1
ATOM 5683 N N . VAL B 1 268 ? -14.328 29.266 16.047 1 97.75 268 VAL B N 1
ATOM 5684 C CA . VAL B 1 268 ? -14.609 28.656 14.758 1 97.75 268 VAL B CA 1
ATOM 5685 C C . VAL B 1 268 ? -13.5 27.672 14.414 1 97.75 268 VAL B C 1
ATOM 5687 O O . VAL B 1 268 ? -13.781 26.516 14.055 1 97.75 268 VAL B O 1
ATOM 5690 N N . LYS B 1 269 ? -12.289 28.109 14.516 1 98.31 269 LYS B N 1
ATOM 5691 C CA . LYS B 1 269 ? -11.141 27.281 14.18 1 98.31 269 LYS B CA 1
ATOM 5692 C C . LYS B 1 269 ? -10.18 27.172 15.359 1 98.31 269 LYS B C 1
ATOM 5694 O O . LYS B 1 269 ? -9.859 28.172 16 1 98.31 269 LYS B O 1
ATOM 5699 N N . ALA B 1 270 ? -9.75 26.016 15.688 1 97.75 270 ALA B N 1
ATOM 5700 C CA . ALA B 1 270 ? -8.773 25.781 16.75 1 97.75 270 ALA B CA 1
ATOM 5701 C C . ALA B 1 270 ? -7.66 24.844 16.266 1 97.75 270 ALA B C 1
ATOM 5703 O O . ALA B 1 270 ? -7.922 23.875 15.57 1 97.75 270 ALA B O 1
ATOM 5704 N N . GLU B 1 271 ? -6.492 25.141 16.516 1 97.06 271 GLU B N 1
ATOM 5705 C CA . GLU B 1 271 ? -5.305 24.328 16.281 1 97.06 271 GLU B CA 1
ATOM 5706 C C . GLU B 1 271 ? -4.535 24.078 17.578 1 97.06 271 GLU B C 1
ATOM 5708 O O . GLU B 1 271 ? -3.986 25.016 18.172 1 97.06 271 GLU B O 1
ATOM 5713 N N . ILE B 1 272 ? -4.531 22.875 17.969 1 93.75 272 ILE B N 1
ATOM 5714 C CA . ILE B 1 272 ? -3.893 22.531 19.25 1 93.75 272 ILE B CA 1
ATOM 5715 C C . ILE B 1 272 ? -2.746 21.547 19 1 93.75 272 ILE B C 1
ATOM 5717 O O . ILE B 1 272 ? -2.934 20.516 18.344 1 93.75 272 ILE B O 1
ATOM 5721 N N . SER B 1 273 ? -1.591 21.812 19.469 1 91.88 273 SER B N 1
ATOM 5722 C CA . SER B 1 273 ? -0.43 20.922 19.375 1 91.88 273 SER B CA 1
ATOM 5723 C C . SER B 1 273 ? 0.081 20.531 20.766 1 91.88 273 SER B C 1
ATOM 5725 O O . SER B 1 273 ? 0.324 21.406 21.609 1 91.88 273 SER B O 1
ATOM 5727 N N . VAL B 1 274 ? 0.137 19.219 20.984 1 85.5 274 VAL B N 1
ATOM 5728 C CA . VAL B 1 274 ? 0.618 18.734 22.281 1 85.5 274 VAL B CA 1
ATOM 5729 C C . VAL B 1 274 ? 1.91 17.953 22.078 1 85.5 274 VAL B C 1
ATOM 5731 O O . VAL B 1 274 ? 2.059 17.219 21.109 1 85.5 274 VAL B O 1
ATOM 5734 N N . SER B 1 275 ? 2.84 18.203 22.891 1 72.81 275 SER B N 1
ATOM 5735 C CA . SER B 1 275 ? 4.066 17.406 22.891 1 72.81 275 SER B CA 1
ATOM 5736 C C . SER B 1 275 ? 4.031 16.328 23.969 1 72.81 275 SER B C 1
ATOM 5738 O O . SER B 1 275 ? 3.34 16.469 24.969 1 72.81 275 SER B O 1
ATOM 5740 N N . GLU B 1 276 ? 4.309 14.945 23.75 1 59.41 276 GLU B N 1
ATOM 5741 C CA . GLU B 1 276 ? 4.18 13.695 24.5 1 59.41 276 GLU B CA 1
ATOM 5742 C C . GLU B 1 276 ? 4.434 13.922 26 1 59.41 276 GLU B C 1
ATOM 5744 O O . GLU B 1 276 ? 3.779 13.312 26.844 1 59.41 276 GLU B O 1
ATOM 5749 N N . THR B 1 277 ? 5.344 14.695 26.328 1 58.66 277 THR B N 1
ATOM 5750 C CA . THR B 1 277 ? 5.867 14.602 27.688 1 58.66 277 THR B CA 1
ATOM 5751 C C . THR B 1 277 ? 5.254 15.688 28.562 1 58.66 277 THR B C 1
ATOM 5753 O O . THR B 1 277 ? 5.469 15.695 29.781 1 58.66 277 THR B O 1
ATOM 5756 N N . GLU B 1 278 ? 4.062 16.344 28 1 63.44 278 GLU B N 1
ATOM 5757 C CA . GLU B 1 278 ? 3.986 17.578 28.797 1 63.44 278 GLU B CA 1
ATOM 5758 C C . GLU B 1 278 ? 2.605 17.75 29.422 1 63.44 278 GLU B C 1
ATOM 5760 O O . GLU B 1 278 ? 2.453 18.453 30.422 1 63.44 278 GLU B O 1
ATOM 5765 N N . ILE B 1 279 ? 1.572 16.984 28.922 1 72.94 279 ILE B N 1
ATOM 5766 C CA . ILE B 1 279 ? 0.227 17.219 29.422 1 72.94 279 ILE B CA 1
ATOM 5767 C C . ILE B 1 279 ? -0.471 15.883 29.688 1 72.94 279 ILE B C 1
ATOM 5769 O O . ILE B 1 279 ? -0.346 14.945 28.891 1 72.94 279 ILE B O 1
ATOM 5773 N N . SER B 1 280 ? -1.039 15.805 30.875 1 78.81 280 SER B N 1
ATOM 5774 C CA . SER B 1 280 ? -1.733 14.578 31.234 1 78.81 280 SER B CA 1
ATOM 5775 C C . SER B 1 280 ? -2.867 14.273 30.266 1 78.81 280 SER B C 1
ATOM 5777 O O . SER B 1 280 ? -3.381 15.172 29.609 1 78.81 280 SER B O 1
ATOM 5779 N N . GLU B 1 281 ? -3.279 13.094 30.203 1 81.19 281 GLU B N 1
ATOM 5780 C CA . GLU B 1 281 ? -4.383 12.664 29.359 1 81.19 281 GLU B CA 1
ATOM 5781 C C . GLU B 1 281 ? -5.691 13.336 29.766 1 81.19 281 GLU B C 1
ATOM 5783 O O . GLU B 1 281 ? -6.508 13.695 28.906 1 81.19 281 GLU B O 1
ATOM 5788 N N . GLU B 1 282 ? -5.852 13.492 31.031 1 80.31 282 GLU B N 1
ATOM 5789 C CA . GLU B 1 282 ? -7.062 14.109 31.547 1 80.31 282 GLU B CA 1
ATOM 5790 C C . GLU B 1 282 ? -7.176 15.57 31.109 1 80.31 282 GLU B C 1
ATOM 5792 O O . GLU B 1 282 ? -8.25 16.031 30.719 1 80.31 282 GLU B O 1
ATOM 5797 N N . THR B 1 283 ? -6.051 16.234 31.156 1 80.25 283 THR B N 1
ATOM 5798 C CA . THR B 1 283 ? -6.035 17.625 30.734 1 80.25 283 THR B CA 1
ATOM 5799 C C . THR B 1 283 ? -6.332 17.734 29.234 1 80.25 283 THR B C 1
ATOM 5801 O O . THR B 1 283 ? -7.027 18.656 28.812 1 80.25 283 THR B O 1
ATOM 5804 N N . GLN B 1 284 ? -5.828 16.828 28.516 1 85.56 284 GLN B N 1
ATOM 5805 C CA . GLN B 1 284 ? -6.07 16.812 27.078 1 85.56 284 GLN B CA 1
ATOM 5806 C C . GLN B 1 284 ? -7.551 16.578 26.781 1 85.56 284 GLN B C 1
ATOM 5808 O O . GLN B 1 284 ? -8.117 17.25 25.906 1 85.56 284 GLN B O 1
ATOM 5813 N N . ARG B 1 285 ? -8.141 15.766 27.5 1 84.88 285 ARG B N 1
ATOM 5814 C CA . ARG B 1 285 ? -9.555 15.477 27.312 1 84.88 285 ARG B CA 1
ATOM 5815 C C . ARG B 1 285 ? -10.414 16.688 27.656 1 84.88 285 ARG B C 1
ATOM 5817 O O . ARG B 1 285 ? -11.367 17 26.938 1 84.88 285 ARG B O 1
ATOM 5824 N N . ASN B 1 286 ? -10.07 17.328 28.719 1 82.88 286 ASN B N 1
ATOM 5825 C CA . ASN B 1 286 ? -10.781 18.531 29.109 1 82.88 286 ASN B CA 1
ATOM 5826 C C . ASN B 1 286 ? -10.664 19.625 28.047 1 82.88 286 ASN B C 1
ATOM 5828 O O . ASN B 1 286 ? -11.625 20.344 27.766 1 82.88 286 ASN B O 1
ATOM 5832 N N . LEU B 1 287 ? -9.484 19.672 27.578 1 86.25 287 LEU B N 1
ATOM 5833 C CA . LEU B 1 287 ? -9.242 20.641 26.516 1 86.25 287 LEU B CA 1
ATOM 5834 C C . LEU B 1 287 ? -10.141 20.359 25.312 1 86.25 287 LEU B C 1
ATOM 5836 O O . LEU B 1 287 ? -10.773 21.266 24.781 1 86.25 287 LEU B O 1
ATOM 5840 N N . LEU B 1 288 ? -10.242 19.141 24.953 1 88.81 288 LEU B N 1
ATOM 5841 C CA . LEU B 1 288 ? -11.078 18.734 23.828 1 88.81 288 LEU B CA 1
ATOM 5842 C C . LEU B 1 288 ? -12.547 19.047 24.109 1 88.81 288 LEU B C 1
ATOM 5844 O O . LEU B 1 288 ? -13.281 19.453 23.203 1 88.81 288 LEU B O 1
ATOM 5848 N N . GLY B 1 289 ? -12.938 18.906 25.312 1 88.25 289 GLY B N 1
ATOM 5849 C CA . GLY B 1 289 ? -14.305 19.234 25.703 1 88.25 289 GLY B CA 1
ATOM 5850 C C . GLY B 1 289 ? -14.648 20.703 25.516 1 88.25 289 GLY B C 1
ATOM 5851 O O . GLY B 1 289 ? -15.789 21.047 25.203 1 88.25 289 GLY B O 1
ATOM 5852 N N . SER B 1 290 ? -13.695 21.516 25.672 1 88.88 290 SER B N 1
ATOM 5853 C CA . SER B 1 290 ? -13.898 22.969 25.562 1 88.88 290 SER B CA 1
ATOM 5854 C C . SER B 1 290 ? -13.93 23.391 24.094 1 88.88 290 SER B C 1
ATOM 5856 O O . SER B 1 290 ? -14.289 24.531 23.781 1 88.88 290 SER B O 1
ATOM 5858 N N . LEU B 1 291 ? -13.609 22.484 23.203 1 92.25 291 LEU B N 1
ATOM 5859 C CA . LEU B 1 291 ? -13.523 22.828 21.781 1 92.25 291 LEU B CA 1
ATOM 5860 C C . LEU B 1 291 ? -14.688 22.203 21.016 1 92.25 291 LEU B C 1
ATOM 5862 O O . LEU B 1 291 ? -14.625 22.094 19.797 1 92.25 291 LEU B O 1
ATOM 5866 N N . CYS B 1 292 ? -15.766 21.844 21.609 1 90.69 292 CYS B N 1
ATOM 5867 C CA . CYS B 1 292 ? -16.828 21.047 21.016 1 90.69 292 CYS B CA 1
ATOM 5868 C C . CYS B 1 292 ? -17.625 21.844 20 1 90.69 292 CYS B C 1
ATOM 5870 O O . CYS B 1 292 ? -18.344 21.281 19.172 1 90.69 292 CYS B O 1
ATOM 5872 N N . ASN B 1 293 ? -17.484 23.188 19.984 1 91.69 293 ASN B N 1
ATOM 5873 C CA . ASN B 1 293 ? -18.328 24 19.125 1 91.69 293 ASN B CA 1
ATOM 5874 C C . ASN B 1 293 ? -17.562 24.453 17.875 1 91.69 293 ASN B C 1
ATOM 5876 O O . ASN B 1 293 ? -18.109 25.172 17.031 1 91.69 293 ASN B O 1
ATOM 5880 N N . VAL B 1 294 ? -16.438 24.016 17.719 1 96.81 294 VAL B N 1
ATOM 5881 C CA . VAL B 1 294 ? -15.609 24.484 16.594 1 96.81 294 VAL B CA 1
ATOM 5882 C C . VAL B 1 294 ? -16.094 23.844 15.297 1 96.81 294 VAL B C 1
ATOM 5884 O O . VAL B 1 294 ? -16.641 22.734 15.305 1 96.81 294 VAL B O 1
ATOM 5887 N N . THR B 1 295 ? -15.867 24.531 14.172 1 97.62 295 THR B N 1
ATOM 5888 C CA . THR B 1 295 ? -16.188 24.016 12.852 1 97.62 295 THR B CA 1
ATOM 5889 C C . THR B 1 295 ? -14.953 23.344 12.227 1 97.62 295 THR B C 1
ATOM 5891 O O . THR B 1 295 ? -15.086 22.438 11.398 1 97.62 295 THR B O 1
ATOM 5894 N N . SER B 1 296 ? -13.859 23.891 12.555 1 98.38 296 SER B N 1
ATOM 5895 C CA . SER B 1 296 ? -12.594 23.359 12.062 1 98.38 296 SER B CA 1
ATOM 5896 C C . SER B 1 296 ? -11.625 23.078 13.203 1 98.38 296 SER B C 1
ATOM 5898 O O . SER B 1 296 ? -11.359 23.953 14.023 1 98.38 296 SER B O 1
ATOM 5900 N N . LEU B 1 297 ? -11.117 21.891 13.281 1 97.81 297 LEU B N 1
ATOM 5901 C CA . LEU B 1 297 ? -10.234 21.484 14.367 1 97.81 297 LEU B CA 1
ATOM 5902 C C . LEU B 1 297 ? -8.977 20.797 13.836 1 97.81 297 LEU B C 1
ATOM 5904 O O . LEU B 1 297 ? -9.07 19.922 12.961 1 97.81 297 LEU B O 1
ATOM 5908 N N . GLU B 1 298 ? -7.867 21.203 14.234 1 97.88 298 GLU B N 1
ATOM 5909 C CA . GLU B 1 298 ? -6.594 20.562 13.93 1 97.88 298 GLU B CA 1
ATOM 5910 C C . GLU B 1 298 ? -5.867 20.141 15.203 1 97.88 298 GLU B C 1
ATOM 5912 O O . GLU B 1 298 ? -5.609 20.969 16.078 1 97.88 298 GLU B O 1
ATOM 5917 N N . LEU B 1 299 ? -5.598 18.922 15.336 1 95.31 299 LEU B N 1
ATOM 5918 C CA . LEU B 1 299 ? -4.922 18.375 16.5 1 95.31 299 LEU B CA 1
ATOM 5919 C C . LEU B 1 299 ? -3.58 17.75 16.125 1 95.31 299 LEU B C 1
ATOM 5921 O O . LEU B 1 299 ? -3.492 17 15.164 1 95.31 299 LEU B O 1
ATOM 5925 N N . THR B 1 300 ? -2.572 18.094 16.875 1 94.06 300 THR B N 1
ATOM 5926 C CA . THR B 1 300 ? -1.238 17.547 16.641 1 94.06 300 THR B CA 1
ATOM 5927 C C . THR B 1 300 ? -0.699 16.859 17.891 1 94.06 300 THR B C 1
ATOM 5929 O O . THR B 1 300 ? -0.731 17.422 18.984 1 94.06 300 THR B O 1
ATOM 5932 N N . GLY B 1 301 ? -0.339 15.625 17.734 1 90.19 301 GLY B N 1
ATOM 5933 C CA . GLY B 1 301 ? 0.404 14.969 18.797 1 90.19 301 GLY B CA 1
ATOM 5934 C C . GLY B 1 301 ? -0.48 14.172 19.734 1 90.19 301 GLY B C 1
ATOM 5935 O O . GLY B 1 301 ? 0.007 13.578 20.703 1 90.19 301 GLY B O 1
ATOM 5936 N N . PHE B 1 302 ? -1.737 14.047 19.531 1 89.75 302 PHE B N 1
ATOM 5937 C CA . PHE B 1 302 ? -2.65 13.352 20.422 1 89.75 302 PHE B CA 1
ATOM 5938 C C . PHE B 1 302 ? -2.535 11.844 20.25 1 89.75 302 PHE B C 1
ATOM 5940 O O . PHE B 1 302 ? -2.393 11.352 19.125 1 89.75 302 PHE B O 1
ATOM 5947 N N . GLU B 1 303 ? -2.656 11.141 21.375 1 89.12 303 GLU B N 1
ATOM 5948 C CA . GLU B 1 303 ? -2.553 9.688 21.359 1 89.12 303 GLU B CA 1
ATOM 5949 C C . GLU B 1 303 ? -3.916 9.031 21.547 1 89.12 303 GLU B C 1
ATOM 5951 O O . GLU B 1 303 ? -4.895 9.711 21.875 1 89.12 303 GLU B O 1
ATOM 5956 N N . ALA B 1 304 ? -3.947 7.727 21.344 1 86.94 304 ALA B N 1
ATOM 5957 C CA . ALA B 1 304 ? -5.195 6.969 21.328 1 86.94 304 ALA B CA 1
ATOM 5958 C C . ALA B 1 304 ? -5.891 7.02 22.688 1 86.94 304 ALA B C 1
ATOM 5960 O O . ALA B 1 304 ? -7.125 7.035 22.75 1 86.94 304 ALA B O 1
ATOM 5961 N N . GLU B 1 305 ? -5.156 7.094 23.734 1 84.69 305 GLU B N 1
ATOM 5962 C CA . GLU B 1 305 ? -5.711 7.035 25.078 1 84.69 305 GLU B CA 1
ATOM 5963 C C . GLU B 1 305 ? -6.617 8.234 25.359 1 84.69 305 GLU B C 1
ATOM 5965 O O . GLU B 1 305 ? -7.559 8.133 26.141 1 84.69 305 GLU B O 1
ATOM 5970 N N . VAL B 1 306 ? -6.258 9.273 24.688 1 83.06 306 VAL B N 1
ATOM 5971 C CA . VAL B 1 306 ? -7.02 10.5 24.922 1 83.06 306 VAL B CA 1
ATOM 5972 C C . VAL B 1 306 ? -8.391 10.383 24.25 1 83.06 306 VAL B C 1
ATOM 5974 O O . VAL B 1 306 ? -9.375 10.938 24.75 1 83.06 306 VAL B O 1
ATOM 5977 N N . MET B 1 307 ? -8.414 9.641 23.203 1 80.62 307 MET B N 1
ATOM 5978 C CA . MET B 1 307 ? -9.633 9.586 22.406 1 80.62 307 MET B CA 1
ATOM 5979 C C . MET B 1 307 ? -10.422 8.32 22.688 1 80.62 307 MET B C 1
ATOM 5981 O O . MET B 1 307 ? -11.578 8.195 22.281 1 80.62 307 MET B O 1
ATOM 5985 N N . LEU B 1 308 ? -9.688 7.266 23.359 1 71 308 LEU B N 1
ATOM 5986 C CA . LEU B 1 308 ? -10.336 5.992 23.656 1 71 308 LEU B CA 1
ATOM 5987 C C . LEU B 1 308 ? -11.352 6.145 24.781 1 71 308 LEU B C 1
ATOM 5989 O O . LEU B 1 308 ? -11.031 6.711 25.844 1 71 308 LEU B O 1
ATOM 5993 N N . ASN B 1 309 ? -12.547 6.297 24.641 1 60.5 309 ASN B N 1
ATOM 5994 C CA . ASN B 1 309 ? -13.484 6.418 25.75 1 60.5 309 ASN B CA 1
ATOM 5995 C C . ASN B 1 309 ? -14.195 5.094 26.047 1 60.5 309 ASN B C 1
ATOM 5997 O O . ASN B 1 309 ? -14.922 4.578 25.188 1 60.5 309 ASN B O 1
ATOM 6001 N N . ASP B 1 310 ? -13.562 4.223 26.922 1 56.31 310 ASP B N 1
ATOM 6002 C CA . ASP B 1 310 ? -14.336 3.088 27.422 1 56.31 310 ASP B CA 1
ATOM 6003 C C . ASP B 1 310 ? -15.805 3.461 27.609 1 56.31 310 ASP B C 1
ATOM 6005 O O . ASP B 1 310 ? -16.688 2.641 27.391 1 56.31 310 ASP B O 1
ATOM 6009 N N . ASN B 1 311 ? -16.094 4.617 28.219 1 51.91 311 ASN B N 1
ATOM 6010 C CA . ASN B 1 311 ? -17.453 5.109 28.453 1 51.91 311 ASN B CA 1
ATOM 6011 C C . ASN B 1 311 ? -17.797 6.238 27.484 1 51.91 311 ASN B C 1
ATOM 6013 O O . ASN B 1 311 ? -17.406 7.387 27.703 1 51.91 311 ASN B O 1
ATOM 6017 N N . SER B 1 312 ? -18.094 5.883 26.172 1 53 312 SER B N 1
ATOM 6018 C CA . SER B 1 312 ? -18.516 6.738 25.062 1 53 312 SER B CA 1
ATOM 6019 C C . SER B 1 312 ? -19.219 7.988 25.578 1 53 312 SER B C 1
ATOM 6021 O O . SER B 1 312 ? -19.109 9.062 24.969 1 53 312 SER B O 1
ATOM 6023 N N . LYS B 1 313 ? -19.922 7.875 26.719 1 54.16 313 LYS B N 1
ATOM 6024 C CA . LYS B 1 313 ? -20.828 8.922 27.172 1 54.16 313 LYS B CA 1
ATOM 6025 C C . LYS B 1 313 ? -20.062 10.148 27.656 1 54.16 313 LYS B C 1
ATOM 6027 O O . LYS B 1 313 ? -20.625 11.242 27.75 1 54.16 313 LYS B O 1
ATOM 6032 N N . GLU B 1 314 ? -18.703 9.844 27.75 1 66.31 314 GLU B N 1
ATOM 6033 C CA . GLU B 1 314 ? -18.016 10.953 28.391 1 66.31 314 GLU B CA 1
ATOM 6034 C C . GLU B 1 314 ? -17.172 11.734 27.391 1 66.31 314 GLU B C 1
ATOM 6036 O O . GLU B 1 314 ? -16.688 12.828 27.703 1 66.31 314 GLU B O 1
ATOM 6041 N N . PHE B 1 315 ? -17.062 11.25 26.062 1 77.12 315 PHE B N 1
ATOM 6042 C CA . PHE B 1 315 ? -16.297 12.008 25.094 1 77.12 315 PHE B CA 1
ATOM 6043 C C . PHE B 1 315 ? -17.141 13.133 24.5 1 77.12 315 PHE B C 1
ATOM 6045 O O . PHE B 1 315 ? -18.328 12.969 24.25 1 77.12 315 PHE B O 1
ATOM 6052 N N . PRO B 1 316 ? -16.531 14.258 24.422 1 85.69 316 PRO B N 1
ATOM 6053 C CA . PRO B 1 316 ? -17.312 15.398 23.922 1 85.69 316 PRO B CA 1
ATOM 6054 C C . PRO B 1 316 ? -17.891 15.164 22.531 1 85.69 316 PRO B C 1
ATOM 6056 O O . PRO B 1 316 ? -17.297 14.461 21.719 1 85.69 316 PRO B O 1
ATOM 6059 N N . VAL B 1 317 ? -19.062 15.688 22.359 1 90.25 317 VAL B N 1
ATOM 6060 C CA . VAL B 1 317 ? -19.703 15.625 21.047 1 90.25 317 VAL B CA 1
ATOM 6061 C C . VAL B 1 317 ? -19.438 16.906 20.281 1 90.25 317 VAL B C 1
ATOM 6063 O O . VAL B 1 317 ? -19.688 18.016 20.797 1 90.25 317 VAL B O 1
ATOM 6066 N N . PHE B 1 318 ? -18.906 16.797 19.125 1 93.31 318 PHE B N 1
ATOM 6067 C CA . PHE B 1 318 ? -18.594 17.938 18.266 1 93.31 318 PHE B CA 1
ATOM 6068 C C . PHE B 1 318 ? -19.719 18.156 17.25 1 93.31 318 PHE B C 1
ATOM 6070 O O . PHE B 1 318 ? -19.609 17.75 16.094 1 93.31 318 PHE B O 1
ATOM 6077 N N . HIS B 1 319 ? -20.688 18.938 17.547 1 92.38 319 HIS B N 1
ATOM 6078 C CA . HIS B 1 319 ? -21.922 19.078 16.797 1 92.38 319 HIS B CA 1
ATOM 6079 C C . HIS B 1 319 ? -21.703 19.875 15.516 1 92.38 319 HIS B C 1
ATOM 6081 O O . HIS B 1 319 ? -22.422 19.703 14.531 1 92.38 319 HIS B O 1
ATOM 6087 N N . ASN B 1 320 ? -20.672 20.688 15.562 1 94.5 320 ASN B N 1
ATOM 6088 C CA . ASN B 1 320 ? -20.531 21.609 14.438 1 94.5 320 ASN B CA 1
ATOM 6089 C C . ASN B 1 320 ? -19.281 21.297 13.625 1 94.5 320 ASN B C 1
ATOM 6091 O O . ASN B 1 320 ? -19 21.969 12.617 1 94.5 320 ASN B O 1
ATOM 6095 N N . LEU B 1 321 ? -18.578 20.344 14.031 1 96.31 321 LEU B N 1
ATOM 6096 C CA . LEU B 1 321 ? -17.281 20.062 13.422 1 96.31 321 LEU B CA 1
ATOM 6097 C C . LEU B 1 321 ? -17.453 19.609 11.977 1 96.31 321 LEU B C 1
ATOM 6099 O O . LEU B 1 321 ? -18.125 18.609 11.711 1 96.31 321 LEU B O 1
ATOM 6103 N N . GLN B 1 322 ? -16.844 20.297 11.023 1 97.19 322 GLN B N 1
ATOM 6104 C CA . GLN B 1 322 ? -16.938 19.984 9.609 1 97.19 322 GLN B CA 1
ATOM 6105 C C . GLN B 1 322 ? -15.609 19.469 9.062 1 97.19 322 GLN B C 1
ATOM 6107 O O . GLN B 1 322 ? -15.578 18.656 8.141 1 97.19 322 GLN B O 1
ATOM 6112 N N . THR B 1 323 ? -14.586 20.047 9.578 1 97.75 323 THR B N 1
ATOM 6113 C CA . THR B 1 323 ? -13.258 19.641 9.125 1 97.75 323 THR B CA 1
ATOM 6114 C C . THR B 1 323 ? -12.375 19.25 10.305 1 97.75 323 THR B C 1
ATOM 6116 O O . THR B 1 323 ? -12.273 19.984 11.281 1 97.75 323 THR B O 1
ATOM 6119 N N . LEU B 1 324 ? -11.734 18.125 10.227 1 97.56 324 LEU B N 1
ATOM 6120 C CA . LEU B 1 324 ? -10.828 17.625 11.258 1 97.56 324 LEU B CA 1
ATOM 6121 C C . LEU B 1 324 ? -9.484 17.234 10.648 1 97.56 324 LEU B C 1
ATOM 6123 O O . LEU B 1 324 ? -9.438 16.5 9.656 1 97.56 324 LEU B O 1
ATOM 6127 N N . VAL B 1 325 ? -8.469 17.734 11.172 1 97.94 325 VAL B N 1
ATOM 6128 C CA . VAL B 1 325 ? -7.121 17.375 10.75 1 97.94 325 VAL B CA 1
ATOM 6129 C C . VAL B 1 325 ? -6.336 16.812 11.938 1 97.94 325 VAL B C 1
ATOM 6131 O O . VAL B 1 325 ? -6.215 17.469 12.969 1 97.94 325 VAL B O 1
ATOM 6134 N N . LEU B 1 326 ? -5.887 15.648 11.836 1 97.19 326 LEU B N 1
ATOM 6135 C CA . LEU B 1 326 ? -4.973 15.055 12.812 1 97.19 326 LEU B CA 1
ATOM 6136 C C . LEU B 1 326 ? -3.561 14.969 12.242 1 97.19 326 LEU B C 1
ATOM 6138 O O . LEU B 1 326 ? -3.355 14.445 11.148 1 97.19 326 LEU B O 1
ATOM 6142 N N . ARG B 1 327 ? -2.709 15.5 13 1 94.25 327 ARG B N 1
ATOM 6143 C CA . ARG B 1 327 ? -1.317 15.492 12.562 1 94.25 327 ARG B CA 1
ATOM 6144 C C . ARG B 1 327 ? -0.423 14.812 13.594 1 94.25 327 ARG B C 1
ATOM 6146 O O . ARG B 1 327 ? -0.451 15.164 14.773 1 94.25 327 ARG B O 1
ATOM 6153 N N . SER B 1 328 ? 0.388 13.812 13.117 1 91.81 328 SER B N 1
ATOM 6154 C CA . SER B 1 328 ? 1.322 13.102 13.984 1 91.81 328 SER B CA 1
ATOM 6155 C C . SER B 1 328 ? 0.621 12.555 15.227 1 91.81 328 SER B C 1
ATOM 6157 O O . SER B 1 328 ? 1.11 12.719 16.344 1 91.81 328 SER B O 1
ATOM 6159 N N . CYS B 1 329 ? -0.552 12.047 15.055 1 92.38 329 CYS B N 1
ATOM 6160 C CA . CYS B 1 329 ? -1.331 11.461 16.141 1 92.38 329 CYS B CA 1
ATOM 6161 C C . CYS B 1 329 ? -1.239 9.938 16.109 1 92.38 329 CYS B C 1
ATOM 6163 O O . CYS B 1 329 ? -0.92 9.344 15.078 1 92.38 329 CYS B O 1
ATOM 6165 N N . PHE B 1 330 ? -1.48 9.258 17.266 1 92.12 330 PHE B N 1
ATOM 6166 C CA . PHE B 1 330 ? -1.562 7.805 17.391 1 92.12 330 PHE B CA 1
ATOM 6167 C C . PHE B 1 330 ? -0.224 7.16 17.047 1 92.12 330 PHE B C 1
ATOM 6169 O O . PHE B 1 330 ? -0.17 6.215 16.25 1 92.12 330 PHE B O 1
ATOM 6176 N N . LEU B 1 331 ? 0.751 7.676 17.562 1 88.75 331 LEU B N 1
ATOM 6177 C CA . LEU B 1 331 ? 2.074 7.168 17.203 1 88.75 331 LEU B CA 1
ATOM 6178 C C . LEU B 1 331 ? 2.584 6.199 18.266 1 88.75 331 LEU B C 1
ATOM 6180 O O . LEU B 1 331 ? 3.586 5.516 18.062 1 88.75 331 LEU B O 1
ATOM 6184 N N . ASN B 1 332 ? 1.854 6.102 19.312 1 84.19 332 ASN B N 1
ATOM 6185 C CA . ASN B 1 332 ? 2.277 5.219 20.391 1 84.19 332 ASN B CA 1
ATOM 6186 C C . ASN B 1 332 ? 2.258 3.756 19.953 1 84.19 332 ASN B C 1
ATOM 6188 O O . ASN B 1 332 ? 2 3.451 18.797 1 84.19 332 ASN B O 1
ATOM 6192 N N . GLU B 1 333 ? 2.533 2.775 20.875 1 82.44 333 GLU B N 1
ATOM 6193 C CA . GLU B 1 333 ? 2.793 1.38 20.531 1 82.44 333 GLU B CA 1
ATOM 6194 C C . GLU B 1 333 ? 1.499 0.574 20.469 1 82.44 333 GLU B C 1
ATOM 6196 O O . GLU B 1 333 ? 1.528 -0.65 20.328 1 82.44 333 GLU B O 1
ATOM 6201 N N . TYR B 1 334 ? 0.399 1.196 20.484 1 82.06 334 TYR B N 1
ATOM 6202 C CA . TYR B 1 334 ? -0.862 0.469 20.391 1 82.06 334 TYR B CA 1
ATOM 6203 C C . TYR B 1 334 ? -1.018 -0.19 19.031 1 82.06 334 TYR B C 1
ATOM 6205 O O . TYR B 1 334 ? -0.405 0.243 18.047 1 82.06 334 TYR B O 1
ATOM 6213 N N . GLU B 1 335 ? -1.818 -1.209 19.047 1 87.5 335 GLU B N 1
ATOM 6214 C CA . GLU B 1 335 ? -2.154 -1.873 17.797 1 87.5 335 GLU B CA 1
ATOM 6215 C C . GLU B 1 335 ? -3.037 -0.988 16.922 1 87.5 335 GLU B C 1
ATOM 6217 O O . GLU B 1 335 ? -3.756 -0.123 17.438 1 87.5 335 GLU B O 1
ATOM 6222 N N . LEU B 1 336 ? -2.904 -1.156 15.719 1 89.62 336 LEU B N 1
ATOM 6223 C CA . LEU B 1 336 ? -3.676 -0.366 14.766 1 89.62 336 LEU B CA 1
ATOM 6224 C C . LEU B 1 336 ? -5.168 -0.454 15.07 1 89.62 336 LEU B C 1
ATOM 6226 O O . LEU B 1 336 ? -5.887 0.54 14.953 1 89.62 336 LEU B O 1
ATOM 6230 N N . THR B 1 337 ? -5.629 -1.633 15.5 1 88.12 337 THR B N 1
ATOM 6231 C CA . THR B 1 337 ? -7.043 -1.84 15.781 1 88.12 337 THR B CA 1
ATOM 6232 C C . THR B 1 337 ? -7.504 -0.928 16.922 1 88.12 337 THR B C 1
ATOM 6234 O O . THR B 1 337 ? -8.578 -0.328 16.828 1 88.12 337 THR B O 1
ATOM 6237 N N . ASP B 1 338 ? -6.703 -0.844 17.922 1 89.5 338 ASP B N 1
ATOM 6238 C CA . ASP B 1 338 ? -7.031 0.013 19.047 1 89.5 338 ASP B CA 1
ATOM 6239 C C . ASP B 1 338 ? -7.02 1.485 18.641 1 89.5 338 ASP B C 1
ATOM 6241 O O . ASP B 1 338 ? -7.879 2.258 19.078 1 89.5 338 ASP B O 1
ATOM 6245 N N . LYS B 1 339 ? -6.027 1.867 17.891 1 91.75 339 LYS B N 1
ATOM 6246 C CA . LYS B 1 339 ? -5.938 3.24 17.406 1 91.75 339 LYS B CA 1
ATOM 6247 C C . LYS B 1 339 ? -7.16 3.613 16.578 1 91.75 339 LYS B C 1
ATOM 6249 O O . LYS B 1 339 ? -7.715 4.703 16.734 1 91.75 339 LYS B O 1
ATOM 6254 N N . LEU B 1 340 ? -7.574 2.682 15.773 1 92.12 340 LEU B N 1
ATOM 6255 C CA . LEU B 1 340 ? -8.727 2.928 14.906 1 92.12 340 LEU B CA 1
ATOM 6256 C C . LEU B 1 340 ? -10.016 2.955 15.727 1 92.12 340 LEU B C 1
ATOM 6258 O O . LEU B 1 340 ? -10.969 3.646 15.359 1 92.12 340 LEU B O 1
ATOM 6262 N N . GLU B 1 341 ? -10.031 2.197 16.797 1 90 341 GLU B N 1
ATOM 6263 C CA . GLU B 1 341 ? -11.18 2.266 17.688 1 90 341 GLU B CA 1
ATOM 6264 C C . GLU B 1 341 ? -11.281 3.635 18.359 1 90 341 GLU B C 1
ATOM 6266 O O . GLU B 1 341 ? -12.375 4.195 18.484 1 90 341 GLU B O 1
ATOM 6271 N N . ALA B 1 342 ? -10.148 4.062 18.797 1 90.62 342 ALA B N 1
ATOM 6272 C CA . ALA B 1 342 ? -10.102 5.398 19.391 1 90.62 342 ALA B CA 1
ATOM 6273 C C . ALA B 1 342 ? -10.539 6.457 18.375 1 90.62 342 ALA B C 1
ATOM 6275 O O . ALA B 1 342 ? -11.359 7.32 18.688 1 90.62 342 ALA B O 1
ATOM 6276 N N . LEU B 1 343 ? -9.977 6.402 17.203 1 92.81 343 LEU B N 1
ATOM 6277 C CA . LEU B 1 343 ? -10.359 7.32 16.125 1 92.81 343 LEU B CA 1
ATOM 6278 C C . LEU B 1 343 ? -11.852 7.215 15.836 1 92.81 343 LEU B C 1
ATOM 6280 O O . LEU B 1 343 ? -12.523 8.234 15.641 1 92.81 343 LEU B O 1
ATOM 6284 N N . GLY B 1 344 ? -12.352 6.02 15.773 1 91.06 344 GLY B N 1
ATOM 6285 C CA . GLY B 1 344 ? -13.773 5.801 15.531 1 91.06 344 GLY B CA 1
ATOM 6286 C C . GLY B 1 344 ? -14.664 6.457 16.562 1 91.06 344 GLY B C 1
ATOM 6287 O O . GLY 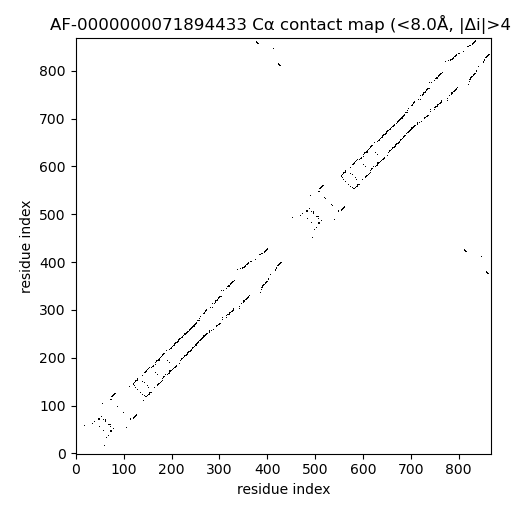B 1 344 ? -15.711 7.008 16.234 1 91.06 344 GLY B O 1
ATOM 6288 N N . SER B 1 345 ? -14.25 6.375 17.797 1 88.5 345 SER B N 1
ATOM 6289 C CA . SER B 1 345 ? -15 7.039 18.844 1 88.5 345 SER B CA 1
ATOM 6290 C C . SER B 1 345 ? -15.094 8.539 18.609 1 88.5 345 SER B C 1
ATOM 6292 O O . SER B 1 345 ? -16.156 9.148 18.797 1 88.5 345 SER B O 1
ATOM 6294 N N . PHE B 1 346 ? -14.031 9.102 18.25 1 91.62 346 PHE B N 1
ATOM 6295 C CA . PHE B 1 346 ? -14 10.523 17.938 1 91.62 346 PHE B CA 1
ATOM 6296 C C . PHE B 1 346 ? -14.922 10.852 16.766 1 91.62 346 PHE B C 1
ATOM 6298 O O . PHE B 1 346 ? -15.742 11.766 16.844 1 91.62 346 PHE B O 1
ATOM 6305 N N . LEU B 1 347 ? -14.828 10.07 15.695 1 92.38 347 LEU B N 1
ATOM 6306 C CA . LEU B 1 347 ? -15.578 10.336 14.469 1 92.38 347 LEU B CA 1
ATOM 6307 C C . LEU B 1 347 ? -17.078 10.148 14.695 1 92.38 347 LEU B C 1
ATOM 6309 O O . LEU B 1 347 ? -17.891 10.883 14.125 1 92.38 347 LEU B O 1
ATOM 6313 N N . GLN B 1 348 ? -17.406 9.242 15.484 1 89.31 348 GLN B N 1
ATOM 6314 C CA . GLN B 1 348 ? -18.812 8.992 15.766 1 89.31 348 GLN B CA 1
ATOM 6315 C C . GLN B 1 348 ? -19.438 10.141 16.547 1 89.31 348 GLN B C 1
ATOM 6317 O O . GLN B 1 348 ? -20.656 10.344 16.5 1 89.31 348 GLN B O 1
ATOM 6322 N N . ASN B 1 349 ? -18.594 10.844 17.281 1 90.62 349 ASN B N 1
ATOM 6323 C CA . ASN B 1 349 ? -19.062 11.984 18.047 1 90.62 349 ASN B CA 1
ATOM 6324 C C . ASN B 1 349 ? -18.938 13.281 17.25 1 90.62 349 ASN B C 1
ATOM 6326 O O . ASN B 1 349 ? -19.031 14.375 17.828 1 90.62 349 ASN B O 1
ATOM 6330 N N . ALA B 1 350 ? -18.703 13.188 16.016 1 93.19 350 ALA B N 1
ATOM 6331 C CA . ALA B 1 350 ? -18.703 14.328 15.109 1 93.19 350 ALA B CA 1
ATOM 6332 C C . ALA B 1 350 ? -19.641 14.094 13.93 1 93.19 350 ALA B C 1
ATOM 6334 O O . ALA B 1 350 ? -19.203 13.875 12.805 1 93.19 350 ALA B O 1
ATOM 6335 N N . PRO B 1 351 ? -20.906 14.18 14.117 1 92.56 351 PRO B N 1
ATOM 6336 C CA . PRO B 1 351 ? -21.906 13.789 13.125 1 92.56 351 PRO B CA 1
ATOM 6337 C C . PRO B 1 351 ? -21.875 14.672 11.875 1 92.56 351 PRO B C 1
ATOM 6339 O O . PRO B 1 351 ? -22.328 14.25 10.805 1 92.56 351 PRO B O 1
ATOM 6342 N N . CYS B 1 352 ? -21.328 15.891 11.977 1 94.44 352 CYS B N 1
ATOM 6343 C CA . CYS B 1 352 ? -21.359 16.812 10.852 1 94.44 352 CYS B CA 1
ATOM 6344 C C . CYS B 1 352 ? -20.031 16.859 10.133 1 94.44 352 CYS B C 1
ATOM 6346 O O . CYS B 1 352 ? -19.781 17.719 9.289 1 94.44 352 CYS B O 1
ATOM 6348 N N . LEU B 1 353 ? -19.172 15.961 10.438 1 96.19 353 LEU B N 1
ATOM 6349 C CA . LEU B 1 353 ? -17.828 15.938 9.852 1 96.19 353 LEU B CA 1
ATOM 6350 C C . LEU B 1 353 ? -17.906 15.641 8.359 1 96.19 353 LEU B C 1
ATOM 6352 O O . LEU B 1 353 ? -18.531 14.664 7.941 1 96.19 353 LEU B O 1
ATOM 6356 N N . GLU B 1 354 ? -17.297 16.453 7.512 1 96.06 354 GLU B N 1
ATOM 6357 C CA . GLU B 1 354 ? -17.328 16.312 6.059 1 96.06 354 GLU B CA 1
ATOM 6358 C C . GLU B 1 354 ? -15.953 15.93 5.52 1 96.06 354 GLU B C 1
ATOM 6360 O O . GLU B 1 354 ? -15.852 15.203 4.527 1 96.06 354 GLU B O 1
ATOM 6365 N N . LYS B 1 355 ? -15.008 16.531 6.098 1 96 355 LYS B N 1
ATOM 6366 C CA . LYS B 1 355 ? -13.633 16.297 5.656 1 96 355 LYS B CA 1
ATOM 6367 C C . LYS B 1 355 ? -12.75 15.867 6.824 1 96 355 LYS B C 1
ATOM 6369 O O . LYS B 1 355 ? -12.781 16.484 7.891 1 96 355 LYS B O 1
ATOM 6374 N N . PHE B 1 356 ? -12.078 14.891 6.625 1 97 356 PHE B N 1
ATOM 6375 C CA . PHE B 1 356 ? -11.188 14.344 7.645 1 97 356 PHE B CA 1
ATOM 6376 C C . PHE B 1 356 ? -9.805 14.07 7.062 1 97 356 PHE B C 1
ATOM 6378 O O . PHE B 1 356 ? -9.68 13.43 6.02 1 97 356 PHE B O 1
ATOM 6385 N N . SER B 1 357 ? -8.75 14.578 7.699 1 97.56 357 SER B N 1
ATOM 6386 C CA . SER B 1 357 ? -7.395 14.391 7.191 1 97.56 357 SER B CA 1
ATOM 6387 C C . SER B 1 357 ? -6.492 13.758 8.242 1 97.56 357 SER B C 1
ATOM 6389 O O . SER B 1 357 ? -6.453 14.203 9.391 1 97.56 357 SER B O 1
ATOM 6391 N N . LEU B 1 358 ? -5.789 12.719 7.875 1 96.44 358 LEU B N 1
ATOM 6392 C CA . LEU B 1 358 ? -4.746 12.07 8.664 1 96.44 358 LEU B CA 1
ATOM 6393 C C . LEU B 1 358 ? -3.365 12.359 8.086 1 96.44 358 LEU B C 1
ATOM 6395 O O . LEU B 1 358 ? -3.023 11.859 7.008 1 96.44 358 LEU B O 1
ATOM 6399 N N . GLN B 1 359 ? -2.643 13.133 8.867 1 94.44 359 GLN B N 1
ATOM 6400 C CA . GLN B 1 359 ? -1.314 13.477 8.375 1 94.44 359 GLN B CA 1
ATOM 6401 C C . GLN B 1 359 ? -0.225 12.859 9.242 1 94.44 359 GLN B C 1
ATOM 6403 O O . GLN B 1 359 ? -0.094 13.195 10.422 1 94.44 359 GLN B O 1
ATOM 6408 N N . TYR B 1 360 ? 0.537 11.906 8.695 1 90.94 360 TYR B N 1
ATOM 6409 C CA . TYR B 1 360 ? 1.639 11.242 9.391 1 90.94 360 TYR B CA 1
ATOM 6410 C C . TYR B 1 360 ? 1.159 10.586 10.68 1 90.94 360 TYR B C 1
ATOM 6412 O O . TYR B 1 360 ? 1.778 10.75 11.734 1 90.94 360 TYR B O 1
ATOM 6420 N N . CYS B 1 361 ? 0.086 9.961 10.641 1 92.62 361 CYS B N 1
ATOM 6421 C CA . CYS B 1 361 ? -0.539 9.375 11.82 1 92.62 361 CYS B CA 1
ATOM 6422 C C . CYS B 1 361 ? -0.391 7.859 11.812 1 92.62 361 CYS B C 1
ATOM 6424 O O . CYS B 1 361 ? -0.07 7.266 10.789 1 92.62 361 CYS B O 1
ATOM 6426 N N . MET B 1 362 ? -0.521 7.18 12.953 1 91.5 362 MET B N 1
ATOM 6427 C CA . MET B 1 362 ? -0.713 5.746 13.148 1 91.5 362 MET B CA 1
ATOM 6428 C C . MET B 1 362 ? 0.626 5.016 13.188 1 91.5 362 MET B C 1
ATOM 6430 O O . MET B 1 362 ? 0.76 3.994 13.867 1 91.5 362 MET B O 1
ATOM 6434 N N . PHE B 1 363 ? 1.558 5.465 12.289 1 85.06 363 PHE B N 1
ATOM 6435 C CA . PHE B 1 363 ? 2.832 4.758 12.234 1 85.06 363 PHE B CA 1
ATOM 6436 C C . PHE B 1 363 ? 3.994 5.727 12.422 1 85.06 363 PHE B C 1
ATOM 6438 O O . PHE B 1 363 ? 3.912 6.891 12.023 1 85.06 363 PHE B O 1
ATOM 6445 N N . TYR B 1 364 ? 5.016 5.156 13.094 1 73.31 364 TYR B N 1
ATOM 6446 C CA . TYR B 1 364 ? 6.234 5.949 13.195 1 73.31 364 TYR B CA 1
ATOM 6447 C C . TYR B 1 364 ? 7.094 5.785 11.945 1 73.31 364 TYR B C 1
ATOM 6449 O O . TYR B 1 364 ? 7.145 4.703 11.359 1 73.31 364 TYR B O 1
ATOM 6457 N N . SER B 1 365 ? 7.414 6.762 11.219 1 60.72 365 SER B N 1
ATOM 6458 C CA . SER B 1 365 ? 8.297 6.699 10.062 1 60.72 365 SER B CA 1
ATOM 6459 C C . SER B 1 365 ? 9.695 6.242 10.453 1 60.72 365 SER B C 1
ATOM 6461 O O . SER B 1 365 ? 10.484 7.023 10.992 1 60.72 365 SER B O 1
ATOM 6463 N N . PHE B 1 366 ? 9.961 5.246 11.281 1 53.16 366 PHE B N 1
ATOM 6464 C CA . PHE B 1 366 ? 11.383 5.07 11.531 1 53.16 366 PHE B CA 1
ATOM 6465 C C . PHE B 1 366 ? 12.055 4.371 10.359 1 53.16 366 PHE B C 1
ATOM 6467 O O . PHE B 1 366 ? 11.547 3.373 9.844 1 53.16 366 PHE B O 1
ATOM 6474 N N . SER B 1 367 ? 12.805 5.078 9.461 1 48.59 367 SER B N 1
ATOM 6475 C CA . SER B 1 367 ? 13.68 4.473 8.461 1 48.59 367 SER B CA 1
ATOM 6476 C C . SER B 1 367 ? 14.148 3.09 8.898 1 48.59 367 SER B C 1
ATOM 6478 O O . SER B 1 367 ? 14.07 2.129 8.133 1 48.59 367 SER B O 1
ATOM 6480 N N . ASP B 1 368 ? 15.258 3.113 9.867 1 45.44 368 ASP B N 1
ATOM 6481 C CA . ASP B 1 368 ? 16.312 2.145 10.148 1 45.44 368 ASP B CA 1
ATOM 6482 C C . ASP B 1 368 ? 15.812 1.049 11.086 1 45.44 368 ASP B C 1
ATOM 6484 O O . ASP B 1 368 ? 16.609 0.291 11.648 1 45.44 368 ASP B O 1
ATOM 6488 N N . SER B 1 369 ? 14.789 1.237 11.773 1 44.78 369 SER B N 1
ATOM 6489 C CA . SER B 1 369 ? 14.844 0.233 12.828 1 44.78 369 SER B CA 1
ATOM 6490 C C . SER B 1 369 ? 14.656 -1.173 12.266 1 44.78 369 SER B C 1
ATOM 6492 O O . SER B 1 369 ? 13.805 -1.396 11.398 1 44.78 369 SER B O 1
ATOM 6494 N N . ASP B 1 370 ? 15.594 -1.924 12.328 1 45.75 370 ASP B N 1
ATOM 6495 C CA . ASP B 1 370 ? 15.781 -3.357 12.125 1 45.75 370 ASP B CA 1
ATOM 6496 C C . ASP B 1 370 ? 14.477 -4.117 12.352 1 45.75 370 ASP B C 1
ATOM 6498 O O . ASP B 1 370 ? 14.344 -5.27 11.938 1 45.75 370 ASP B O 1
ATOM 6502 N N . TRP B 1 371 ? 13.664 -3.555 13.266 1 45.03 371 TRP B N 1
ATOM 6503 C CA . TRP B 1 371 ? 12.57 -4.379 13.781 1 45.03 371 TRP B CA 1
ATOM 6504 C C . TRP B 1 371 ? 11.391 -4.379 12.82 1 45.03 371 TRP B C 1
ATOM 6506 O O . TRP B 1 371 ? 10.398 -5.078 13.047 1 45.03 371 TRP B O 1
ATOM 6516 N N . GLU B 1 372 ? 11.297 -3.346 12.141 1 49.47 372 GLU B N 1
ATOM 6517 C CA . GLU B 1 372 ? 10.078 -3.475 11.352 1 49.47 372 GLU B CA 1
ATOM 6518 C C . GLU B 1 372 ? 10.148 -4.695 10.438 1 49.47 372 GLU B C 1
ATOM 6520 O O . GLU B 1 372 ? 10.773 -4.652 9.375 1 49.47 372 GLU B O 1
ATOM 6525 N N . ILE B 1 373 ? 10.273 -5.773 11.078 1 50.59 373 ILE B N 1
ATOM 6526 C CA . ILE B 1 373 ? 10.062 -7.039 10.375 1 50.59 373 ILE B CA 1
ATOM 6527 C C . ILE B 1 373 ? 9.031 -6.844 9.266 1 50.59 373 ILE B C 1
ATOM 6529 O O . ILE B 1 373 ? 7.867 -6.527 9.539 1 50.59 373 ILE B O 1
ATOM 6533 N N . GLU B 1 374 ? 9.547 -6.281 8.234 1 57.44 374 GLU B N 1
ATOM 6534 C CA . GLU B 1 374 ? 8.734 -6.289 7.016 1 57.44 374 GLU B CA 1
ATOM 6535 C C . GLU B 1 374 ? 7.809 -7.504 6.977 1 57.44 374 GLU B C 1
ATOM 6537 O O . GLU B 1 374 ? 8.273 -8.641 6.91 1 57.44 374 GLU B O 1
ATOM 6542 N N . ARG B 1 375 ? 6.66 -7.414 7.617 1 68.25 375 ARG B N 1
ATOM 6543 C CA . ARG B 1 375 ? 5.719 -8.516 7.449 1 68.25 375 ARG B CA 1
ATOM 6544 C C . ARG B 1 375 ? 5.5 -8.828 5.973 1 68.25 375 ARG B C 1
ATOM 6546 O O . ARG B 1 375 ? 4.777 -8.109 5.281 1 68.25 375 ARG B O 1
ATOM 6553 N N . LYS B 1 376 ? 6.176 -9.82 5.582 1 76.12 376 LYS B N 1
ATOM 6554 C CA . LYS B 1 376 ? 6.066 -10.234 4.184 1 76.12 376 LYS B CA 1
ATOM 6555 C C . LYS B 1 376 ? 4.676 -10.773 3.877 1 76.12 376 LYS B C 1
ATOM 6557 O O . LYS B 1 376 ? 4.25 -10.789 2.721 1 76.12 376 LYS B O 1
ATOM 6562 N N . ASN B 1 377 ? 3.973 -11.078 4.957 1 86.5 377 ASN B N 1
ATOM 6563 C CA . ASN B 1 377 ? 2.639 -11.633 4.758 1 86.5 377 ASN B CA 1
ATOM 6564 C C . ASN B 1 377 ? 1.613 -10.969 5.676 1 86.5 377 ASN B C 1
ATOM 6566 O O . ASN B 1 377 ? 1.848 -10.836 6.875 1 86.5 377 ASN B O 1
ATOM 6570 N N . ILE B 1 378 ? 0.601 -10.414 5.082 1 88.19 378 ILE B N 1
ATOM 6571 C CA . ILE B 1 378 ? -0.49 -9.867 5.879 1 88.19 378 ILE B CA 1
ATOM 6572 C C . ILE B 1 378 ? -1.824 -10.406 5.371 1 88.19 378 ILE B C 1
ATOM 6574 O O . ILE B 1 378 ? -1.935 -10.812 4.211 1 88.19 378 ILE B O 1
ATOM 6578 N N . THR B 1 379 ? -2.707 -10.508 6.258 1 91.81 379 THR B N 1
ATOM 6579 C CA . THR B 1 379 ? -4.062 -10.914 5.91 1 91.81 379 THR B CA 1
ATOM 6580 C C . THR B 1 379 ? -5.055 -9.789 6.203 1 91.81 379 THR B C 1
ATOM 6582 O O . THR B 1 379 ? -5.078 -9.25 7.309 1 91.81 379 THR B O 1
ATOM 6585 N N . LEU B 1 380 ? -5.746 -9.328 5.199 1 92.94 380 LEU B N 1
ATOM 6586 C CA . LEU B 1 380 ? -6.805 -8.336 5.32 1 92.94 380 LEU B CA 1
ATOM 6587 C C . LEU B 1 380 ? -8.156 -9.008 5.531 1 92.94 380 LEU B C 1
ATOM 6589 O O . LEU B 1 380 ? -8.688 -9.641 4.617 1 92.94 380 LEU B O 1
ATOM 6593 N N . PRO B 1 381 ? -8.672 -8.828 6.703 1 90.31 381 PRO B N 1
ATOM 6594 C CA . PRO B 1 381 ? -9.906 -9.555 7.016 1 90.31 381 PRO B CA 1
ATOM 6595 C C . PRO B 1 381 ? -11.133 -8.914 6.375 1 90.31 381 PRO B C 1
ATOM 6597 O O . PRO B 1 381 ? -11.203 -7.695 6.23 1 90.31 381 PRO B O 1
ATOM 6600 N N . ARG B 1 382 ? -12.133 -9.766 6.043 1 85 382 ARG B N 1
ATOM 6601 C CA . ARG B 1 382 ? -13.398 -9.273 5.5 1 85 382 ARG B CA 1
ATOM 6602 C C . ARG B 1 382 ? -14.133 -8.414 6.516 1 85 382 ARG B C 1
ATOM 6604 O O . ARG B 1 382 ? -14.781 -7.426 6.152 1 85 382 ARG B O 1
ATOM 6611 N N . HIS B 1 383 ? -14.023 -8.891 7.75 1 78.44 383 HIS B N 1
ATOM 6612 C CA . HIS B 1 383 ? -14.633 -8.094 8.812 1 78.44 383 HIS B CA 1
ATOM 6613 C C . HIS B 1 383 ? -13.57 -7.371 9.633 1 78.44 383 HIS B C 1
ATOM 6615 O O . HIS B 1 383 ? -12.648 -8 10.156 1 78.44 383 HIS B O 1
ATOM 6621 N N . ASP B 1 384 ? -13.531 -6.102 9.312 1 73.5 384 ASP B N 1
ATOM 6622 C CA . ASP B 1 384 ? -12.555 -5.316 10.07 1 73.5 384 ASP B CA 1
ATOM 6623 C C . ASP B 1 384 ? -13.25 -4.25 10.914 1 73.5 384 ASP B C 1
ATOM 6625 O O . ASP B 1 384 ? -13.297 -3.078 10.531 1 73.5 384 ASP B O 1
ATOM 6629 N N . GLY B 1 385 ? -13.75 -4.609 12.125 1 74.31 385 GLY B N 1
ATOM 6630 C CA . GLY B 1 385 ? -14.312 -3.67 13.078 1 74.31 385 GLY B CA 1
ATOM 6631 C C . GLY B 1 385 ? -15.734 -3.254 12.75 1 74.31 385 GLY B C 1
ATOM 6632 O O . GLY B 1 385 ? -16.328 -3.758 11.797 1 74.31 385 GLY B O 1
ATOM 6633 N N . LYS B 1 386 ? -16.328 -2.361 13.555 1 83.19 386 LYS B N 1
ATOM 6634 C CA . LYS B 1 386 ? -17.703 -1.849 13.406 1 83.19 386 LYS B CA 1
ATOM 6635 C C . LYS B 1 386 ? -17.75 -0.736 12.359 1 83.19 386 LYS B C 1
ATOM 6637 O O . LYS B 1 386 ? -16.812 0.05 12.234 1 83.19 386 LYS B O 1
ATOM 6642 N N . ILE B 1 387 ? -18.734 -0.823 11.594 1 86.69 387 ILE B N 1
ATOM 6643 C CA . ILE B 1 387 ? -18.969 0.23 10.609 1 86.69 387 ILE B CA 1
ATOM 6644 C C . ILE B 1 387 ? -19.328 1.529 11.328 1 86.69 387 ILE B C 1
ATOM 6646 O O . ILE B 1 387 ? -20.156 1.532 12.242 1 86.69 387 ILE B O 1
ATOM 6650 N N . LEU B 1 388 ? -18.625 2.523 11.047 1 89.19 388 LEU B N 1
ATOM 6651 C CA . LEU B 1 388 ? -18.859 3.842 11.625 1 89.19 388 LEU B CA 1
ATOM 6652 C C . LEU B 1 388 ? -19.891 4.609 10.812 1 89.19 388 LEU B C 1
ATOM 6654 O O . LEU B 1 388 ? -19.875 4.578 9.578 1 89.19 388 LEU B O 1
ATOM 6658 N N . HIS B 1 389 ? -20.766 5.148 11.461 1 85.75 389 HIS B N 1
ATOM 6659 C CA . HIS B 1 389 ? -21.844 5.875 10.805 1 85.75 389 HIS B CA 1
ATOM 6660 C C . HIS B 1 389 ? -21.547 7.367 10.719 1 85.75 389 HIS B C 1
ATOM 6662 O O . HIS B 1 389 ? -21.906 8.125 11.625 1 85.75 389 HIS B O 1
ATOM 6668 N N . CYS B 1 390 ? -20.812 7.738 9.789 1 88.06 390 CYS B N 1
ATOM 6669 C CA . CYS B 1 390 ? -20.5 9.125 9.469 1 88.06 390 CYS B CA 1
ATOM 6670 C C . CYS B 1 390 ? -21.109 9.531 8.133 1 88.06 390 CYS B C 1
ATOM 6672 O O . CYS B 1 390 ? -20.422 9.523 7.109 1 88.06 390 CYS B O 1
ATOM 6674 N N . GLN B 1 391 ? -22.312 9.891 8.086 1 85.31 391 GLN B N 1
ATOM 6675 C CA . GLN B 1 391 ? -23.109 10.055 6.875 1 85.31 391 GLN B CA 1
ATOM 6676 C C . GLN B 1 391 ? -22.578 11.195 6.02 1 85.31 391 GLN B C 1
ATOM 6678 O O . GLN B 1 391 ? -22.609 11.133 4.789 1 85.31 391 GLN B O 1
ATOM 6683 N N . LYS B 1 392 ? -22.062 12.219 6.688 1 92.88 392 LYS B N 1
ATOM 6684 C CA . LYS B 1 392 ? -21.688 13.406 5.934 1 92.88 392 LYS B CA 1
ATOM 6685 C C . LYS B 1 392 ? -20.219 13.359 5.535 1 92.88 392 LYS B C 1
ATOM 6687 O O . LYS B 1 392 ? -19.734 14.227 4.797 1 92.88 392 LYS B O 1
ATOM 6692 N N . LEU B 1 393 ? -19.516 12.367 6.047 1 93.56 393 LEU B N 1
ATOM 6693 C CA . LEU B 1 393 ? -18.094 12.266 5.727 1 93.56 393 LEU B CA 1
ATOM 6694 C C . LEU B 1 393 ? -17.891 11.836 4.277 1 93.56 393 LEU B C 1
ATOM 6696 O O . LEU B 1 393 ? -18.234 10.703 3.908 1 93.56 393 LEU B O 1
ATOM 6700 N N . LYS B 1 394 ? -17.312 12.727 3.465 1 88.31 394 LYS B N 1
ATOM 6701 C CA . LYS B 1 394 ? -17.203 12.492 2.029 1 88.31 394 LYS B CA 1
ATOM 6702 C C . LYS B 1 394 ? -15.758 12.148 1.638 1 88.31 394 LYS B C 1
ATOM 6704 O O . LYS B 1 394 ? -15.531 11.5 0.616 1 88.31 394 LYS B O 1
ATOM 6709 N N . LEU B 1 395 ? -14.938 12.719 2.402 1 94.38 395 LEU B N 1
ATOM 6710 C CA . LEU B 1 395 ? -13.547 12.586 1.971 1 94.38 395 LEU B CA 1
ATOM 6711 C C . LEU B 1 395 ? -12.625 12.352 3.164 1 94.38 395 LEU B C 1
ATOM 6713 O O . LEU B 1 395 ? -12.711 13.062 4.168 1 94.38 395 LEU B O 1
ATOM 6717 N N . ILE B 1 396 ? -11.797 11.414 3.045 1 96.12 396 ILE B N 1
ATOM 6718 C CA . ILE B 1 396 ? -10.711 11.141 3.98 1 96.12 396 ILE B CA 1
ATOM 6719 C C . ILE B 1 396 ? -9.367 11.312 3.273 1 96.12 396 ILE B C 1
ATOM 6721 O O . ILE B 1 396 ? -9.109 10.664 2.256 1 96.12 396 ILE B O 1
ATOM 6725 N N . GLU B 1 397 ? -8.617 12.156 3.773 1 96.5 397 GLU B N 1
ATOM 6726 C CA . GLU B 1 397 ? -7.285 12.367 3.217 1 96.5 397 GLU B CA 1
ATOM 6727 C C . GLU B 1 397 ? -6.211 11.758 4.113 1 96.5 397 GLU B C 1
ATOM 6729 O O . GLU B 1 397 ? -6.18 12.016 5.32 1 96.5 397 GLU B O 1
ATOM 6734 N N . VAL B 1 398 ? -5.375 10.969 3.52 1 94.38 398 VAL B N 1
ATOM 6735 C CA . VAL B 1 398 ? -4.262 10.359 4.242 1 94.38 398 VAL B CA 1
ATOM 6736 C C . VAL B 1 398 ? -2.939 10.836 3.643 1 94.38 398 VAL B C 1
ATOM 6738 O O . VAL B 1 398 ? -2.65 10.562 2.475 1 94.38 398 VAL B O 1
ATOM 6741 N N . ILE B 1 399 ? -2.221 11.547 4.406 1 92.44 399 ILE B N 1
ATOM 6742 C CA . ILE B 1 399 ? -0.91 12.031 3.992 1 92.44 399 ILE B CA 1
ATOM 6743 C C . ILE B 1 399 ? 0.183 11.258 4.73 1 92.44 399 ILE B C 1
ATOM 6745 O O . ILE B 1 399 ? 0.155 11.156 5.957 1 92.44 399 ILE B O 1
ATOM 6749 N N . TYR B 1 400 ? 1.12 10.672 4.004 1 87.94 400 TYR B N 1
ATOM 6750 C CA . TYR B 1 400 ? 2.172 9.867 4.613 1 87.94 400 TYR B CA 1
ATOM 6751 C C . TYR B 1 400 ? 3.51 10.102 3.926 1 87.94 400 TYR B C 1
ATOM 6753 O O . TYR B 1 400 ? 3.564 10.703 2.85 1 87.94 400 TYR B O 1
ATOM 6761 N N . ASP B 1 401 ? 4.668 9.789 4.559 1 79.5 401 ASP B N 1
ATOM 6762 C CA . ASP B 1 401 ? 5.988 10.109 4.02 1 79.5 401 ASP B CA 1
ATOM 6763 C C . ASP B 1 401 ? 6.75 8.836 3.656 1 79.5 401 ASP B C 1
ATOM 6765 O O . ASP B 1 401 ? 7.766 8.898 2.955 1 79.5 401 ASP B O 1
ATOM 6769 N N . HIS B 1 402 ? 6.543 7.668 4.293 1 70.25 402 HIS B N 1
ATOM 6770 C CA . HIS B 1 402 ? 7.371 6.484 4.078 1 70.25 402 HIS B CA 1
ATOM 6771 C C . HIS B 1 402 ? 6.562 5.359 3.445 1 70.25 402 HIS B C 1
ATOM 6773 O O . HIS B 1 402 ? 5.332 5.363 3.502 1 70.25 402 HIS B O 1
ATOM 6779 N N . ASP B 1 403 ? 7.512 4.566 2.809 1 63.09 403 ASP B N 1
ATOM 6780 C CA . ASP B 1 403 ? 6.91 3.393 2.182 1 63.09 403 ASP B CA 1
ATOM 6781 C C . ASP B 1 403 ? 6.547 2.338 3.225 1 63.09 403 ASP B C 1
ATOM 6783 O O . ASP B 1 403 ? 7.422 1.633 3.732 1 63.09 403 ASP B O 1
ATOM 6787 N N . HIS B 1 404 ? 5.477 2.541 3.9 1 59.62 404 HIS B N 1
ATOM 6788 C CA . HIS B 1 404 ? 4.934 1.583 4.855 1 59.62 404 HIS B CA 1
ATOM 6789 C C . HIS B 1 404 ? 4.016 0.579 4.168 1 59.62 404 HIS B C 1
ATOM 6791 O O . HIS B 1 404 ? 2.9 0.334 4.633 1 59.62 404 HIS B O 1
ATOM 6797 N N . ASP B 1 405 ? 4.57 -0.143 3.186 1 71.5 405 ASP B N 1
ATOM 6798 C CA . ASP B 1 405 ? 3.656 -0.714 2.201 1 71.5 405 ASP B CA 1
ATOM 6799 C C . ASP B 1 405 ? 2.523 -1.479 2.881 1 71.5 405 ASP B C 1
ATOM 6801 O O . ASP B 1 405 ? 1.353 -1.124 2.736 1 71.5 405 ASP B O 1
ATOM 6805 N N . HIS B 1 406 ? 2.869 -2.467 3.762 1 80.25 406 HIS B N 1
ATOM 6806 C CA . HIS B 1 406 ? 1.782 -3.299 4.27 1 80.25 406 HIS B CA 1
ATOM 6807 C C . HIS B 1 406 ? 1 -2.576 5.359 1 80.25 406 HIS B C 1
ATOM 6809 O O . HIS B 1 406 ? -0.212 -2.766 5.488 1 80.25 406 HIS B O 1
ATOM 6815 N N . GLN B 1 407 ? 1.68 -1.661 6.07 1 85.38 407 GLN B N 1
ATOM 6816 C CA . GLN B 1 407 ? 0.98 -0.934 7.125 1 85.38 407 GLN B CA 1
ATOM 6817 C C . GLN B 1 407 ? -0.033 0.045 6.539 1 85.38 407 GLN B C 1
ATOM 6819 O O . GLN B 1 407 ? -1.14 0.19 7.062 1 85.38 407 GLN B O 1
ATOM 6824 N N . LEU B 1 408 ? 0.436 0.708 5.586 1 88.06 408 LEU B N 1
ATOM 6825 C CA . LEU B 1 408 ? -0.463 1.642 4.918 1 88.06 408 LEU B CA 1
ATOM 6826 C C . LEU B 1 408 ? -1.665 0.912 4.328 1 88.06 408 LEU B C 1
ATOM 6828 O O . LEU B 1 408 ? -2.793 1.403 4.406 1 88.06 408 LEU B O 1
ATOM 6832 N N . ILE B 1 409 ? -1.438 -0.211 3.75 1 89.56 409 ILE B N 1
ATOM 6833 C CA . ILE B 1 409 ? -2.512 -1.002 3.16 1 89.56 409 ILE B CA 1
ATOM 6834 C C . ILE B 1 409 ? -3.51 -1.406 4.242 1 89.56 409 ILE B C 1
ATOM 6836 O O . ILE B 1 409 ? -4.723 -1.312 4.043 1 89.56 409 ILE B O 1
ATOM 6840 N N . GLU B 1 410 ? -2.98 -1.885 5.328 1 90.5 410 GLU B N 1
ATOM 6841 C CA . GLU B 1 410 ? -3.848 -2.273 6.434 1 90.5 410 GLU B CA 1
ATOM 6842 C C . GLU B 1 410 ? -4.691 -1.097 6.914 1 90.5 410 GLU B C 1
ATOM 6844 O O . GLU B 1 410 ? -5.879 -1.256 7.203 1 90.5 410 GLU B O 1
ATOM 6849 N N . LEU B 1 411 ? -4.031 0.015 7.004 1 92.06 411 LEU B N 1
ATOM 6850 C CA . LEU B 1 411 ? -4.742 1.21 7.445 1 92.06 411 LEU B CA 1
ATOM 6851 C C . LEU B 1 411 ? -5.871 1.56 6.48 1 92.06 411 LEU B C 1
ATOM 6853 O O . LEU B 1 411 ? -7.016 1.759 6.902 1 92.06 411 LEU B O 1
ATOM 6857 N N . VAL B 1 412 ? -5.508 1.663 5.262 1 91.75 412 VAL B N 1
ATOM 6858 C CA . VAL B 1 412 ? -6.48 2.043 4.242 1 91.75 412 VAL B CA 1
ATOM 6859 C C . VAL B 1 412 ? -7.602 1.008 4.188 1 91.75 412 VAL B C 1
ATOM 6861 O O . VAL B 1 412 ? -8.773 1.361 4.035 1 91.75 412 VAL B O 1
ATOM 6864 N N . TRP B 1 413 ? -7.215 -0.231 4.277 1 92.12 413 TRP B N 1
ATOM 6865 C CA . TRP B 1 413 ? -8.195 -1.311 4.289 1 92.12 413 TRP B CA 1
ATOM 6866 C C . TRP B 1 413 ? -9.188 -1.133 5.434 1 92.12 413 TRP B C 1
ATOM 6868 O O . TRP B 1 413 ? -10.398 -1.172 5.223 1 92.12 413 TRP B O 1
ATOM 6878 N N . SER B 1 414 ? -8.688 -0.936 6.613 1 92.69 414 SER B N 1
ATOM 6879 C CA . SER B 1 414 ? -9.523 -0.798 7.801 1 92.69 414 SER B CA 1
ATOM 6880 C C . SER B 1 414 ? -10.414 0.438 7.707 1 92.69 414 SER B C 1
ATOM 6882 O O . SER B 1 414 ? -11.594 0.389 8.062 1 92.69 414 SER B O 1
ATOM 6884 N N . LEU B 1 415 ? -9.836 1.544 7.258 1 92.75 415 LEU B N 1
ATOM 6885 C CA . LEU B 1 415 ? -10.617 2.766 7.098 1 92.75 415 LEU B CA 1
ATOM 6886 C C . LEU B 1 415 ? -11.758 2.551 6.105 1 92.75 415 LEU B C 1
ATOM 6888 O O . LEU B 1 415 ? -12.883 2.996 6.344 1 92.75 415 LEU B O 1
ATOM 6892 N N . GLY B 1 416 ? -11.398 1.948 5.043 1 90.44 416 GLY B N 1
ATOM 6893 C CA . GLY B 1 416 ? -12.398 1.703 4.02 1 90.44 416 GLY B CA 1
ATOM 6894 C C . GLY B 1 416 ? -13.539 0.826 4.496 1 90.44 416 GLY B C 1
ATOM 6895 O O . GLY B 1 416 ? -14.695 1.035 4.113 1 90.44 416 GLY B O 1
ATOM 6896 N N . ARG B 1 417 ? -13.219 -0.176 5.289 1 90 417 ARG B N 1
ATOM 6897 C CA . ARG B 1 417 ? -14.242 -1.076 5.809 1 90 417 ARG B CA 1
ATOM 6898 C C . ARG B 1 417 ? -15.102 -0.38 6.852 1 90 417 ARG B C 1
ATOM 6900 O O . ARG B 1 417 ? -16.312 -0.594 6.906 1 90 417 ARG B O 1
ATOM 6907 N N . ARG B 1 418 ? -14.539 0.444 7.668 1 90.38 418 ARG B N 1
ATOM 6908 C CA . ARG B 1 418 ? -15.242 1.115 8.758 1 90.38 418 ARG B CA 1
ATOM 6909 C C . ARG B 1 418 ? -16 2.33 8.25 1 90.38 418 ARG B C 1
ATOM 6911 O O . ARG B 1 418 ? -17.016 2.727 8.836 1 90.38 418 ARG B O 1
ATOM 6918 N N . LEU B 1 419 ? -15.477 2.924 7.191 1 91.81 419 LEU B N 1
ATOM 6919 C CA . LEU B 1 419 ? -16.109 4.086 6.578 1 91.81 419 LEU B CA 1
ATOM 6920 C C . LEU B 1 419 ? -16.375 3.84 5.098 1 91.81 419 LEU B C 1
ATOM 6922 O O . LEU B 1 419 ? -15.766 4.469 4.234 1 91.81 419 LEU B O 1
ATOM 6926 N N . PRO B 1 420 ? -17.375 3.064 4.793 1 86.62 420 PRO B N 1
ATOM 6927 C CA . PRO B 1 420 ? -17.594 2.611 3.416 1 86.62 420 PRO B CA 1
ATOM 6928 C C . PRO B 1 420 ? -18.109 3.721 2.506 1 86.62 420 PRO B C 1
ATOM 6930 O O . PRO B 1 420 ? -18 3.617 1.28 1 86.62 420 PRO B O 1
ATOM 6933 N N . ASP B 1 421 ? -18.609 4.773 3.035 1 88.5 421 ASP B N 1
ATOM 6934 C CA . ASP B 1 421 ? -19.266 5.805 2.229 1 88.5 421 ASP B CA 1
ATOM 6935 C C . ASP B 1 421 ? -18.297 6.949 1.92 1 88.5 421 ASP B C 1
ATOM 6937 O O . ASP B 1 421 ? -18.688 7.953 1.324 1 88.5 421 ASP B O 1
ATOM 6941 N N . ALA B 1 422 ? -17.156 6.855 2.311 1 91.25 422 ALA B N 1
ATOM 6942 C CA . ALA B 1 422 ? -16.203 7.941 2.109 1 91.25 422 ALA B CA 1
ATOM 6943 C C . ALA B 1 422 ? -15.141 7.555 1.081 1 91.25 422 ALA B C 1
ATOM 6945 O O . ALA B 1 422 ? -14.75 6.391 0.989 1 91.25 422 ALA B O 1
ATOM 6946 N N . ASN B 1 423 ? -14.711 8.562 0.226 1 93.5 423 ASN B N 1
ATOM 6947 C CA . ASN B 1 423 ? -13.531 8.391 -0.619 1 93.5 423 ASN B CA 1
ATOM 6948 C C . ASN B 1 423 ? -12.242 8.594 0.172 1 93.5 423 ASN B C 1
ATOM 6950 O O . ASN B 1 423 ? -12.203 9.375 1.122 1 93.5 423 ASN B O 1
ATOM 6954 N N . ILE B 1 424 ? -11.266 7.867 -0.183 1 94.31 424 ILE B N 1
ATOM 6955 C CA . ILE B 1 424 ? -9.977 8.016 0.493 1 94.31 424 ILE B CA 1
ATOM 6956 C C . ILE B 1 424 ? -8.938 8.539 -0.491 1 94.31 424 ILE B C 1
ATOM 6958 O O . ILE B 1 424 ? -8.727 7.957 -1.557 1 94.31 424 ILE B O 1
ATOM 6962 N N . LYS B 1 425 ? -8.406 9.641 -0.181 1 94.75 425 LYS B N 1
ATOM 6963 C CA . LYS B 1 425 ? -7.324 10.227 -0.965 1 94.75 425 LYS B CA 1
ATOM 6964 C C . LYS B 1 425 ? -5.973 9.992 -0.296 1 94.75 425 LYS B C 1
ATOM 6966 O O . LYS B 1 425 ? -5.773 10.367 0.861 1 94.75 425 LYS B O 1
ATOM 6971 N N . LEU B 1 426 ? -5.074 9.344 -0.955 1 91.75 426 LEU B N 1
ATOM 6972 C CA . LEU B 1 426 ? -3.732 9.078 -0.447 1 91.75 426 LEU B CA 1
ATOM 6973 C C . LEU B 1 426 ? -2.709 10.008 -1.089 1 91.75 426 LEU B C 1
ATOM 6975 O O . LEU B 1 426 ? -2.66 10.133 -2.314 1 91.75 426 LEU B O 1
ATOM 6979 N N . ASN B 1 427 ? -1.975 10.695 -0.237 1 90.25 427 ASN B N 1
ATOM 6980 C CA . ASN B 1 427 ? -0.928 11.602 -0.692 1 90.25 427 ASN B CA 1
ATOM 6981 C C . ASN B 1 427 ? 0.409 11.305 -0.022 1 90.25 427 ASN B C 1
ATOM 6983 O O . ASN B 1 427 ? 0.51 11.32 1.206 1 90.25 427 ASN B O 1
ATOM 6987 N N . LYS B 1 428 ? 1.388 10.969 -0.862 1 86.69 428 LYS B N 1
ATOM 6988 C CA . LYS B 1 428 ? 2.738 10.781 -0.338 1 86.69 428 LYS B CA 1
ATOM 6989 C C . LYS B 1 428 ? 3.543 12.078 -0.419 1 86.69 428 LYS B C 1
ATOM 6991 O O . LYS B 1 428 ? 3.74 12.625 -1.506 1 86.69 428 LYS B O 1
ATOM 6996 N N . ILE B 1 429 ? 3.869 12.617 0.704 1 83.31 429 ILE B N 1
ATOM 6997 C CA . ILE B 1 429 ? 4.641 13.852 0.758 1 83.31 429 ILE B CA 1
ATOM 6998 C C . ILE B 1 429 ? 5.898 13.641 1.602 1 83.31 429 ILE B C 1
ATOM 7000 O O . ILE B 1 429 ? 5.816 13.188 2.746 1 83.31 429 ILE B O 1
ATOM 7004 N N . ASP B 1 430 ? 7.148 13.875 0.957 1 73.12 430 ASP B N 1
ATOM 7005 C CA . ASP B 1 430 ? 8.383 13.781 1.722 1 73.12 430 ASP B CA 1
ATOM 7006 C C . ASP B 1 430 ? 8.492 14.906 2.742 1 73.12 430 ASP B C 1
ATOM 7008 O O . ASP B 1 430 ? 8.406 16.094 2.381 1 73.12 430 ASP B O 1
ATOM 7012 N N . ARG B 1 431 ? 8.461 14.594 4.082 1 64.25 431 ARG B N 1
ATOM 7013 C CA . ARG B 1 431 ? 8.539 15.586 5.148 1 64.25 431 ARG B CA 1
ATOM 7014 C C . ARG B 1 431 ? 9.812 16.422 5.023 1 64.25 431 ARG B C 1
ATOM 7016 O O . ARG B 1 431 ? 9.828 17.594 5.406 1 64.25 431 ARG B O 1
ATOM 7023 N N . PHE B 1 432 ? 10.898 15.719 4.645 1 57.62 432 PHE B N 1
ATOM 7024 C CA . PHE B 1 432 ? 12.203 16.375 4.734 1 57.62 432 PHE B CA 1
ATOM 7025 C C . PHE B 1 432 ? 12.641 16.906 3.373 1 57.62 432 PHE B C 1
ATOM 7027 O O . PHE B 1 432 ? 13.812 17.219 3.174 1 57.62 432 PHE B O 1
ATOM 7034 N N . HIS B 1 433 ? 11.992 16.953 2.428 1 47.22 433 HIS B N 1
ATOM 7035 C CA . HIS B 1 433 ? 12.602 17.625 1.286 1 47.22 433 HIS B CA 1
ATOM 7036 C C . HIS B 1 433 ? 12.617 19.141 1.479 1 47.22 433 HIS B C 1
ATOM 7038 O O . HIS B 1 433 ? 11.57 19.75 1.72 1 47.22 433 HIS B O 1
ATOM 7044 N N . PRO B 1 434 ? 13.805 19.781 1.641 1 40.5 434 PRO B N 1
ATOM 7045 C CA . PRO B 1 434 ? 14.07 21.219 1.605 1 40.5 434 PRO B CA 1
ATOM 7046 C C . PRO B 1 434 ? 13.352 21.938 0.463 1 40.5 434 PRO B C 1
ATOM 7048 O O . PRO B 1 434 ? 13.062 21.312 -0.566 1 40.5 434 PRO B O 1
#

Foldseek 3Di:
DVVVVVLVVLVVLLVVCQPPPDPPDDDDVDSVVVLVVLVPDDLVVVLVSLLPDDLVSQCVCVVVDVVSVLSLLARLEAAQELVVLVQDPVDDPVVNVVSVVVSLVSLVVSLVSRDLPAQRAEYEDEEAPPDLVSVLVSQVSSLQSQYQEYAYAHDDPDPDAEHDQQDLNRDQNHAEYHYEAYEYEQRNQVCQAPSHQNHAYYHYHQYEYDDQDAGEHAYARHAEYAAHQYYYPYPEAYEYEYQNYAEEEHAYDADQHAHHYPNCQNHAEYEYEDDVPHYDLVRVQNVQQNCLAYQYYEYEAEALVSQDDPPLVVRHANARHAEYEYAQYHADPDDLLSSVNSVLSRLLSHQNYAEYEYAAYNHDPDPDDPPVPVPPDDDQDPDQDAARDRPNHAEYEYEHADPPPVVVVNNVSNCCNNHVRYDYHYHHDHPPDD/DVVVVVLVVVVVLLVVCQPPPDPPDDDDVDSLVVLVVLVPDDLVVVLVSLLPDPLVSQCVCCVVDVVSVLSLLARLEAAQELVVLVLDPVDDPVVNVVSVVVSLVSLVVSLVSRDLPAQRAEYEHEEAPPDLVSVLVSQVSSLSSQYQYYYYAHDDPDPDAEHDQQDLNRDQNHAEEHYEAYEYEQRNQVCCAPSHQNHAYYHYHQYEYDAQDAGEHAYARHAEYAHHQYYYPNLAAYEYEYQNYAEEEHAYDADQHAHHYPNCQNHAEYEYEYDVPHYDLVRVQNVQQNCLAYQYYEYEAEALVSQQDPPLVSHHANARHAEYHYAQYHADPDDLLSSVNSVLSRLLSHQNYAEYEYAAYNHDPDPDDPPPPVPPDDDQDPDQDAARDRPNHAEYEYEHADCPPVVVVNNVSNCCNNHVRYDYHYHHDHPPDD